Protein AF-D1NVT7-F1 (afdb_monomer)

Radius of gyration: 41.19 Å; Cα contacts (8 Å, |Δi|>4): 1219; chains: 1; bounding box: 126×126×117 Å

Nearest PDB structures (foldseek):
  6dgm-assembly2_B  TM=9.227E-01  e=2.549E-29  Streptococcus pyogenes MGAS5005
  6pd0-assembly2_B  TM=4.885E-01  e=3.657E-05  Escherichia coli K-12

Sequence (914 aa):
MADLDQTEDPKDLHEQIEQESGHAGAEAGSGQAESPQTAAPAEREAAVDKSAQQPDAQTAADTTNTANTANQEAAESAMNRGTTESALGNDAQAVKQEMSETAQANETDANSIASSSETIGTVDGETADTAQTGESGEQNNDATVQHAADEAADQPAAETGGESSAETAGETTAETGGEGALETTDEPAAVTANESAKDSAAMSAAKGATKAAHKHRGVHAPQWWVRYKQTKFYQIWDKRIKFSYGAYAVVFIVVTLVMDMFQLWGTAIGSTYDPNGPSLLHQVFKAEYIWLSSTSGWLNMIGLALIYLAVICVINRFWVATGIFGAVMTVFGIANKIKIALRNEPIIPSDLLFISGGQGGEITSFVSDDMKSLVNAAIWFVVWYVIICFALQFIDKRRAFIYCSWMHPIRNAKNICGTLGRILAAVLSVVLLVNYAWGLSDTESASYRFTSKTFGYSPKLWNALEDAQASGTVSTFLSLTKMRAMEKPDAYSEQEMNKLAATYRKQADAINEQRNTQLTDNTVIAILSESFSDPTRVPGITMSEDPIPFVRQLKNDTTSGIMLSSGYGGGTANLEYQELTGQSMAVFDPSMLAPYQQLVPKLRSIFTFNQMWNRACGSEKCSVAFHPYQKNFYMRDSNYKKFQFSYFRTQDTQPPVTHQDTLENSWVVSDEAAYRDVLDEVKSNDLNQFVQLITMQNHAPYTTQYPDDTNQFVAANTSQGLSGDEKHAIDVYTKGINYTDKATEQFLNELNTINKPITVIFYGDHLPGIYSTAQKNPANDLALHETDYFIWSNTKARETNKSMVDHPGQYSTSNYFMAQTATHLNAKVSPYLALLTELHQAIPAMVRIAPTDGKWAPGDTVTVIDKDGNLIPESQLDEHAKQLLHDYTLVQYDMTVGNRYLEGQQFLQLPDAQ

Foldseek 3Di:
DDDDDDDDDDDDDDDDDDDDDDDDDDDDDDDDDDDDDDDDDDDDDDDDDDDDDDDDDDDDDDDDDDDDDDDDDDDDDDDDDDDDDDDDDDDDPDPPPPPPPPPPPPPPDPDDDDDDDDDDDDDDDDDDDDDDDDDDDDDDDDDDDDDDDDDDDDDDDDDDDDDYDDDDDDDDDDDDDDDDDDDDDDDDDDDDDDDDDDDDDDDDDDDDDDPDDDPDPDDDDPVVVVVVCVDPCNVVLLPFDADDVVVLVVLLLVLLLLLLLLQLCLLDLPQADDLVDDAPSVSSCVPPVVVCLAQQNVLSSVLLSLQLLLLCLVVQQSLVSSLVSSLVSNVQSLVQSLCCNQAVAGDAPLVVVVVVVVPVPCSVVSQPPSSVSVVVSSVVVSVVSNVVSVVVSSRHPDVGNQDEDVVCQPVDPNNVCSNVVSVVSNVVSVVVSLLLLCVLLPCPRPNVVCSCVPRNQDAPLQGLSVRCNRNNRSSSRSVLPAFQWADPDPPFDLVVLLVLLVVLQVLLVVLVVQFDAAPQLFAEEEEAEEQFFQPCLFPQWAFQDGLQVQLVVVLVVFAWAWAFAQDFQDDSQQLVCLQFALFHPQLTDLSCSHCLRRFQSPDPAFETLQVQNCVVVVHLQFEEEEEAARCCRSDNVRRVVRNSHNDYAYCSDVVHQDFADAAAQDPGRAPLSQLVSVLVCVQVDPGRHYYYYYYPRLRDDQDPRADP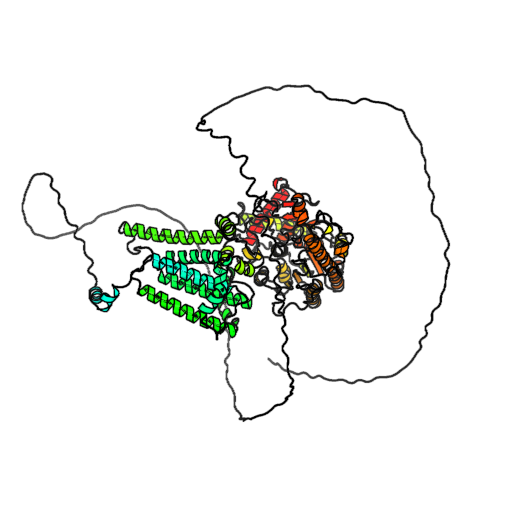VRQCRLVRTPGPDDDPVLSSSVSSSSSSNSSVSVSVVVSLVSVLVDLGKHKYKYWHNFHRNRPVVSLVDQVSQRVRRIIIIGIDIHPNLVVVQVPFDGHRHWYAHSSLSVLVNCNRSSHRDFSVSSLSVQLCQQFVHKYFYDRDPPPDDRRPAIFTADRVGDTDGPVRRDPSNVVSVVSSSSVSCLSTVNPVSPVPSSRHHTDDDD

InterPro domains:
  IPR000917 Sulfatase, N-terminal [PF00884] (523-807)
  IPR017850 Alkaline-phosphatase-like, core domain superfamily [G3DSA:3.40.720.10] (518-813)

pLDDT: mean 74.5, std 27.33, range [23.91, 98.94]

Organism: NCBI:txid561180

Secondary structure (DSSP, 8-state):
-----------------------------------------------------------------------------------------------SSSSSSSSSSSSSSSS------------------------------------------------------------------------------------------------------------PPPHHHHHHHHSHHHHHHTT-----HHHHHHHHHHHHHHHHHHHHHHH-TT----TTSS-HHHHHHHHHTTGGGSHHHHHHHHHHHHHHHHHHHHH--HHHHHHHHHHHHHHHHHHHHHHHHHHS----HHHHHHHHTTGGGGGGGG--HHHHHHHHHHHHHHHHHHHHHHHHHHH-S---SS---TTSGGGSHHHHHHHHHHHHHHHHHHHHHHHHHHHTT-TTSHHHHHHHHHH-----TT-HHHHIIIIIHHHHHHHTT-----PPPTT-SHHHHHHHHHHHHHHHHHHHTT--EEGGGSEEEEEEETT---GGGSTT--BSS-S-HHHHHHTTSSEEEEEEPS-BS--HHHHHHHHHH---TTTS-TT-S-HHHHTGGG-S----THHHHHHHTTSTTSEEEE-SS-TTGGGHHHHHHHTT-SEEE-TTSSS--S---B-TT-SSB-HHHHHHHHHHHHHH--S--EEEEE--TTPSP-SSSS-TTT-THHHHB---S--HHHHHHHHHHHHHHHHHHHHHHHHHHHHTTSSS-EEEEEEE--B-TT-TTGGGSGGGTTGGGEEEEEEEE-HHHHHH-TT----TTEEE-GGGHHHHHHHHTTEE--HHHHHHHHHHHH-SEEE----TTS-S-SS-SPEEE-TTSPEEPGGGS-HHHHHHHHHHHHHHHHHHTS--TTTTTTTTPPPPP-

Mean predicted aligned error: 17.52 Å

Solvent-accessible surface area (backbone atoms only — not comparable to full-atom values): 54954 Å² total; per-residue (Å²): 130,83,81,87,80,85,88,89,84,88,82,88,84,88,86,87,83,89,79,91,80,90,80,91,88,88,87,88,83,89,86,81,88,85,83,82,88,84,84,84,88,86,90,88,84,89,79,91,88,90,89,82,82,87,83,87,86,80,89,85,81,88,83,84,87,81,90,82,91,89,85,85,90,82,86,90,82,85,89,82,88,85,83,83,82,87,86,87,82,90,86,78,99,71,86,92,82,83,84,81,85,81,79,85,82,75,93,82,86,86,86,81,89,91,81,83,81,87,77,84,79,88,80,90,81,91,82,86,89,88,89,79,90,85,82,84,88,78,90,88,84,84,88,83,90,88,89,81,89,82,87,86,88,86,86,84,90,88,84,91,86,87,87,87,84,90,86,89,88,80,84,90,76,91,82,83,90,88,87,84,84,84,90,89,83,82,90,82,91,81,91,88,82,88,79,90,90,79,84,91,83,91,87,83,86,82,90,78,90,80,89,76,77,83,80,73,83,73,81,78,74,55,67,68,59,56,53,47,59,69,33,71,66,39,60,56,62,73,67,44,57,61,76,52,72,65,57,52,48,52,53,48,53,51,51,36,53,57,39,36,31,34,36,53,43,18,57,45,82,90,63,80,85,59,88,88,58,70,58,69,70,55,52,34,52,71,70,28,65,78,47,54,82,36,42,15,31,50,36,19,40,50,45,48,45,34,53,48,47,22,42,26,38,63,71,26,28,55,37,59,28,48,28,51,47,54,41,52,41,46,51,48,13,54,51,18,32,53,38,28,77,76,54,65,34,58,68,47,64,49,57,58,53,51,47,71,70,66,62,55,76,58,62,67,79,72,55,50,78,74,51,50,49,54,52,52,52,49,51,54,50,41,52,53,50,36,50,51,23,52,51,48,49,66,48,32,64,60,78,45,68,58,61,57,34,89,96,47,34,81,77,40,70,71,25,35,55,23,38,50,50,36,52,51,44,21,51,51,28,46,52,51,37,48,49,44,23,47,12,60,33,26,76,84,30,74,43,25,57,41,41,29,76,75,49,63,52,71,85,38,77,61,32,64,38,60,16,23,57,53,34,7,43,56,34,44,28,31,19,48,65,44,63,60,57,52,79,85,59,90,76,70,45,66,71,49,48,57,47,50,49,59,48,27,39,53,50,12,50,61,54,35,76,80,25,87,42,53,61,61,78,26,24,40,36,42,33,42,38,39,40,34,43,71,62,69,72,37,73,70,44,41,60,79,56,79,50,41,60,58,55,64,53,49,34,74,80,22,24,15,33,38,29,56,32,71,18,60,51,53,53,57,63,53,43,51,46,8,40,44,50,48,51,52,77,42,72,37,30,71,53,56,84,46,52,59,67,54,42,57,61,75,44,96,65,56,77,33,61,46,47,55,21,13,57,73,75,72,36,63,73,25,14,41,33,42,31,73,43,62,47,47,54,48,41,38,63,67,47,42,60,52,45,50,39,53,47,68,28,9,65,74,40,89,73,41,55,84,48,68,52,52,53,90,61,39,94,39,29,25,50,52,25,54,47,46,50,52,48,54,48,64,74,73,43,92,67,51,27,27,35,42,35,40,52,44,54,52,51,82,81,53,81,67,36,56,48,75,91,78,29,66,37,63,76,28,51,68,50,68,92,66,53,70,70,43,48,49,27,48,26,37,46,45,48,40,49,39,48,46,28,53,34,48,52,52,49,55,56,53,52,44,71,41,96,49,36,34,34,39,40,40,30,26,42,17,29,65,73,59,56,66,72,40,61,74,40,75,91,39,56,65,60,52,16,54,11,39,33,37,41,45,65,27,57,39,27,56,64,76,41,85,68,52,49,68,51,50,66,39,47,28,25,46,34,35,50,64,32,52,48,26,52,34,56,27,17,39,41,14,22,52,38,31,50,40,45,54,35,40,74,61,45,22,23,63,27,34,66,82,78,82,87,76,85,72,75,81,38,83,60,58,48,29,28,43,76,87,68,50,79,44,57,71,90,73,53,52,76,64,42,50,48,44,53,48,51,47,49,49,48,50,39,28,66,64,81,50,89,40,65,52,77,80,64,56,28,80,41,58,74,80,90,130

Structure (mmCIF, N/CA/C/O backbone):
data_AF-D1NVT7-F1
#
_entry.id   AF-D1NVT7-F1
#
loop_
_atom_site.group_PDB
_atom_site.id
_atom_site.type_symbol
_atom_site.label_atom_id
_atom_site.label_alt_id
_atom_site.label_comp_id
_atom_site.label_asym_id
_atom_site.label_entity_id
_atom_site.label_seq_id
_atom_site.pdbx_PDB_ins_code
_atom_site.Cartn_x
_atom_site.Cartn_y
_atom_site.Cartn_z
_atom_site.occupancy
_atom_site.B_iso_or_equiv
_atom_site.auth_seq_id
_atom_site.auth_comp_id
_atom_site.auth_asym_id
_atom_site.auth_atom_id
_atom_site.pdbx_PDB_model_num
ATOM 1 N N . MET A 1 1 ? -37.774 -33.322 -22.721 1.00 32.56 1 MET A N 1
ATOM 2 C CA . MET A 1 1 ? -38.293 -34.689 -22.959 1.00 32.56 1 MET A CA 1
ATOM 3 C C . MET A 1 1 ? -37.254 -35.422 -23.782 1.00 32.56 1 MET A C 1
ATOM 5 O O . MET A 1 1 ? -36.843 -34.800 -24.748 1.00 32.56 1 MET A O 1
ATOM 9 N N . ALA A 1 2 ? -36.889 -36.662 -23.417 1.00 31.70 2 ALA A N 1
ATOM 10 C CA . ALA A 1 2 ? -36.021 -37.580 -24.184 1.00 31.70 2 ALA A CA 1
ATOM 11 C C . ALA A 1 2 ? -34.699 -36.941 -24.690 1.00 31.70 2 ALA A C 1
ATOM 13 O O . ALA A 1 2 ? -34.695 -36.304 -25.736 1.00 31.70 2 ALA A O 1
ATOM 14 N N . ASP A 1 3 ? -33.571 -36.947 -23.974 1.00 33.84 3 ASP A N 1
ATOM 15 C CA . ASP A 1 3 ? -33.000 -37.939 -23.034 1.00 33.84 3 ASP A CA 1
ATOM 16 C C . ASP A 1 3 ? -32.495 -39.237 -23.702 1.00 33.84 3 ASP A C 1
ATOM 18 O O . ASP A 1 3 ? -33.170 -39.771 -24.583 1.00 33.84 3 ASP A O 1
ATOM 22 N N . LEU A 1 4 ? -31.350 -39.728 -23.200 1.00 32.56 4 LEU A N 1
ATOM 23 C CA . LEU A 1 4 ? -30.590 -40.947 -23.549 1.00 32.56 4 LEU A CA 1
ATOM 24 C C . LEU A 1 4 ? -29.883 -41.014 -24.931 1.00 32.56 4 LEU A C 1
ATOM 26 O O . LEU A 1 4 ? -30.385 -40.475 -25.913 1.00 32.56 4 LEU A O 1
ATOM 30 N N . ASP A 1 5 ? -28.771 -41.747 -25.124 1.00 35.72 5 ASP A N 1
ATOM 31 C CA . ASP A 1 5 ? -27.650 -42.188 -24.246 1.00 35.72 5 ASP A CA 1
ATOM 32 C C . ASP A 1 5 ? -26.546 -42.854 -25.137 1.00 35.72 5 ASP A C 1
ATOM 34 O O . ASP A 1 5 ? -26.817 -43.168 -26.296 1.00 35.72 5 ASP A O 1
ATOM 38 N N . GLN A 1 6 ? -25.363 -43.138 -24.569 1.00 30.19 6 GLN A N 1
ATOM 39 C CA . GLN A 1 6 ? -24.289 -44.065 -25.024 1.00 30.19 6 GLN A CA 1
ATOM 40 C C . GLN A 1 6 ? -23.469 -43.611 -26.255 1.00 30.19 6 GLN A C 1
ATOM 42 O O . GLN A 1 6 ? -24.015 -43.258 -27.293 1.00 30.19 6 GLN A O 1
ATOM 47 N N . THR A 1 7 ? -22.135 -43.461 -26.234 1.00 32.47 7 THR A N 1
ATOM 48 C CA . THR A 1 7 ? -20.999 -44.232 -25.661 1.00 32.47 7 THR A CA 1
ATOM 49 C C . THR A 1 7 ? -20.725 -45.578 -26.336 1.00 32.47 7 THR A C 1
ATOM 51 O O . THR A 1 7 ? -21.361 -46.564 -25.987 1.00 32.47 7 THR A O 1
ATOM 54 N N . GLU A 1 8 ? -19.692 -45.641 -27.185 1.00 30.06 8 GLU A N 1
ATOM 55 C CA . GLU A 1 8 ? -18.745 -46.770 -27.205 1.00 30.06 8 GLU A CA 1
ATOM 56 C C . GLU A 1 8 ? -17.427 -46.409 -27.931 1.00 30.06 8 GLU A C 1
ATOM 58 O O . GLU A 1 8 ? -17.413 -45.965 -29.075 1.00 30.06 8 GLU A O 1
ATOM 63 N N . ASP A 1 9 ? -16.327 -46.623 -27.214 1.00 35.06 9 ASP A N 1
ATOM 64 C CA . ASP A 1 9 ? -14.915 -46.753 -27.615 1.00 35.06 9 ASP A CA 1
ATOM 65 C C . ASP A 1 9 ? -14.485 -48.081 -26.919 1.00 35.06 9 ASP A C 1
ATOM 67 O O . ASP A 1 9 ? -15.060 -48.345 -25.850 1.00 35.06 9 ASP A O 1
ATOM 71 N N . PRO A 1 10 ? -13.548 -48.947 -27.402 1.00 50.16 10 PRO A N 1
ATOM 72 C CA . PRO A 1 10 ? -12.226 -48.513 -27.876 1.00 50.16 10 PRO A CA 1
ATOM 73 C C . PRO A 1 10 ? -11.428 -49.454 -28.836 1.00 50.16 10 PRO A C 1
ATOM 75 O O . PRO A 1 10 ? -11.903 -50.500 -29.274 1.00 50.16 10 PRO A O 1
ATOM 78 N N . LYS A 1 11 ? -10.133 -49.111 -28.995 1.00 28.89 11 LYS A N 1
ATOM 79 C CA . LYS A 1 11 ? -8.930 -49.959 -29.248 1.00 28.89 11 LYS A CA 1
ATOM 80 C C . LYS A 1 11 ? -8.427 -50.239 -30.676 1.00 28.89 11 LYS A C 1
ATOM 82 O O . LYS A 1 11 ? -8.995 -51.012 -31.436 1.00 28.89 11 LYS A O 1
ATOM 87 N N . ASP A 1 12 ? -7.218 -49.712 -30.899 1.00 35.16 12 ASP A N 1
ATOM 88 C CA . ASP A 1 12 ? -5.977 -50.402 -31.301 1.00 35.16 12 ASP A CA 1
ATOM 89 C C . ASP A 1 12 ? -5.985 -51.483 -32.397 1.00 35.16 12 ASP A C 1
ATOM 91 O O . ASP A 1 12 ? -6.464 -52.599 -32.197 1.00 35.16 12 ASP A O 1
ATOM 95 N N . LEU A 1 13 ? -5.166 -51.245 -33.433 1.00 30.06 13 LEU A N 1
ATOM 96 C CA . LEU A 1 13 ? -4.151 -52.227 -33.843 1.00 30.06 13 LEU A CA 1
ATOM 97 C C . LEU A 1 13 ? -2.933 -51.558 -34.517 1.00 30.06 13 LEU A C 1
ATOM 99 O O . LEU A 1 13 ? -3.077 -50.637 -35.318 1.00 30.06 13 LEU A O 1
ATOM 103 N N . HIS A 1 14 ? -1.729 -52.051 -34.221 1.00 33.97 14 HIS A N 1
ATOM 104 C CA . HIS A 1 14 ? -0.517 -51.837 -35.027 1.00 33.97 14 HIS A CA 1
ATOM 105 C C . HIS A 1 14 ? -0.443 -52.897 -36.140 1.00 33.97 14 HIS A C 1
ATOM 107 O O . HIS A 1 14 ? -0.766 -54.049 -35.869 1.00 33.97 14 HIS A O 1
ATOM 113 N N . GLU A 1 15 ? 0.092 -52.561 -37.323 1.00 34.91 15 GLU A N 1
ATOM 114 C CA . GLU A 1 15 ? 1.425 -53.059 -37.726 1.00 34.91 15 GLU A CA 1
ATOM 115 C C . GLU A 1 15 ? 2.002 -52.382 -38.990 1.00 34.91 15 GLU A C 1
ATOM 117 O O . GLU A 1 15 ? 1.406 -51.480 -39.575 1.00 34.91 15 GLU A O 1
ATOM 122 N N . GLN A 1 16 ? 3.245 -52.756 -39.304 1.00 31.91 16 GLN A N 1
ATOM 123 C CA . GLN A 1 16 ? 4.212 -52.097 -40.190 1.00 31.91 16 GLN A CA 1
ATOM 124 C C . GLN A 1 16 ? 4.014 -52.410 -41.686 1.00 31.91 16 GLN A C 1
ATOM 126 O O . GLN A 1 16 ? 3.332 -53.369 -42.037 1.00 31.91 16 GLN A O 1
ATOM 131 N N . ILE A 1 17 ? 4.754 -51.702 -42.554 1.00 28.92 17 ILE A N 1
ATOM 132 C CA . ILE A 1 17 ? 5.455 -52.333 -43.687 1.00 28.92 17 ILE A CA 1
ATOM 133 C C . ILE A 1 17 ? 6.766 -51.589 -44.034 1.00 28.92 17 ILE A C 1
ATOM 135 O O . ILE A 1 17 ? 6.894 -50.378 -43.877 1.00 28.92 17 ILE A O 1
ATOM 139 N N . GLU A 1 18 ? 7.715 -52.411 -44.469 1.00 32.38 18 GLU A N 1
ATOM 140 C CA . GLU A 1 18 ? 9.054 -52.255 -45.070 1.00 32.38 18 GLU A CA 1
ATOM 141 C C . GLU A 1 18 ? 9.214 -51.173 -46.180 1.00 32.38 18 GLU A C 1
ATOM 143 O O . GLU A 1 18 ? 8.216 -50.709 -46.722 1.00 32.38 18 GLU A O 1
ATOM 148 N N . GLN A 1 19 ? 10.405 -50.742 -46.651 1.00 31.95 19 GLN A N 1
ATOM 149 C CA . GLN A 1 19 ? 11.839 -51.013 -46.355 1.00 31.95 19 GLN A CA 1
ATOM 150 C C . GLN A 1 19 ? 12.738 -49.935 -47.041 1.00 31.95 19 GLN A C 1
ATOM 152 O O . GLN A 1 19 ? 12.267 -49.288 -47.967 1.00 31.95 19 GLN A O 1
ATOM 157 N N . GLU A 1 20 ? 14.024 -49.844 -46.638 1.00 33.97 20 GLU A N 1
ATOM 158 C CA . GLU A 1 20 ? 15.256 -49.505 -47.426 1.00 33.97 20 GLU A CA 1
ATOM 159 C C . GLU A 1 20 ? 15.319 -48.263 -48.370 1.00 33.97 20 GLU A C 1
ATOM 161 O O . GLU A 1 20 ? 14.357 -47.869 -49.008 1.00 33.97 20 GLU A O 1
ATOM 166 N N . SER A 1 21 ? 16.454 -47.581 -48.608 1.00 30.11 21 SER A N 1
ATOM 167 C CA . SER A 1 21 ? 17.863 -47.623 -48.134 1.00 30.11 21 SER A CA 1
ATOM 168 C C . SER A 1 21 ? 18.450 -46.187 -48.266 1.00 30.11 21 SER A C 1
ATOM 170 O O . SER A 1 21 ? 17.908 -45.383 -49.017 1.00 30.11 21 SER A O 1
ATOM 172 N N . GLY A 1 22 ? 19.423 -45.701 -47.475 1.00 29.61 22 GLY A N 1
ATOM 173 C CA . GLY A 1 22 ? 20.855 -46.071 -47.445 1.00 29.61 22 GLY A CA 1
ATOM 174 C C . GLY A 1 22 ? 21.642 -45.333 -48.554 1.00 29.61 22 GLY A C 1
ATOM 175 O O . GLY A 1 22 ? 21.192 -45.327 -49.689 1.00 29.61 22 GLY A O 1
ATOM 176 N N . HIS A 1 23 ? 22.795 -44.677 -48.364 1.00 30.89 23 HIS A N 1
ATOM 177 C CA . HIS A 1 23 ? 23.746 -44.486 -47.246 1.00 30.89 23 HIS A CA 1
ATOM 178 C C . HIS A 1 23 ? 24.320 -43.040 -47.364 1.00 30.89 23 HIS A C 1
ATOM 180 O O . HIS A 1 23 ? 24.403 -42.514 -48.468 1.00 30.89 23 HIS A O 1
ATOM 186 N N . ALA A 1 24 ? 24.554 -42.275 -46.292 1.00 30.81 24 ALA A N 1
ATOM 187 C CA . ALA A 1 24 ? 25.710 -42.313 -45.376 1.00 30.81 24 ALA A CA 1
ATOM 188 C C . ALA A 1 24 ? 27.081 -41.993 -46.027 1.00 30.81 24 ALA A C 1
ATOM 190 O O . ALA A 1 24 ? 27.516 -42.682 -46.945 1.00 30.81 24 ALA A O 1
ATOM 191 N N . GLY A 1 25 ? 27.784 -40.982 -45.495 1.00 26.59 25 GLY A N 1
ATOM 192 C CA . GLY A 1 25 ? 29.152 -40.614 -45.885 1.00 26.59 25 GLY A CA 1
ATOM 193 C C . GLY A 1 25 ? 29.572 -39.246 -45.331 1.00 26.59 25 GLY A C 1
ATOM 194 O O . GLY A 1 25 ? 28.943 -38.239 -45.642 1.00 26.59 25 GLY A O 1
ATOM 195 N N . ALA A 1 26 ? 30.627 -39.207 -44.517 1.00 31.84 26 ALA A N 1
ATOM 196 C CA . ALA A 1 26 ? 31.218 -37.987 -43.966 1.00 31.84 26 ALA A CA 1
ATOM 197 C C . ALA A 1 26 ? 32.736 -38.015 -44.168 1.00 31.84 26 ALA A C 1
ATOM 199 O O . ALA A 1 26 ? 33.317 -39.090 -44.058 1.00 31.84 26 ALA A O 1
ATOM 200 N N . GLU A 1 27 ? 33.368 -36.858 -44.392 1.00 29.22 27 GLU A N 1
ATOM 201 C CA . GLU A 1 27 ? 34.762 -36.598 -43.998 1.00 29.22 27 GLU A CA 1
ATOM 202 C C . GLU A 1 27 ? 35.118 -35.101 -44.106 1.00 29.22 27 GLU A C 1
ATOM 204 O O . GLU A 1 27 ? 34.322 -34.292 -44.587 1.00 29.22 27 GLU A O 1
ATOM 209 N N . ALA A 1 28 ? 36.291 -34.720 -43.592 1.00 31.27 28 ALA A N 1
ATOM 210 C CA . ALA A 1 28 ? 36.757 -33.334 -43.509 1.00 31.27 28 ALA A CA 1
ATOM 211 C C . ALA A 1 28 ? 37.640 -32.924 -44.707 1.00 31.27 28 ALA A C 1
ATOM 213 O O . ALA A 1 28 ? 38.299 -33.760 -45.319 1.00 31.27 28 ALA A O 1
ATOM 214 N N . GLY A 1 29 ? 37.724 -31.619 -44.998 1.00 26.84 29 GLY A N 1
ATOM 215 C CA . GLY A 1 29 ? 38.595 -31.089 -46.054 1.00 26.84 29 GLY A CA 1
ATOM 216 C C . GLY A 1 29 ? 38.909 -29.601 -45.883 1.00 26.84 29 GLY A C 1
ATOM 217 O O . GLY A 1 29 ? 38.006 -28.778 -45.769 1.00 26.84 29 GLY A O 1
ATOM 218 N N . SER A 1 30 ? 40.197 -29.258 -45.851 1.00 28.81 30 SER A N 1
ATOM 219 C CA . SER A 1 30 ? 40.703 -27.887 -45.727 1.00 28.81 30 SER A CA 1
ATOM 220 C C . SER A 1 30 ? 40.769 -27.149 -47.073 1.00 28.81 30 SER A C 1
ATOM 222 O O . SER A 1 30 ? 41.005 -27.754 -48.116 1.00 28.81 30 SER A O 1
ATOM 224 N N . GLY A 1 31 ? 40.648 -25.817 -47.043 1.00 26.80 31 GLY A N 1
ATOM 225 C CA . GLY A 1 31 ? 40.903 -24.945 -48.195 1.00 26.80 31 GLY A CA 1
ATOM 226 C C . GLY A 1 31 ? 41.189 -23.505 -47.757 1.00 26.80 31 GLY A C 1
ATOM 227 O O . GLY A 1 31 ? 40.434 -22.943 -46.969 1.00 26.80 31 GLY A O 1
ATOM 228 N N . GLN A 1 32 ? 42.293 -22.921 -48.229 1.00 28.97 32 GLN A N 1
ATOM 229 C CA . GLN A 1 32 ? 42.705 -21.541 -47.930 1.00 28.97 32 GLN A CA 1
ATOM 230 C C . GLN A 1 32 ? 42.587 -20.636 -49.163 1.00 28.97 32 GLN A C 1
ATOM 232 O O . GLN A 1 32 ? 42.802 -21.108 -50.276 1.00 28.97 32 GLN A O 1
ATOM 237 N N . ALA A 1 33 ? 42.449 -19.328 -48.901 1.00 28.78 33 ALA A N 1
ATOM 238 C CA . ALA A 1 33 ? 42.723 -18.215 -49.822 1.00 28.78 33 ALA A CA 1
ATOM 239 C C . ALA A 1 33 ? 41.742 -18.079 -51.023 1.00 28.78 33 ALA A C 1
ATOM 241 O O . ALA A 1 33 ? 41.032 -19.014 -51.368 1.00 28.78 33 ALA A O 1
ATOM 242 N N . GLU A 1 34 ? 41.577 -16.913 -51.656 1.00 29.17 34 GLU A N 1
ATOM 243 C CA . GLU A 1 34 ? 42.395 -15.689 -51.641 1.00 29.17 34 GLU A CA 1
ATOM 244 C C . GLU A 1 34 ? 41.575 -14.408 -51.390 1.00 29.17 34 GLU A C 1
ATOM 246 O O . GLU A 1 34 ? 40.404 -14.307 -51.751 1.00 29.17 34 GLU A O 1
ATOM 251 N N . SER A 1 35 ? 42.237 -13.387 -50.839 1.00 30.47 35 SER A N 1
ATOM 252 C CA . SER A 1 35 ? 41.894 -11.976 -51.060 1.00 30.47 35 SER A CA 1
ATOM 253 C C . SER A 1 35 ? 42.990 -11.342 -51.920 1.00 30.47 35 SER A C 1
ATOM 255 O O . SER A 1 35 ? 44.120 -11.841 -51.928 1.00 30.47 35 SER A O 1
ATOM 257 N N . PRO A 1 36 ? 42.696 -10.247 -52.643 1.00 45.81 36 PRO A N 1
ATOM 258 C CA . PRO A 1 36 ? 43.470 -9.036 -52.345 1.00 45.81 36 PRO A CA 1
ATOM 259 C C . PRO A 1 36 ? 42.753 -7.686 -52.592 1.00 45.81 36 PRO A C 1
ATOM 261 O O . PRO A 1 36 ? 42.173 -7.484 -53.649 1.00 45.81 36 PRO A O 1
ATOM 264 N N . GLN A 1 37 ? 43.018 -6.720 -51.689 1.00 30.77 37 GLN A N 1
ATOM 265 C CA . GLN A 1 37 ? 43.318 -5.296 -51.999 1.00 30.77 37 GLN A CA 1
ATOM 266 C C . GLN A 1 37 ? 42.172 -4.387 -52.557 1.00 30.77 37 GLN A C 1
ATOM 268 O O . GLN A 1 37 ? 41.235 -4.866 -53.177 1.00 30.77 37 GLN A O 1
ATOM 273 N N . THR A 1 38 ? 42.136 -3.050 -52.379 1.00 29.47 38 THR A N 1
ATOM 274 C CA . THR A 1 38 ? 42.938 -2.077 -51.583 1.00 29.47 38 THR A CA 1
ATOM 275 C C . THR A 1 38 ? 42.208 -0.720 -51.421 1.00 29.47 38 THR A C 1
ATOM 277 O O . THR A 1 38 ? 41.251 -0.435 -52.129 1.00 29.47 38 THR A O 1
ATOM 280 N N . ALA A 1 39 ? 42.800 0.155 -50.588 1.00 28.25 39 ALA A N 1
ATOM 281 C CA . ALA A 1 39 ? 42.852 1.626 -50.721 1.00 28.25 39 ALA A CA 1
ATOM 282 C C . ALA A 1 39 ? 41.718 2.507 -50.142 1.00 28.25 39 ALA A C 1
ATOM 284 O O . ALA A 1 39 ? 40.752 2.868 -50.805 1.00 28.25 39 ALA A O 1
ATOM 285 N N . ALA A 1 40 ? 42.008 3.038 -48.953 1.00 31.72 40 ALA A N 1
ATOM 286 C CA . ALA A 1 40 ? 41.957 4.481 -48.672 1.00 31.72 40 ALA A CA 1
ATOM 287 C C . ALA A 1 40 ? 43.425 4.991 -48.543 1.00 31.72 40 ALA A C 1
ATOM 289 O O . ALA A 1 40 ? 44.328 4.148 -48.623 1.00 31.72 40 ALA A O 1
ATOM 290 N N . PRO A 1 41 ? 43.731 6.284 -48.287 1.00 56.59 41 PRO A N 1
ATOM 291 C CA . PRO A 1 41 ? 42.884 7.485 -48.244 1.00 56.59 41 PRO A CA 1
ATOM 292 C C . PRO A 1 41 ? 43.394 8.611 -49.185 1.00 56.59 41 PRO A C 1
ATOM 294 O O . PRO A 1 41 ? 44.387 8.437 -49.890 1.00 56.59 41 PRO A O 1
ATOM 297 N N . ALA A 1 42 ? 42.769 9.796 -49.153 1.00 28.30 42 ALA A N 1
ATOM 298 C CA . ALA A 1 42 ? 43.370 11.035 -49.666 1.00 28.30 42 ALA A CA 1
ATOM 299 C C . ALA A 1 42 ? 42.824 12.288 -48.952 1.00 28.30 42 ALA A C 1
ATOM 301 O O . ALA A 1 42 ? 41.614 12.496 -48.891 1.00 28.30 42 ALA A O 1
ATOM 302 N N . GLU A 1 43 ? 43.724 13.139 -48.457 1.00 32.69 43 GLU A N 1
ATOM 303 C CA . GLU A 1 43 ? 43.428 14.500 -47.988 1.00 32.69 43 GLU A CA 1
ATOM 304 C C . GLU A 1 43 ? 43.616 15.518 -49.127 1.00 32.69 43 GLU A C 1
ATOM 306 O O . GLU A 1 43 ? 44.438 15.288 -50.018 1.00 32.69 43 GLU A O 1
ATOM 311 N N . ARG A 1 44 ? 42.909 16.659 -49.056 1.00 28.05 44 ARG A N 1
ATOM 312 C CA . ARG A 1 44 ? 43.420 18.051 -49.185 1.00 28.05 44 ARG A CA 1
ATOM 313 C C . ARG A 1 44 ? 42.242 19.042 -49.293 1.00 28.05 44 ARG A C 1
ATOM 315 O O . ARG A 1 44 ? 41.244 18.685 -49.905 1.00 28.05 44 ARG A O 1
ATOM 322 N N . GLU A 1 45 ? 42.190 20.265 -48.748 1.00 29.53 45 GLU A N 1
ATOM 323 C CA . GLU A 1 45 ? 43.135 21.268 -48.185 1.00 29.53 45 GLU A CA 1
ATOM 324 C C . GLU A 1 45 ? 43.105 22.566 -49.030 1.00 29.53 45 GLU A C 1
ATOM 326 O O . GLU A 1 45 ? 43.136 22.501 -50.256 1.00 29.53 45 GLU A O 1
ATOM 331 N N . ALA A 1 46 ? 43.141 23.722 -48.341 1.00 31.05 46 ALA A N 1
ATOM 332 C CA . ALA A 1 46 ? 43.429 25.086 -48.835 1.00 31.05 46 ALA A CA 1
ATOM 333 C C . ALA A 1 46 ? 42.373 25.831 -49.700 1.00 31.05 46 ALA A C 1
ATOM 335 O O . ALA A 1 46 ? 41.649 25.224 -50.479 1.00 31.05 46 ALA A O 1
ATOM 336 N N . ALA A 1 47 ? 42.279 27.178 -49.681 1.00 30.16 47 ALA A N 1
ATOM 337 C CA . ALA A 1 47 ? 42.721 28.235 -48.730 1.00 30.16 47 ALA A CA 1
ATOM 338 C C . ALA A 1 47 ? 42.213 29.632 -49.220 1.00 30.16 47 ALA A C 1
ATOM 340 O O . ALA A 1 47 ? 41.487 29.684 -50.208 1.00 30.16 47 ALA A O 1
ATOM 341 N N . VAL A 1 48 ? 42.717 30.736 -48.613 1.00 32.06 48 VAL A N 1
ATOM 342 C CA . VAL A 1 48 ? 42.686 32.156 -49.091 1.00 32.06 48 VAL A CA 1
ATOM 343 C C . VAL A 1 48 ? 41.324 32.856 -48.869 1.00 32.06 48 VAL A C 1
ATOM 345 O O . VAL A 1 48 ? 40.300 32.297 -49.229 1.00 32.06 48 VAL A O 1
ATOM 348 N N . ASP A 1 49 ? 41.161 34.060 -48.289 1.00 30.81 49 ASP A N 1
ATOM 349 C CA . ASP A 1 49 ? 42.001 35.146 -47.702 1.00 30.81 49 ASP A CA 1
ATOM 350 C C . ASP A 1 49 ? 41.089 35.936 -46.701 1.00 30.81 49 ASP A C 1
ATOM 352 O O . ASP A 1 49 ? 39.878 35.744 -46.766 1.00 30.81 49 ASP A O 1
ATOM 356 N N . LYS A 1 50 ? 41.435 36.878 -45.796 1.00 32.06 50 LYS A N 1
ATOM 357 C CA . LYS A 1 50 ? 42.624 37.525 -45.153 1.00 32.06 50 LYS A CA 1
ATOM 358 C C . LYS A 1 50 ? 42.040 38.218 -43.862 1.00 32.06 50 LYS A C 1
ATOM 360 O O . LYS A 1 50 ? 40.960 37.805 -43.460 1.00 32.06 50 LYS A O 1
ATOM 365 N N . SER A 1 51 ? 42.491 39.243 -43.111 1.00 29.70 51 SER A N 1
ATOM 366 C CA . SER A 1 51 ? 43.663 40.125 -42.824 1.00 29.70 51 SER A CA 1
ATOM 367 C C . SER A 1 51 ? 43.216 41.054 -41.653 1.00 29.70 51 SER A C 1
ATOM 369 O O . SER A 1 51 ? 42.031 41.369 -41.621 1.00 29.70 51 SER A O 1
ATOM 371 N N . ALA A 1 52 ? 44.005 41.649 -40.743 1.00 31.22 52 ALA A N 1
ATOM 372 C CA . ALA A 1 52 ? 45.406 41.549 -40.300 1.00 31.22 52 ALA A CA 1
ATOM 373 C C . ALA A 1 52 ? 45.595 42.421 -39.009 1.00 31.22 52 ALA A C 1
ATOM 375 O O . ALA A 1 52 ? 44.732 43.235 -38.708 1.00 31.22 52 ALA A O 1
ATOM 376 N N . GLN A 1 53 ? 46.748 42.306 -38.323 1.00 29.56 53 GLN A N 1
ATOM 377 C CA . GLN A 1 53 ? 47.336 43.256 -37.333 1.00 29.56 53 GLN A CA 1
ATOM 378 C C . GLN A 1 53 ? 46.657 43.519 -35.952 1.00 29.56 53 GLN A C 1
ATOM 380 O O . GLN A 1 53 ? 45.659 44.215 -35.834 1.00 29.56 53 GLN A O 1
ATOM 385 N N . GLN A 1 54 ? 47.324 43.008 -34.900 1.00 26.91 54 GLN A N 1
ATOM 386 C CA . GLN A 1 54 ? 47.840 43.671 -33.666 1.00 26.91 54 GLN A CA 1
ATOM 387 C C . GLN A 1 54 ? 47.554 45.175 -33.366 1.00 26.91 54 GLN A C 1
ATOM 389 O O . GLN A 1 54 ? 47.486 45.951 -34.319 1.00 26.91 54 GLN A O 1
ATOM 394 N N . PRO A 1 55 ? 47.718 45.654 -32.095 1.00 52.47 55 PRO A N 1
ATOM 395 C CA . PRO A 1 55 ? 47.716 44.947 -30.788 1.00 52.47 55 PRO A CA 1
ATOM 396 C C . PRO A 1 55 ? 47.068 45.735 -29.594 1.00 52.47 55 PRO A C 1
ATOM 398 O O . PRO A 1 55 ? 46.535 46.823 -29.761 1.00 52.47 55 PRO A O 1
ATOM 401 N N . ASP A 1 56 ? 47.231 45.182 -28.380 1.00 28.77 56 ASP A N 1
ATOM 402 C CA . ASP A 1 56 ? 47.380 45.839 -27.058 1.00 28.77 56 ASP A CA 1
ATOM 403 C C . ASP A 1 56 ? 46.233 46.604 -26.334 1.00 28.77 56 ASP A C 1
ATOM 405 O O . ASP A 1 56 ? 45.886 47.737 -26.645 1.00 28.77 56 ASP A O 1
ATOM 409 N N . ALA A 1 57 ? 45.904 46.035 -25.160 1.00 28.75 57 ALA A N 1
ATOM 410 C CA . ALA A 1 57 ? 45.795 46.693 -23.843 1.00 28.75 57 ALA A CA 1
ATOM 411 C C . ALA A 1 57 ? 44.507 47.424 -23.372 1.00 28.75 57 ALA A C 1
ATOM 413 O O . ALA A 1 57 ? 43.636 47.841 -24.121 1.00 28.75 57 ALA A O 1
ATOM 414 N N . GLN A 1 58 ? 44.498 47.591 -22.039 1.00 27.97 58 GLN A N 1
ATOM 415 C CA . GLN A 1 58 ? 43.622 48.373 -21.150 1.00 27.97 58 GLN A CA 1
ATOM 416 C C . GLN A 1 58 ? 42.231 47.826 -20.762 1.00 27.97 58 GLN A C 1
ATOM 418 O O . GLN A 1 58 ? 41.234 47.904 -21.469 1.00 27.97 58 GLN A O 1
ATOM 423 N N . THR A 1 59 ? 42.198 47.387 -19.499 1.00 31.69 59 THR A N 1
ATOM 424 C CA . THR A 1 59 ? 41.074 47.418 -18.553 1.00 31.69 59 THR A CA 1
ATOM 425 C C . THR A 1 59 ? 40.149 48.631 -18.695 1.00 31.69 59 THR A C 1
ATOM 427 O O . THR A 1 59 ? 40.628 49.765 -18.720 1.00 31.69 59 THR A O 1
ATOM 430 N N . ALA A 1 60 ? 38.838 48.400 -18.591 1.00 27.86 60 ALA A N 1
ATOM 431 C CA . ALA A 1 60 ? 37.848 49.423 -18.258 1.00 27.86 60 ALA A CA 1
ATOM 432 C C . ALA A 1 60 ? 37.267 49.152 -16.860 1.00 27.86 60 ALA A C 1
ATOM 434 O O . ALA A 1 60 ? 37.002 48.000 -16.518 1.00 27.86 60 ALA A O 1
ATOM 435 N N . ALA A 1 61 ? 37.064 50.205 -16.066 1.00 32.84 61 ALA A N 1
ATOM 436 C CA . ALA A 1 61 ? 36.455 50.121 -14.743 1.00 32.84 61 ALA A CA 1
ATOM 437 C C . ALA A 1 61 ? 35.497 51.299 -14.494 1.00 32.84 61 ALA A C 1
ATOM 439 O O . ALA A 1 61 ? 35.923 52.448 -14.545 1.00 32.84 61 ALA A O 1
ATOM 440 N N . ASP A 1 62 ? 34.253 50.949 -14.153 1.00 34.41 62 ASP A N 1
ATOM 441 C CA . ASP A 1 62 ? 33.377 51.620 -13.177 1.00 34.41 62 ASP A CA 1
ATOM 442 C C . ASP A 1 62 ? 32.840 53.063 -13.433 1.00 34.41 62 ASP A C 1
ATOM 444 O O . ASP A 1 62 ? 33.345 53.857 -14.219 1.00 34.41 62 ASP A O 1
ATOM 448 N N . THR A 1 63 ? 31.807 53.409 -12.656 1.00 30.14 63 THR A N 1
ATOM 449 C CA . THR A 1 63 ? 31.290 54.741 -12.270 1.00 30.14 63 THR A CA 1
ATOM 450 C C . THR A 1 63 ? 30.332 55.566 -13.170 1.00 30.14 63 THR A C 1
ATOM 452 O O . THR A 1 63 ? 30.698 56.560 -13.783 1.00 30.14 63 THR A O 1
ATOM 455 N N . THR A 1 64 ? 29.028 55.320 -12.948 1.00 30.56 64 THR A N 1
ATOM 456 C CA . THR A 1 64 ? 27.968 56.314 -12.583 1.00 30.56 64 THR A CA 1
ATOM 457 C C . THR A 1 64 ? 27.334 57.336 -13.566 1.00 30.56 64 THR A C 1
ATOM 459 O O . THR A 1 64 ? 28.014 58.061 -14.279 1.00 30.56 64 THR A O 1
ATOM 462 N N . ASN A 1 65 ? 26.018 57.550 -13.333 1.00 31.22 65 ASN A N 1
ATOM 463 C CA . ASN A 1 65 ? 25.205 58.780 -13.531 1.00 31.22 65 ASN A CA 1
ATOM 464 C C . ASN A 1 65 ? 24.775 59.187 -14.974 1.00 31.22 65 ASN A C 1
ATOM 466 O O . ASN A 1 65 ? 25.440 58.860 -15.944 1.00 31.22 65 ASN A O 1
ATOM 470 N N . THR A 1 66 ? 23.636 59.879 -15.206 1.00 31.09 66 THR A N 1
ATOM 471 C CA . THR A 1 66 ? 22.758 60.660 -14.284 1.00 31.09 66 THR A CA 1
ATOM 472 C C . THR A 1 66 ? 21.279 60.773 -14.746 1.00 31.09 66 THR A C 1
ATOM 474 O O . THR A 1 66 ? 21.051 60.921 -15.940 1.00 31.09 66 THR A O 1
ATOM 477 N N . ALA A 1 67 ? 20.346 60.920 -13.780 1.00 31.48 67 ALA A N 1
ATOM 478 C CA . ALA A 1 67 ? 19.103 61.748 -13.808 1.00 31.48 67 ALA A CA 1
ATOM 479 C C . ALA A 1 67 ? 17.925 61.387 -14.779 1.00 31.48 67 ALA A C 1
ATOM 481 O O . ALA A 1 67 ? 18.135 60.796 -15.826 1.00 31.48 67 ALA A O 1
ATOM 482 N N . ASN A 1 68 ? 16.642 61.729 -14.514 1.00 31.91 68 ASN A N 1
ATOM 483 C CA . ASN A 1 68 ? 16.127 62.836 -13.681 1.00 31.91 68 ASN A CA 1
ATOM 484 C C . ASN A 1 68 ? 14.670 62.678 -13.129 1.00 31.91 68 ASN A C 1
ATOM 486 O O . ASN A 1 68 ? 13.794 62.189 -13.831 1.00 31.91 68 ASN A O 1
ATOM 490 N N . THR A 1 69 ? 14.426 63.214 -11.918 1.00 29.59 69 THR A N 1
ATOM 491 C CA . THR A 1 69 ? 13.172 63.795 -11.333 1.00 29.59 69 THR A CA 1
ATOM 492 C C . THR A 1 69 ? 11.751 63.225 -11.567 1.00 29.59 69 THR A C 1
ATOM 494 O O . THR A 1 69 ? 11.205 63.368 -12.659 1.00 29.59 69 THR A O 1
ATOM 497 N N . ALA A 1 70 ? 11.050 62.926 -10.455 1.00 28.56 70 ALA A N 1
ATOM 498 C CA . ALA A 1 70 ? 9.732 63.503 -10.085 1.00 28.56 70 ALA A CA 1
ATOM 499 C C . ALA A 1 70 ? 9.491 63.417 -8.545 1.00 28.56 70 ALA A C 1
ATOM 501 O O . ALA A 1 70 ? 10.140 62.614 -7.881 1.00 28.56 70 ALA A O 1
ATOM 502 N N . ASN A 1 71 ? 8.618 64.267 -7.975 1.00 29.80 71 ASN A N 1
ATOM 503 C CA . ASN A 1 71 ? 8.521 64.599 -6.529 1.00 29.80 71 ASN A CA 1
ATOM 504 C C . ASN A 1 71 ? 7.257 64.061 -5.790 1.00 29.80 71 ASN A C 1
ATOM 506 O O . ASN A 1 71 ? 6.312 63.626 -6.438 1.00 29.80 71 ASN A O 1
ATOM 510 N N . GLN A 1 72 ? 7.223 64.295 -4.458 1.00 26.23 72 GLN A N 1
ATOM 511 C CA . GLN A 1 72 ? 6.078 64.302 -3.501 1.00 26.23 72 GLN A CA 1
ATOM 512 C C . GLN A 1 72 ? 5.672 62.933 -2.899 1.00 26.23 72 GLN A C 1
ATOM 514 O O . GLN A 1 72 ? 5.622 61.941 -3.613 1.00 26.23 72 GLN A O 1
ATOM 519 N N . GLU A 1 73 ? 5.585 62.732 -1.566 1.00 28.88 73 GLU A N 1
ATOM 520 C CA . GLU A 1 73 ? 4.858 63.418 -0.451 1.00 28.88 73 GLU A CA 1
ATOM 521 C C . GLU A 1 73 ? 3.369 63.002 -0.361 1.00 28.88 73 GLU A C 1
ATOM 523 O O . GLU A 1 73 ? 2.700 62.957 -1.386 1.00 28.88 73 GLU A O 1
ATOM 528 N N . ALA A 1 74 ? 2.752 62.731 0.805 1.00 27.83 74 ALA A N 1
ATOM 529 C CA . ALA A 1 74 ? 3.214 62.597 2.207 1.00 27.83 74 ALA A CA 1
ATOM 530 C C . ALA A 1 74 ? 2.091 61.935 3.075 1.00 27.83 74 ALA A C 1
ATOM 532 O O . ALA A 1 74 ? 1.186 61.332 2.506 1.00 27.83 74 ALA A O 1
ATOM 533 N N . ALA A 1 75 ? 2.121 62.125 4.413 1.00 26.09 75 ALA A N 1
ATOM 534 C CA . ALA A 1 75 ? 1.111 61.765 5.443 1.00 26.09 75 ALA A CA 1
ATOM 535 C C . ALA A 1 75 ? 1.072 60.264 5.868 1.00 26.09 75 ALA A C 1
ATOM 537 O O . ALA A 1 75 ? 0.942 59.390 5.024 1.00 26.09 75 ALA A O 1
ATOM 538 N N . GLU A 1 76 ? 1.362 59.860 7.122 1.00 28.94 76 GLU A N 1
ATOM 539 C CA . GLU A 1 76 ? 0.705 60.110 8.444 1.00 28.94 76 GLU A CA 1
ATOM 540 C C . GLU A 1 76 ? -0.358 59.034 8.807 1.00 28.94 76 GLU A C 1
ATOM 542 O O . GLU A 1 76 ? -1.007 58.508 7.915 1.00 28.94 76 GLU A O 1
ATOM 547 N N . SER A 1 77 ? -0.618 58.631 10.067 1.00 28.14 77 SER A N 1
ATOM 548 C CA . SER A 1 77 ? -0.037 58.951 11.394 1.00 28.14 77 SER A CA 1
ATOM 549 C C . SER A 1 77 ? -0.391 57.846 12.433 1.00 28.14 77 SER A C 1
ATOM 551 O O . SER A 1 77 ? -1.088 56.890 12.113 1.00 28.14 77 SER A O 1
ATOM 553 N N . ALA A 1 78 ? 0.013 58.063 13.694 1.00 26.52 78 ALA A N 1
ATOM 554 C CA . ALA A 1 78 ? -0.257 57.317 14.938 1.00 26.52 78 ALA A CA 1
ATOM 555 C C . ALA A 1 78 ? 0.437 55.940 15.105 1.00 26.52 78 ALA A C 1
ATOM 557 O O . ALA A 1 78 ? 0.422 55.116 14.204 1.00 26.52 78 ALA A O 1
ATOM 558 N N . MET A 1 79 ? 1.173 55.623 16.186 1.00 27.27 79 MET A N 1
ATOM 559 C CA . MET A 1 79 ? 1.061 55.877 17.648 1.00 27.27 79 MET A CA 1
ATOM 560 C C . MET A 1 79 ? 0.062 54.972 18.397 1.00 27.27 79 MET A C 1
ATOM 562 O O . MET A 1 79 ? -1.056 54.805 17.934 1.00 27.27 79 MET A O 1
ATOM 566 N N . ASN A 1 80 ? 0.329 54.475 19.620 1.00 29.42 80 ASN A N 1
ATOM 567 C CA . ASN A 1 80 ? 1.554 54.372 20.459 1.00 29.42 80 ASN A CA 1
ATOM 568 C C . ASN A 1 80 ? 1.205 53.542 21.734 1.00 29.42 80 ASN A C 1
ATOM 570 O O . ASN A 1 80 ? 0.030 53.465 22.089 1.00 29.42 80 ASN A O 1
ATOM 574 N N . ARG A 1 81 ? 2.221 53.099 22.500 1.00 30.88 81 ARG A N 1
ATOM 575 C CA . ARG A 1 81 ? 2.186 52.453 23.840 1.00 30.88 81 ARG A CA 1
ATOM 576 C C . ARG A 1 81 ? 1.736 50.984 23.811 1.00 30.88 81 ARG A C 1
ATOM 578 O O . ARG A 1 81 ? 0.850 50.632 23.050 1.00 30.88 81 ARG A O 1
ATOM 585 N N . GLY A 1 82 ? 2.268 50.083 24.640 1.00 25.88 82 GLY A N 1
ATOM 586 C CA . GLY A 1 82 ? 3.326 50.133 25.672 1.00 25.88 82 GLY A CA 1
ATOM 587 C C . GLY A 1 82 ? 3.474 48.715 26.276 1.00 25.88 82 GLY A C 1
ATOM 588 O O . GLY A 1 82 ? 2.638 47.868 25.987 1.00 25.88 82 GLY A O 1
ATOM 589 N N . THR A 1 83 ? 4.469 48.349 27.088 1.00 27.53 83 THR A N 1
ATOM 590 C CA . THR A 1 83 ? 5.372 49.126 27.964 1.00 27.53 83 THR A CA 1
ATOM 591 C C . THR A 1 83 ? 6.727 48.425 28.164 1.00 27.53 83 THR A C 1
ATOM 593 O O . THR A 1 83 ? 6.842 47.219 27.970 1.00 27.53 83 THR A O 1
ATOM 596 N N . THR A 1 84 ? 7.736 49.173 28.612 1.00 27.78 84 THR A N 1
ATOM 597 C CA . THR A 1 84 ? 9.108 48.711 28.897 1.00 27.78 84 THR A CA 1
ATOM 598 C C . THR A 1 84 ? 9.278 48.011 30.252 1.00 27.78 84 THR A C 1
ATOM 600 O O . THR A 1 84 ? 8.841 48.553 31.261 1.00 27.78 84 THR A O 1
ATOM 603 N N . GLU A 1 85 ? 9.995 46.881 30.230 1.00 30.06 85 GLU A N 1
ATOM 604 C CA . GLU A 1 85 ? 11.157 46.492 31.065 1.00 30.06 85 GLU A CA 1
ATOM 605 C C . GLU A 1 85 ? 11.231 46.693 32.601 1.00 30.06 85 GLU A C 1
ATOM 607 O O . GLU A 1 85 ? 10.637 47.576 33.211 1.00 30.06 85 GLU A O 1
ATOM 612 N N . SER A 1 86 ? 12.193 45.942 33.165 1.00 28.77 86 SER A N 1
ATOM 613 C CA . SER A 1 86 ? 12.917 46.140 34.435 1.00 28.77 86 SER A CA 1
ATOM 614 C C . SER A 1 86 ? 12.256 45.641 35.733 1.00 28.77 86 SER A C 1
ATOM 616 O O . SER A 1 86 ? 11.049 45.740 35.917 1.00 28.77 86 SER A O 1
ATOM 618 N N . ALA A 1 87 ? 13.008 45.113 36.708 1.00 27.12 87 ALA A N 1
ATOM 619 C CA . ALA A 1 87 ? 14.344 44.492 36.654 1.00 27.12 87 ALA A CA 1
ATOM 620 C C . ALA A 1 87 ? 14.621 43.713 37.954 1.00 27.12 87 ALA A C 1
ATOM 622 O O . ALA A 1 87 ? 14.148 44.102 39.018 1.00 27.12 87 ALA A O 1
ATOM 623 N N . LEU A 1 88 ? 15.471 42.687 37.869 1.00 28.70 88 LEU A N 1
ATOM 624 C CA . LEU A 1 88 ? 16.431 42.260 38.897 1.00 28.70 88 LEU A CA 1
ATOM 625 C C . LEU A 1 88 ? 17.459 41.356 38.195 1.00 28.70 88 LEU A C 1
ATOM 627 O O . LEU A 1 88 ? 17.083 40.602 37.300 1.00 28.70 88 LEU A O 1
ATOM 631 N N . GLY A 1 89 ? 18.743 41.447 38.541 1.00 26.02 89 GLY A N 1
ATOM 632 C CA . GLY A 1 89 ? 19.794 40.730 37.813 1.00 26.02 89 GLY A CA 1
ATOM 633 C C . GLY A 1 89 ? 21.093 40.566 38.597 1.00 26.02 89 GLY A C 1
ATOM 634 O O . GLY A 1 89 ? 21.202 41.053 39.717 1.00 26.02 89 GLY A O 1
ATOM 635 N N . ASN A 1 90 ? 22.059 39.919 37.939 1.00 27.91 90 ASN A N 1
ATOM 636 C CA . ASN A 1 90 ? 23.444 39.668 38.356 1.00 27.91 90 ASN A CA 1
ATOM 637 C C . ASN A 1 90 ? 23.659 38.880 39.660 1.00 27.91 90 ASN A C 1
ATOM 639 O O . ASN A 1 90 ? 23.765 39.459 40.732 1.00 27.91 90 ASN A O 1
ATOM 643 N N . ASP A 1 91 ? 23.877 37.573 39.503 1.00 28.22 91 ASP A N 1
ATOM 644 C CA . ASP A 1 91 ? 25.019 36.831 40.067 1.00 28.22 91 ASP A CA 1
ATOM 645 C C . ASP A 1 91 ? 25.125 35.479 39.319 1.00 28.22 91 ASP A C 1
ATOM 647 O O . ASP A 1 91 ? 24.103 34.924 38.923 1.00 28.22 91 ASP A O 1
ATOM 651 N N . ALA A 1 92 ? 26.292 34.890 39.034 1.00 24.94 92 ALA A N 1
ATOM 652 C CA . ALA A 1 92 ? 27.674 35.375 39.133 1.00 24.94 92 ALA A CA 1
ATOM 653 C C . ALA A 1 92 ? 28.567 34.634 38.103 1.00 24.94 92 ALA A C 1
ATOM 655 O O . ALA A 1 92 ? 28.161 33.621 37.532 1.00 24.94 92 ALA A O 1
ATOM 656 N N . GLN A 1 93 ? 29.806 35.093 37.883 1.00 26.98 93 GLN A N 1
ATOM 657 C CA . GLN A 1 93 ? 30.806 34.324 37.125 1.00 26.98 93 GLN A CA 1
ATOM 658 C C . GLN A 1 93 ? 31.377 33.180 37.982 1.00 26.98 93 GLN A C 1
ATOM 660 O O . GLN A 1 93 ? 32.252 33.407 38.814 1.00 26.98 93 GLN A O 1
ATOM 665 N N . ALA A 1 94 ? 30.922 31.948 37.749 1.00 27.77 94 ALA A N 1
ATOM 666 C CA . ALA A 1 94 ? 31.510 30.726 38.301 1.00 27.77 94 ALA A CA 1
ATOM 667 C C . ALA A 1 94 ? 31.227 29.518 37.383 1.00 27.77 94 ALA A C 1
ATOM 669 O O . ALA A 1 94 ? 30.460 29.626 36.431 1.00 27.77 94 ALA A O 1
ATOM 670 N N . VAL A 1 95 ? 31.846 28.369 37.680 1.00 31.00 95 VAL A N 1
ATOM 671 C CA . VAL A 1 95 ? 31.587 27.060 37.041 1.00 31.00 95 VAL A CA 1
ATOM 672 C C . VAL A 1 95 ? 31.766 27.044 35.510 1.00 31.00 95 VAL A C 1
ATOM 674 O O . VAL A 1 95 ? 30.861 26.729 34.742 1.00 31.00 95 VAL A O 1
ATOM 677 N N . LYS A 1 96 ? 33.002 27.291 35.054 1.00 30.52 96 LYS A N 1
ATOM 678 C CA . LYS A 1 96 ? 33.489 26.799 33.745 1.00 30.52 96 LYS A CA 1
ATOM 679 C C . LYS A 1 96 ? 34.669 25.824 33.888 1.00 30.52 96 LYS A C 1
ATOM 681 O O . LYS A 1 96 ? 35.495 25.710 32.988 1.00 30.52 96 LYS A O 1
ATOM 686 N N . GLN A 1 97 ? 34.771 25.166 35.047 1.00 30.55 97 GLN A N 1
ATOM 687 C CA . GLN A 1 97 ? 35.917 24.332 35.425 1.00 30.55 97 GLN A CA 1
ATOM 688 C C . GLN A 1 97 ? 35.544 23.220 36.432 1.00 30.55 97 GLN A C 1
ATOM 690 O O . GLN A 1 97 ? 36.293 22.960 37.361 1.00 30.55 97 GLN A O 1
ATOM 695 N N . GLU A 1 98 ? 34.382 22.572 36.274 1.00 30.27 98 GLU A N 1
ATOM 696 C CA . GLU A 1 98 ? 34.009 21.415 37.120 1.00 30.27 98 GLU A CA 1
ATOM 697 C C . GLU A 1 98 ? 33.098 20.394 36.397 1.00 30.27 98 GLU A C 1
ATOM 699 O O . GLU A 1 98 ? 32.210 19.787 36.980 1.00 30.27 98 GLU A O 1
ATOM 704 N N . MET A 1 99 ? 33.315 20.202 35.088 1.00 29.95 99 MET A N 1
ATOM 705 C CA . MET A 1 99 ? 32.684 19.134 34.285 1.00 29.95 99 MET A CA 1
ATOM 706 C C . MET A 1 99 ? 33.709 18.428 33.378 1.00 29.95 99 MET A C 1
ATOM 708 O O . MET A 1 99 ? 33.458 18.186 32.202 1.00 29.95 99 MET A O 1
ATOM 712 N N . SER A 1 100 ? 34.894 18.130 33.924 1.00 31.11 100 SER A N 1
ATOM 713 C CA . SER A 1 100 ? 35.963 17.385 33.230 1.00 31.11 100 SER A CA 1
ATOM 714 C C . SER A 1 100 ? 36.295 16.032 33.879 1.00 31.11 100 SER A C 1
ATOM 716 O O . SER A 1 100 ? 37.096 15.285 33.329 1.00 31.11 100 SER A O 1
ATOM 718 N N . GLU A 1 101 ? 35.680 15.700 35.020 1.00 30.08 101 GLU A N 1
ATOM 719 C CA . GLU A 1 101 ? 35.966 14.487 35.811 1.00 30.08 101 GLU A CA 1
ATOM 720 C C . GLU A 1 101 ? 34.718 13.596 35.984 1.00 30.08 101 GLU A C 1
ATOM 722 O O . GLU A 1 101 ? 34.545 12.888 36.970 1.00 30.08 101 GLU A O 1
ATOM 727 N N . THR A 1 102 ? 33.815 13.618 35.000 1.00 32.78 102 THR A N 1
ATOM 728 C CA . THR A 1 102 ? 32.690 12.659 34.896 1.00 32.78 102 THR A CA 1
ATOM 729 C C . THR A 1 102 ? 32.557 12.090 33.476 1.00 32.78 102 THR A C 1
ATOM 731 O O . THR A 1 102 ? 31.512 11.580 33.089 1.00 32.78 102 THR A O 1
ATOM 734 N N . ALA A 1 103 ? 33.646 12.161 32.702 1.00 30.61 103 ALA A N 1
ATOM 735 C CA . ALA A 1 103 ? 33.786 11.581 31.362 1.00 30.61 103 ALA A CA 1
ATOM 736 C C . ALA A 1 103 ? 34.804 10.418 31.311 1.00 30.61 103 ALA A C 1
ATOM 738 O O . ALA A 1 103 ? 35.096 9.906 30.241 1.00 30.61 103 ALA A O 1
ATOM 739 N N . GLN A 1 104 ? 35.337 9.982 32.461 1.00 30.47 104 GLN A N 1
ATOM 740 C CA . GLN A 1 104 ? 36.244 8.828 32.588 1.00 30.47 104 GLN A CA 1
ATOM 741 C C . GLN A 1 104 ? 35.733 7.837 33.644 1.00 30.47 104 GLN A C 1
ATOM 743 O O . GLN A 1 104 ? 36.417 7.508 34.609 1.00 30.47 104 GLN A O 1
ATOM 748 N N . ALA A 1 105 ? 34.483 7.397 33.475 1.00 29.98 105 ALA A N 1
ATOM 749 C CA . ALA A 1 105 ? 33.857 6.374 34.320 1.00 29.98 105 ALA A CA 1
ATOM 750 C C . ALA A 1 105 ? 32.824 5.490 33.585 1.00 29.98 105 ALA A C 1
ATOM 752 O O . ALA A 1 105 ? 32.149 4.704 34.237 1.00 29.98 105 ALA A O 1
ATOM 753 N N . ASN A 1 106 ? 32.679 5.627 32.257 1.00 32.22 106 ASN A N 1
ATOM 754 C CA . ASN A 1 106 ? 31.626 4.955 31.474 1.00 32.22 106 ASN A CA 1
ATOM 755 C C . ASN A 1 106 ? 32.100 4.400 30.107 1.00 32.22 106 ASN A C 1
ATOM 757 O O . ASN A 1 106 ? 31.272 3.981 29.306 1.00 32.22 106 ASN A O 1
ATOM 761 N N . GLU A 1 107 ? 33.412 4.371 29.832 1.00 32.44 107 GLU A N 1
ATOM 762 C CA . GLU A 1 107 ? 33.996 3.785 28.603 1.00 32.44 107 GLU A CA 1
ATOM 763 C C . GLU A 1 107 ? 34.512 2.340 28.797 1.00 32.44 107 GLU A C 1
ATOM 765 O O . GLU A 1 107 ? 35.416 1.890 28.101 1.00 32.44 107 GLU A O 1
ATOM 770 N N . THR A 1 108 ? 33.918 1.583 29.725 1.00 31.84 108 THR A N 1
ATOM 771 C CA . THR A 1 108 ? 34.078 0.119 29.831 1.00 31.84 108 THR A CA 1
ATOM 772 C C . THR A 1 108 ? 32.827 -0.507 30.453 1.00 31.84 108 THR A C 1
ATOM 774 O O . THR A 1 108 ? 32.836 -0.785 31.645 1.00 31.84 108 THR A O 1
ATOM 777 N N . ASP A 1 109 ? 31.753 -0.658 29.666 1.00 30.70 109 ASP A N 1
ATOM 778 C CA . ASP A 1 109 ? 30.719 -1.718 29.804 1.00 30.70 109 ASP A CA 1
ATOM 779 C C . ASP A 1 109 ? 29.651 -1.619 28.683 1.00 30.70 109 ASP A C 1
ATOM 781 O O . ASP A 1 109 ? 28.445 -1.717 28.897 1.00 30.70 109 ASP A O 1
ATOM 785 N N . ALA A 1 110 ? 30.102 -1.402 27.442 1.00 28.98 110 ALA A N 1
ATOM 786 C CA . ALA A 1 110 ? 29.238 -1.259 26.263 1.00 28.98 110 ALA A CA 1
ATOM 787 C C . ALA A 1 110 ? 29.792 -2.004 25.032 1.00 28.98 110 ALA A C 1
ATOM 789 O O . ALA A 1 110 ? 29.721 -1.503 23.913 1.00 28.98 110 ALA A O 1
ATOM 790 N N . ASN A 1 111 ? 30.399 -3.183 25.235 1.00 31.03 111 ASN A N 1
ATOM 791 C CA . ASN A 1 111 ? 30.898 -4.011 24.129 1.00 31.03 111 ASN A CA 1
ATOM 792 C C . ASN A 1 111 ? 30.899 -5.525 24.441 1.00 31.03 111 ASN A C 1
ATOM 794 O O . ASN A 1 111 ? 31.932 -6.191 24.392 1.00 31.03 111 ASN A O 1
ATOM 798 N N . SER A 1 112 ? 29.737 -6.070 24.813 1.00 26.03 112 SER A N 1
ATOM 799 C CA . SER A 1 112 ? 29.453 -7.515 24.764 1.00 26.03 112 SER A CA 1
ATOM 800 C C . SER A 1 112 ? 27.938 -7.765 24.665 1.00 26.03 112 SER A C 1
ATOM 802 O O . SER A 1 112 ? 27.158 -6.847 24.903 1.00 26.03 112 SER A O 1
ATOM 804 N N . ILE A 1 113 ? 27.542 -9.008 24.351 1.00 26.78 113 ILE A N 1
ATOM 805 C CA . ILE A 1 113 ? 26.168 -9.469 24.034 1.00 26.78 113 ILE A CA 1
ATOM 806 C C . ILE A 1 113 ? 25.760 -9.199 22.571 1.00 26.78 113 ILE A C 1
ATOM 808 O O . ILE A 1 113 ? 24.845 -8.445 22.260 1.00 26.78 113 ILE A O 1
ATOM 812 N N . ALA A 1 114 ? 26.444 -9.913 21.673 1.00 25.61 114 ALA A N 1
ATOM 813 C CA . ALA A 1 114 ? 26.018 -10.171 20.296 1.00 25.61 114 ALA A CA 1
ATOM 814 C C . ALA A 1 114 ? 26.400 -11.608 19.868 1.00 25.61 114 ALA A C 1
ATOM 816 O O . ALA A 1 114 ? 27.023 -11.817 18.831 1.00 25.61 114 ALA A O 1
ATOM 817 N N . SER A 1 115 ? 26.069 -12.607 20.697 1.00 27.23 115 SER A N 1
ATOM 818 C CA . SER A 1 115 ? 26.029 -14.028 20.309 1.00 27.23 115 SER A CA 1
ATOM 819 C C . SER A 1 115 ? 25.366 -14.890 21.391 1.00 27.23 115 SER A C 1
ATOM 821 O O . SER A 1 115 ? 25.704 -14.805 22.570 1.00 27.23 115 SER A O 1
ATOM 823 N N . SER A 1 116 ? 24.430 -15.749 20.982 1.00 25.22 116 SER A N 1
ATOM 824 C CA . SER A 1 116 ? 23.895 -16.845 21.804 1.00 25.22 116 SER A CA 1
ATOM 825 C C . SER A 1 116 ? 23.369 -17.976 20.913 1.00 25.22 116 SER A C 1
ATOM 827 O O . SER A 1 116 ? 22.189 -18.321 20.936 1.00 25.22 116 SER A O 1
ATOM 829 N N . SER A 1 117 ? 24.251 -18.534 20.082 1.00 27.34 117 SER A N 1
ATOM 830 C CA . SER A 1 117 ? 24.026 -19.831 19.443 1.00 27.34 117 SER A CA 1
ATOM 831 C C . SER A 1 117 ? 24.202 -20.938 20.488 1.00 27.34 117 SER A C 1
ATOM 833 O O . SER A 1 117 ? 25.299 -21.141 21.008 1.00 27.34 117 SER A O 1
ATOM 835 N N . GLU A 1 118 ? 23.128 -21.656 20.821 1.00 25.94 118 GLU A N 1
ATOM 836 C CA . GLU A 1 118 ? 23.189 -22.757 21.792 1.00 25.94 118 GLU A CA 1
ATOM 837 C C . GLU A 1 118 ? 23.813 -24.022 21.181 1.00 25.94 118 GLU A C 1
ATOM 839 O O . GLU A 1 118 ? 23.132 -24.949 20.743 1.00 25.94 118 GLU A O 1
ATOM 844 N N . THR A 1 119 ? 25.144 -24.081 21.181 1.00 25.83 119 THR A N 1
ATOM 845 C CA . THR A 1 119 ? 25.887 -25.315 20.901 1.00 25.83 119 THR A CA 1
ATOM 846 C C . THR A 1 119 ? 25.781 -26.260 22.101 1.00 25.83 119 THR A C 1
ATOM 848 O O . THR A 1 119 ? 26.478 -26.083 23.103 1.00 25.83 119 THR A O 1
ATOM 851 N N . ILE A 1 120 ? 24.928 -27.285 22.011 1.00 27.23 120 ILE A N 1
ATOM 852 C CA . ILE A 1 120 ? 24.814 -28.321 23.049 1.00 27.23 120 ILE A CA 1
ATOM 853 C C . ILE A 1 120 ? 26.099 -29.165 23.074 1.00 27.23 120 ILE A C 1
ATOM 855 O O . ILE A 1 120 ? 26.403 -29.892 22.130 1.00 27.23 120 ILE A O 1
ATOM 859 N N . GLY A 1 121 ? 26.856 -29.062 24.169 1.00 25.52 121 GLY A N 1
ATOM 860 C CA . GLY A 1 121 ? 28.106 -29.796 24.371 1.00 25.52 121 GLY A CA 1
ATOM 861 C C . GLY A 1 121 ? 27.892 -31.254 24.791 1.00 25.52 121 GLY A C 1
ATOM 862 O O . GLY A 1 121 ? 27.156 -31.540 25.735 1.00 25.52 121 GLY A O 1
ATOM 863 N N . THR A 1 122 ? 28.580 -32.171 24.115 1.00 25.38 122 THR A N 1
ATOM 864 C CA . THR A 1 122 ? 28.621 -33.610 24.416 1.00 25.38 122 THR A CA 1
ATOM 865 C C . THR A 1 122 ? 29.461 -33.938 25.654 1.00 25.38 122 THR A C 1
ATOM 867 O O . THR A 1 122 ? 30.504 -33.324 25.878 1.00 25.38 122 THR A O 1
ATOM 870 N N . VAL A 1 123 ? 29.070 -34.983 26.392 1.00 28.42 123 VAL A N 1
ATOM 871 C CA . VAL A 1 123 ? 29.929 -35.706 27.349 1.00 28.42 123 VAL A CA 1
ATOM 872 C C . VAL A 1 123 ? 29.688 -37.208 27.172 1.00 28.42 123 VAL A C 1
ATOM 874 O O . VAL A 1 123 ? 28.538 -37.643 27.146 1.00 28.42 123 VAL A O 1
ATOM 877 N N . ASP A 1 124 ? 30.763 -37.982 27.031 1.00 29.59 124 ASP A N 1
ATOM 878 C CA . ASP A 1 124 ? 30.724 -39.413 26.705 1.00 29.59 124 ASP A CA 1
ATOM 879 C C . ASP A 1 124 ? 30.363 -40.331 27.891 1.00 29.59 124 ASP A C 1
ATOM 881 O O . ASP A 1 124 ? 30.595 -40.005 29.057 1.00 29.59 124 ASP A O 1
ATOM 885 N N . GLY A 1 125 ? 29.846 -41.528 27.582 1.00 26.39 125 GLY A N 1
ATOM 886 C CA . GLY A 1 125 ? 29.529 -42.576 28.561 1.00 26.39 125 GLY A CA 1
ATOM 887 C C . GLY A 1 125 ? 29.062 -43.884 27.907 1.00 26.39 125 GLY A C 1
ATOM 888 O O . GLY A 1 125 ? 27.891 -44.037 27.580 1.00 26.39 125 GLY A O 1
ATOM 889 N N . GLU A 1 126 ? 29.989 -44.820 27.707 1.00 29.22 126 GLU A N 1
ATOM 890 C CA . GLU A 1 126 ? 29.812 -46.100 26.997 1.00 29.22 126 GLU A CA 1
ATOM 891 C C . GLU A 1 126 ? 28.679 -47.001 27.550 1.00 29.22 126 GLU A C 1
ATOM 893 O O . GLU A 1 126 ? 28.595 -47.213 28.760 1.00 29.22 126 GLU A O 1
ATOM 898 N N . THR A 1 127 ? 27.890 -47.666 26.685 1.00 28.06 127 THR A N 1
ATOM 899 C CA . THR A 1 127 ? 28.000 -49.130 26.403 1.00 28.06 127 THR A CA 1
ATOM 900 C C . THR A 1 127 ? 26.801 -49.757 25.647 1.00 28.06 127 THR A C 1
ATOM 902 O O . THR A 1 127 ? 25.651 -49.401 25.867 1.00 28.06 127 THR A O 1
ATOM 905 N N . ALA A 1 128 ? 27.127 -50.804 24.869 1.00 26.88 128 ALA A N 1
ATOM 906 C CA . ALA A 1 128 ? 26.345 -52.021 24.567 1.00 26.88 128 ALA A CA 1
ATOM 907 C C . ALA A 1 128 ? 25.142 -52.024 23.583 1.00 26.88 128 ALA A C 1
ATOM 909 O O . ALA A 1 128 ? 24.138 -51.336 23.733 1.00 26.88 128 ALA A O 1
ATOM 910 N N . ASP A 1 129 ? 25.251 -52.964 22.637 1.00 29.59 129 ASP A N 1
ATOM 911 C CA . ASP A 1 129 ? 24.278 -53.441 21.648 1.00 29.59 129 ASP A CA 1
ATOM 912 C C . ASP A 1 129 ? 22.872 -53.806 22.164 1.00 29.59 129 ASP A C 1
ATOM 914 O O . ASP A 1 129 ? 22.717 -54.425 23.217 1.00 29.59 129 ASP A O 1
ATOM 918 N N . THR A 1 130 ? 21.858 -53.665 21.298 1.00 28.28 130 THR A N 1
ATOM 919 C CA . THR A 1 130 ? 21.236 -54.829 20.608 1.00 28.28 130 THR A CA 1
ATOM 920 C C . THR A 1 130 ? 20.234 -54.411 19.522 1.00 28.28 130 THR A C 1
ATOM 922 O O . THR A 1 130 ? 19.720 -53.297 19.531 1.00 28.28 130 THR A O 1
ATOM 925 N N . ALA A 1 131 ? 19.969 -55.307 18.560 1.00 29.36 131 ALA A N 1
ATOM 926 C CA . ALA A 1 131 ? 19.076 -55.071 17.422 1.00 29.36 131 ALA A CA 1
ATOM 927 C C . ALA A 1 131 ? 18.080 -56.229 17.210 1.00 29.36 131 ALA A C 1
ATOM 929 O O . ALA A 1 131 ? 18.469 -57.393 17.278 1.00 29.36 131 ALA A O 1
ATOM 930 N N . GLN A 1 132 ? 16.826 -55.886 16.898 1.00 27.52 132 GLN A N 1
ATOM 931 C CA . GLN A 1 132 ? 15.749 -56.708 16.307 1.00 27.52 132 GLN A CA 1
ATOM 932 C C . GLN A 1 132 ? 14.690 -55.700 15.805 1.00 27.52 132 GLN A C 1
ATOM 934 O O . GLN A 1 132 ? 14.384 -54.765 16.539 1.00 27.52 132 GLN A O 1
ATOM 939 N N . THR A 1 133 ? 14.224 -55.631 14.551 1.00 29.78 133 THR A N 1
ATOM 940 C CA . THR A 1 133 ? 13.601 -56.617 13.634 1.00 29.78 133 THR A CA 1
ATOM 941 C C . THR A 1 133 ? 12.314 -57.265 14.162 1.00 29.78 133 THR A C 1
ATOM 943 O O . THR A 1 133 ? 12.317 -57.943 15.184 1.00 29.78 133 THR A O 1
ATOM 946 N N . GLY A 1 134 ? 11.210 -57.068 13.425 1.00 25.64 134 GLY A N 1
ATOM 947 C CA . GLY A 1 134 ? 9.883 -57.628 13.711 1.00 25.64 134 GLY A CA 1
ATOM 948 C C . GLY A 1 134 ? 8.798 -57.089 12.763 1.00 25.64 134 GLY A C 1
ATOM 949 O O . GLY A 1 134 ? 8.351 -55.959 12.925 1.00 25.64 134 GLY A O 1
ATOM 950 N N . GLU A 1 135 ? 8.396 -57.893 11.774 1.00 30.34 135 GLU A N 1
ATOM 951 C CA . GLU A 1 135 ? 7.264 -57.643 10.855 1.00 30.34 135 GLU A CA 1
ATOM 952 C C . GLU A 1 135 ? 5.970 -58.358 11.320 1.00 30.34 135 GLU A C 1
ATOM 954 O O . GLU A 1 135 ? 5.973 -59.032 12.350 1.00 30.34 135 GLU A O 1
ATOM 959 N N . SER A 1 136 ? 4.903 -58.284 10.502 1.00 26.30 136 SER A N 1
ATOM 960 C CA . SER A 1 136 ? 3.532 -58.829 10.684 1.00 26.30 136 SER A CA 1
ATOM 961 C C . SER A 1 136 ? 2.679 -58.095 11.739 1.00 26.30 136 SER A C 1
ATOM 963 O O . SER A 1 136 ? 3.211 -57.515 12.677 1.00 26.30 136 SER A O 1
ATOM 965 N N . GLY A 1 137 ? 1.349 -57.974 11.618 1.00 24.16 137 GLY A N 1
ATOM 966 C CA . GLY A 1 137 ? 0.357 -58.781 10.879 1.00 24.16 137 GLY A CA 1
ATOM 967 C C . GLY A 1 137 ? -0.427 -59.653 11.878 1.00 24.16 137 GLY A C 1
ATOM 968 O O . GLY A 1 137 ? 0.140 -60.068 12.879 1.00 24.16 137 GLY A O 1
ATOM 969 N N . GLU A 1 138 ? -1.716 -59.971 11.737 1.00 27.56 138 GLU A N 1
ATOM 970 C CA . GLU A 1 138 ? -2.743 -59.753 10.699 1.00 27.56 138 GLU A CA 1
ATOM 971 C C . GLU A 1 138 ? -4.129 -60.095 11.357 1.00 27.56 138 GLU A C 1
ATOM 973 O O . GLU A 1 138 ? -4.132 -60.550 12.501 1.00 27.56 138 GLU A O 1
ATOM 978 N N . GLN A 1 139 ? -5.273 -59.987 10.648 1.00 27.22 139 GLN A N 1
ATOM 979 C CA . GLN A 1 139 ? -6.560 -60.688 10.947 1.00 27.22 139 GLN A CA 1
ATOM 980 C C . GLN A 1 139 ? -7.392 -60.227 12.189 1.00 27.22 139 GLN A C 1
ATOM 982 O O . GLN A 1 139 ? -6.854 -59.652 13.127 1.00 27.22 139 GLN A O 1
ATOM 987 N N . ASN A 1 140 ? -8.720 -60.449 12.315 1.00 27.61 140 ASN A N 1
ATOM 988 C CA . ASN A 1 140 ? -9.810 -60.775 11.358 1.00 27.61 140 ASN A CA 1
ATOM 989 C C . ASN A 1 140 ? -11.222 -60.520 11.968 1.00 27.61 140 ASN A C 1
ATOM 991 O O . ASN A 1 140 ? -11.331 -60.290 13.174 1.00 27.61 140 ASN A O 1
ATOM 995 N N . ASN A 1 141 ? -12.263 -60.681 11.122 1.00 27.33 141 ASN A N 1
ATOM 996 C CA . ASN A 1 141 ? -13.694 -61.031 11.363 1.00 27.33 141 ASN A CA 1
ATOM 997 C C . ASN A 1 141 ? -14.687 -59.965 10.836 1.00 27.33 141 ASN A C 1
ATOM 999 O O . ASN A 1 141 ? -14.725 -58.845 11.337 1.00 27.33 141 ASN A O 1
ATOM 1003 N N . ASP A 1 142 ? -15.366 -60.207 9.705 1.00 27.28 142 ASP A N 1
ATOM 1004 C CA . ASP A 1 142 ? -16.650 -60.946 9.532 1.00 27.28 142 ASP A CA 1
ATOM 1005 C C . ASP A 1 142 ? -17.873 -60.227 10.153 1.00 27.28 142 ASP A C 1
ATOM 1007 O O . ASP A 1 142 ? -17.964 -60.073 11.366 1.00 27.28 142 ASP A O 1
ATOM 1011 N N . ALA A 1 143 ? -18.759 -59.625 9.339 1.00 27.45 143 ALA A N 1
ATOM 1012 C CA . ALA A 1 143 ? -19.948 -60.228 8.682 1.00 27.45 143 ALA A CA 1
ATOM 1013 C C . ALA A 1 143 ? -21.209 -60.218 9.597 1.00 27.45 143 ALA A C 1
ATOM 1015 O O . ALA A 1 143 ? -21.124 -60.487 10.786 1.00 27.45 143 ALA A O 1
ATOM 1016 N N . THR A 1 144 ? -22.441 -59.924 9.147 1.00 25.67 144 THR A N 1
ATOM 1017 C CA . THR A 1 144 ? -23.136 -60.564 8.010 1.00 25.67 144 THR A CA 1
ATOM 1018 C C . THR A 1 144 ? -24.324 -59.745 7.447 1.00 25.67 144 THR A C 1
ATOM 1020 O O . THR A 1 144 ? -25.131 -59.193 8.187 1.00 25.67 144 THR A O 1
ATOM 1023 N N . VAL A 1 145 ? -24.428 -59.772 6.115 1.00 27.62 145 VAL A N 1
ATOM 1024 C CA . VAL A 1 145 ? -25.533 -59.484 5.163 1.00 27.62 145 VAL A CA 1
ATOM 1025 C C . VAL A 1 145 ? -26.999 -59.675 5.632 1.00 27.62 145 VAL A C 1
ATOM 1027 O O . VAL A 1 145 ? -27.317 -60.736 6.164 1.00 27.62 145 VAL A O 1
ATOM 1030 N N . GLN A 1 146 ? -27.924 -58.775 5.219 1.00 24.36 146 GLN A N 1
ATOM 1031 C CA . GLN A 1 146 ? -29.221 -59.168 4.601 1.00 24.36 146 GLN A CA 1
ATOM 1032 C C . GLN A 1 146 ? -29.957 -58.073 3.771 1.00 24.36 146 GLN A C 1
ATOM 1034 O O . GLN A 1 146 ? -29.833 -56.881 4.028 1.00 24.36 146 GLN A O 1
ATOM 1039 N N . HIS A 1 147 ? -30.699 -58.535 2.750 1.00 29.44 147 HIS A N 1
ATOM 1040 C CA . HIS A 1 147 ? -31.555 -57.830 1.758 1.00 29.44 147 HIS A CA 1
ATOM 1041 C C . HIS A 1 147 ? -33.000 -57.585 2.284 1.00 29.44 147 HIS A C 1
ATOM 1043 O O . HIS A 1 147 ? -33.341 -58.178 3.304 1.00 29.44 147 HIS A O 1
ATOM 1049 N N . ALA A 1 148 ? -33.966 -56.903 1.631 1.00 28.42 148 ALA A N 1
ATOM 1050 C CA . ALA A 1 148 ? -34.078 -55.824 0.609 1.00 28.42 148 ALA A CA 1
ATOM 1051 C C . ALA A 1 148 ? -35.605 -55.509 0.403 1.00 28.42 148 ALA A C 1
ATOM 1053 O O . ALA A 1 148 ? -36.406 -56.052 1.164 1.00 28.42 148 ALA A O 1
ATOM 1054 N N . ALA A 1 149 ? -35.989 -54.734 -0.636 1.00 25.69 149 ALA A N 1
ATOM 1055 C CA . ALA A 1 149 ? -37.368 -54.419 -1.110 1.00 25.69 149 ALA A CA 1
ATOM 1056 C C . ALA A 1 149 ? -38.233 -53.449 -0.248 1.00 25.69 149 ALA A C 1
ATOM 1058 O O . ALA A 1 149 ? -38.129 -53.466 0.975 1.00 25.69 149 ALA A O 1
ATOM 1059 N N . ASP A 1 150 ? -39.124 -52.588 -0.787 1.00 26.70 150 ASP A N 1
ATOM 1060 C CA . ASP A 1 150 ? -39.364 -52.144 -2.187 1.00 26.70 150 ASP A CA 1
ATOM 1061 C C . ASP A 1 150 ? -40.100 -50.767 -2.275 1.00 26.70 150 ASP A C 1
ATOM 1063 O O . ASP A 1 150 ? -40.792 -50.360 -1.346 1.00 26.70 150 ASP A O 1
ATOM 1067 N N . GLU A 1 151 ? -39.920 -50.092 -3.423 1.00 28.81 151 GLU A N 1
ATOM 1068 C CA . GLU A 1 151 ? -40.775 -49.135 -4.186 1.00 28.81 151 GLU A CA 1
ATOM 1069 C C . GLU A 1 151 ? -41.656 -47.987 -3.577 1.00 28.81 151 GLU A C 1
ATOM 1071 O O . GLU A 1 151 ? -42.718 -48.206 -3.003 1.00 28.81 151 GLU A O 1
ATOM 1076 N N . ALA A 1 152 ? -41.302 -46.751 -3.997 1.00 26.34 152 ALA A N 1
ATOM 1077 C CA . ALA A 1 152 ? -42.103 -45.789 -4.812 1.00 26.34 152 ALA A CA 1
ATOM 1078 C C . ALA A 1 152 ? -43.138 -44.761 -4.240 1.00 26.34 152 ALA A C 1
ATOM 1080 O O . ALA A 1 152 ? -43.787 -44.955 -3.218 1.00 26.34 152 ALA A O 1
ATOM 1081 N N . ALA A 1 153 ? -43.317 -43.691 -5.054 1.00 25.20 153 ALA A N 1
ATOM 1082 C CA . ALA A 1 153 ? -44.291 -42.569 -5.026 1.00 25.20 153 ALA A CA 1
ATOM 1083 C C . ALA A 1 153 ? -44.115 -41.480 -3.920 1.00 25.20 153 ALA A C 1
ATOM 1085 O O . ALA A 1 153 ? -43.648 -41.774 -2.826 1.00 25.20 153 ALA A O 1
ATOM 1086 N N . ASP A 1 154 ? -44.433 -40.185 -4.122 1.00 25.14 154 ASP A N 1
ATOM 1087 C CA . ASP A 1 154 ? -45.060 -39.480 -5.269 1.00 25.14 154 ASP A CA 1
ATOM 1088 C C . ASP A 1 154 ? -44.630 -37.981 -5.373 1.00 25.14 154 ASP A C 1
ATOM 1090 O O . ASP A 1 154 ? -44.034 -37.442 -4.438 1.00 25.14 154 ASP A O 1
ATOM 1094 N N . GLN A 1 155 ? -44.982 -37.284 -6.468 1.00 30.75 155 GLN A N 1
ATOM 1095 C CA . GLN A 1 155 ? -45.007 -35.803 -6.581 1.00 30.75 155 GLN A CA 1
ATOM 1096 C C . GLN A 1 155 ? -46.456 -35.263 -6.624 1.00 30.75 155 GLN A C 1
ATOM 1098 O O . GLN A 1 155 ? -47.391 -36.006 -6.908 1.00 30.75 155 GLN A O 1
ATOM 1103 N N . PRO A 1 156 ? -46.678 -33.964 -6.333 1.00 35.22 156 PRO A N 1
ATOM 1104 C CA . PRO A 1 156 ? -46.947 -32.993 -7.417 1.00 35.22 156 PRO A CA 1
ATOM 1105 C C . PRO A 1 156 ? -46.123 -31.689 -7.253 1.00 35.22 156 PRO A C 1
ATOM 1107 O O . PRO A 1 156 ? -45.776 -31.326 -6.133 1.00 35.22 156 PRO A O 1
ATOM 1110 N N . ALA A 1 157 ? -45.665 -30.970 -8.288 1.00 26.48 157 ALA A N 1
ATOM 1111 C CA . ALA A 1 157 ? -46.259 -30.506 -9.562 1.00 26.48 157 ALA A CA 1
ATOM 1112 C C . ALA A 1 157 ? -46.964 -29.126 -9.465 1.00 26.48 157 ALA A C 1
ATOM 1114 O O . ALA A 1 157 ? -47.445 -28.731 -8.406 1.00 26.48 157 ALA A O 1
ATOM 1115 N N . ALA A 1 158 ? -46.963 -28.368 -10.568 1.00 28.77 158 ALA A N 1
ATOM 1116 C CA . ALA A 1 158 ? -47.347 -26.948 -10.652 1.00 28.77 158 ALA A CA 1
ATOM 1117 C C . ALA A 1 158 ? -48.362 -26.691 -11.784 1.00 28.77 158 ALA A C 1
ATOM 1119 O O . ALA A 1 158 ? -48.485 -27.550 -12.644 1.00 28.77 158 ALA A O 1
ATOM 1120 N N . GLU A 1 159 ? -49.014 -25.514 -11.810 1.00 29.30 159 GLU A N 1
ATOM 1121 C CA . GLU A 1 159 ? -49.573 -24.825 -13.007 1.00 29.30 159 GLU A CA 1
ATOM 1122 C C . GLU A 1 159 ? -50.091 -23.409 -12.603 1.00 29.30 159 GLU A C 1
ATOM 1124 O O . GLU A 1 159 ? -50.746 -23.266 -11.574 1.00 29.30 159 GLU A O 1
ATOM 1129 N N . THR A 1 160 ? -49.545 -22.299 -13.131 1.00 26.78 160 THR A N 1
ATOM 1130 C CA . THR A 1 160 ? -49.925 -21.489 -14.329 1.00 26.78 160 THR A CA 1
ATOM 1131 C C . THR A 1 160 ? -51.217 -20.650 -14.259 1.00 26.78 160 THR A C 1
ATOM 1133 O O . THR A 1 160 ? -52.288 -21.161 -13.954 1.00 26.78 160 THR A O 1
ATOM 1136 N N . GLY A 1 161 ? -51.126 -19.378 -14.680 1.00 24.81 161 GLY A N 1
ATOM 1137 C CA . GLY A 1 161 ? -52.248 -18.456 -14.943 1.00 24.81 161 GLY A CA 1
ATOM 1138 C C . GLY A 1 161 ? -51.780 -16.989 -14.997 1.00 24.81 161 GLY A C 1
ATOM 1139 O O . GLY A 1 161 ? -50.857 -16.635 -14.266 1.00 24.81 161 GLY A O 1
ATOM 1140 N N . GLY A 1 162 ? -52.360 -16.132 -15.851 1.00 23.91 162 GLY A N 1
ATOM 1141 C CA . GLY A 1 162 ? -51.889 -14.745 -16.043 1.00 23.91 162 GLY A CA 1
ATOM 1142 C C . GLY A 1 162 ? -52.917 -13.761 -16.632 1.00 23.91 162 GLY A C 1
ATOM 1143 O O . GLY A 1 162 ? -54.112 -14.018 -16.580 1.00 23.91 162 GLY A O 1
ATOM 1144 N N . GLU A 1 163 ? -52.399 -12.665 -17.208 1.00 28.66 163 GLU A N 1
ATOM 1145 C CA . GLU A 1 163 ? -53.068 -11.590 -17.987 1.00 28.66 163 GLU A CA 1
ATOM 1146 C C . GLU A 1 163 ? -53.786 -10.403 -17.273 1.00 28.66 163 GLU A C 1
ATOM 1148 O O . GLU A 1 163 ? -54.979 -10.413 -16.996 1.00 28.66 163 GLU A O 1
ATOM 1153 N N . SER A 1 164 ? -53.066 -9.265 -17.252 1.00 25.44 164 SER A N 1
ATOM 1154 C CA . SER A 1 164 ? -53.471 -7.960 -17.845 1.00 25.44 164 SER A CA 1
ATOM 1155 C C . SER A 1 164 ? -54.236 -6.841 -17.076 1.00 25.44 164 SER A C 1
ATOM 1157 O O . SER A 1 164 ? -55.411 -6.938 -16.746 1.00 25.44 164 SER A O 1
ATOM 1159 N N . SER A 1 165 ? -53.579 -5.663 -17.075 1.00 28.62 165 SER A N 1
ATOM 1160 C CA . SER A 1 165 ? -54.085 -4.312 -17.454 1.00 28.62 165 SER A CA 1
ATOM 1161 C C . SER A 1 165 ? -54.879 -3.385 -16.496 1.00 28.62 165 SER A C 1
ATOM 1163 O O . SER A 1 165 ? -55.909 -3.770 -15.959 1.00 28.62 165 SER A O 1
ATOM 1165 N N . ALA A 1 166 ? -54.437 -2.103 -16.474 1.00 25.80 166 ALA A N 1
ATOM 1166 C CA . ALA A 1 166 ? -55.144 -0.853 -16.079 1.00 25.80 166 ALA A CA 1
ATOM 1167 C C . ALA A 1 166 ? -55.560 -0.711 -14.577 1.00 25.80 166 ALA A C 1
ATOM 1169 O O . ALA A 1 166 ? -55.759 -1.713 -13.905 1.00 25.80 166 ALA A O 1
ATOM 1170 N N . GLU A 1 167 ? -55.717 0.455 -13.917 1.00 28.45 167 GLU A N 1
ATOM 1171 C CA . GLU A 1 167 ? -55.439 1.901 -14.156 1.00 28.45 167 GLU A CA 1
ATOM 1172 C C . GLU A 1 167 ? -55.629 2.679 -12.799 1.00 28.45 167 GLU A C 1
ATOM 1174 O O . GLU A 1 167 ? -56.129 2.068 -11.856 1.00 28.45 167 GLU A O 1
ATOM 1179 N N . THR A 1 168 ? -55.298 3.962 -12.528 1.00 27.12 168 THR A N 1
ATOM 1180 C CA . THR A 1 168 ? -54.682 5.093 -13.280 1.00 27.12 168 THR A CA 1
ATOM 1181 C C . THR A 1 168 ? -53.691 5.901 -12.368 1.00 27.12 168 THR A C 1
ATOM 1183 O O . THR A 1 168 ? -52.754 5.322 -11.828 1.00 27.12 168 THR A O 1
ATOM 1186 N N . ALA A 1 169 ? -53.865 7.228 -12.207 1.00 27.75 169 ALA A N 1
ATOM 1187 C CA . ALA A 1 169 ? -53.084 8.225 -11.443 1.00 27.75 169 ALA A CA 1
ATOM 1188 C C . ALA A 1 169 ? -53.695 8.527 -10.039 1.00 27.75 169 ALA A C 1
ATOM 1190 O O . ALA A 1 169 ? -54.799 8.067 -9.757 1.00 27.75 169 ALA A O 1
ATOM 1191 N N . GLY A 1 170 ? -53.095 9.318 -9.131 1.00 26.17 170 GLY A N 1
ATOM 1192 C CA . GLY A 1 170 ? -51.780 9.992 -9.113 1.00 26.17 170 GLY A CA 1
ATOM 1193 C C . GLY A 1 170 ? -51.686 11.111 -8.046 1.00 26.17 170 GLY A C 1
ATOM 1194 O O . GLY A 1 170 ? -52.600 11.251 -7.240 1.00 26.17 170 GLY A O 1
ATOM 1195 N N . GLU A 1 171 ? -50.595 11.895 -8.104 1.00 27.23 171 GLU A N 1
ATOM 1196 C CA . GLU A 1 171 ? -50.273 13.136 -7.340 1.00 27.23 171 GLU A CA 1
ATOM 1197 C C . GLU A 1 171 ? -50.098 12.983 -5.794 1.00 27.23 171 GLU A C 1
ATOM 1199 O O . GLU A 1 171 ? -50.788 12.196 -5.157 1.00 27.23 171 GLU A O 1
ATOM 1204 N N . THR A 1 172 ? -49.102 13.533 -5.067 1.00 26.67 172 THR A N 1
ATOM 1205 C CA . THR A 1 172 ? -48.377 14.841 -5.046 1.00 26.67 172 THR A CA 1
ATOM 1206 C C . THR A 1 172 ? -49.259 16.011 -4.552 1.00 26.67 172 THR A C 1
ATOM 1208 O O . THR A 1 172 ? -50.424 16.073 -4.908 1.00 26.67 172 THR A O 1
ATOM 1211 N N . THR A 1 173 ? -48.840 16.971 -3.707 1.00 28.22 173 THR A N 1
ATOM 1212 C CA . THR A 1 173 ? -47.531 17.317 -3.088 1.00 28.22 173 THR A CA 1
ATOM 1213 C C . THR A 1 173 ? -47.728 18.355 -1.956 1.00 28.22 173 THR A C 1
ATOM 1215 O O . THR A 1 173 ? -48.697 19.100 -2.031 1.00 28.22 173 THR A O 1
ATOM 1218 N N . ALA A 1 174 ? -46.740 18.513 -1.049 1.00 26.62 174 ALA A N 1
ATOM 1219 C CA . ALA A 1 174 ? -46.399 19.789 -0.359 1.00 26.62 174 ALA A CA 1
ATOM 1220 C C . ALA A 1 174 ? -47.505 20.428 0.558 1.00 26.62 174 ALA A C 1
ATOM 1222 O O . ALA A 1 174 ? -48.586 19.869 0.690 1.00 26.62 174 ALA A O 1
ATOM 1223 N N . GLU A 1 175 ? -47.348 21.547 1.293 1.00 28.16 175 GLU A N 1
ATOM 1224 C CA . GLU A 1 175 ? -46.183 22.189 1.947 1.00 28.16 175 GLU A CA 1
ATOM 1225 C C . GLU A 1 175 ? -46.626 23.114 3.121 1.00 28.16 175 GLU A C 1
ATOM 1227 O O . GLU A 1 175 ? -47.812 23.339 3.335 1.00 28.16 175 GLU A O 1
ATOM 1232 N N . THR A 1 176 ? -45.648 23.642 3.875 1.00 27.17 176 THR A N 1
ATOM 1233 C CA . THR A 1 176 ? -45.643 24.902 4.672 1.00 27.17 176 THR A CA 1
ATOM 1234 C C . THR A 1 176 ? -46.909 25.436 5.391 1.00 27.17 176 THR A C 1
ATOM 1236 O O . THR A 1 176 ? -47.804 25.992 4.768 1.00 27.17 176 THR A O 1
ATOM 1239 N N . GLY A 1 177 ? -46.823 25.515 6.730 1.00 26.16 177 GLY A N 1
ATOM 1240 C CA . GLY A 1 177 ? -46.716 26.793 7.479 1.00 26.16 177 GLY A CA 1
ATOM 1241 C C . GLY A 1 177 ? -47.915 27.764 7.618 1.00 26.16 177 GLY A C 1
ATOM 1242 O O . GLY A 1 177 ? -48.515 28.193 6.642 1.00 26.16 177 GLY A O 1
ATOM 1243 N N . GLY A 1 178 ? -48.163 28.240 8.851 1.00 25.69 178 GLY A N 1
ATOM 1244 C CA . GLY A 1 178 ? -49.044 29.387 9.145 1.00 25.69 178 GLY A CA 1
ATOM 1245 C C . GLY A 1 178 ? -49.245 29.652 10.651 1.00 25.69 178 GLY A C 1
ATOM 1246 O O . GLY A 1 178 ? -49.441 28.714 11.419 1.00 25.69 178 GLY A O 1
ATOM 1247 N N . GLU A 1 179 ? -49.194 30.920 11.079 1.00 30.50 179 GLU A N 1
ATOM 1248 C CA . GLU A 1 179 ? -49.414 31.381 12.471 1.00 30.50 179 GLU A CA 1
ATOM 1249 C C . GLU A 1 179 ? -50.830 31.987 12.658 1.00 30.50 179 GLU A C 1
ATOM 1251 O O . GLU A 1 179 ? -51.434 32.406 11.673 1.00 30.50 179 GLU A O 1
ATOM 1256 N N . GLY A 1 180 ? -51.366 32.111 13.892 1.00 27.31 180 GLY A N 1
ATOM 1257 C CA . GLY A 1 180 ? -52.659 32.818 14.081 1.00 27.31 180 GLY A CA 1
ATOM 1258 C C . GLY A 1 180 ? -53.369 32.813 15.455 1.00 27.31 180 GLY A C 1
ATOM 1259 O O . GLY A 1 180 ? -54.375 32.141 15.623 1.00 27.31 180 GLY A O 1
ATOM 1260 N N . ALA A 1 181 ? -52.862 33.604 16.406 1.00 29.61 181 ALA A N 1
ATOM 1261 C CA . ALA A 1 181 ? -53.564 34.448 17.407 1.00 29.61 181 ALA A CA 1
ATOM 1262 C C . ALA A 1 181 ? -55.032 34.215 17.930 1.00 29.61 181 ALA A C 1
ATOM 1264 O O . ALA A 1 181 ? -55.992 34.315 17.179 1.00 29.61 181 ALA A O 1
ATOM 1265 N N . LEU A 1 182 ? -55.141 34.213 19.281 1.00 28.64 182 LEU A N 1
ATOM 1266 C CA . LEU A 1 182 ? -56.129 34.868 20.200 1.00 28.64 182 LEU A CA 1
ATOM 1267 C C . LEU A 1 182 ? -57.644 34.480 20.323 1.00 28.64 182 LEU A C 1
ATOM 1269 O O . LEU A 1 182 ? -58.353 34.329 19.343 1.00 28.64 182 LEU A O 1
ATOM 1273 N N . GLU A 1 183 ? -58.086 34.412 21.605 1.00 30.61 183 GLU A N 1
ATOM 1274 C CA . GLU A 1 183 ? -59.297 34.965 22.310 1.00 30.61 183 GLU A CA 1
ATOM 1275 C C . GLU A 1 183 ? -60.675 35.114 21.586 1.00 30.61 183 GLU A C 1
ATOM 1277 O O . GLU A 1 183 ? -60.714 35.512 20.431 1.00 30.61 183 GLU A O 1
ATOM 1282 N N . THR A 1 184 ? -61.884 34.915 22.169 1.00 30.38 184 THR A N 1
ATOM 1283 C CA . THR A 1 184 ? -62.438 34.610 23.538 1.00 30.38 184 THR A CA 1
ATOM 1284 C C . THR A 1 184 ? -63.928 34.103 23.393 1.00 30.38 184 THR A C 1
ATOM 1286 O O . THR A 1 184 ? -64.239 33.638 22.300 1.00 30.38 184 THR A O 1
ATOM 1289 N N . THR A 1 185 ? -64.929 34.035 24.315 1.00 29.44 185 THR A N 1
ATOM 1290 C CA . THR A 1 185 ? -65.223 34.469 25.725 1.00 29.44 185 THR A CA 1
ATOM 1291 C C . THR A 1 185 ? -66.405 33.648 26.352 1.00 29.44 185 THR A C 1
ATOM 1293 O O . THR A 1 185 ? -67.053 32.884 25.648 1.00 29.44 185 THR A O 1
ATOM 1296 N N . ASP A 1 186 ? -66.692 33.857 27.654 1.00 27.80 186 ASP A N 1
ATOM 1297 C CA . ASP A 1 186 ? -67.983 33.818 28.416 1.00 27.80 186 ASP A CA 1
ATOM 1298 C C . ASP A 1 186 ? -69.023 32.651 28.375 1.00 27.80 186 ASP A C 1
ATOM 1300 O O . ASP A 1 186 ? -69.700 32.420 27.381 1.00 27.80 186 ASP A O 1
ATOM 1304 N N . GLU A 1 187 ? -69.186 31.981 29.540 1.00 25.48 187 GLU A N 1
ATOM 1305 C CA . GLU A 1 187 ? -70.343 31.956 30.503 1.00 25.48 187 GLU A CA 1
ATOM 1306 C C . GLU A 1 187 ? -71.844 32.118 30.065 1.00 25.48 187 GLU A C 1
ATOM 1308 O O . GLU A 1 187 ? -72.101 32.437 28.909 1.00 25.48 187 GLU A O 1
ATOM 1313 N N . PRO A 1 188 ? -72.887 31.953 30.950 1.00 50.62 188 PRO A N 1
ATOM 1314 C CA . PRO A 1 188 ? -72.899 31.652 32.411 1.00 50.62 188 PRO A CA 1
ATOM 1315 C C . PRO A 1 188 ? -73.920 30.596 32.965 1.00 50.62 188 PRO A C 1
ATOM 1317 O O . PRO A 1 188 ? -75.048 30.485 32.497 1.00 50.62 188 PRO A O 1
ATOM 1320 N N . ALA A 1 189 ? -73.575 30.014 34.134 1.00 33.34 189 ALA A N 1
ATOM 1321 C CA . ALA A 1 189 ? -74.441 29.773 35.327 1.00 33.34 189 ALA A CA 1
ATOM 1322 C C . ALA A 1 189 ? -75.724 28.859 35.219 1.00 33.34 189 ALA A C 1
ATOM 1324 O O . ALA A 1 189 ? -76.002 28.287 34.175 1.00 33.34 189 ALA A O 1
ATOM 1325 N N . ALA A 1 190 ? -76.523 28.570 36.275 1.00 32.75 190 ALA A N 1
ATOM 1326 C CA . ALA A 1 190 ? -76.601 29.143 37.635 1.00 32.75 190 ALA A CA 1
ATOM 1327 C C . ALA A 1 190 ? -77.292 28.258 38.721 1.00 32.75 190 ALA A C 1
ATOM 1329 O O . ALA A 1 190 ? -78.029 27.340 38.379 1.00 32.75 190 ALA A O 1
ATOM 1330 N N . VAL A 1 191 ? -77.175 28.704 39.999 1.00 32.62 191 VAL A N 1
ATOM 1331 C CA . VAL A 1 191 ? -78.169 28.593 41.121 1.00 32.62 191 VAL A CA 1
ATOM 1332 C C . VAL A 1 191 ? -78.402 27.194 41.757 1.00 32.62 191 VAL A C 1
ATOM 1334 O O . VAL A 1 191 ? -78.597 26.234 41.029 1.00 32.62 191 VAL A O 1
ATOM 1337 N N . THR A 1 192 ? -78.499 26.940 43.083 1.00 33.69 192 THR A N 1
ATOM 1338 C CA . THR A 1 192 ? -78.082 27.523 44.410 1.00 33.69 192 THR A CA 1
ATOM 1339 C C . THR A 1 192 ? -78.073 26.325 45.440 1.00 33.69 192 THR A C 1
ATOM 1341 O O . THR A 1 192 ? -78.007 25.192 44.976 1.00 33.69 192 THR A O 1
ATOM 1344 N N . ALA A 1 193 ? -78.089 26.354 46.796 1.00 30.39 193 ALA A N 1
ATOM 1345 C CA . ALA A 1 193 ? -78.231 27.378 47.852 1.00 30.39 193 ALA A CA 1
ATOM 1346 C C . ALA A 1 193 ? -77.693 26.924 49.245 1.00 30.39 193 ALA A C 1
ATOM 1348 O O . ALA A 1 193 ? -77.754 25.744 49.563 1.00 30.39 193 ALA A O 1
ATOM 1349 N N . ASN A 1 194 ? -77.238 27.903 50.046 1.00 32.81 194 ASN A N 1
ATOM 1350 C CA . ASN A 1 194 ? -77.563 28.259 51.455 1.00 32.81 194 ASN A CA 1
ATOM 1351 C C . ASN A 1 194 ? -77.654 27.201 52.608 1.00 32.81 194 ASN A C 1
ATOM 1353 O O . ASN A 1 194 ? -77.984 26.045 52.398 1.00 32.81 194 ASN A O 1
ATOM 1357 N N . GLU A 1 195 ? -77.399 27.547 53.890 1.00 31.62 195 GLU A N 1
ATOM 1358 C CA . GLU A 1 195 ? -77.276 28.888 54.513 1.00 31.62 195 GLU A CA 1
ATOM 1359 C C . GLU A 1 195 ? -76.394 28.966 55.792 1.00 31.62 195 GLU A C 1
ATOM 1361 O O . GLU A 1 195 ? -76.492 28.082 56.629 1.00 31.62 195 GLU A O 1
ATOM 1366 N N . SER A 1 196 ? -75.636 30.078 55.933 1.00 29.58 196 SER A N 1
ATOM 1367 C CA . SER A 1 196 ? -75.187 30.870 57.130 1.00 29.58 196 SER A CA 1
ATOM 1368 C C . SER A 1 196 ? -74.773 30.201 58.482 1.00 29.58 196 SER A C 1
ATOM 1370 O O . SER A 1 196 ? -75.061 29.045 58.742 1.00 29.58 196 SER A O 1
ATOM 1372 N N . ALA A 1 197 ? -74.061 30.830 59.441 1.00 30.25 197 ALA A N 1
ATOM 1373 C CA . ALA A 1 197 ? -73.654 32.228 59.733 1.00 30.25 197 ALA A CA 1
ATOM 1374 C C . ALA A 1 197 ? -72.374 32.222 60.656 1.00 30.25 197 ALA A C 1
ATOM 1376 O O . ALA A 1 197 ? -71.848 31.138 60.890 1.00 30.25 197 ALA A O 1
ATOM 1377 N N . LYS A 1 198 ? -71.787 33.283 61.263 1.00 30.42 198 LYS A N 1
ATOM 1378 C CA . LYS A 1 198 ? -71.941 34.768 61.300 1.00 30.42 198 LYS A CA 1
ATOM 1379 C C . LYS A 1 198 ? -70.651 35.422 61.903 1.00 30.42 198 LYS A C 1
ATOM 1381 O O . LYS A 1 198 ? -69.753 34.696 62.303 1.00 30.42 198 LYS A O 1
ATOM 1386 N N . ASP A 1 199 ? -70.620 36.762 62.004 1.00 28.20 199 ASP A N 1
ATOM 1387 C CA . ASP A 1 199 ? -69.917 37.657 62.977 1.00 28.20 199 ASP A CA 1
ATOM 1388 C C . ASP A 1 199 ? -68.412 37.441 63.334 1.00 28.20 199 ASP A C 1
ATOM 1390 O O . ASP A 1 199 ? -68.044 36.430 63.913 1.00 28.20 199 ASP A O 1
ATOM 1394 N N . SER A 1 200 ? -67.461 38.338 62.990 1.00 27.41 200 SER A N 1
ATOM 1395 C CA . SER A 1 200 ? -67.126 39.691 63.551 1.00 27.41 200 SER A CA 1
ATOM 1396 C C . SER A 1 200 ? -66.045 39.653 64.675 1.00 27.41 200 SER A C 1
ATOM 1398 O O . SER A 1 200 ? -66.075 38.731 65.478 1.00 27.41 200 SER A O 1
ATOM 1400 N N . ALA A 1 201 ? -65.085 40.584 64.852 1.00 28.58 201 ALA A N 1
ATOM 1401 C CA . ALA A 1 201 ? -64.589 41.713 64.040 1.00 28.58 201 ALA A CA 1
ATOM 1402 C C . ALA A 1 201 ? -63.192 42.232 64.517 1.00 28.58 201 ALA A C 1
ATOM 1404 O O . ALA A 1 201 ? -62.817 42.040 65.665 1.00 28.58 201 ALA A O 1
ATOM 1405 N N . ALA A 1 202 ? -62.504 42.971 63.629 1.00 28.36 202 ALA A N 1
ATOM 1406 C CA . ALA A 1 202 ? -61.570 44.101 63.856 1.00 28.36 202 ALA A CA 1
ATOM 1407 C C . ALA A 1 202 ? -60.238 44.004 64.675 1.00 28.36 202 ALA A C 1
ATOM 1409 O O . ALA A 1 202 ? -60.213 43.745 65.871 1.00 28.36 202 ALA A O 1
ATOM 1410 N N . MET A 1 203 ? -59.179 44.534 64.024 1.00 25.55 203 MET A N 1
ATOM 1411 C CA . MET A 1 203 ? -58.183 45.521 64.529 1.00 25.55 203 MET A CA 1
ATOM 1412 C C . MET A 1 203 ? -56.728 45.108 64.911 1.00 25.55 203 MET A C 1
ATOM 1414 O O . MET A 1 203 ? -56.477 44.391 65.866 1.00 25.55 203 MET A O 1
ATOM 1418 N N . SER A 1 204 ? -55.776 45.785 64.240 1.00 26.08 204 SER A N 1
ATOM 1419 C CA . SER A 1 204 ? -54.434 46.240 64.690 1.00 26.08 204 SER A CA 1
ATOM 1420 C C . SER A 1 204 ? -53.239 45.275 64.917 1.00 26.08 204 SER A C 1
ATOM 1422 O O . SER A 1 204 ? -53.014 44.779 66.012 1.00 26.08 204 SER A O 1
ATOM 1424 N N . ALA A 1 205 ? -52.354 45.253 63.906 1.00 29.36 205 ALA A N 1
ATOM 1425 C CA . ALA A 1 205 ? -50.898 45.517 63.988 1.00 29.36 205 ALA A CA 1
ATOM 1426 C C . ALA A 1 205 ? -49.887 44.575 64.714 1.00 29.36 205 ALA A C 1
ATOM 1428 O O . ALA A 1 205 ? -50.193 43.791 65.598 1.00 29.36 205 ALA A O 1
ATOM 1429 N N . ALA A 1 206 ? -48.611 44.779 64.331 1.00 27.25 206 ALA A N 1
ATOM 1430 C CA . ALA A 1 206 ? -47.348 44.359 64.972 1.00 27.25 206 ALA A CA 1
ATOM 1431 C C . ALA A 1 206 ? -46.858 42.883 64.873 1.00 27.25 206 ALA A C 1
ATOM 1433 O O . ALA A 1 206 ? -47.095 42.052 65.737 1.00 27.25 206 ALA A O 1
ATOM 1434 N N . LYS A 1 207 ? -46.002 42.644 63.860 1.00 29.72 207 LYS A N 1
ATOM 1435 C CA . LYS A 1 207 ? -44.749 41.837 63.874 1.00 29.72 207 LYS A CA 1
ATOM 1436 C C . LYS A 1 207 ? -44.653 40.612 64.826 1.00 29.72 207 LYS A C 1
ATOM 1438 O O . LYS A 1 207 ? -44.344 40.779 66.001 1.00 29.72 207 LYS A O 1
ATOM 1443 N N . GLY A 1 208 ? -44.651 39.382 64.283 1.00 29.66 208 GLY A N 1
ATOM 1444 C CA . GLY A 1 208 ? -44.230 38.198 65.063 1.00 29.66 208 GLY A CA 1
ATOM 1445 C C . GLY A 1 208 ? -44.276 36.828 64.362 1.00 29.66 208 GLY A C 1
ATOM 1446 O O . GLY A 1 208 ? -45.203 36.064 64.581 1.00 29.66 208 GLY A O 1
ATOM 1447 N N . ALA A 1 209 ? -43.257 36.511 63.553 1.00 36.66 209 ALA A N 1
ATOM 1448 C CA . ALA A 1 209 ? -42.836 35.172 63.088 1.00 36.66 209 ALA A CA 1
ATOM 1449 C C . ALA A 1 209 ? -43.810 33.962 63.219 1.00 36.66 209 ALA A C 1
ATOM 1451 O O . ALA A 1 209 ? -43.752 33.200 64.186 1.00 36.66 209 ALA A O 1
ATOM 1452 N N . THR A 1 210 ? -44.575 33.655 62.164 1.00 30.55 210 THR A N 1
ATOM 1453 C CA . THR A 1 210 ? -45.325 32.390 62.033 1.00 30.55 210 THR A CA 1
ATOM 1454 C C . THR A 1 210 ? -44.564 31.335 61.216 1.00 30.55 210 THR A C 1
ATOM 1456 O O . THR A 1 210 ? -44.556 31.346 59.986 1.00 30.55 210 THR A O 1
ATOM 1459 N N . LYS A 1 211 ? -43.971 30.341 61.894 1.00 40.41 211 LYS A N 1
ATOM 1460 C CA . LYS A 1 211 ? -43.525 29.085 61.254 1.00 40.41 211 LYS A CA 1
ATOM 1461 C C . LYS A 1 211 ? -44.740 28.216 60.888 1.00 40.41 211 LYS A C 1
ATOM 1463 O O . LYS A 1 211 ? -45.101 27.309 61.634 1.00 40.41 211 LYS A O 1
ATOM 1468 N N . ALA A 1 212 ? -45.364 28.473 59.741 1.00 34.59 212 ALA A N 1
ATOM 1469 C CA . ALA A 1 212 ? -46.394 27.592 59.190 1.00 34.59 212 ALA A CA 1
ATOM 1470 C C . ALA A 1 212 ? -45.749 26.354 58.534 1.00 34.59 212 ALA A C 1
ATOM 1472 O O . ALA A 1 212 ? -44.969 26.472 57.591 1.00 34.59 212 ALA A O 1
ATOM 1473 N N . ALA A 1 213 ? -46.045 25.154 59.039 1.00 37.50 213 ALA A N 1
ATOM 1474 C CA . ALA A 1 213 ? -45.439 23.921 58.538 1.00 37.50 213 ALA A CA 1
ATOM 1475 C C . ALA A 1 213 ? -46.086 23.452 57.220 1.00 37.50 213 ALA A C 1
ATOM 1477 O O . ALA A 1 213 ? -47.284 23.165 57.177 1.00 37.50 213 ALA A O 1
ATOM 1478 N N . HIS A 1 214 ? -45.290 23.288 56.156 1.00 38.03 214 HIS A N 1
ATOM 1479 C CA . HIS A 1 214 ? -45.766 22.667 54.917 1.00 38.03 214 HIS A CA 1
ATOM 1480 C C . HIS A 1 214 ? -46.114 21.188 55.142 1.00 38.03 214 HIS A C 1
ATOM 1482 O O . HIS A 1 214 ? -45.250 20.320 55.275 1.00 38.03 214 HIS A O 1
ATOM 1488 N N . LYS A 1 215 ? -47.418 20.901 55.155 1.00 41.81 215 LYS A N 1
ATOM 1489 C CA . LYS A 1 215 ? -47.997 19.567 55.340 1.00 41.81 215 LYS A CA 1
ATOM 1490 C C . LYS A 1 215 ? -47.818 18.716 54.075 1.00 41.81 215 LYS A C 1
ATOM 1492 O O . LYS A 1 215 ? -48.743 18.571 53.278 1.00 41.81 215 LYS A O 1
ATOM 1497 N N . HIS A 1 216 ? -46.619 18.165 53.871 1.00 39.28 216 HIS A N 1
ATOM 1498 C CA . HIS A 1 216 ? -46.344 17.263 52.749 1.00 39.28 216 HIS A CA 1
ATOM 1499 C C . HIS A 1 216 ? -47.337 16.088 52.723 1.00 39.28 216 HIS A C 1
ATOM 1501 O O . HIS A 1 216 ? -47.395 15.288 53.657 1.00 39.28 216 HIS A O 1
ATOM 1507 N N . ARG A 1 217 ? -48.074 15.946 51.612 1.00 41.28 217 ARG A N 1
ATOM 1508 C CA . ARG A 1 217 ? -48.813 14.718 51.279 1.00 41.28 217 ARG A CA 1
ATOM 1509 C C . ARG A 1 217 ? -47.807 13.584 51.065 1.00 41.28 217 ARG A C 1
ATOM 1511 O O . ARG A 1 217 ? -47.234 13.446 49.986 1.00 41.28 217 ARG A O 1
ATOM 1518 N N . GLY A 1 218 ? -47.569 12.793 52.107 1.00 42.00 218 GLY A N 1
ATOM 1519 C CA . GLY A 1 218 ? -46.766 11.580 52.015 1.00 42.00 218 GLY A CA 1
ATOM 1520 C C . GLY A 1 218 ? -47.478 10.537 51.158 1.00 42.00 218 GLY A C 1
ATOM 1521 O O . GLY A 1 218 ? -48.565 10.087 51.512 1.00 42.00 218 GLY A O 1
ATOM 1522 N N . VAL A 1 219 ? -46.866 10.135 50.043 1.00 49.59 219 VAL A N 1
ATOM 1523 C CA . VAL A 1 219 ? -47.329 8.970 49.278 1.00 49.59 219 VAL A CA 1
ATOM 1524 C C . VAL A 1 219 ? -47.111 7.736 50.150 1.00 49.59 219 VAL A C 1
ATOM 1526 O O . VAL A 1 219 ? -45.969 7.353 50.412 1.00 49.59 219 VAL A O 1
ATOM 1529 N N . HIS A 1 220 ? -48.197 7.129 50.632 1.00 57.81 220 HIS A N 1
ATOM 1530 C CA . HIS A 1 220 ? -48.108 5.893 51.401 1.00 57.81 220 HIS A CA 1
ATOM 1531 C C . HIS A 1 220 ? -47.490 4.794 50.532 1.00 57.81 220 HIS A C 1
ATOM 1533 O O . HIS A 1 220 ? -47.988 4.480 49.451 1.00 57.81 220 HIS A O 1
ATOM 1539 N N . ALA A 1 221 ? -46.399 4.200 51.016 1.00 67.19 221 ALA A N 1
ATOM 1540 C CA . ALA A 1 221 ? -45.807 3.036 50.376 1.00 67.19 221 ALA A CA 1
ATOM 1541 C C . ALA A 1 221 ? -46.844 1.895 50.314 1.00 67.19 221 ALA A C 1
ATOM 1543 O O . ALA A 1 221 ? -47.484 1.630 51.337 1.00 67.19 221 ALA A O 1
ATOM 1544 N N . PRO A 1 222 ? -47.002 1.196 49.172 1.00 80.06 222 PRO A N 1
ATOM 1545 C CA . PRO A 1 222 ? -47.947 0.089 49.055 1.00 80.06 222 PRO A CA 1
ATOM 1546 C C . PRO A 1 222 ? -47.754 -0.951 50.162 1.00 80.06 222 PRO A C 1
ATOM 1548 O O . PRO A 1 222 ? -46.620 -1.300 50.498 1.00 80.06 222 PRO A O 1
ATOM 1551 N N . GLN A 1 223 ? -48.849 -1.486 50.716 1.00 75.19 223 GLN A N 1
ATOM 1552 C CA . GLN A 1 223 ? -48.775 -2.410 51.858 1.00 75.19 223 GLN A CA 1
ATOM 1553 C C . GLN A 1 223 ? -47.908 -3.648 51.574 1.00 75.19 223 GLN A C 1
ATOM 1555 O O . GLN A 1 223 ? -47.225 -4.132 52.475 1.00 75.19 223 GLN A O 1
ATOM 1560 N N . TRP A 1 224 ? -47.868 -4.127 50.324 1.00 82.88 224 TRP A N 1
ATOM 1561 C CA . TRP A 1 224 ? -46.989 -5.227 49.916 1.00 82.88 224 TRP A CA 1
ATOM 1562 C C . TRP A 1 224 ? -45.498 -4.882 50.073 1.00 82.88 224 TRP A C 1
ATOM 1564 O O . TRP A 1 224 ? -44.725 -5.731 50.504 1.00 82.88 224 TRP A O 1
ATOM 1574 N N . TRP A 1 225 ? -45.092 -3.632 49.823 1.00 76.94 225 TRP A N 1
ATOM 1575 C 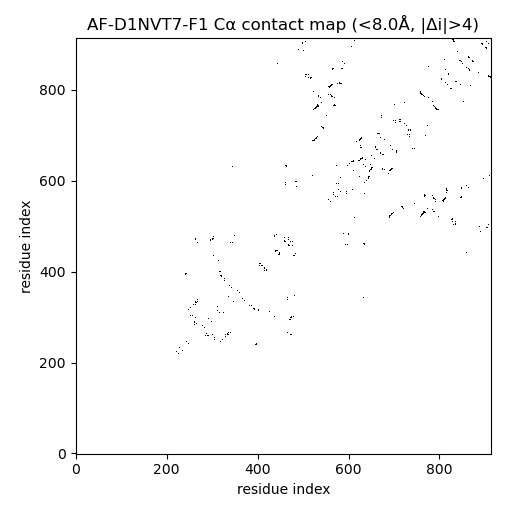CA . TRP A 1 225 ? -43.708 -3.172 49.996 1.00 76.94 225 TRP A CA 1
ATOM 1576 C C . TRP A 1 225 ? -43.342 -3.019 51.477 1.00 76.94 225 TRP A C 1
ATOM 1578 O O . TRP A 1 225 ? -42.219 -3.327 51.876 1.00 76.94 225 TRP A O 1
ATOM 1588 N N . VAL A 1 226 ? -44.301 -2.608 52.315 1.00 79.25 226 VAL A N 1
ATOM 1589 C CA . VAL A 1 226 ? -44.133 -2.573 53.779 1.00 79.25 226 VAL A CA 1
ATOM 1590 C C . VAL A 1 226 ? -43.972 -3.993 54.337 1.00 79.25 226 VAL A C 1
ATOM 1592 O O . VAL A 1 226 ? -43.015 -4.247 55.067 1.00 79.25 226 VAL A O 1
ATOM 1595 N N . ARG A 1 227 ? -44.831 -4.937 53.925 1.00 82.00 227 ARG A N 1
ATOM 1596 C CA . ARG A 1 227 ? -44.726 -6.363 54.288 1.00 82.00 227 ARG A CA 1
ATOM 1597 C C . ARG A 1 227 ? -43.423 -6.989 53.786 1.00 82.00 227 ARG A C 1
ATOM 1599 O O . ARG A 1 227 ? -42.746 -7.671 54.548 1.00 82.00 227 ARG A O 1
ATOM 1606 N N . TYR A 1 228 ? -43.014 -6.704 52.548 1.00 81.44 228 TYR A N 1
ATOM 1607 C CA . TYR A 1 228 ? -41.743 -7.179 51.994 1.00 81.44 228 TYR A CA 1
ATOM 1608 C C . TYR A 1 228 ? -40.549 -6.724 52.845 1.00 81.44 228 TYR A C 1
ATOM 1610 O O . TYR A 1 228 ? -39.714 -7.551 53.212 1.00 81.44 228 TYR A O 1
ATOM 1618 N N . LYS A 1 229 ? -40.516 -5.452 53.268 1.00 82.00 229 LYS A N 1
ATOM 1619 C CA . LYS A 1 229 ? -39.481 -4.923 54.175 1.00 82.00 229 LYS A CA 1
ATOM 1620 C C . LYS A 1 229 ? -39.444 -5.574 55.561 1.00 82.00 229 LYS A C 1
ATOM 1622 O O . LYS A 1 229 ? -38.407 -5.530 56.218 1.00 82.00 229 LYS A O 1
ATOM 1627 N N . GLN A 1 230 ? -40.548 -6.171 56.006 1.00 84.75 230 GLN A N 1
ATOM 1628 C CA . GLN A 1 230 ? -40.640 -6.892 57.279 1.00 84.75 230 GLN A CA 1
ATOM 1629 C C . GLN A 1 230 ? -40.159 -8.351 57.179 1.00 84.75 230 GLN A C 1
ATOM 1631 O O . GLN A 1 230 ? -39.954 -8.988 58.210 1.00 84.75 230 GLN A O 1
ATOM 1636 N N . THR A 1 231 ? -39.935 -8.889 55.973 1.00 88.31 231 THR A N 1
ATOM 1637 C CA . THR A 1 231 ? -39.420 -10.258 55.806 1.00 88.31 231 THR A CA 1
ATOM 1638 C C . THR A 1 231 ? -37.995 -10.402 56.353 1.00 88.31 231 THR A C 1
ATOM 1640 O O . THR A 1 231 ? -37.159 -9.509 56.190 1.00 88.31 231 THR A O 1
ATOM 1643 N N . LYS A 1 232 ? -37.674 -11.573 56.928 1.00 85.06 232 LYS A N 1
ATOM 1644 C CA . LYS A 1 232 ? -36.289 -11.931 57.301 1.00 85.06 232 LYS A CA 1
ATOM 1645 C C . LYS A 1 232 ? -35.337 -11.796 56.106 1.00 85.06 232 LYS A C 1
ATOM 1647 O O . LYS A 1 232 ? -34.228 -11.295 56.266 1.00 85.06 232 LYS A O 1
ATOM 1652 N N . PHE A 1 233 ? -35.808 -12.166 54.910 1.00 84.44 233 PHE A N 1
ATOM 1653 C CA . PHE A 1 233 ? -35.088 -11.959 53.656 1.00 84.44 233 PHE A CA 1
ATOM 1654 C C . PHE A 1 233 ? -34.710 -10.489 53.462 1.00 84.44 233 PHE A C 1
ATOM 1656 O O . PHE A 1 233 ? -33.525 -10.212 53.341 1.00 84.44 233 PHE A O 1
ATOM 1663 N N . TYR A 1 234 ? -35.649 -9.534 53.522 1.00 83.12 234 TYR A N 1
ATOM 1664 C CA . TYR A 1 234 ? -35.313 -8.115 53.345 1.00 83.12 234 TYR A CA 1
ATOM 1665 C C . TYR A 1 234 ? -34.384 -7.573 54.443 1.00 83.12 234 TYR A C 1
ATOM 1667 O O . TYR A 1 234 ? -33.478 -6.790 54.160 1.00 83.12 234 TYR A O 1
ATOM 1675 N N . GLN A 1 235 ? -34.567 -8.000 55.695 1.00 83.38 235 GLN A N 1
ATOM 1676 C CA . GLN A 1 235 ? -33.729 -7.564 56.822 1.00 83.38 235 GLN A CA 1
ATOM 1677 C C . GLN A 1 235 ? -32.268 -8.024 56.700 1.00 83.38 235 GLN A C 1
ATOM 1679 O O . GLN A 1 235 ? -31.362 -7.318 57.144 1.00 83.38 235 GLN A O 1
ATOM 1684 N N . ILE A 1 236 ? -32.028 -9.180 56.075 1.00 82.12 236 ILE A N 1
ATOM 1685 C CA . ILE A 1 236 ? -30.693 -9.625 55.649 1.00 82.12 236 ILE A CA 1
ATOM 1686 C C . ILE A 1 236 ? -30.291 -8.892 54.357 1.00 82.12 236 ILE A C 1
ATOM 1688 O O . ILE A 1 236 ? -29.159 -8.433 54.220 1.00 82.12 236 ILE A O 1
ATOM 1692 N N . TRP A 1 237 ? -31.229 -8.709 53.423 1.00 81.75 237 TRP A N 1
ATOM 1693 C CA . TRP A 1 237 ? -30.992 -8.116 52.109 1.00 81.75 237 TRP A CA 1
ATOM 1694 C C . TRP A 1 237 ? -30.540 -6.658 52.167 1.00 81.75 237 TRP A C 1
ATOM 1696 O O . TRP A 1 237 ? -29.792 -6.238 51.291 1.00 81.75 237 TRP A O 1
ATOM 1706 N N . ASP A 1 238 ? -30.943 -5.879 53.172 1.00 83.06 238 ASP A N 1
ATOM 1707 C CA . ASP A 1 238 ? -30.469 -4.501 53.338 1.00 83.06 238 ASP A CA 1
ATOM 1708 C C . ASP A 1 238 ? -29.087 -4.412 54.021 1.00 83.06 238 ASP A C 1
ATOM 1710 O O . ASP A 1 238 ? -28.420 -3.385 53.917 1.00 83.06 238 ASP A O 1
ATOM 1714 N N . LYS A 1 239 ? -28.593 -5.482 54.659 1.00 85.44 239 LYS A N 1
ATOM 1715 C CA . LYS A 1 239 ? -27.297 -5.503 55.373 1.00 85.44 239 LYS A CA 1
ATOM 1716 C C . LYS A 1 239 ? -26.073 -5.783 54.484 1.00 85.44 239 LYS A C 1
ATOM 1718 O O . LYS A 1 239 ? -24.993 -6.032 55.010 1.00 85.44 239 LYS A O 1
ATOM 1723 N N . ARG A 1 240 ? -26.216 -5.760 53.153 1.00 89.06 240 ARG A N 1
ATOM 1724 C CA . ARG A 1 240 ? -25.112 -6.081 52.226 1.00 89.06 240 ARG A CA 1
ATOM 1725 C C . ARG A 1 240 ? -23.931 -5.126 52.338 1.00 89.06 240 ARG A C 1
ATOM 1727 O O . ARG A 1 240 ? -24.089 -3.949 52.669 1.00 89.06 240 ARG A O 1
ATOM 1734 N N . ILE A 1 241 ? -22.780 -5.640 51.913 1.00 89.06 241 ILE A N 1
ATOM 1735 C CA . ILE A 1 241 ? -21.574 -4.863 51.643 1.00 89.06 241 ILE A CA 1
ATOM 1736 C C . ILE A 1 241 ? -21.911 -3.736 50.655 1.00 89.06 241 ILE A C 1
ATOM 1738 O O . ILE A 1 241 ? -22.594 -3.931 49.651 1.00 89.06 241 ILE A O 1
ATOM 1742 N N . LYS A 1 242 ? -21.418 -2.535 50.949 1.00 89.31 242 LYS A N 1
ATOM 1743 C CA . LYS A 1 242 ? -21.376 -1.407 50.018 1.00 89.31 242 LYS A CA 1
ATOM 1744 C C . LYS A 1 242 ? -19.906 -1.210 49.669 1.00 89.31 242 LYS A C 1
ATOM 1746 O O . LYS A 1 242 ? -19.175 -0.662 50.493 1.00 89.31 242 LYS A O 1
ATOM 1751 N N . PHE A 1 243 ? -19.469 -1.673 48.501 1.00 90.25 243 PHE A N 1
ATOM 1752 C CA . PHE A 1 243 ? -18.040 -1.683 48.164 1.00 90.25 243 PHE A CA 1
ATOM 1753 C C . PHE A 1 243 ? -17.437 -0.262 48.171 1.00 90.25 243 PHE A C 1
ATOM 1755 O O . PHE A 1 243 ? -18.130 0.743 47.961 1.00 90.25 243 PHE A O 1
ATOM 1762 N N . SER A 1 244 ? -16.143 -0.134 48.465 1.00 92.00 244 SER A N 1
ATOM 1763 C CA . SER A 1 244 ? -15.445 1.155 48.369 1.00 92.00 244 SER A CA 1
ATOM 1764 C C . SER A 1 244 ? -15.127 1.476 46.902 1.00 92.00 244 SER A C 1
ATOM 1766 O O . SER A 1 244 ? -15.084 0.578 46.064 1.00 92.00 244 SER A O 1
ATOM 1768 N N . TYR A 1 245 ? -14.887 2.750 46.569 1.00 91.56 245 TYR A N 1
ATOM 1769 C CA . TYR A 1 245 ? -14.365 3.071 45.231 1.00 91.56 245 TYR A CA 1
ATOM 1770 C C . TYR A 1 245 ? -12.940 2.525 45.033 1.00 91.56 245 TYR A C 1
ATOM 1772 O O . TYR A 1 245 ? -12.582 2.204 43.911 1.00 91.56 245 TYR A O 1
ATOM 1780 N N . GLY A 1 246 ? -12.168 2.328 46.111 1.00 93.00 246 GLY A N 1
ATOM 1781 C CA . GLY A 1 246 ? -10.889 1.612 46.051 1.00 93.00 246 GLY A CA 1
ATOM 1782 C C . GLY A 1 246 ? -11.049 0.142 45.649 1.00 93.00 246 GLY A C 1
ATOM 1783 O O . GLY A 1 246 ? -10.293 -0.342 44.821 1.00 93.00 246 GLY A O 1
ATOM 1784 N N . ALA A 1 247 ? -12.081 -0.553 46.143 1.00 93.06 247 ALA A N 1
ATOM 1785 C CA . ALA A 1 247 ? -12.382 -1.918 45.706 1.00 93.06 247 ALA A CA 1
ATOM 1786 C C . ALA A 1 247 ? -12.799 -1.968 44.225 1.00 93.06 247 ALA A C 1
ATOM 1788 O O . ALA A 1 247 ? -12.371 -2.863 43.506 1.00 93.06 247 ALA A O 1
ATOM 1789 N N . TYR A 1 248 ? -13.572 -0.982 43.751 1.00 95.38 248 TYR A N 1
ATOM 1790 C CA . TYR A 1 248 ? -13.845 -0.829 42.316 1.00 95.38 248 TYR A CA 1
ATOM 1791 C C . TYR A 1 248 ? -12.568 -0.548 41.510 1.00 95.38 248 TYR A C 1
ATOM 1793 O O . TYR A 1 248 ? -12.414 -1.119 40.442 1.00 95.38 248 TYR A O 1
ATOM 1801 N N . ALA A 1 249 ? -11.644 0.279 42.008 1.00 95.62 249 ALA A N 1
ATOM 1802 C CA . ALA A 1 249 ? -10.378 0.566 41.329 1.00 95.62 249 ALA A CA 1
ATOM 1803 C C . ALA A 1 249 ? -9.465 -0.672 41.244 1.00 95.62 249 ALA A C 1
ATOM 1805 O O . ALA A 1 249 ? -8.897 -0.931 40.190 1.00 95.62 249 ALA A O 1
ATOM 1806 N N . VAL A 1 250 ? -9.384 -1.482 42.306 1.00 97.38 250 VAL A N 1
ATOM 1807 C CA . VAL A 1 250 ? -8.659 -2.765 42.282 1.00 97.38 250 VAL A CA 1
ATOM 1808 C C . VAL A 1 250 ? -9.290 -3.728 41.274 1.00 97.38 250 VAL A C 1
ATOM 1810 O O . VAL A 1 250 ? -8.576 -4.288 40.453 1.00 97.38 250 VAL A O 1
ATOM 1813 N N . VAL A 1 251 ? -10.620 -3.885 41.276 1.00 96.69 251 VAL A N 1
ATOM 1814 C CA . VAL A 1 251 ? -11.315 -4.735 40.289 1.00 96.69 251 VAL A CA 1
ATOM 1815 C C . VAL A 1 251 ? -11.162 -4.193 38.867 1.00 96.69 251 VAL A C 1
ATOM 1817 O O . VAL A 1 251 ? -11.031 -4.983 37.942 1.00 96.69 251 VAL A O 1
ATOM 1820 N N . PHE A 1 252 ? -11.141 -2.871 38.682 1.00 97.56 252 PHE A N 1
ATOM 1821 C CA . PHE A 1 252 ? -10.887 -2.244 37.388 1.00 97.56 252 PHE A CA 1
ATOM 1822 C C . PHE A 1 252 ? -9.497 -2.621 36.866 1.00 97.56 252 PHE A C 1
ATOM 1824 O O . PHE A 1 252 ? -9.405 -3.230 35.808 1.00 97.56 252 PHE A O 1
ATOM 1831 N N . ILE A 1 253 ? -8.442 -2.358 37.648 1.00 96.94 253 ILE A N 1
ATOM 1832 C CA . ILE A 1 253 ? -7.050 -2.672 37.286 1.00 96.94 253 ILE A CA 1
ATOM 1833 C C . ILE A 1 253 ? -6.878 -4.170 37.013 1.00 96.94 253 ILE A C 1
ATOM 1835 O O . ILE A 1 253 ? -6.349 -4.539 35.970 1.00 96.94 253 ILE A O 1
ATOM 1839 N N . VAL A 1 254 ? -7.368 -5.037 37.908 1.00 96.56 254 VAL A N 1
ATOM 1840 C CA . VAL A 1 254 ? -7.258 -6.494 37.743 1.00 96.56 254 VAL A CA 1
ATOM 1841 C C . VAL A 1 254 ? -7.978 -6.962 36.480 1.00 96.56 254 VAL A C 1
ATOM 1843 O O . VAL A 1 254 ? -7.388 -7.700 35.704 1.00 96.56 254 VAL A O 1
ATOM 1846 N N . VAL A 1 255 ? -9.218 -6.527 36.229 1.00 97.12 255 VAL A N 1
ATOM 1847 C CA . VAL A 1 255 ? -9.961 -6.942 35.026 1.00 97.12 255 VAL A CA 1
ATOM 1848 C C . VAL A 1 255 ? -9.305 -6.414 33.749 1.00 97.12 255 VAL A C 1
ATOM 1850 O O . VAL A 1 255 ? -9.234 -7.167 32.783 1.00 97.12 255 VAL A O 1
ATOM 1853 N N . THR A 1 256 ? -8.771 -5.187 33.734 1.00 97.25 256 THR A N 1
ATOM 1854 C CA . THR A 1 256 ? -7.996 -4.683 32.588 1.00 97.25 256 THR A CA 1
ATOM 1855 C C . THR A 1 256 ? -6.761 -5.550 32.331 1.00 97.25 256 THR A C 1
ATOM 1857 O O . THR A 1 256 ? -6.574 -5.972 31.198 1.00 97.25 256 THR A O 1
ATOM 1860 N N . LEU A 1 257 ? -5.981 -5.895 33.365 1.00 95.69 257 LEU A N 1
ATOM 1861 C CA . LEU A 1 257 ? -4.806 -6.772 33.240 1.00 95.69 257 LEU A CA 1
ATOM 1862 C C . LEU A 1 257 ? -5.168 -8.177 32.730 1.00 95.69 257 LEU A C 1
ATOM 1864 O O . LEU A 1 257 ? -4.508 -8.685 31.830 1.00 95.69 257 LEU A O 1
ATOM 1868 N N . VAL A 1 258 ? -6.237 -8.799 33.248 1.00 95.25 258 VAL A N 1
ATOM 1869 C CA . VAL A 1 258 ? -6.698 -10.109 32.740 1.00 95.25 258 VAL A CA 1
ATOM 1870 C C . VAL A 1 258 ? -7.103 -10.003 31.267 1.00 95.25 258 VAL A C 1
ATOM 1872 O O . VAL A 1 258 ? -6.774 -10.890 30.485 1.00 95.25 258 VAL A O 1
ATOM 1875 N N . MET A 1 259 ? -7.809 -8.936 30.873 1.00 96.50 259 MET A N 1
ATOM 1876 C CA . MET A 1 259 ? -8.232 -8.752 29.482 1.00 96.50 259 MET A CA 1
ATOM 1877 C C . MET A 1 259 ? -7.063 -8.447 28.543 1.00 96.50 259 MET A C 1
ATOM 1879 O O . MET A 1 259 ? -7.098 -8.922 27.415 1.00 96.50 259 MET A O 1
ATOM 1883 N N . ASP A 1 260 ? -6.038 -7.726 28.999 1.00 95.94 260 ASP A N 1
ATOM 1884 C CA . ASP A 1 260 ? -4.806 -7.452 28.248 1.00 95.94 260 ASP A CA 1
ATOM 1885 C C . ASP A 1 260 ? -4.026 -8.741 27.956 1.00 95.94 260 ASP A C 1
ATOM 1887 O O . ASP A 1 260 ? -3.743 -9.047 26.799 1.00 95.94 260 ASP A O 1
ATOM 1891 N N . MET A 1 261 ? -3.834 -9.596 28.969 1.00 94.50 261 MET A N 1
ATOM 1892 C CA . MET A 1 261 ? -3.250 -10.930 28.771 1.00 94.50 261 MET A CA 1
ATOM 1893 C C . MET A 1 261 ? -4.044 -11.767 27.748 1.00 94.50 261 MET A C 1
ATOM 1895 O O . MET A 1 261 ? -3.440 -12.482 26.956 1.00 94.50 261 MET A O 1
ATOM 1899 N N . PHE A 1 262 ? -5.379 -11.649 27.690 1.00 94.62 262 PHE A N 1
ATOM 1900 C CA . PHE A 1 262 ? -6.183 -12.282 26.630 1.00 94.62 262 PHE A CA 1
ATOM 1901 C C . PHE A 1 262 ? -5.955 -11.682 25.226 1.00 94.62 262 PHE A C 1
ATOM 1903 O O . PHE A 1 262 ? -6.150 -12.401 24.247 1.00 94.62 262 PHE A O 1
ATOM 1910 N N . GLN A 1 263 ? -5.552 -10.411 25.097 1.00 94.88 263 GLN A N 1
ATOM 1911 C CA . GLN A 1 263 ? -5.246 -9.799 23.793 1.00 94.88 263 GLN A CA 1
ATOM 1912 C C . GLN A 1 263 ? -3.853 -10.194 23.299 1.00 94.88 263 GLN A C 1
ATOM 1914 O O . GLN A 1 263 ? -3.718 -10.564 22.136 1.00 94.88 263 GLN A O 1
ATOM 1919 N N . LEU A 1 264 ? -2.856 -10.163 24.192 1.00 92.88 264 LEU A N 1
ATOM 1920 C CA . LEU A 1 264 ? -1.476 -10.590 23.926 1.00 92.88 264 LEU A CA 1
ATOM 1921 C C . LEU A 1 264 ? -1.433 -12.082 23.564 1.00 92.88 264 LEU A C 1
ATOM 1923 O O . LEU A 1 264 ? -0.926 -12.460 22.509 1.00 92.88 264 LEU A O 1
ATOM 1927 N N . TRP A 1 265 ? -2.110 -12.927 24.352 1.00 92.62 265 TRP A N 1
ATOM 1928 C CA . TRP A 1 265 ? -2.270 -14.345 24.020 1.00 92.62 265 TRP A CA 1
ATOM 1929 C C . TRP A 1 265 ? -3.022 -14.525 22.704 1.00 92.62 265 TRP A C 1
ATOM 1931 O O . TRP A 1 265 ? -2.748 -15.458 21.953 1.00 92.62 265 TRP A O 1
ATOM 1941 N N . GLY A 1 266 ? -3.951 -13.615 22.406 1.00 89.62 266 GLY A N 1
ATOM 1942 C CA . GLY A 1 266 ? -4.682 -13.558 21.151 1.00 89.62 266 GLY A CA 1
ATOM 1943 C C . GLY A 1 266 ? -3.806 -13.324 19.917 1.00 89.62 266 GLY A C 1
ATOM 1944 O O . GLY A 1 266 ? -4.228 -13.748 18.847 1.00 89.62 266 GLY A O 1
ATOM 1945 N N . THR A 1 267 ? -2.630 -12.688 20.025 1.00 88.31 267 THR A N 1
ATOM 1946 C CA . THR A 1 267 ? -1.721 -12.398 18.890 1.00 88.31 267 THR A CA 1
ATOM 1947 C C . THR A 1 267 ? -0.439 -13.229 18.860 1.00 88.31 267 THR A C 1
ATOM 1949 O O . THR A 1 267 ? 0.199 -13.318 17.809 1.00 88.31 267 THR A O 1
ATOM 1952 N N . ALA A 1 268 ? -0.066 -13.876 19.964 1.00 86.12 268 ALA A N 1
ATOM 1953 C CA . ALA A 1 268 ? 1.093 -14.761 20.030 1.00 86.12 268 ALA A CA 1
ATOM 1954 C C . ALA A 1 268 ? 0.901 -16.024 19.158 1.00 86.12 268 ALA A C 1
ATOM 1956 O O . ALA A 1 268 ? 0.128 -16.919 19.503 1.00 86.12 268 ALA A O 1
ATOM 1957 N N . ILE A 1 269 ? 1.616 -16.128 18.032 1.00 75.62 269 ILE A N 1
ATOM 1958 C CA . ILE A 1 269 ? 1.477 -17.254 17.081 1.00 75.62 269 ILE A CA 1
ATOM 1959 C C . ILE A 1 269 ? 1.892 -18.589 17.731 1.00 75.62 269 ILE A C 1
ATOM 1961 O O . ILE A 1 269 ? 1.209 -19.597 17.575 1.00 75.62 269 ILE A O 1
ATOM 1965 N N . GLY A 1 270 ? 2.975 -18.592 18.516 1.00 70.81 270 GLY A N 1
ATOM 1966 C CA . GLY A 1 270 ? 3.566 -19.806 19.098 1.00 70.81 270 GLY A CA 1
ATOM 1967 C C . GLY A 1 270 ? 2.848 -20.418 20.312 1.00 70.81 270 GLY A C 1
ATOM 1968 O O . GLY A 1 270 ? 3.346 -21.399 20.856 1.00 70.81 270 GLY A O 1
ATOM 1969 N N . SER A 1 271 ? 1.721 -19.865 20.780 1.00 75.56 271 SER A N 1
ATOM 1970 C CA . SER A 1 271 ? 1.025 -20.338 21.992 1.00 75.56 271 SER A CA 1
ATOM 1971 C C . SER A 1 271 ? -0.326 -21.000 21.684 1.00 75.56 271 SER A C 1
ATOM 1973 O O . SER A 1 271 ? -1.383 -20.373 21.765 1.00 75.56 271 SER A O 1
ATOM 1975 N N . THR A 1 272 ? -0.321 -22.287 21.336 1.00 79.25 272 THR A N 1
ATOM 1976 C CA . THR A 1 272 ? -1.555 -23.076 21.163 1.00 79.25 272 THR A CA 1
ATOM 1977 C C . THR A 1 272 ? -2.264 -23.342 22.500 1.00 79.25 272 THR A C 1
ATOM 1979 O O . THR A 1 272 ? -1.662 -23.267 23.572 1.00 79.25 272 THR A O 1
ATOM 1982 N N . TYR A 1 273 ? -3.571 -23.623 22.448 1.00 86.81 273 TYR A N 1
ATOM 1983 C CA . TYR A 1 273 ? -4.348 -24.049 23.617 1.00 86.81 273 TYR A CA 1
ATOM 1984 C C . TYR A 1 273 ? -4.284 -25.571 23.774 1.00 86.81 273 TYR A C 1
ATOM 1986 O O . TYR A 1 273 ? -4.635 -26.295 22.845 1.00 86.81 273 TYR A O 1
ATOM 1994 N N . ASP A 1 274 ? -3.886 -26.050 24.953 1.00 87.62 274 ASP A N 1
ATOM 1995 C CA . ASP A 1 274 ? -3.904 -27.475 25.299 1.00 87.62 274 ASP A CA 1
ATOM 1996 C C . ASP A 1 274 ? -5.205 -27.830 26.050 1.00 87.62 274 ASP A C 1
ATOM 1998 O O . ASP A 1 274 ? -5.383 -27.392 27.193 1.00 87.62 274 ASP A O 1
ATOM 2002 N N . PRO A 1 275 ? -6.118 -28.638 25.478 1.00 86.62 275 PRO A N 1
ATOM 2003 C CA . PRO A 1 275 ? -7.351 -29.036 26.157 1.00 86.62 275 PRO A CA 1
ATOM 2004 C C . PRO A 1 275 ? -7.139 -30.012 27.325 1.00 86.62 275 PRO A C 1
ATOM 2006 O O . PRO A 1 275 ? -8.036 -30.155 28.156 1.00 86.62 275 PRO A O 1
ATOM 2009 N N . ASN A 1 276 ? -5.978 -30.671 27.414 1.00 88.94 276 ASN A N 1
ATOM 2010 C CA . ASN A 1 276 ? -5.618 -31.586 28.505 1.00 88.94 276 ASN A CA 1
ATOM 2011 C C . ASN A 1 276 ? -4.832 -30.884 29.629 1.00 88.94 276 ASN A C 1
ATOM 2013 O O . ASN A 1 276 ? -4.608 -31.466 30.693 1.00 88.94 276 ASN A O 1
ATOM 2017 N N . GLY A 1 277 ? -4.404 -29.646 29.383 1.00 85.31 277 GLY A N 1
ATOM 2018 C CA . GLY A 1 277 ? -3.577 -28.849 30.276 1.00 85.31 277 GLY A CA 1
ATOM 2019 C C . GLY A 1 277 ? -4.351 -28.170 31.416 1.00 85.31 277 GLY A C 1
ATOM 2020 O O . GLY A 1 277 ? -5.517 -28.469 31.689 1.00 85.31 277 GLY A O 1
ATOM 2021 N N . PRO A 1 278 ? -3.719 -27.210 32.119 1.00 88.44 278 PRO A N 1
ATOM 2022 C CA . PRO A 1 278 ? -4.400 -26.392 33.120 1.00 88.44 278 PRO A CA 1
ATOM 2023 C C . PRO A 1 278 ? -5.456 -25.481 32.466 1.00 88.44 278 PRO A C 1
ATOM 2025 O O . PRO A 1 278 ? -5.492 -25.319 31.250 1.00 88.44 278 PRO A O 1
ATOM 2028 N N . SER A 1 279 ? -6.322 -24.850 33.264 1.00 90.56 279 SER A N 1
ATOM 2029 C CA . SER A 1 279 ? -7.422 -24.025 32.736 1.00 90.56 279 SER A CA 1
ATOM 2030 C C . SER A 1 279 ? -6.953 -22.901 31.796 1.00 90.56 279 SER A C 1
ATOM 2032 O O . SER A 1 279 ? -5.861 -22.360 31.958 1.00 90.56 279 SER A O 1
ATOM 2034 N N . LEU A 1 280 ? -7.813 -22.501 30.847 1.00 90.81 280 LEU A N 1
ATOM 2035 C CA . LEU A 1 280 ? -7.542 -21.459 29.840 1.00 90.81 280 LEU A CA 1
ATOM 2036 C C . LEU A 1 280 ? -6.860 -20.207 30.424 1.00 90.81 280 LEU A C 1
ATOM 2038 O O . LEU A 1 280 ? -5.820 -19.785 29.933 1.00 90.81 280 LEU A O 1
ATOM 2042 N N . LEU A 1 281 ? -7.391 -19.664 31.526 1.00 90.94 281 LEU A N 1
ATOM 2043 C CA . LEU A 1 281 ? -6.817 -18.493 32.199 1.00 90.94 281 LEU A CA 1
ATOM 2044 C C . LEU A 1 281 ? -5.392 -18.741 32.730 1.00 90.94 281 LEU A C 1
ATOM 2046 O O . LEU A 1 281 ? -4.573 -17.830 32.711 1.00 90.94 281 LEU A O 1
ATOM 2050 N N . HIS A 1 282 ? -5.062 -19.959 33.170 1.00 90.06 282 HIS A N 1
ATOM 2051 C CA . HIS A 1 282 ? -3.697 -20.300 33.575 1.00 90.06 282 HIS A CA 1
ATOM 2052 C C . HIS A 1 282 ? -2.749 -20.390 32.370 1.00 90.06 282 HIS A C 1
ATOM 2054 O O . HIS A 1 282 ? -1.608 -19.954 32.480 1.00 90.06 282 HIS A O 1
ATOM 2060 N N . GLN A 1 283 ? -3.201 -20.918 31.227 1.00 91.06 283 GLN A N 1
ATOM 2061 C CA . GLN A 1 283 ? -2.382 -20.975 30.007 1.00 91.06 283 GLN A CA 1
ATOM 2062 C C . GLN A 1 283 ? -2.074 -19.563 29.486 1.00 91.06 283 GLN A C 1
ATOM 2064 O O . GLN A 1 283 ? -0.906 -19.230 29.291 1.00 91.06 283 GLN A O 1
ATOM 2069 N N . VAL A 1 284 ? -3.103 -18.713 29.390 1.00 90.06 284 VAL A N 1
ATOM 2070 C CA . VAL A 1 284 ? -2.989 -17.283 29.056 1.00 90.06 284 VAL A CA 1
ATOM 2071 C C . VAL A 1 284 ? -2.022 -16.571 30.013 1.00 90.06 284 VAL A C 1
ATOM 2073 O O . VAL A 1 284 ? -1.091 -15.903 29.577 1.00 90.06 284 VAL A O 1
ATOM 2076 N N . PHE A 1 285 ? -2.166 -16.755 31.330 1.00 89.50 285 PHE A N 1
ATOM 2077 C CA . PHE A 1 285 ? -1.289 -16.089 32.304 1.00 89.50 285 PHE A CA 1
ATOM 2078 C C . PHE A 1 285 ? 0.159 -16.594 32.258 1.00 89.50 285 PHE A C 1
ATOM 2080 O O . PHE A 1 285 ? 1.080 -15.803 32.451 1.00 89.50 285 PHE A O 1
ATOM 2087 N N . LYS A 1 286 ? 0.372 -17.896 32.023 1.00 84.88 286 LYS A N 1
ATOM 2088 C CA . LYS A 1 286 ? 1.711 -18.497 31.946 1.00 84.88 286 LYS A CA 1
ATOM 2089 C C . LYS A 1 286 ? 2.487 -17.988 30.730 1.00 84.88 286 LYS A C 1
ATOM 2091 O O . LYS A 1 286 ? 3.690 -17.784 30.848 1.00 84.88 286 LYS A O 1
ATOM 2096 N N . ALA A 1 287 ? 1.815 -17.809 29.594 1.00 78.25 287 ALA A N 1
ATOM 2097 C CA . ALA A 1 287 ? 2.440 -17.308 28.377 1.00 78.25 287 ALA A CA 1
ATOM 2098 C C . ALA A 1 287 ? 2.729 -15.797 28.455 1.00 78.25 287 ALA A C 1
ATOM 2100 O O . ALA A 1 287 ? 3.842 -15.372 28.156 1.00 78.25 287 ALA A O 1
ATOM 2101 N N . GLU A 1 288 ? 1.766 -14.989 28.918 1.00 82.06 288 GLU A N 1
ATOM 2102 C CA . GLU A 1 288 ? 1.790 -13.550 28.615 1.00 82.06 288 GLU A CA 1
ATOM 2103 C C . GLU A 1 288 ? 2.291 -12.611 29.721 1.00 82.06 288 GLU A C 1
ATOM 2105 O O . GLU A 1 288 ? 2.441 -11.415 29.475 1.00 82.06 288 GLU A O 1
ATOM 2110 N N . TYR A 1 289 ? 2.570 -13.086 30.945 1.00 76.38 289 TYR A N 1
ATOM 2111 C CA . TYR A 1 289 ? 2.882 -12.160 32.052 1.00 76.38 289 TYR A CA 1
ATOM 2112 C C . TYR A 1 289 ? 4.139 -11.300 31.815 1.00 76.38 289 TYR A C 1
ATOM 2114 O O . TYR A 1 289 ? 4.210 -10.179 32.318 1.00 76.38 289 TYR A O 1
ATOM 2122 N N . ILE A 1 290 ? 5.108 -11.813 31.049 1.00 76.38 290 ILE A N 1
ATOM 2123 C CA . ILE A 1 290 ? 6.365 -11.124 30.712 1.00 76.38 290 ILE A CA 1
ATOM 2124 C C . ILE A 1 290 ? 6.103 -9.960 29.737 1.00 76.38 290 ILE A C 1
ATOM 2126 O O . ILE A 1 290 ? 6.756 -8.920 29.812 1.00 76.38 290 ILE A O 1
ATOM 2130 N N . TRP A 1 291 ? 5.104 -10.097 28.862 1.00 82.19 291 TRP A N 1
ATOM 2131 C CA . TRP A 1 291 ? 4.780 -9.114 27.827 1.00 82.19 291 TRP A CA 1
ATOM 2132 C C . TRP A 1 291 ? 3.954 -7.925 28.341 1.00 82.19 291 TRP A C 1
ATOM 2134 O O . TRP A 1 291 ? 3.883 -6.907 27.657 1.00 82.19 291 TRP A O 1
ATOM 2144 N N . LEU A 1 292 ? 3.417 -7.970 29.568 1.00 87.00 292 LEU A N 1
ATOM 2145 C CA . LEU A 1 292 ? 2.686 -6.843 30.179 1.00 87.00 292 LEU A CA 1
ATOM 2146 C C . LEU A 1 292 ? 3.522 -5.557 30.325 1.00 87.00 292 LEU A C 1
ATOM 2148 O O . LEU A 1 292 ? 2.962 -4.467 30.383 1.00 87.00 292 LEU A O 1
ATOM 2152 N N . SER A 1 293 ? 4.852 -5.665 30.392 1.00 88.50 293 SER A N 1
ATOM 2153 C CA . SER A 1 293 ? 5.762 -4.509 30.432 1.00 88.50 293 SER A CA 1
ATOM 2154 C C . SER A 1 293 ? 6.235 -4.025 29.054 1.00 88.50 293 SER A C 1
ATOM 2156 O O . SER A 1 293 ? 6.976 -3.045 28.990 1.00 88.50 293 SER A O 1
ATOM 2158 N N . SER A 1 294 ? 5.837 -4.696 27.968 1.00 91.31 294 SER A N 1
ATOM 2159 C CA . SER A 1 294 ? 6.183 -4.317 26.591 1.00 91.31 294 SER A CA 1
ATOM 2160 C C . SER A 1 294 ? 5.347 -3.139 26.074 1.00 91.31 294 SER A C 1
ATOM 2162 O O . SER A 1 294 ? 4.336 -2.762 26.673 1.00 91.31 294 SER A O 1
ATOM 2164 N N . THR A 1 295 ? 5.743 -2.579 24.928 1.00 90.75 295 THR A N 1
ATOM 2165 C CA . THR A 1 295 ? 4.984 -1.550 24.201 1.00 90.75 295 THR A CA 1
ATOM 2166 C C . THR A 1 295 ? 3.540 -1.981 23.930 1.00 90.75 295 THR A C 1
ATOM 2168 O O . THR A 1 295 ? 2.619 -1.241 24.279 1.00 90.75 295 THR A O 1
ATOM 2171 N N . SER A 1 296 ? 3.320 -3.187 23.398 1.00 92.50 296 SER A N 1
ATOM 2172 C CA . SER A 1 296 ? 1.979 -3.695 23.092 1.00 92.50 296 SER A CA 1
ATOM 2173 C C . SER A 1 296 ? 1.128 -3.924 24.338 1.00 92.50 296 SER A C 1
ATOM 2175 O O . SER A 1 296 ? -0.050 -3.569 24.319 1.00 92.50 296 SER A O 1
ATOM 2177 N N . GLY A 1 297 ? 1.715 -4.415 25.435 1.00 93.75 297 GLY A N 1
ATOM 2178 C CA . GLY A 1 297 ? 1.037 -4.525 26.733 1.00 93.75 297 GLY A CA 1
ATOM 2179 C C . GLY A 1 297 ? 0.578 -3.162 27.263 1.00 93.75 297 GLY A C 1
ATOM 2180 O O . GLY A 1 297 ? -0.612 -2.935 27.476 1.00 93.75 297 GLY A O 1
ATOM 2181 N N . TRP A 1 298 ? 1.489 -2.189 27.387 1.00 94.38 298 TRP A N 1
ATOM 2182 C CA . TRP A 1 298 ? 1.132 -0.846 27.867 1.00 94.38 298 TRP A CA 1
ATOM 2183 C C . TRP A 1 298 ? 0.053 -0.167 27.016 1.00 94.38 298 TRP A C 1
ATOM 2185 O O . TRP A 1 298 ? -0.869 0.445 27.563 1.00 94.38 298 TRP A O 1
ATOM 2195 N N . LEU A 1 299 ? 0.146 -0.274 25.690 1.00 94.88 299 LEU A N 1
ATOM 2196 C CA . LEU A 1 299 ? -0.808 0.340 24.769 1.00 94.88 299 LEU A CA 1
ATOM 2197 C C . LEU A 1 299 ? -2.172 -0.364 24.804 1.00 94.88 299 LEU A C 1
ATOM 2199 O O . LEU A 1 299 ? -3.184 0.326 24.953 1.00 94.88 299 LEU A O 1
ATOM 2203 N N . ASN A 1 300 ? -2.218 -1.702 24.771 1.00 94.50 300 ASN A N 1
ATOM 2204 C CA . ASN A 1 300 ? -3.450 -2.464 25.003 1.00 94.50 300 ASN A CA 1
ATOM 2205 C C . ASN A 1 300 ? -4.094 -2.066 26.332 1.00 94.50 300 ASN A C 1
ATOM 2207 O O . ASN A 1 300 ? -5.285 -1.758 26.365 1.00 94.50 300 ASN A O 1
ATOM 2211 N N . MET A 1 301 ? -3.326 -2.039 27.426 1.00 94.88 301 MET A N 1
ATOM 2212 C CA . MET A 1 301 ? -3.847 -1.737 28.757 1.00 94.88 301 MET A CA 1
ATOM 2213 C C . MET A 1 301 ? -4.442 -0.319 28.834 1.00 94.88 301 MET A C 1
ATOM 2215 O O . MET A 1 301 ? -5.466 -0.126 29.496 1.00 94.88 301 MET A O 1
ATOM 2219 N N . ILE A 1 302 ? -3.872 0.663 28.121 1.00 95.88 302 ILE A N 1
ATOM 2220 C CA . ILE A 1 302 ? -4.452 2.011 27.973 1.00 95.88 302 ILE A CA 1
ATOM 2221 C C . ILE A 1 302 ? -5.771 1.953 27.189 1.00 95.88 302 ILE A C 1
ATOM 2223 O O . ILE A 1 302 ? -6.793 2.427 27.694 1.00 95.88 302 ILE A O 1
ATOM 2227 N N . GLY A 1 303 ? -5.787 1.350 25.995 1.00 95.81 303 GLY A N 1
ATOM 2228 C CA . GLY A 1 303 ? -6.994 1.235 25.167 1.00 95.81 303 GLY A CA 1
ATOM 2229 C C . GLY A 1 303 ? -8.137 0.515 25.893 1.00 95.81 303 GLY A C 1
ATOM 2230 O O . GLY A 1 303 ? -9.252 1.033 25.991 1.00 95.81 303 GLY A O 1
ATOM 2231 N N . LEU A 1 304 ? -7.838 -0.631 26.506 1.00 97.44 304 LEU A N 1
ATOM 2232 C CA . LEU A 1 304 ? -8.751 -1.420 27.335 1.00 97.44 304 LEU A CA 1
ATOM 2233 C C . LEU A 1 304 ? -9.286 -0.621 28.530 1.00 97.44 304 LEU A C 1
ATOM 2235 O O . LEU A 1 304 ? -10.493 -0.640 28.778 1.00 97.44 304 LEU A O 1
ATOM 2239 N N . ALA A 1 305 ? -8.434 0.119 29.248 1.00 97.75 305 ALA A N 1
ATOM 2240 C CA . ALA A 1 305 ? -8.868 0.964 30.359 1.00 97.75 305 ALA A CA 1
ATOM 2241 C C . ALA A 1 305 ? -9.825 2.079 29.901 1.00 97.75 305 ALA A C 1
ATOM 2243 O O . ALA A 1 305 ? -10.822 2.345 30.577 1.00 97.75 305 ALA A O 1
ATOM 2244 N N . LEU A 1 306 ? -9.571 2.708 28.749 1.00 97.62 306 LEU A N 1
ATOM 2245 C CA . LEU A 1 306 ? -10.448 3.741 28.189 1.00 97.62 306 LEU A CA 1
ATOM 2246 C C . LEU A 1 306 ? -11.804 3.171 27.749 1.00 97.62 306 LEU A C 1
ATOM 2248 O O . LEU A 1 306 ? -12.843 3.746 28.089 1.00 97.62 306 LEU A O 1
ATOM 2252 N N . ILE A 1 307 ? -11.818 2.010 27.084 1.00 97.62 307 ILE A N 1
ATOM 2253 C CA . ILE A 1 307 ? -13.056 1.301 26.722 1.00 97.62 307 ILE A CA 1
ATOM 2254 C C . ILE A 1 307 ? -13.848 0.941 27.985 1.00 97.62 307 ILE A C 1
ATOM 2256 O O . ILE A 1 307 ? -15.035 1.257 28.094 1.00 97.62 307 ILE A O 1
ATOM 2260 N N . TYR A 1 308 ? -13.202 0.333 28.980 1.00 97.75 308 TYR A N 1
ATOM 2261 C CA . TYR A 1 308 ? -13.853 -0.090 30.219 1.00 97.75 308 TYR A CA 1
ATOM 2262 C C . TYR A 1 308 ? -14.413 1.101 31.014 1.00 97.75 308 TYR A C 1
ATOM 2264 O O . TYR A 1 308 ? -15.542 1.042 31.512 1.00 97.75 308 TYR A O 1
ATOM 2272 N N . LEU A 1 309 ? -13.678 2.217 31.080 1.00 97.06 309 LEU A N 1
ATOM 2273 C CA . LEU A 1 309 ? -14.140 3.460 31.700 1.00 97.06 309 LEU A CA 1
ATOM 2274 C C . LEU A 1 309 ? -15.394 4.007 31.000 1.00 97.06 309 LEU A C 1
ATOM 2276 O O . LEU A 1 309 ? -16.359 4.367 31.681 1.00 97.06 309 LEU A O 1
ATOM 2280 N N . ALA A 1 310 ? -15.419 4.014 29.663 1.00 96.94 310 ALA A N 1
ATOM 2281 C CA . ALA A 1 310 ? -16.590 4.421 28.890 1.00 96.94 310 ALA A CA 1
ATOM 2282 C C . ALA A 1 310 ? -17.805 3.519 29.170 1.00 96.94 310 ALA A C 1
ATOM 2284 O O . ALA A 1 310 ? -18.886 4.018 29.499 1.00 96.94 310 ALA A O 1
ATOM 2285 N N . VAL A 1 311 ? -17.626 2.193 29.154 1.00 96.69 311 VAL A N 1
ATOM 2286 C CA . VAL A 1 311 ? -18.691 1.220 29.463 1.00 96.69 311 VAL A CA 1
ATOM 2287 C C . VAL A 1 311 ? -19.219 1.405 30.898 1.00 96.69 311 VAL A C 1
ATOM 2289 O O . VAL A 1 311 ? -20.437 1.421 31.108 1.00 96.69 311 VAL A O 1
ATOM 2292 N N . ILE A 1 312 ? -18.348 1.634 31.892 1.00 95.81 312 ILE A N 1
ATOM 2293 C CA . ILE A 1 312 ? -18.752 1.930 33.281 1.00 95.81 312 ILE A CA 1
ATOM 2294 C C . ILE A 1 312 ? -19.578 3.218 33.365 1.00 95.81 312 ILE A C 1
ATOM 2296 O O . ILE A 1 312 ? -20.633 3.218 34.008 1.00 95.81 312 ILE A O 1
ATOM 2300 N N . CYS A 1 313 ? -19.132 4.310 32.743 1.00 94.81 313 CYS A N 1
ATOM 2301 C CA . CYS A 1 313 ? -19.788 5.615 32.844 1.00 94.81 313 CYS A CA 1
ATOM 2302 C C . CYS A 1 313 ? -21.130 5.667 32.095 1.00 94.81 313 CYS A C 1
ATOM 2304 O O . CYS A 1 313 ? -22.117 6.184 32.634 1.00 94.81 313 CYS A O 1
ATOM 2306 N N . VAL A 1 314 ? -21.203 5.072 30.898 1.00 93.94 314 VAL A N 1
ATOM 2307 C CA . VAL A 1 314 ? -22.431 4.982 30.093 1.00 93.94 314 VAL A CA 1
ATOM 2308 C C . VAL A 1 314 ? -23.475 4.116 30.799 1.00 93.94 314 VAL A C 1
ATOM 2310 O O . VAL A 1 314 ? -24.567 4.604 31.107 1.00 93.94 314 VAL A O 1
ATOM 2313 N N . ILE A 1 315 ? -23.150 2.863 31.142 1.00 94.06 315 ILE A N 1
ATOM 2314 C CA . ILE A 1 315 ? -24.100 1.933 31.782 1.00 94.06 315 ILE A CA 1
ATOM 2315 C C . ILE A 1 315 ? -24.411 2.370 33.226 1.00 94.06 315 ILE A C 1
ATOM 2317 O O . ILE A 1 315 ? -25.528 2.189 33.719 1.00 94.06 315 ILE A O 1
ATOM 2321 N N . ASN A 1 316 ? -23.450 3.002 33.907 1.00 92.44 316 ASN A N 1
ATOM 2322 C CA . ASN A 1 316 ? -23.535 3.480 35.291 1.00 92.44 316 ASN A CA 1
ATOM 2323 C C . ASN A 1 316 ? -23.815 2.368 36.331 1.00 92.44 316 ASN A C 1
ATOM 2325 O O . ASN A 1 316 ? -24.334 2.617 37.425 1.00 92.44 316 ASN A O 1
ATOM 2329 N N . ARG A 1 317 ? -23.466 1.120 36.000 1.00 93.25 317 ARG A N 1
ATOM 2330 C CA . ARG A 1 317 ? -23.607 -0.079 36.841 1.00 93.25 317 ARG A CA 1
ATOM 2331 C C . ARG A 1 317 ? -22.282 -0.836 36.826 1.00 93.25 317 ARG A C 1
ATOM 2333 O O . ARG A 1 317 ? -22.039 -1.582 35.887 1.00 93.25 317 ARG A O 1
ATOM 2340 N N . PHE A 1 318 ? -21.437 -0.630 37.838 1.00 95.12 318 PHE A N 1
ATOM 2341 C CA . PHE A 1 318 ? -20.048 -1.115 37.832 1.00 95.12 318 PHE A CA 1
ATOM 2342 C C . PHE A 1 318 ? -19.934 -2.603 37.462 1.00 95.12 318 PHE A C 1
ATOM 2344 O O . PHE A 1 318 ? -19.324 -2.933 36.453 1.00 95.12 318 PHE A O 1
ATOM 2351 N N . TRP A 1 319 ? -20.611 -3.488 38.196 1.00 96.19 319 TRP A N 1
ATOM 2352 C CA . TRP A 1 319 ? -20.541 -4.937 37.976 1.00 96.19 319 TRP A CA 1
ATOM 2353 C C . TRP A 1 319 ? -21.180 -5.413 36.659 1.00 96.19 319 TRP A C 1
ATOM 2355 O O . TRP A 1 319 ? -20.720 -6.390 36.080 1.00 96.19 319 TRP A O 1
ATOM 2365 N N . VAL A 1 320 ? -22.200 -4.717 36.141 1.00 95.75 320 VAL A N 1
ATOM 2366 C CA . VAL A 1 320 ? -22.776 -5.038 34.817 1.00 95.75 320 VAL A CA 1
ATOM 2367 C C . VAL A 1 320 ? -21.829 -4.602 33.699 1.00 95.75 320 VAL A C 1
ATOM 2369 O O . VAL A 1 320 ? -21.614 -5.355 32.756 1.00 95.75 320 VAL A O 1
ATOM 2372 N N . ALA A 1 321 ? -21.209 -3.427 33.835 1.00 96.38 321 ALA A N 1
ATOM 2373 C CA . ALA A 1 321 ? -20.158 -2.962 32.936 1.00 96.38 321 ALA A CA 1
ATOM 2374 C C . ALA A 1 321 ? -18.925 -3.880 32.974 1.00 96.38 321 ALA A C 1
ATOM 2376 O O . ALA A 1 321 ? -18.396 -4.206 31.921 1.00 96.38 321 ALA A O 1
ATOM 2377 N N . THR A 1 322 ? -18.531 -4.359 34.161 1.00 97.69 322 THR A N 1
ATOM 2378 C CA . THR A 1 322 ? -17.470 -5.368 34.360 1.00 97.69 322 THR A CA 1
ATOM 2379 C C . THR A 1 322 ? -17.783 -6.650 33.587 1.00 97.69 322 THR A C 1
ATOM 2381 O O . THR A 1 322 ? -16.952 -7.125 32.814 1.00 97.69 322 THR A O 1
ATOM 2384 N N . GLY A 1 323 ? -19.001 -7.181 33.762 1.00 97.38 323 GLY A N 1
ATOM 2385 C CA . GLY A 1 323 ? -19.469 -8.395 33.092 1.00 97.38 323 GLY A CA 1
ATOM 2386 C C . GLY A 1 323 ? -19.483 -8.267 31.569 1.00 97.38 323 GLY A C 1
ATOM 2387 O O . GLY A 1 323 ? -18.976 -9.148 30.887 1.00 97.38 323 GLY A O 1
ATOM 2388 N N . ILE A 1 324 ? -20.005 -7.154 31.042 1.00 97.00 324 ILE A N 1
ATOM 2389 C CA . ILE A 1 324 ? -20.062 -6.889 29.596 1.00 97.00 324 ILE A CA 1
ATOM 2390 C C . ILE A 1 324 ? -18.659 -6.679 29.016 1.00 97.00 324 ILE A C 1
ATOM 2392 O O . ILE A 1 324 ? -18.318 -7.328 28.034 1.00 97.00 324 ILE A O 1
ATOM 2396 N N . PHE A 1 325 ? -17.836 -5.823 29.630 1.00 97.69 325 PHE A N 1
ATOM 2397 C CA . PHE A 1 325 ? -16.478 -5.540 29.159 1.00 97.69 325 PHE A CA 1
ATOM 2398 C C . PHE A 1 325 ? -15.624 -6.811 29.104 1.00 97.69 325 PHE A C 1
ATOM 2400 O O . PHE A 1 325 ? -15.073 -7.128 28.054 1.00 97.69 325 PHE A O 1
ATOM 2407 N N . GLY A 1 326 ? -15.573 -7.577 30.200 1.00 97.19 326 GLY A N 1
ATOM 2408 C CA . GLY A 1 326 ? -14.766 -8.797 30.244 1.00 97.19 326 GLY A CA 1
ATOM 2409 C C . GLY A 1 326 ? -15.282 -9.900 29.317 1.00 97.19 326 GLY A C 1
ATOM 2410 O O . GLY A 1 326 ? -14.483 -10.589 28.691 1.00 97.19 326 GLY A O 1
ATOM 2411 N N . ALA A 1 327 ? -16.603 -10.037 29.150 1.00 96.44 327 ALA A N 1
ATOM 2412 C CA . ALA A 1 327 ? -17.167 -10.975 28.180 1.00 96.44 327 ALA A CA 1
ATOM 2413 C C . ALA A 1 327 ? -16.783 -10.602 26.738 1.00 96.44 327 ALA A C 1
ATOM 2415 O O . ALA A 1 327 ? -16.285 -11.453 26.006 1.00 96.44 327 ALA A O 1
ATOM 2416 N N . VAL A 1 328 ? -16.956 -9.333 26.347 1.00 95.44 328 VAL A N 1
ATOM 2417 C CA . VAL A 1 328 ? -16.627 -8.853 24.994 1.00 95.44 328 VAL A CA 1
ATOM 2418 C C . VAL A 1 328 ? -15.129 -8.964 24.711 1.00 95.44 328 VAL A C 1
ATOM 2420 O O . VAL A 1 328 ? -14.765 -9.478 23.661 1.00 95.44 328 VAL A O 1
ATOM 2423 N N . MET A 1 329 ? -14.259 -8.556 25.639 1.00 96.00 329 MET A N 1
ATOM 2424 C CA . MET A 1 329 ? -12.804 -8.599 25.425 1.00 96.00 329 MET A CA 1
ATOM 2425 C C . MET A 1 329 ? -12.225 -10.019 25.467 1.00 96.00 329 MET A C 1
ATOM 2427 O O . MET A 1 329 ? -11.256 -10.295 24.761 1.00 96.00 329 MET A O 1
ATOM 2431 N N . THR A 1 330 ? -12.849 -10.947 26.205 1.00 95.19 330 THR A N 1
ATOM 2432 C CA . THR A 1 330 ? -12.513 -12.378 26.089 1.00 95.19 330 THR A CA 1
ATOM 2433 C C . THR A 1 330 ? -12.918 -12.912 24.717 1.00 95.19 330 THR A C 1
ATOM 2435 O O . THR A 1 330 ? -12.108 -13.541 24.046 1.00 95.19 330 THR A O 1
ATOM 2438 N N . VAL A 1 331 ? -14.153 -12.649 24.268 1.00 92.81 331 VAL A N 1
ATOM 2439 C CA . VAL A 1 331 ? -14.625 -13.092 22.943 1.00 92.81 331 VAL A CA 1
ATOM 2440 C C . VAL A 1 331 ? -13.759 -12.502 21.829 1.00 92.81 331 VAL A C 1
ATOM 2442 O O . VAL A 1 331 ? -13.395 -13.236 20.917 1.00 92.81 331 VAL A O 1
ATOM 2445 N N . PHE A 1 332 ? -13.364 -11.229 21.931 1.00 92.69 332 PHE A N 1
ATOM 2446 C CA . PHE A 1 332 ? -12.450 -10.583 20.989 1.00 92.69 332 PHE A CA 1
ATOM 2447 C C . PHE A 1 332 ? -11.082 -11.279 20.966 1.00 92.69 332 PHE A C 1
ATOM 2449 O O . PHE A 1 332 ? -10.671 -11.725 19.904 1.00 92.69 332 PHE A O 1
ATOM 2456 N N . GLY A 1 333 ? -10.415 -11.467 22.112 1.00 93.06 333 GLY A N 1
ATOM 2457 C CA . GLY A 1 333 ? -9.097 -12.121 22.167 1.00 93.06 333 GLY A CA 1
ATOM 2458 C C . GLY A 1 333 ? -9.101 -13.567 21.645 1.00 93.06 333 GLY A C 1
ATOM 2459 O O . GLY A 1 333 ? -8.194 -13.975 20.921 1.00 93.06 333 GLY A O 1
ATOM 2460 N N . ILE A 1 334 ? -10.160 -14.331 21.934 1.00 91.38 334 ILE A N 1
ATOM 2461 C CA . ILE A 1 334 ? -10.328 -15.715 21.456 1.00 91.38 334 ILE A CA 1
ATOM 2462 C C . ILE A 1 334 ? -10.646 -15.761 19.954 1.00 91.38 334 ILE A C 1
ATOM 2464 O O . ILE A 1 334 ? -10.060 -16.561 19.227 1.00 91.38 334 ILE A O 1
ATOM 2468 N N . ALA A 1 335 ? -11.532 -14.892 19.463 1.00 87.69 335 ALA A N 1
ATOM 2469 C CA . ALA A 1 335 ? -11.821 -14.789 18.034 1.00 87.69 335 ALA A CA 1
ATOM 2470 C C . ALA A 1 335 ? -10.601 -14.279 17.245 1.00 87.69 335 ALA A C 1
ATOM 2472 O O . ALA A 1 335 ? -10.354 -14.750 16.140 1.00 87.69 335 ALA A O 1
ATOM 2473 N N . ASN A 1 336 ? -9.797 -13.390 17.835 1.00 88.06 336 ASN A N 1
ATOM 2474 C CA . ASN A 1 336 ? -8.536 -12.905 17.281 1.00 88.06 336 ASN A CA 1
ATOM 2475 C C . ASN A 1 336 ? -7.509 -14.037 17.155 1.00 88.06 336 ASN A C 1
ATOM 2477 O O . ASN A 1 336 ? -6.921 -14.196 16.090 1.00 88.06 336 ASN A O 1
ATOM 2481 N N . LYS A 1 337 ? -7.374 -14.888 18.185 1.00 87.88 337 LYS A N 1
ATOM 2482 C CA . LYS A 1 337 ? -6.535 -16.097 18.134 1.00 87.88 337 LYS A CA 1
ATOM 2483 C C . LYS A 1 337 ? -6.919 -17.013 16.973 1.00 87.88 337 LYS A C 1
ATOM 2485 O O . LYS A 1 337 ? -6.056 -17.456 16.222 1.00 87.88 337 LYS A O 1
ATOM 2490 N N . ILE A 1 338 ? -8.219 -17.274 16.820 1.00 82.81 338 ILE A N 1
ATOM 2491 C CA . ILE A 1 338 ? -8.760 -18.134 15.760 1.00 82.81 338 ILE A CA 1
ATOM 2492 C C . ILE A 1 338 ? -8.564 -17.484 14.381 1.00 82.81 338 ILE A C 1
ATOM 2494 O O . ILE A 1 338 ? -8.128 -18.160 13.454 1.00 82.81 338 ILE A O 1
ATOM 2498 N N . LYS A 1 339 ? -8.809 -16.173 14.236 1.00 79.50 339 LYS A N 1
ATOM 2499 C CA . LYS A 1 339 ? -8.586 -15.455 12.972 1.00 79.50 339 LYS A CA 1
ATOM 2500 C C . LYS A 1 339 ? -7.110 -15.484 12.561 1.00 79.50 339 LYS A C 1
ATOM 2502 O O . LYS A 1 339 ? -6.820 -15.800 11.411 1.00 79.50 339 LYS A O 1
ATOM 2507 N N . ILE A 1 340 ? -6.184 -15.258 13.493 1.00 79.12 340 ILE A N 1
ATOM 2508 C CA . ILE A 1 340 ? -4.739 -15.319 13.225 1.00 79.12 340 ILE A CA 1
ATOM 2509 C C . ILE A 1 340 ? -4.305 -16.743 12.870 1.00 79.12 340 ILE A C 1
ATOM 2511 O O . ILE A 1 340 ? -3.606 -16.918 11.879 1.00 79.12 340 ILE A O 1
ATOM 2515 N N . ALA A 1 341 ? -4.782 -17.769 13.578 1.00 76.25 341 ALA A N 1
ATOM 2516 C CA . ALA A 1 341 ? -4.472 -19.161 13.240 1.00 76.25 341 ALA A CA 1
ATOM 2517 C C . ALA A 1 341 ? -4.987 -19.590 11.847 1.00 76.25 341 ALA A C 1
ATOM 2519 O O . ALA A 1 341 ? -4.398 -20.468 11.226 1.00 76.25 341 ALA A O 1
ATOM 2520 N N . LEU A 1 342 ? -6.071 -18.978 11.350 1.00 66.06 342 LEU A N 1
ATOM 2521 C CA . LEU A 1 342 ? -6.682 -19.301 10.051 1.00 66.06 342 LEU A CA 1
ATOM 2522 C C . LEU A 1 342 ? -6.247 -18.382 8.894 1.00 66.06 342 LEU A C 1
ATOM 2524 O O . LEU A 1 342 ? -6.439 -18.736 7.730 1.00 66.06 342 LEU A O 1
ATOM 2528 N N . ARG A 1 343 ? -5.757 -17.169 9.185 1.00 62.47 343 ARG A N 1
ATOM 2529 C CA . ARG A 1 343 ? -5.515 -16.110 8.183 1.00 62.47 343 ARG A CA 1
ATOM 2530 C C . ARG A 1 343 ? -4.244 -15.283 8.404 1.00 62.47 343 ARG A C 1
ATOM 2532 O O . ARG A 1 343 ? -3.955 -14.433 7.574 1.00 62.47 343 ARG A O 1
ATOM 2539 N N . ASN A 1 344 ? -3.495 -15.493 9.482 1.00 67.38 344 ASN A N 1
ATOM 2540 C CA . ASN A 1 344 ? -2.349 -14.660 9.870 1.00 67.38 344 ASN A CA 1
ATOM 2541 C C . ASN A 1 344 ? -2.682 -13.149 9.978 1.00 67.38 344 ASN A C 1
ATOM 2543 O O . ASN A 1 344 ? -1.846 -12.294 9.705 1.00 67.38 344 ASN A O 1
ATOM 2547 N N . GLU A 1 345 ? -3.920 -12.811 10.366 1.00 71.62 345 GLU A N 1
ATOM 2548 C CA . GLU A 1 345 ? -4.428 -11.433 10.455 1.00 71.62 345 GLU A CA 1
ATOM 2549 C C . GLU A 1 345 ? -5.279 -11.246 11.733 1.00 71.62 345 GLU A C 1
ATOM 2551 O O . GLU A 1 345 ? -6.135 -12.094 12.010 1.00 71.62 345 GLU A O 1
ATOM 2556 N N . PRO A 1 346 ? -5.085 -10.166 12.520 1.00 84.38 346 PRO A N 1
ATOM 2557 C CA . PRO A 1 346 ? -5.895 -9.862 13.703 1.00 84.38 346 PRO A CA 1
ATOM 2558 C C . PRO A 1 346 ? -7.303 -9.371 13.339 1.00 84.38 346 PRO A C 1
ATOM 2560 O O . PRO A 1 346 ? -7.629 -9.125 12.175 1.00 84.38 346 PRO A O 1
ATOM 2563 N N . ILE A 1 347 ? -8.154 -9.189 14.349 1.00 84.44 347 ILE A N 1
ATOM 2564 C CA . ILE A 1 347 ? -9.450 -8.529 14.170 1.00 84.44 347 ILE A CA 1
ATOM 2565 C C . ILE A 1 347 ? -9.243 -7.034 13.904 1.00 84.44 347 ILE A C 1
ATOM 2567 O O . ILE A 1 347 ? -8.523 -6.343 14.624 1.00 84.44 347 ILE A O 1
ATOM 2571 N N . ILE A 1 348 ? -9.929 -6.544 12.877 1.00 78.94 348 ILE A N 1
ATOM 2572 C CA . ILE A 1 348 ? -9.822 -5.202 12.293 1.00 78.94 348 ILE A CA 1
ATOM 2573 C C . ILE A 1 348 ? -11.219 -4.566 12.163 1.00 78.94 348 ILE A C 1
ATOM 2575 O O . ILE A 1 348 ? -12.224 -5.283 12.127 1.00 78.94 348 ILE A O 1
ATOM 2579 N N . PRO A 1 349 ? -11.347 -3.227 12.064 1.00 78.62 349 PRO A N 1
ATOM 2580 C CA . PRO A 1 349 ? -12.659 -2.569 12.018 1.00 78.62 349 PRO A CA 1
ATOM 2581 C C . PRO A 1 349 ? -13.591 -3.023 10.878 1.00 78.62 349 PRO A C 1
ATOM 2583 O O . PRO A 1 349 ? -14.811 -2.967 11.036 1.00 78.62 349 PRO A O 1
ATOM 2586 N N . SER A 1 350 ? -13.050 -3.502 9.754 1.00 62.66 350 SER A N 1
ATOM 2587 C CA . SER A 1 350 ? -13.823 -4.030 8.620 1.00 62.66 350 SER A CA 1
ATOM 2588 C C . SER A 1 350 ? -14.464 -5.401 8.877 1.00 62.66 350 SER A C 1
ATOM 2590 O O . SER A 1 350 ? -15.511 -5.676 8.289 1.00 62.66 350 SER A O 1
ATOM 2592 N N . ASP A 1 351 ? -13.945 -6.228 9.795 1.00 70.44 351 ASP A N 1
ATOM 2593 C CA . ASP A 1 351 ? -14.582 -7.510 10.157 1.00 70.44 351 ASP A CA 1
ATOM 2594 C C . ASP A 1 351 ? -15.994 -7.292 10.728 1.00 70.44 351 ASP A C 1
ATOM 2596 O O . ASP A 1 351 ? -16.917 -8.076 10.494 1.00 70.44 351 ASP A O 1
ATOM 2600 N N . LEU A 1 352 ? -16.191 -6.183 11.452 1.00 69.25 352 LEU A N 1
ATOM 2601 C CA . LEU A 1 352 ? -17.490 -5.822 12.022 1.00 69.25 352 LEU A CA 1
ATOM 2602 C C . LEU A 1 352 ? -18.522 -5.479 10.940 1.00 69.25 352 LEU A C 1
ATOM 2604 O O . LEU A 1 352 ? -19.709 -5.757 11.123 1.00 69.25 352 LEU A O 1
ATOM 2608 N N . LEU A 1 353 ? -18.081 -4.926 9.803 1.00 57.38 353 LEU A N 1
ATOM 2609 C CA . LEU A 1 353 ? -18.948 -4.676 8.650 1.00 57.38 353 LEU A CA 1
ATOM 2610 C C . LEU A 1 353 ? -19.428 -6.004 8.049 1.00 57.38 353 LEU A C 1
ATOM 2612 O O . LEU A 1 353 ? -20.627 -6.167 7.827 1.00 57.38 353 LEU A O 1
ATOM 2616 N N . PHE A 1 354 ? -18.524 -6.977 7.888 1.00 51.19 354 PHE A N 1
ATOM 2617 C CA . PHE A 1 354 ? -18.840 -8.317 7.377 1.00 51.19 354 PHE A CA 1
ATOM 2618 C C . PHE A 1 354 ? -19.880 -9.041 8.252 1.00 51.19 354 PHE A C 1
ATOM 2620 O O . PHE A 1 354 ? -20.883 -9.550 7.750 1.00 51.19 354 PHE A O 1
ATOM 2627 N N . ILE A 1 355 ? -19.708 -8.999 9.579 1.00 51.88 355 ILE A N 1
ATOM 2628 C CA . ILE A 1 355 ? -20.675 -9.560 10.540 1.00 51.88 355 ILE A CA 1
ATOM 2629 C C . ILE A 1 355 ? -22.032 -8.839 10.446 1.00 51.88 355 ILE A C 1
ATOM 2631 O O . ILE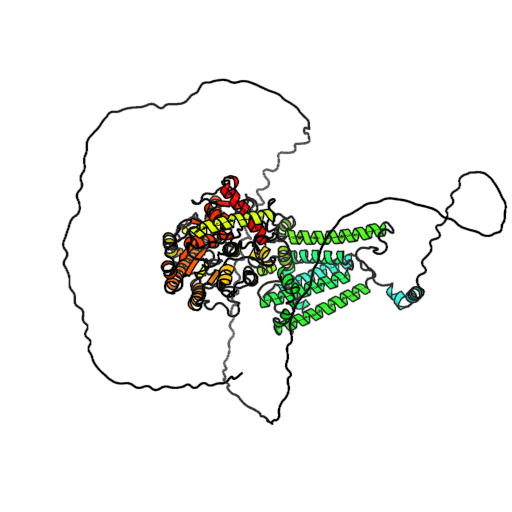 A 1 355 ? -23.077 -9.491 10.474 1.00 51.88 355 ILE A O 1
ATOM 2635 N N . SER A 1 356 ? -22.038 -7.508 10.291 1.00 48.91 356 SER A N 1
ATOM 2636 C CA . SER A 1 356 ? -23.277 -6.724 10.151 1.00 48.91 356 SER A CA 1
ATOM 2637 C C . SER A 1 356 ? -24.040 -6.985 8.842 1.00 48.91 356 SER A C 1
ATOM 2639 O O . SER A 1 356 ? -25.253 -6.793 8.802 1.00 48.91 356 SER A O 1
ATOM 2641 N N . GLY A 1 357 ? -23.355 -7.473 7.800 1.00 40.41 357 GLY A N 1
ATOM 2642 C CA . GLY A 1 357 ? -23.927 -7.816 6.493 1.00 40.41 357 GLY A CA 1
ATOM 2643 C C . GLY A 1 357 ? -24.695 -9.144 6.441 1.00 40.41 357 GLY A C 1
ATOM 2644 O O . GLY A 1 357 ? -25.195 -9.513 5.384 1.00 40.41 357 GLY A O 1
ATOM 2645 N N . GLY A 1 358 ? -24.798 -9.875 7.557 1.00 35.69 358 GLY A N 1
ATOM 2646 C CA . GLY A 1 358 ? -25.596 -11.105 7.666 1.00 35.69 358 GLY A CA 1
ATOM 2647 C C . GLY A 1 358 ? -24.856 -12.412 7.350 1.00 35.69 358 GLY A C 1
ATOM 2648 O O . GLY A 1 358 ? -25.383 -13.480 7.647 1.00 35.69 358 GLY A O 1
ATOM 2649 N N . GLN A 1 359 ? -23.616 -12.359 6.851 1.00 38.69 359 GLN A N 1
ATOM 2650 C CA . GLN A 1 359 ? -22.795 -13.547 6.545 1.00 38.69 359 GLN A CA 1
ATOM 2651 C C . GLN A 1 359 ? -22.136 -14.199 7.781 1.00 38.69 359 GLN A C 1
ATOM 2653 O O . GLN A 1 359 ? -21.425 -15.194 7.667 1.00 38.69 359 GLN A O 1
ATOM 2658 N N . GLY A 1 360 ? -22.410 -13.702 8.995 1.00 39.03 360 GLY A N 1
ATOM 2659 C CA . GLY A 1 360 ? -21.834 -14.224 10.244 1.00 39.03 360 GLY A CA 1
ATOM 2660 C C . GLY A 1 360 ? -22.165 -15.689 10.581 1.00 39.03 360 GLY A C 1
ATOM 2661 O O . GLY A 1 360 ? -21.573 -16.238 11.508 1.00 39.03 360 GLY A O 1
ATOM 2662 N N . GLY A 1 361 ? -23.081 -16.333 9.847 1.00 39.56 361 GLY A N 1
ATOM 2663 C CA . GLY A 1 361 ? -23.427 -17.748 10.022 1.00 39.56 361 GLY A CA 1
ATOM 2664 C C . GLY A 1 361 ? -22.328 -18.733 9.602 1.00 39.56 361 GLY A C 1
ATOM 2665 O O . GLY A 1 361 ? -22.256 -19.819 10.168 1.00 39.56 361 GLY A O 1
ATOM 2666 N N . GLU A 1 362 ? -21.446 -18.358 8.670 1.00 46.66 362 GLU A N 1
ATOM 2667 C CA . GLU A 1 362 ? -20.402 -19.255 8.137 1.00 46.66 362 GLU A CA 1
ATOM 2668 C C . GLU A 1 362 ? -19.144 -19.329 9.021 1.00 46.66 362 GLU A C 1
ATOM 2670 O O . GLU A 1 362 ? -18.295 -20.201 8.835 1.00 46.66 362 GLU A O 1
ATOM 2675 N N . ILE A 1 363 ? -19.016 -18.445 10.016 1.00 44.72 363 ILE A N 1
ATOM 2676 C CA . ILE A 1 363 ? -17.816 -18.336 10.863 1.00 44.72 363 ILE A CA 1
ATOM 2677 C C . ILE A 1 363 ? -17.563 -19.633 11.657 1.00 44.72 363 ILE A C 1
ATOM 2679 O O . ILE A 1 363 ? -16.414 -19.993 11.905 1.00 44.72 363 ILE A O 1
ATOM 2683 N N . THR A 1 364 ? -18.613 -20.377 12.017 1.00 45.38 364 THR A N 1
ATOM 2684 C CA . THR A 1 364 ? -18.500 -21.643 12.763 1.00 45.38 364 THR A CA 1
ATOM 2685 C C . THR A 1 364 ? -17.978 -22.810 11.923 1.00 45.38 364 THR A C 1
ATOM 2687 O O . THR A 1 364 ? -17.363 -23.713 12.487 1.00 45.38 364 THR A O 1
ATOM 2690 N N . SER A 1 365 ? -18.157 -22.791 10.597 1.00 47.56 365 SER A N 1
ATOM 2691 C CA . SER A 1 365 ? -17.635 -23.822 9.681 1.00 47.56 365 SER A CA 1
ATOM 2692 C C . SER A 1 365 ? -16.115 -23.771 9.498 1.00 47.56 365 SER A C 1
ATOM 2694 O O . SER A 1 365 ? -15.521 -24.778 9.127 1.00 47.56 365 SER A O 1
ATOM 2696 N N . PHE A 1 366 ? -15.473 -22.636 9.795 1.00 47.50 366 PHE A N 1
ATOM 2697 C CA . PHE A 1 366 ? -14.014 -22.480 9.707 1.00 47.50 366 PHE A CA 1
ATOM 2698 C C . PHE A 1 366 ? -13.270 -22.846 11.006 1.00 47.50 366 PHE A C 1
ATOM 2700 O O . PHE A 1 366 ? -12.043 -22.800 11.046 1.00 47.50 366 PHE A O 1
ATOM 2707 N N . VAL A 1 367 ? -13.981 -23.214 12.078 1.00 59.22 367 VAL A N 1
ATOM 2708 C CA . VAL A 1 367 ? -13.368 -23.616 13.355 1.00 59.22 367 VAL A CA 1
ATOM 2709 C C . VAL A 1 367 ? -12.992 -25.102 13.295 1.00 59.22 367 VAL A C 1
ATOM 2711 O O . VAL A 1 367 ? -13.870 -25.964 13.398 1.00 59.22 367 VAL A O 1
ATOM 2714 N N . SER A 1 368 ? -11.692 -25.403 13.160 1.00 59.78 368 SER A N 1
ATOM 2715 C CA . SER A 1 368 ? -11.174 -26.782 13.217 1.00 59.78 368 SER A CA 1
ATOM 2716 C C . SER A 1 368 ? -11.537 -27.469 14.538 1.00 59.78 368 SER A C 1
ATOM 2718 O O . SER A 1 368 ? -11.786 -26.805 15.550 1.00 59.78 368 SER A O 1
ATOM 2720 N N . ASP A 1 369 ? -11.579 -28.804 14.553 1.00 65.31 369 ASP A N 1
ATOM 2721 C CA . ASP A 1 369 ? -11.968 -29.566 15.747 1.00 65.31 369 ASP A CA 1
ATOM 2722 C C . ASP A 1 369 ? -11.098 -29.260 16.977 1.00 65.31 369 ASP A C 1
ATOM 2724 O O . ASP A 1 369 ? -11.626 -29.142 18.085 1.00 65.31 369 ASP A O 1
ATOM 2728 N N . ASP A 1 370 ? -9.807 -28.988 16.781 1.00 65.12 370 ASP A N 1
ATOM 2729 C CA . ASP A 1 370 ? -8.882 -28.565 17.841 1.00 65.12 370 ASP A CA 1
ATOM 2730 C C . ASP A 1 370 ? -9.344 -27.249 18.487 1.00 65.12 370 ASP A C 1
ATOM 2732 O O . ASP A 1 370 ? -9.428 -27.125 19.713 1.00 65.12 370 ASP A O 1
ATOM 2736 N N . MET A 1 371 ? -9.736 -26.275 17.659 1.00 76.81 371 MET A N 1
ATOM 2737 C CA . MET A 1 371 ? -10.189 -24.951 18.094 1.00 76.81 371 MET A CA 1
ATOM 2738 C C . MET A 1 371 ? -11.570 -24.987 18.765 1.00 76.81 371 MET A C 1
ATOM 2740 O O . MET A 1 371 ? -11.872 -24.120 19.590 1.00 76.81 371 MET A O 1
ATOM 2744 N N . LYS A 1 372 ? -12.401 -26.012 18.515 1.00 81.88 372 LYS A N 1
ATOM 2745 C CA . LYS A 1 372 ? -13.676 -26.202 19.241 1.00 81.88 372 LYS A CA 1
ATOM 2746 C C . LYS A 1 372 ? -13.441 -26.409 20.742 1.00 81.88 372 LYS A C 1
ATOM 2748 O O . LYS A 1 372 ? -14.275 -25.999 21.552 1.00 81.88 372 LYS A O 1
ATOM 2753 N N . SER A 1 373 ? -12.301 -26.981 21.138 1.00 86.25 373 SER A N 1
ATOM 2754 C CA . SER A 1 373 ? -11.931 -27.123 22.552 1.00 86.25 373 SER A CA 1
ATOM 2755 C C . SER A 1 373 ? -11.682 -25.763 23.228 1.00 86.25 373 SER A C 1
ATOM 2757 O O . SER A 1 373 ? -12.253 -25.488 24.287 1.00 86.25 373 SER A O 1
ATOM 2759 N N . LEU A 1 374 ? -10.940 -24.871 22.560 1.00 87.88 374 LEU A N 1
ATOM 2760 C CA . LEU A 1 374 ? -10.682 -23.493 22.986 1.00 87.88 374 LEU A CA 1
ATOM 2761 C C . LEU A 1 374 ? -11.979 -22.682 23.091 1.00 87.88 374 LEU A C 1
ATOM 2763 O O . LEU A 1 374 ? -12.216 -22.019 24.103 1.00 87.88 374 LEU A O 1
ATOM 2767 N N . VAL A 1 375 ? -12.850 -22.770 22.080 1.00 88.94 375 VAL A N 1
ATOM 2768 C CA . VAL A 1 375 ? -14.158 -22.093 22.075 1.00 88.94 375 VAL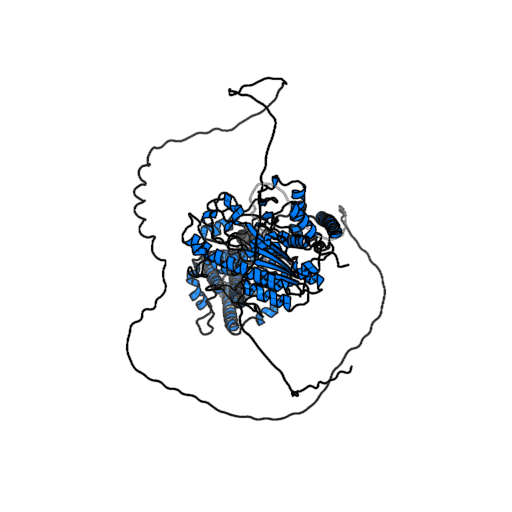 A CA 1
ATOM 2769 C C . VAL A 1 375 ? -15.016 -22.553 23.258 1.00 88.94 375 VAL A C 1
ATOM 2771 O O . VAL A 1 375 ? -15.568 -21.718 23.974 1.00 88.94 375 VAL A O 1
ATOM 2774 N N . ASN A 1 376 ? -15.078 -23.859 23.536 1.00 89.88 376 ASN A N 1
ATOM 2775 C CA . ASN A 1 376 ? -15.807 -24.386 24.693 1.00 89.88 376 ASN A CA 1
ATOM 2776 C C . ASN A 1 376 ? -15.220 -23.900 26.031 1.00 89.88 376 ASN A C 1
ATOM 2778 O O . ASN A 1 376 ? -15.973 -23.496 26.922 1.00 89.88 376 ASN A O 1
ATOM 2782 N N . ALA A 1 377 ? -13.892 -23.884 26.179 1.00 91.50 377 ALA A N 1
ATOM 2783 C CA . ALA A 1 377 ? -13.229 -23.366 27.377 1.00 91.50 377 ALA A CA 1
ATOM 2784 C C . ALA A 1 377 ? -13.505 -21.863 27.591 1.00 91.50 377 ALA A C 1
ATOM 2786 O O . ALA A 1 377 ? -13.785 -21.435 28.716 1.00 91.50 377 ALA A O 1
ATOM 2787 N N . ALA A 1 378 ? -13.498 -21.074 26.513 1.00 92.75 378 ALA A N 1
ATOM 2788 C CA . ALA A 1 378 ? -13.834 -19.654 26.531 1.00 92.75 378 ALA A CA 1
ATOM 2789 C C . ALA A 1 378 ? -15.306 -19.405 26.901 1.00 92.75 378 ALA A C 1
ATOM 2791 O O . ALA A 1 378 ? -15.584 -18.552 27.746 1.00 92.75 378 ALA A O 1
ATOM 2792 N N . ILE A 1 379 ? -16.247 -20.179 26.345 1.00 92.88 379 ILE A N 1
ATOM 2793 C CA . ILE A 1 379 ? -17.676 -20.109 26.696 1.00 92.88 379 ILE A CA 1
ATOM 2794 C C . ILE A 1 379 ? -17.869 -20.362 28.195 1.00 92.88 379 ILE A C 1
ATOM 2796 O O . ILE A 1 379 ? -18.513 -19.557 28.870 1.00 92.88 379 ILE A O 1
ATOM 2800 N N . TRP A 1 380 ? -17.276 -21.425 28.749 1.00 93.88 380 TRP A N 1
ATOM 2801 C CA . TRP A 1 380 ? -17.383 -21.712 30.183 1.00 93.88 380 TRP A CA 1
ATOM 2802 C C . TRP A 1 380 ? -16.761 -20.618 31.054 1.00 93.88 380 TRP A C 1
ATOM 2804 O O . TRP A 1 380 ? -17.362 -20.238 32.062 1.00 93.88 380 TRP A O 1
ATOM 2814 N N . PHE A 1 381 ? -15.608 -20.068 30.663 1.00 94.69 381 PHE A N 1
ATOM 2815 C CA . PHE A 1 381 ? -15.004 -18.932 31.360 1.00 94.69 381 PHE A CA 1
ATOM 2816 C C . PHE A 1 381 ? -15.931 -17.706 31.364 1.00 94.69 381 PHE A C 1
ATOM 2818 O O . PHE A 1 381 ? -16.207 -17.159 32.432 1.00 94.69 381 PHE A O 1
ATOM 2825 N N . VAL A 1 382 ? -16.473 -17.311 30.206 1.00 95.69 382 VAL A N 1
ATOM 2826 C CA . VAL A 1 382 ? -17.385 -16.161 30.082 1.00 95.69 382 VAL A CA 1
ATOM 2827 C C . VAL A 1 382 ? -18.675 -16.384 30.877 1.00 95.69 382 VAL A C 1
ATOM 2829 O O . VAL A 1 382 ? -19.111 -15.480 31.590 1.00 95.69 382 VAL A O 1
ATOM 2832 N N . VAL A 1 383 ? -19.259 -17.587 30.839 1.00 96.00 383 VAL A N 1
ATOM 2833 C CA . VAL A 1 383 ? -20.450 -17.942 31.631 1.00 96.00 383 VAL A CA 1
ATOM 2834 C C . VAL A 1 383 ? -20.181 -17.780 33.129 1.00 96.00 383 VAL A C 1
ATOM 2836 O O . VAL A 1 383 ? -20.935 -17.080 33.811 1.00 96.00 383 VAL A O 1
ATOM 2839 N N . TRP A 1 384 ? -19.092 -18.348 33.656 1.00 95.56 384 TRP A N 1
ATOM 2840 C CA . TRP A 1 384 ? -18.748 -18.206 35.075 1.00 95.56 384 TRP A CA 1
ATOM 2841 C C . TRP A 1 384 ? -18.396 -16.763 35.458 1.00 95.56 384 TRP A C 1
ATOM 2843 O O . TRP A 1 384 ? -18.851 -16.282 36.497 1.00 95.56 384 TRP A O 1
ATOM 2853 N N . TYR A 1 385 ? -17.665 -16.040 34.609 1.00 95.62 385 TYR A N 1
ATOM 2854 C CA . TYR A 1 385 ? -17.331 -14.628 34.805 1.00 95.62 385 TYR A CA 1
ATOM 2855 C C . TYR A 1 385 ? -18.587 -13.742 34.889 1.00 95.62 385 TYR A C 1
ATOM 2857 O O . TYR A 1 385 ? -18.724 -12.931 35.811 1.00 95.62 385 TYR A O 1
ATOM 2865 N N . VAL A 1 386 ? -19.554 -13.939 33.986 1.00 95.81 386 VAL A N 1
ATOM 2866 C CA . VAL A 1 386 ? -20.834 -13.216 33.990 1.00 95.81 386 VAL A CA 1
ATOM 2867 C C . VAL A 1 386 ? -21.690 -13.604 35.200 1.00 95.81 386 VAL A C 1
ATOM 2869 O O . VAL A 1 386 ? -22.263 -12.713 35.829 1.00 95.81 386 VAL A O 1
ATOM 2872 N N . ILE A 1 387 ? -21.726 -14.881 35.603 1.00 96.56 387 ILE A N 1
ATOM 2873 C CA . ILE A 1 387 ? -22.405 -15.331 36.835 1.00 96.56 387 ILE A CA 1
ATOM 2874 C C . ILE A 1 387 ? -21.807 -14.650 38.077 1.00 96.56 387 ILE A C 1
ATOM 2876 O O . ILE A 1 387 ? -22.556 -14.162 38.928 1.00 96.56 387 ILE A O 1
ATOM 2880 N N . ILE A 1 388 ? -20.477 -14.553 38.172 1.00 96.12 388 ILE A N 1
ATOM 2881 C CA . ILE A 1 388 ? -19.779 -13.863 39.268 1.00 96.12 388 ILE A CA 1
ATOM 2882 C C . ILE A 1 388 ? -20.123 -12.367 39.268 1.00 96.12 388 ILE A C 1
ATOM 2884 O O . ILE A 1 388 ? -20.521 -11.829 40.304 1.00 96.12 388 ILE A O 1
ATOM 2888 N N . CYS A 1 389 ? -20.060 -11.697 38.115 1.00 96.06 389 CYS A N 1
ATOM 2889 C CA . CYS A 1 389 ? -20.424 -10.282 37.984 1.00 96.06 389 CYS A CA 1
ATOM 2890 C C . CYS A 1 389 ? -21.899 -10.019 38.341 1.00 96.06 389 CYS A C 1
ATOM 2892 O O . CYS A 1 389 ? -22.213 -9.050 39.036 1.00 96.06 389 CYS A O 1
ATOM 2894 N N . PHE A 1 390 ? -22.811 -10.903 37.933 1.00 93.81 390 PHE A N 1
ATOM 2895 C CA . PHE A 1 390 ? -24.234 -10.853 38.272 1.00 93.81 390 PHE A CA 1
ATOM 2896 C C . PHE A 1 390 ? -24.451 -11.026 39.783 1.00 93.81 390 PHE A C 1
ATOM 2898 O O . PHE A 1 390 ? -25.115 -10.198 40.411 1.00 93.81 390 PHE A O 1
ATOM 2905 N N . ALA A 1 391 ? -23.824 -12.033 40.402 1.00 93.81 391 ALA A N 1
ATOM 2906 C CA . ALA A 1 391 ? -23.874 -12.251 41.846 1.00 93.81 391 ALA A CA 1
ATOM 2907 C C . ALA A 1 391 ? -23.336 -11.040 42.630 1.00 93.81 391 ALA A C 1
ATOM 2909 O O . ALA A 1 391 ? -23.988 -10.574 43.569 1.00 93.81 391 ALA A O 1
ATOM 2910 N N . LEU A 1 392 ? -22.205 -10.466 42.207 1.00 93.75 392 LEU A N 1
ATOM 2911 C CA . LEU A 1 392 ? -21.624 -9.262 42.808 1.00 93.75 392 LEU A CA 1
ATOM 2912 C C . LEU A 1 392 ? -22.516 -8.025 42.613 1.00 93.75 392 LEU A C 1
ATOM 2914 O O . LEU A 1 392 ? -22.680 -7.249 43.556 1.00 93.75 392 LEU A O 1
ATOM 2918 N N . GLN A 1 393 ? -23.206 -7.886 41.473 1.00 92.38 393 GLN A N 1
ATOM 2919 C CA . GLN A 1 393 ? -24.207 -6.831 41.273 1.00 92.38 393 GLN A CA 1
ATOM 2920 C C . GLN A 1 393 ? -25.405 -6.960 42.228 1.00 92.38 393 GLN A C 1
ATOM 2922 O O . GLN A 1 393 ? -25.997 -5.940 42.596 1.00 92.38 393 GLN A O 1
ATOM 2927 N N . PHE A 1 394 ? -25.770 -8.167 42.669 1.00 89.06 394 PHE A N 1
ATOM 2928 C CA . PHE A 1 394 ? -26.743 -8.312 43.751 1.00 89.06 394 PHE A CA 1
ATOM 2929 C C . PHE A 1 394 ? -26.124 -8.043 45.121 1.00 89.06 394 PHE A C 1
ATOM 2931 O O . PHE A 1 394 ? -26.763 -7.362 45.925 1.00 89.06 394 PHE A O 1
ATOM 2938 N N . ILE A 1 395 ? -24.929 -8.563 45.414 1.00 90.38 395 ILE A N 1
ATOM 2939 C CA . ILE A 1 395 ? -24.260 -8.405 46.717 1.00 90.38 395 ILE A CA 1
ATOM 2940 C C . ILE A 1 395 ? -23.948 -6.932 47.015 1.00 90.38 395 ILE A C 1
ATOM 2942 O O . ILE A 1 395 ? -24.062 -6.520 48.166 1.00 90.38 395 ILE A O 1
ATOM 2946 N N . ASP A 1 396 ? -23.611 -6.114 46.022 1.00 90.44 396 ASP A N 1
ATOM 2947 C CA . ASP A 1 396 ? -23.291 -4.707 46.244 1.00 90.44 396 ASP A CA 1
ATOM 2948 C C . ASP A 1 396 ? -24.535 -3.842 46.510 1.00 90.44 396 ASP A C 1
ATOM 2950 O O . ASP A 1 396 ? -25.438 -3.694 45.682 1.00 90.44 396 ASP A O 1
ATOM 2954 N N . LYS A 1 397 ? -24.564 -3.175 47.669 1.00 86.94 397 LYS A N 1
ATOM 2955 C CA . LYS A 1 397 ? -25.607 -2.195 48.007 1.00 86.94 397 LYS A CA 1
ATOM 2956 C C . LYS A 1 397 ? -25.550 -0.933 47.121 1.00 86.94 397 LYS A C 1
ATOM 2958 O O . LYS A 1 397 ? -26.520 -0.166 47.090 1.00 86.94 397 LYS A O 1
ATOM 2963 N N . ARG A 1 398 ? -24.461 -0.685 46.379 1.00 85.12 398 ARG A N 1
ATOM 2964 C CA . ARG A 1 398 ? -24.390 0.374 45.356 1.00 85.12 398 ARG A CA 1
ATOM 2965 C C . ARG A 1 398 ? -25.186 -0.011 44.113 1.00 85.12 398 ARG A C 1
ATOM 2967 O O . ARG A 1 398 ? -24.759 -0.800 43.279 1.00 85.12 398 ARG A O 1
ATOM 2974 N N . ARG A 1 399 ? -26.340 0.636 43.944 1.00 77.25 399 ARG A N 1
ATOM 2975 C CA . ARG A 1 399 ? -27.150 0.475 42.728 1.00 77.25 399 ARG A CA 1
ATOM 2976 C C . ARG A 1 399 ? -26.549 1.157 41.502 1.00 77.25 399 ARG A C 1
ATOM 2978 O O . ARG A 1 399 ? -26.745 0.637 40.416 1.00 77.25 399 ARG A O 1
ATOM 2985 N N . ALA A 1 400 ? -25.875 2.293 41.662 1.00 83.38 400 ALA A N 1
ATOM 2986 C CA . ALA A 1 400 ? -25.280 3.059 40.568 1.00 83.38 400 ALA A CA 1
ATOM 2987 C C . ALA A 1 400 ? -23.848 3.471 40.929 1.00 83.38 400 ALA A C 1
ATOM 2989 O O . ALA A 1 400 ? -23.557 3.677 42.112 1.00 83.38 400 ALA A O 1
ATOM 2990 N N . PHE A 1 401 ? -22.982 3.586 39.920 1.00 85.25 401 PHE A N 1
ATOM 2991 C CA . PHE A 1 401 ? -21.588 4.010 40.074 1.00 85.25 401 PHE A CA 1
ATOM 2992 C C . PHE A 1 401 ? -21.524 5.505 40.436 1.00 85.25 401 PHE A C 1
ATOM 2994 O O . PHE A 1 401 ? -21.067 5.858 41.522 1.00 85.25 401 PHE A O 1
ATOM 3001 N N . ILE A 1 402 ? -22.127 6.357 39.604 1.00 83.62 402 ILE A N 1
ATOM 3002 C CA . ILE A 1 402 ? -22.448 7.765 39.863 1.00 83.62 402 ILE A CA 1
ATOM 3003 C C . ILE A 1 402 ? -23.929 7.877 40.258 1.00 83.62 402 ILE A C 1
ATOM 3005 O O . ILE A 1 402 ? -24.823 7.318 39.618 1.00 83.62 402 ILE A O 1
ATOM 3009 N N . TYR A 1 403 ? -24.214 8.621 41.328 1.00 80.06 403 TYR A N 1
ATOM 3010 C CA . TYR A 1 403 ? -25.581 8.838 41.807 1.00 80.06 403 TYR A CA 1
ATOM 3011 C C . TYR A 1 403 ? -26.370 9.759 40.863 1.00 80.06 403 TYR A C 1
ATOM 3013 O O . TYR A 1 403 ? -26.061 10.938 40.771 1.00 80.06 403 TYR A O 1
ATOM 3021 N N . CYS A 1 404 ? -27.442 9.259 40.244 1.00 76.25 404 CYS A N 1
ATOM 3022 C CA . CYS A 1 404 ? -28.396 10.056 39.460 1.00 76.25 404 CYS A CA 1
ATOM 3023 C C . CYS A 1 404 ? -29.849 9.663 39.784 1.00 76.25 404 CYS A C 1
ATOM 3025 O O . CYS A 1 404 ? -30.101 8.555 40.265 1.00 76.25 404 CYS A O 1
ATOM 3027 N N . SER A 1 405 ? -30.825 10.527 39.478 1.00 74.38 405 SER A N 1
ATOM 3028 C CA . SER A 1 405 ? -32.254 10.253 39.720 1.00 74.38 405 SER A CA 1
ATOM 3029 C C . SER A 1 405 ? -33.097 10.517 38.471 1.00 74.38 405 SER A C 1
ATOM 3031 O O . SER A 1 405 ? -33.723 11.562 38.337 1.00 74.38 405 SER A O 1
ATOM 3033 N N . TRP A 1 406 ? -33.116 9.547 37.553 1.00 62.31 406 TRP A N 1
ATOM 3034 C CA . TRP A 1 406 ? -33.694 9.694 36.207 1.00 62.31 406 TRP A CA 1
ATOM 3035 C C . TRP A 1 406 ? -35.190 10.060 36.172 1.00 62.31 406 TRP A C 1
ATOM 3037 O O . TRP A 1 406 ? -35.602 10.820 35.308 1.00 62.31 406 TRP A O 1
ATOM 3047 N N . MET A 1 407 ? -35.999 9.599 37.134 1.00 69.00 407 MET A N 1
ATOM 3048 C CA . MET A 1 407 ? -37.421 9.988 37.222 1.00 69.00 407 MET A CA 1
ATOM 3049 C C . MET A 1 407 ? -37.643 11.411 37.761 1.00 69.00 407 MET A C 1
ATOM 3051 O O . MET A 1 407 ? -38.727 11.970 37.608 1.00 69.00 407 MET A O 1
ATOM 3055 N N . HIS A 1 408 ? -36.660 11.982 38.462 1.00 71.94 408 HIS A N 1
ATOM 3056 C CA . HIS A 1 408 ? -36.782 13.245 39.193 1.00 71.94 408 HIS A CA 1
ATOM 3057 C C . HIS A 1 408 ? -35.472 14.069 39.148 1.00 71.94 408 HIS A C 1
ATOM 3059 O O . HIS A 1 408 ? -34.964 14.454 40.211 1.00 71.94 408 HIS A O 1
ATOM 3065 N N . PRO A 1 409 ? -34.896 14.351 37.962 1.00 65.56 409 PRO A N 1
ATOM 3066 C CA . PRO A 1 409 ? -33.559 14.939 37.856 1.00 65.56 409 PRO A CA 1
ATOM 3067 C C . PRO A 1 409 ? -33.497 16.354 38.446 1.00 65.56 409 PRO A C 1
ATOM 3069 O O . PRO A 1 409 ? -32.576 16.662 39.192 1.00 65.56 409 PRO A O 1
ATOM 3072 N N . ILE A 1 410 ? -34.527 17.175 38.214 1.00 75.75 410 ILE A N 1
ATOM 3073 C CA . ILE A 1 410 ? -34.582 18.592 38.627 1.00 75.75 410 ILE A CA 1
ATOM 3074 C C . ILE A 1 410 ? -35.056 18.763 40.094 1.00 75.75 410 ILE A C 1
ATOM 3076 O O . ILE A 1 410 ? -34.988 19.843 40.670 1.00 75.75 410 ILE A O 1
ATOM 3080 N N . ARG A 1 411 ? -35.501 17.688 40.765 1.00 75.38 411 ARG A N 1
ATOM 3081 C CA . ARG A 1 411 ? -36.236 17.763 42.050 1.00 75.38 411 ARG A CA 1
ATOM 3082 C C . ARG A 1 411 ? -35.434 18.314 43.243 1.00 75.38 411 ARG A C 1
ATOM 3084 O O . ARG A 1 411 ? -36.039 18.691 44.244 1.00 75.38 411 ARG A O 1
ATOM 3091 N N . ASN A 1 412 ? -34.103 18.315 43.186 1.00 79.88 412 ASN A N 1
ATOM 3092 C CA . ASN A 1 412 ? -33.225 19.027 44.124 1.00 79.88 412 ASN A CA 1
ATOM 3093 C C . ASN A 1 412 ? -31.800 19.129 43.545 1.00 79.88 412 ASN A C 1
ATOM 3095 O O . ASN A 1 412 ? -31.430 18.344 42.672 1.00 79.88 412 ASN A O 1
ATOM 3099 N N . ALA A 1 413 ? -30.974 20.031 44.085 1.00 77.62 413 ALA A N 1
ATOM 3100 C CA . ALA A 1 413 ? -29.597 20.246 43.622 1.00 77.62 413 ALA A CA 1
ATOM 3101 C C . ALA A 1 413 ? -28.730 18.968 43.611 1.00 77.62 413 ALA A C 1
ATOM 3103 O O . ALA A 1 413 ? -27.926 18.778 42.705 1.00 77.62 413 ALA A O 1
ATOM 3104 N N . LYS A 1 414 ? -28.923 18.039 44.559 1.00 79.81 414 LYS A N 1
ATOM 3105 C CA . LYS A 1 414 ? -28.177 16.768 44.602 1.00 79.81 414 LYS A CA 1
ATOM 3106 C C . LYS A 1 414 ? -28.554 15.826 43.450 1.00 79.81 414 LYS A C 1
ATOM 3108 O O . LYS A 1 414 ? -27.685 15.131 42.927 1.00 79.81 414 LYS A O 1
ATOM 3113 N N . ASN A 1 415 ? -29.822 15.811 43.040 1.00 82.06 415 ASN A N 1
ATOM 3114 C CA . ASN A 1 415 ? -30.278 15.081 41.857 1.00 82.06 415 ASN A CA 1
ATOM 3115 C C . ASN A 1 415 ? -29.771 15.741 40.566 1.00 82.06 415 ASN A C 1
ATOM 3117 O O . ASN A 1 415 ? -29.356 15.017 39.661 1.00 82.06 415 ASN A O 1
ATOM 3121 N N . ILE A 1 416 ? -29.755 17.079 40.509 1.00 80.62 416 ILE A N 1
ATOM 3122 C CA . ILE A 1 416 ? -29.251 17.855 39.367 1.00 80.62 416 ILE A CA 1
ATOM 3123 C C . ILE A 1 416 ? -27.758 17.577 39.177 1.00 80.62 416 ILE A C 1
ATOM 3125 O O . ILE A 1 416 ? -27.379 16.977 38.175 1.00 80.62 416 ILE A O 1
ATOM 3129 N N . CYS A 1 417 ? -26.919 17.897 40.169 1.00 83.50 417 CYS A N 1
ATOM 3130 C CA . CYS A 1 417 ? -25.469 17.708 40.085 1.00 83.50 417 CYS A CA 1
ATOM 3131 C C . CYS A 1 417 ? -25.076 16.237 39.882 1.00 83.50 417 CYS A C 1
ATOM 3133 O O . CYS A 1 417 ? -24.124 15.952 39.166 1.00 83.50 417 CYS A O 1
ATOM 3135 N N . GLY A 1 418 ? -25.823 15.289 40.459 1.00 84.44 418 GLY A N 1
ATOM 3136 C CA . GLY A 1 418 ? -25.593 13.860 40.236 1.00 84.44 418 GLY A CA 1
ATOM 3137 C C . GLY A 1 418 ? -25.950 13.381 38.821 1.00 84.44 418 GLY A C 1
ATOM 3138 O O . GLY A 1 418 ? -25.262 12.538 38.247 1.00 84.44 418 GLY A O 1
ATOM 3139 N N . THR A 1 419 ? -27.004 13.940 38.220 1.00 85.12 419 THR A N 1
ATOM 3140 C CA . THR A 1 419 ? -27.414 13.593 36.849 1.00 85.12 419 THR A CA 1
ATOM 3141 C C . THR A 1 419 ? -26.514 14.273 35.816 1.00 85.12 419 THR A C 1
ATOM 3143 O O . THR A 1 419 ? -26.042 13.594 34.908 1.00 85.12 419 THR A O 1
ATOM 3146 N N . LEU A 1 420 ? -26.183 15.556 36.008 1.00 86.88 420 LEU A N 1
ATOM 3147 C CA . LEU A 1 420 ? -25.173 16.267 35.215 1.00 86.88 420 LEU A CA 1
ATOM 3148 C C . LEU A 1 420 ? -23.803 15.587 35.322 1.00 86.88 420 LEU A C 1
ATOM 3150 O O . LEU A 1 420 ? -23.181 15.330 34.301 1.00 86.88 420 LEU A O 1
ATOM 3154 N N . GLY A 1 421 ? -23.372 15.206 36.528 1.00 88.56 421 GLY A N 1
ATOM 3155 C CA . GLY A 1 421 ? -22.115 14.489 36.747 1.00 88.56 421 GLY A CA 1
ATOM 3156 C C . GLY A 1 421 ? -22.054 13.130 36.045 1.00 88.56 421 GLY A C 1
ATOM 3157 O O . GLY A 1 421 ? -20.997 12.763 35.543 1.00 88.56 421 GLY A O 1
ATOM 3158 N N . ARG A 1 422 ? -23.177 12.400 35.933 1.00 89.06 422 ARG A N 1
ATOM 3159 C CA . ARG A 1 422 ? -23.239 11.175 35.112 1.00 89.06 422 ARG A CA 1
ATOM 3160 C C . ARG A 1 422 ? -23.101 11.493 33.623 1.00 89.06 422 ARG A C 1
ATOM 3162 O O . ARG A 1 422 ? -22.334 10.817 32.950 1.00 89.06 422 ARG A O 1
ATOM 3169 N N . ILE A 1 423 ? -23.851 12.474 33.115 1.00 89.62 423 ILE A N 1
ATOM 3170 C CA . ILE A 1 423 ? -23.816 12.852 31.692 1.00 89.62 423 ILE A CA 1
ATOM 3171 C C . ILE A 1 423 ? -22.404 13.310 31.318 1.00 89.62 423 ILE A C 1
ATOM 3173 O O . ILE A 1 423 ? -21.833 12.792 30.366 1.00 89.62 423 ILE A O 1
ATOM 3177 N N . LEU A 1 424 ? -21.810 14.194 32.122 1.00 93.25 424 LEU A N 1
ATOM 3178 C CA . LEU A 1 424 ? -20.448 14.682 31.943 1.00 93.25 424 LEU A CA 1
ATOM 3179 C C . LEU A 1 424 ? -19.421 13.544 31.996 1.00 93.25 424 LEU A C 1
ATOM 3181 O O . LEU A 1 424 ? -18.568 13.479 31.125 1.00 93.25 424 LEU A O 1
ATOM 3185 N N . ALA A 1 425 ? -19.515 12.618 32.956 1.00 93.00 425 ALA A N 1
ATOM 3186 C CA . ALA A 1 425 ? -18.599 11.478 33.023 1.00 93.00 425 ALA A CA 1
ATOM 3187 C C . ALA A 1 425 ? -18.734 10.540 31.812 1.00 93.00 425 ALA A C 1
ATOM 3189 O O . ALA A 1 425 ? -17.721 10.104 31.276 1.00 93.00 425 ALA A O 1
ATOM 3190 N N . ALA A 1 426 ? -19.960 10.257 31.354 1.00 93.56 426 ALA A N 1
ATOM 3191 C CA . ALA A 1 426 ? -20.197 9.459 30.153 1.00 93.56 426 ALA A CA 1
ATOM 3192 C C . ALA A 1 426 ? -19.611 10.145 28.908 1.00 93.56 426 ALA A C 1
ATOM 3194 O O . ALA A 1 426 ? -18.791 9.538 28.223 1.00 93.56 426 ALA A O 1
ATOM 3195 N N . VAL A 1 427 ? -19.941 11.421 28.679 1.00 95.44 427 VAL A N 1
ATOM 3196 C CA . VAL A 1 427 ? -19.406 12.215 27.562 1.00 95.44 427 VAL A CA 1
ATOM 3197 C C . VAL A 1 427 ? -17.881 12.285 27.620 1.00 95.44 427 VAL A C 1
ATOM 3199 O O . VAL A 1 427 ? -17.243 11.913 26.647 1.00 95.44 427 VAL A O 1
ATOM 3202 N N . LEU A 1 428 ? -17.277 12.670 28.750 1.00 96.31 428 LEU A N 1
ATOM 3203 C CA . LEU A 1 428 ? -15.817 12.767 28.875 1.00 96.31 428 LEU A CA 1
ATOM 3204 C C . LEU A 1 428 ? -15.115 11.419 28.673 1.00 96.31 428 LEU A C 1
ATOM 3206 O O . LEU A 1 428 ? -14.072 11.387 28.036 1.00 96.31 428 LEU A O 1
ATOM 3210 N N . SER A 1 429 ? -15.673 10.308 29.168 1.00 96.25 429 SER A N 1
ATOM 3211 C CA . SER A 1 429 ? -15.072 8.980 28.964 1.00 96.25 429 SER A CA 1
ATOM 3212 C C . SER A 1 429 ? -15.117 8.518 27.502 1.00 96.25 429 SER A C 1
ATOM 3214 O O . SER A 1 429 ? -14.128 7.985 27.007 1.00 96.25 429 SER A O 1
ATOM 3216 N N . VAL A 1 430 ? -16.218 8.784 26.789 1.00 95.81 430 VAL A N 1
ATOM 3217 C CA . VAL A 1 430 ? -16.331 8.499 25.350 1.00 95.81 430 VAL A CA 1
ATOM 3218 C C . VAL A 1 430 ? -15.434 9.440 24.546 1.00 95.81 430 VAL A C 1
ATOM 3220 O O . VAL A 1 430 ? -14.703 8.976 23.683 1.00 95.81 430 VAL A O 1
ATOM 3223 N N . VAL A 1 431 ? -15.418 10.738 24.860 1.00 95.50 431 VAL A N 1
ATOM 3224 C CA . VAL A 1 431 ? -14.541 11.728 24.212 1.00 95.50 431 VAL A CA 1
ATOM 3225 C C . VAL A 1 431 ? -13.065 11.380 24.421 1.00 95.50 431 VAL A C 1
ATOM 3227 O O . VAL A 1 431 ? -12.294 11.496 23.476 1.00 95.50 431 VAL A O 1
ATOM 3230 N N . LEU A 1 432 ? -12.660 10.909 25.603 1.00 95.44 432 LEU A N 1
ATOM 3231 C CA . LEU A 1 432 ? -11.278 10.497 25.871 1.00 95.44 432 LEU A CA 1
ATOM 3232 C C . LEU A 1 432 ? -10.884 9.239 25.079 1.00 95.44 432 LEU A C 1
ATOM 3234 O O . LEU A 1 432 ? -9.814 9.219 24.479 1.00 95.44 432 LEU A O 1
ATOM 3238 N N . LEU A 1 433 ? -11.762 8.230 25.020 1.00 95.38 433 LEU A N 1
ATOM 3239 C CA . LEU A 1 433 ? -11.569 7.042 24.178 1.00 95.38 433 LEU A CA 1
ATOM 3240 C C . LEU A 1 433 ? -11.476 7.408 22.687 1.00 95.38 433 LEU A C 1
ATOM 3242 O O . LEU A 1 433 ? -10.597 6.915 21.989 1.00 95.38 433 LEU A O 1
ATOM 3246 N N . VAL A 1 434 ? -12.357 8.291 22.213 1.00 92.94 434 VAL A N 1
ATOM 3247 C CA . VAL A 1 434 ? -12.394 8.754 20.820 1.00 92.94 434 VAL A CA 1
ATOM 3248 C C . VAL A 1 434 ? -11.141 9.557 20.466 1.00 92.94 434 VAL A C 1
ATOM 3250 O O . VAL A 1 434 ? -10.548 9.294 19.428 1.00 92.94 434 VAL A O 1
ATOM 3253 N N . ASN A 1 435 ? -10.683 10.472 21.329 1.00 92.56 435 ASN A N 1
ATOM 3254 C CA . ASN A 1 435 ? -9.430 11.206 21.105 1.00 92.56 435 ASN A CA 1
ATOM 3255 C C . ASN A 1 435 ? -8.209 10.278 21.103 1.00 92.56 435 ASN A C 1
ATOM 3257 O O . ASN A 1 435 ? -7.316 10.474 20.290 1.00 92.56 435 ASN A O 1
ATOM 3261 N N . TYR A 1 436 ? -8.177 9.253 21.962 1.00 93.56 436 TYR A N 1
ATOM 3262 C CA . TYR A 1 436 ? -7.108 8.253 21.932 1.00 93.56 436 TYR A CA 1
ATOM 3263 C C . TYR A 1 436 ? -7.115 7.470 20.613 1.00 93.56 436 TYR A C 1
ATOM 3265 O O . TYR A 1 436 ? -6.118 7.474 19.900 1.00 93.56 436 TYR A O 1
ATOM 3273 N N . ALA A 1 437 ? -8.251 6.869 20.249 1.00 90.88 437 ALA A N 1
ATOM 3274 C CA . ALA A 1 437 ? -8.384 6.054 19.042 1.00 90.88 437 ALA A CA 1
ATOM 3275 C C . ALA A 1 437 ? -8.070 6.838 17.758 1.00 90.88 437 ALA A C 1
ATOM 3277 O O . ALA A 1 437 ? -7.282 6.390 16.934 1.00 90.88 437 ALA A O 1
ATOM 3278 N N . TRP A 1 438 ? -8.647 8.034 17.618 1.00 86.81 438 TRP A N 1
ATOM 3279 C CA . TRP A 1 438 ? -8.447 8.908 16.459 1.00 86.81 438 TRP A CA 1
ATOM 3280 C C . TRP A 1 438 ? -7.094 9.621 16.459 1.00 86.81 438 TRP A C 1
ATOM 3282 O O . TRP A 1 438 ? -6.664 10.105 15.418 1.00 86.81 438 TRP A O 1
ATOM 3292 N N . GLY A 1 439 ? -6.439 9.713 17.616 1.00 85.75 439 GLY A N 1
ATOM 3293 C CA . GLY A 1 439 ? -5.087 10.235 17.727 1.00 85.75 439 GLY A CA 1
ATOM 3294 C C . GLY A 1 439 ? -4.025 9.192 17.379 1.00 85.75 439 GLY A C 1
ATOM 3295 O O . GLY A 1 439 ? -3.011 9.539 16.797 1.00 85.75 439 GLY A O 1
ATOM 3296 N N . LEU A 1 440 ? -4.249 7.897 17.638 1.00 84.75 440 LEU A N 1
ATOM 3297 C CA . LEU A 1 440 ? -3.307 6.843 17.222 1.00 84.75 440 LEU A CA 1
ATOM 3298 C C . LEU A 1 440 ? -3.108 6.758 15.692 1.00 84.75 440 LEU A C 1
ATOM 3300 O O . LEU A 1 440 ? -2.095 6.212 15.256 1.00 84.75 440 LEU A O 1
ATOM 3304 N N . SER A 1 441 ? -4.048 7.291 14.904 1.00 72.75 441 SER A N 1
ATOM 3305 C CA . SER A 1 441 ? -3.992 7.426 13.437 1.00 72.75 441 SER A CA 1
ATOM 3306 C C . SER A 1 441 ? -3.425 8.757 12.924 1.00 72.75 441 SER A C 1
ATOM 3308 O O . SER A 1 441 ? -3.333 8.943 11.717 1.00 72.75 441 SER A O 1
ATOM 3310 N N . ASP A 1 442 ? -3.120 9.702 13.812 1.00 72.56 442 ASP A N 1
ATOM 3311 C CA . ASP A 1 442 ? -2.798 11.097 13.495 1.00 72.56 442 ASP A CA 1
ATOM 3312 C C . ASP A 1 442 ? -1.462 11.454 14.163 1.00 72.56 442 ASP A C 1
ATOM 3314 O O . ASP A 1 442 ? -1.377 11.580 15.389 1.00 72.56 442 ASP A O 1
ATOM 3318 N N . THR A 1 443 ? -0.415 11.585 13.347 1.00 68.62 443 THR A N 1
ATOM 3319 C CA . THR A 1 443 ? 0.979 11.797 13.770 1.00 68.62 443 THR A CA 1
ATOM 3320 C C . THR A 1 443 ? 1.210 13.141 14.464 1.00 68.62 443 THR A C 1
ATOM 3322 O O . THR A 1 443 ? 2.099 13.248 15.317 1.00 68.62 443 THR A O 1
ATOM 3325 N N . GLU A 1 444 ? 0.390 14.151 14.167 1.00 71.69 444 GLU A N 1
ATOM 3326 C CA . GLU A 1 444 ? 0.430 15.462 14.818 1.00 71.69 444 GLU A CA 1
ATOM 3327 C C . GLU A 1 444 ? -0.229 15.437 16.203 1.00 71.69 444 GLU A C 1
ATOM 3329 O O . GLU A 1 444 ? 0.128 16.220 17.096 1.00 71.69 444 GLU A O 1
ATOM 3334 N N . SER A 1 445 ? -1.180 14.522 16.406 1.00 80.62 445 SER A N 1
ATOM 3335 C CA . SER A 1 445 ? -2.013 14.482 17.602 1.00 80.62 445 SER A CA 1
ATOM 3336 C C . SER A 1 445 ? -1.220 14.387 18.910 1.00 80.62 445 SER A C 1
ATOM 3338 O O . SER A 1 445 ? -0.166 13.752 19.043 1.00 80.62 445 SER A O 1
ATOM 3340 N N . ALA A 1 446 ? -1.797 14.970 19.963 1.00 87.25 446 ALA A N 1
ATOM 3341 C CA . ALA A 1 446 ? -1.259 14.850 21.314 1.00 87.25 446 ALA A CA 1
ATOM 3342 C C . ALA A 1 446 ? -1.203 13.390 21.807 1.00 87.25 446 ALA A C 1
ATOM 3344 O O . ALA A 1 446 ? -0.347 13.068 22.630 1.00 87.25 446 ALA A O 1
ATOM 3345 N N . SER A 1 447 ? -2.079 12.509 21.307 1.00 89.50 447 SER A N 1
ATOM 3346 C CA . SER A 1 447 ? -2.095 11.090 21.673 1.00 89.50 447 SER A CA 1
ATOM 3347 C C . SER A 1 447 ? -0.972 10.309 20.995 1.00 89.50 447 SER A C 1
ATOM 3349 O O . SER A 1 447 ? -0.243 9.628 21.711 1.00 89.50 447 SER A O 1
ATOM 3351 N N . TYR A 1 448 ? -0.752 10.467 19.684 1.00 85.50 448 TYR A N 1
ATOM 3352 C CA . TYR A 1 448 ? 0.380 9.847 18.983 1.00 85.50 448 TYR A CA 1
ATOM 3353 C C . TYR A 1 448 ? 1.716 10.302 19.566 1.00 85.50 448 TYR A C 1
ATOM 3355 O O . TYR A 1 448 ? 2.581 9.491 19.896 1.00 85.50 448 TYR A O 1
ATOM 3363 N N . ARG A 1 449 ? 1.877 11.614 19.776 1.00 86.56 449 ARG A N 1
ATOM 3364 C CA . ARG A 1 449 ? 3.100 12.206 20.345 1.00 86.56 449 ARG A CA 1
ATOM 3365 C C . ARG A 1 449 ? 3.346 11.808 21.806 1.00 86.56 449 ARG A C 1
ATOM 3367 O O . ARG A 1 449 ? 4.476 11.929 22.273 1.00 86.56 449 ARG A O 1
ATOM 3374 N N . PHE A 1 450 ? 2.320 11.334 22.516 1.00 91.00 450 PHE A N 1
ATOM 3375 C CA . PHE A 1 450 ? 2.440 10.727 23.842 1.00 91.00 450 PHE A CA 1
ATOM 3376 C C . PHE A 1 450 ? 2.804 9.239 23.746 1.00 91.00 450 PHE A C 1
ATOM 3378 O O . PHE A 1 450 ? 3.781 8.814 24.360 1.00 91.00 450 PHE A O 1
ATOM 3385 N N . THR A 1 451 ? 2.079 8.442 22.955 1.00 91.44 451 THR A N 1
ATOM 3386 C CA . THR A 1 451 ? 2.315 6.991 22.872 1.00 91.44 451 THR A CA 1
ATOM 3387 C C . THR A 1 451 ? 3.660 6.644 22.242 1.00 91.44 451 THR A C 1
ATOM 3389 O O . THR A 1 451 ? 4.361 5.775 22.762 1.00 91.44 451 THR A O 1
ATOM 3392 N N . SER A 1 452 ? 4.072 7.361 21.194 1.00 86.12 452 SER A N 1
ATOM 3393 C CA . SER A 1 452 ? 5.398 7.205 20.577 1.00 86.12 452 SER A CA 1
ATOM 3394 C C . SER A 1 452 ? 6.520 7.519 21.572 1.00 86.12 452 SER A C 1
ATOM 3396 O O . SER A 1 452 ? 7.379 6.679 21.823 1.00 86.12 452 SER A O 1
ATOM 3398 N N . LYS A 1 453 ? 6.482 8.691 22.219 1.00 88.06 453 LYS A N 1
ATOM 3399 C CA . LYS A 1 453 ? 7.564 9.158 23.105 1.00 88.06 453 LYS A CA 1
ATOM 3400 C C . LYS A 1 453 ? 7.617 8.494 24.480 1.00 88.06 453 LYS A C 1
ATOM 3402 O O . LYS A 1 453 ? 8.676 8.512 25.098 1.00 88.06 453 LYS A O 1
ATOM 3407 N N . THR A 1 454 ? 6.504 7.971 24.995 1.00 91.44 454 THR A N 1
ATOM 3408 C CA . THR A 1 454 ? 6.452 7.351 26.333 1.00 91.44 454 THR A CA 1
ATOM 3409 C C . THR A 1 454 ? 6.484 5.822 26.291 1.00 91.44 454 THR A C 1
ATOM 3411 O O . THR A 1 454 ? 7.001 5.225 27.229 1.00 91.44 454 THR A O 1
ATOM 3414 N N . PHE A 1 455 ? 5.986 5.187 25.222 1.00 90.44 455 PHE A N 1
ATOM 3415 C CA . PHE A 1 455 ? 5.896 3.721 25.129 1.00 90.44 455 PHE A CA 1
ATOM 3416 C C . PHE A 1 455 ? 6.552 3.119 23.877 1.00 90.44 455 PHE A C 1
ATOM 3418 O O . PHE A 1 455 ? 6.623 1.898 23.779 1.00 90.44 455 PHE A O 1
ATOM 3425 N N . GLY A 1 456 ? 7.039 3.929 22.931 1.00 85.62 456 GLY A N 1
ATOM 3426 C CA . GLY A 1 456 ? 7.650 3.436 21.692 1.00 85.62 456 GLY A CA 1
ATOM 3427 C C . GLY A 1 456 ? 6.650 3.027 20.605 1.00 85.62 456 GLY A C 1
ATOM 3428 O O . GLY A 1 456 ? 7.013 2.256 19.724 1.00 85.62 456 GLY A O 1
ATOM 3429 N N . TYR A 1 457 ? 5.401 3.517 20.650 1.00 86.31 457 TYR A N 1
ATOM 3430 C CA . TYR A 1 457 ? 4.415 3.271 19.584 1.00 86.31 457 TYR A CA 1
ATOM 3431 C C . TYR A 1 457 ? 4.960 3.705 18.215 1.00 86.31 457 TYR A C 1
ATOM 3433 O O . TYR A 1 457 ? 5.312 4.873 18.030 1.00 86.31 457 TYR A O 1
ATOM 3441 N N . SER A 1 458 ? 5.011 2.756 17.280 1.00 81.69 458 SER A N 1
ATOM 3442 C CA . SER A 1 458 ? 5.492 2.931 15.910 1.00 81.69 458 SER A CA 1
ATOM 3443 C C . SER A 1 458 ? 4.715 1.960 15.007 1.00 81.69 458 SER A C 1
ATOM 3445 O O . SER A 1 458 ? 4.993 0.758 15.051 1.00 81.69 458 SER A O 1
ATOM 3447 N N . PRO A 1 459 ? 3.683 2.429 14.277 1.00 78.38 459 PRO A N 1
ATOM 3448 C CA . PRO A 1 459 ? 2.692 1.545 13.668 1.00 78.38 459 PRO A CA 1
ATOM 3449 C C . PRO A 1 459 ? 3.238 0.746 12.475 1.00 78.38 459 PRO A C 1
ATOM 3451 O O . PRO A 1 459 ? 3.808 1.314 11.543 1.00 78.38 459 PRO A O 1
ATOM 3454 N N . LYS A 1 460 ? 3.014 -0.574 12.456 1.00 74.50 460 LYS A N 1
ATOM 3455 C CA . LYS A 1 460 ? 3.485 -1.474 11.379 1.00 74.50 460 LYS A CA 1
ATOM 3456 C C . LYS A 1 460 ? 2.476 -1.564 10.235 1.00 74.50 460 LYS A C 1
ATOM 3458 O O . LYS A 1 460 ? 1.791 -2.564 10.045 1.00 74.50 460 LYS A O 1
ATOM 3463 N N . LEU A 1 461 ? 2.370 -0.480 9.471 1.00 66.88 461 LEU A N 1
ATOM 3464 C CA . LEU A 1 461 ? 1.337 -0.281 8.446 1.00 66.88 461 LEU A CA 1
ATOM 3465 C C . LEU A 1 461 ? 1.253 -1.422 7.417 1.00 66.88 461 LEU A C 1
ATOM 3467 O O . LEU A 1 461 ? 0.158 -1.823 7.041 1.00 66.88 461 LEU A O 1
ATOM 3471 N N . TRP A 1 462 ? 2.385 -1.982 6.989 1.00 60.88 462 TRP A N 1
ATOM 3472 C CA . TRP A 1 462 ? 2.442 -3.073 6.006 1.00 60.88 462 TRP A CA 1
ATOM 3473 C C . TRP A 1 462 ? 1.823 -4.392 6.500 1.00 60.88 462 TRP A C 1
ATOM 3475 O O . TRP A 1 462 ? 1.319 -5.179 5.695 1.00 60.88 462 TRP A O 1
ATOM 3485 N N . ASN A 1 463 ? 1.814 -4.634 7.815 1.00 72.00 463 ASN A N 1
ATOM 3486 C CA . ASN A 1 463 ? 1.371 -5.890 8.411 1.00 72.00 463 ASN A CA 1
ATOM 3487 C C . ASN A 1 463 ? 0.609 -5.648 9.725 1.00 72.00 463 ASN A C 1
ATOM 3489 O O . ASN A 1 463 ? 1.198 -5.466 10.791 1.00 72.00 463 ASN A O 1
ATOM 3493 N N . ALA A 1 464 ? -0.722 -5.733 9.657 1.00 76.88 464 ALA A N 1
ATOM 3494 C CA . ALA A 1 464 ? -1.595 -5.538 10.812 1.00 76.88 464 ALA A CA 1
ATOM 3495 C C . ALA A 1 464 ? -1.335 -6.537 11.958 1.00 76.88 464 ALA A C 1
ATOM 3497 O O . ALA A 1 464 ? -1.578 -6.194 13.113 1.00 76.88 464 ALA A O 1
ATOM 3498 N N . LEU A 1 465 ? -0.831 -7.749 11.681 1.00 81.44 465 LEU A N 1
ATOM 3499 C CA . LEU A 1 465 ? -0.451 -8.701 12.729 1.00 81.44 465 LEU A CA 1
ATOM 3500 C C . LEU A 1 465 ? 0.838 -8.280 13.439 1.00 81.44 465 LEU A C 1
ATOM 3502 O O . LEU A 1 465 ? 0.895 -8.332 14.666 1.00 81.44 465 LEU A O 1
ATOM 3506 N N . GLU A 1 466 ? 1.837 -7.819 12.689 1.00 81.56 466 GLU A N 1
ATOM 3507 C CA . GLU A 1 466 ? 3.064 -7.261 13.264 1.00 81.56 466 GLU A CA 1
ATOM 3508 C C . GLU A 1 466 ? 2.741 -6.030 14.127 1.00 81.56 466 GLU A C 1
ATOM 3510 O O . GLU A 1 466 ? 3.263 -5.896 15.234 1.00 81.56 466 GLU A O 1
ATOM 3515 N N . ASP A 1 467 ? 1.802 -5.180 13.691 1.00 83.12 467 ASP A N 1
ATOM 3516 C CA . ASP A 1 467 ? 1.329 -4.056 14.505 1.00 83.12 467 ASP A CA 1
ATOM 3517 C C . ASP A 1 467 ? 0.582 -4.535 15.756 1.00 83.12 467 ASP A C 1
ATOM 3519 O O . ASP A 1 467 ? 0.867 -4.080 16.859 1.00 83.12 467 ASP A O 1
ATOM 3523 N N . ALA A 1 468 ? -0.308 -5.520 15.638 1.00 88.81 468 ALA A N 1
ATOM 3524 C CA . ALA A 1 468 ? -1.024 -6.067 16.789 1.00 88.81 468 ALA A CA 1
ATOM 3525 C C . ALA A 1 468 ? -0.099 -6.777 17.805 1.00 88.81 468 ALA A C 1
ATOM 3527 O O . ALA A 1 468 ? -0.463 -6.911 18.977 1.00 88.81 468 ALA A O 1
ATOM 3528 N N . GLN A 1 469 ? 1.098 -7.200 17.385 1.00 89.06 469 GLN A N 1
ATOM 3529 C CA . GLN A 1 469 ? 2.150 -7.753 18.245 1.00 89.06 469 GLN A CA 1
ATOM 3530 C C . GLN A 1 469 ? 3.057 -6.664 18.854 1.00 89.06 469 GLN A C 1
ATOM 3532 O O . GLN A 1 469 ? 3.390 -6.751 20.037 1.00 89.06 469 GLN A O 1
ATOM 3537 N N . ALA A 1 470 ? 3.419 -5.622 18.095 1.00 87.69 470 ALA A N 1
ATOM 3538 C CA . ALA A 1 470 ? 4.312 -4.540 18.535 1.00 87.69 470 ALA A CA 1
ATOM 3539 C C . ALA A 1 470 ? 3.587 -3.394 19.274 1.00 87.69 470 ALA A C 1
ATOM 3541 O O . ALA A 1 470 ? 4.031 -2.950 20.333 1.00 87.69 470 ALA A O 1
ATOM 3542 N N . SER A 1 471 ? 2.452 -2.948 18.735 1.00 89.38 471 SER A N 1
ATOM 3543 C CA . SER A 1 471 ? 1.597 -1.852 19.219 1.00 89.38 471 SER A CA 1
ATOM 3544 C C . SER A 1 471 ? 0.402 -2.326 20.056 1.00 89.38 471 SER A C 1
ATOM 3546 O O . SER A 1 471 ? -0.167 -1.536 20.808 1.00 89.38 471 SER A O 1
ATOM 3548 N N . GLY A 1 472 ? 0.038 -3.608 19.963 1.00 92.25 472 GLY A N 1
ATOM 3549 C CA . GLY A 1 472 ? -1.036 -4.232 20.740 1.00 92.25 472 GLY A CA 1
ATOM 3550 C C . GLY A 1 472 ? -2.394 -4.190 20.037 1.00 92.25 472 GLY A C 1
ATOM 3551 O O . GLY A 1 472 ? -2.884 -3.129 19.654 1.00 92.25 472 GLY A O 1
ATOM 3552 N N . THR A 1 473 ? -3.029 -5.359 19.919 1.00 91.94 473 THR A N 1
ATOM 3553 C CA . THR A 1 473 ? -4.281 -5.637 19.189 1.00 91.94 473 THR A CA 1
ATOM 3554 C C . THR A 1 473 ? -5.380 -4.586 19.339 1.00 91.94 473 THR A C 1
ATOM 3556 O O . THR A 1 473 ? -6.026 -4.224 18.359 1.00 91.94 473 THR A O 1
ATOM 3559 N N . VAL A 1 474 ? -5.621 -4.086 20.555 1.00 94.19 474 VAL A N 1
ATOM 3560 C CA . VAL A 1 474 ? -6.685 -3.103 20.816 1.00 94.19 474 VAL A CA 1
ATOM 3561 C C . VAL A 1 474 ? -6.286 -1.725 20.303 1.00 94.19 474 VAL A C 1
ATOM 3563 O O . VAL A 1 474 ? -7.131 -1.011 19.773 1.00 94.19 474 VAL A O 1
ATOM 3566 N N . SER A 1 475 ? -5.012 -1.355 20.402 1.00 91.69 475 SER A N 1
ATOM 3567 C CA . SER A 1 475 ? -4.509 -0.084 19.881 1.00 91.69 475 SER A CA 1
ATOM 3568 C C . SER A 1 475 ? -4.395 -0.093 18.358 1.00 91.69 475 SER A C 1
ATOM 3570 O O . SER A 1 475 ? -4.806 0.884 17.740 1.00 91.69 475 SER A O 1
ATOM 3572 N N . THR A 1 476 ? -3.986 -1.211 17.750 1.00 88.12 476 THR A N 1
ATOM 3573 C CA . THR A 1 476 ? -4.071 -1.459 16.298 1.00 88.12 476 THR A CA 1
ATOM 3574 C C . THR A 1 476 ? -5.515 -1.382 15.795 1.00 88.12 476 THR A C 1
ATOM 3576 O O . THR A 1 476 ? -5.814 -0.679 14.833 1.00 88.12 476 THR A O 1
ATOM 3579 N N . PHE A 1 477 ? -6.460 -2.040 16.475 1.00 89.31 477 PHE A N 1
ATOM 3580 C CA . PHE A 1 477 ? -7.875 -1.945 16.112 1.00 89.31 477 PHE A CA 1
ATOM 3581 C C . PHE A 1 477 ? -8.385 -0.498 16.212 1.00 89.31 477 PHE A C 1
ATOM 3583 O O . PHE A 1 477 ? -9.095 -0.031 15.321 1.00 89.31 477 PHE A O 1
ATOM 3590 N N . LEU A 1 478 ? -8.032 0.219 17.287 1.00 90.12 478 LEU A N 1
ATOM 3591 C CA . LEU A 1 478 ? -8.476 1.594 17.527 1.00 90.12 478 LEU A CA 1
ATOM 3592 C C . LEU A 1 478 ? -7.854 2.598 16.544 1.00 90.12 478 LEU A C 1
ATOM 3594 O O . LEU A 1 478 ? -8.595 3.449 16.048 1.00 90.12 478 LEU A O 1
ATOM 3598 N N . SER A 1 479 ? -6.562 2.485 16.215 1.00 82.94 479 SER A N 1
ATOM 3599 C CA . SER A 1 479 ? -5.890 3.336 15.220 1.00 82.94 479 SER A CA 1
ATOM 3600 C C . SER A 1 479 ? -6.499 3.160 13.828 1.00 82.94 479 SER A C 1
ATOM 3602 O O . SER A 1 479 ? -6.687 4.128 13.100 1.00 82.94 479 SER A O 1
ATOM 3604 N N . LEU A 1 480 ? -6.944 1.952 13.478 1.00 79.12 480 LEU A N 1
ATOM 3605 C CA . LEU A 1 480 ? -7.638 1.710 12.216 1.00 79.12 480 LEU A CA 1
ATOM 3606 C C . LEU A 1 480 ? -9.071 2.286 12.171 1.00 79.12 480 LEU A C 1
ATOM 3608 O O . LEU A 1 480 ? -9.652 2.330 11.086 1.00 79.12 480 LEU A O 1
ATOM 3612 N N . THR A 1 481 ? -9.675 2.756 13.276 1.00 79.88 481 THR A N 1
ATOM 3613 C CA . THR A 1 481 ? -11.097 3.186 13.277 1.00 79.88 481 THR A CA 1
ATOM 3614 C C . THR A 1 481 ? -11.370 4.446 12.455 1.00 79.88 481 THR A C 1
ATOM 3616 O O . THR A 1 481 ? -12.240 4.428 11.582 1.00 79.88 481 THR A O 1
ATOM 3619 N N . LYS A 1 482 ? -10.628 5.533 12.688 1.00 73.31 482 LYS A N 1
ATOM 3620 C CA . LYS A 1 482 ? -10.688 6.768 11.893 1.00 73.31 482 LYS A CA 1
ATOM 3621 C C . LYS A 1 482 ? -9.388 6.923 11.120 1.00 73.31 482 LYS A C 1
ATOM 3623 O O . LYS A 1 482 ? -8.332 6.516 11.567 1.00 73.31 482 LYS A O 1
ATOM 3628 N N . MET A 1 483 ? -9.490 7.527 9.951 1.00 66.00 483 MET A N 1
ATOM 3629 C CA . MET A 1 483 ? -8.381 8.189 9.278 1.00 66.00 483 MET A CA 1
ATOM 3630 C C . MET A 1 483 ? -9.000 9.366 8.507 1.00 66.00 483 MET A C 1
ATOM 3632 O O . MET A 1 483 ? -10.176 9.303 8.127 1.00 66.00 483 MET A O 1
ATOM 3636 N N . ARG A 1 484 ? -8.274 10.479 8.384 1.00 71.25 484 ARG A N 1
ATOM 3637 C CA . ARG A 1 484 ? -8.701 11.662 7.631 1.00 71.25 484 ARG A CA 1
ATOM 363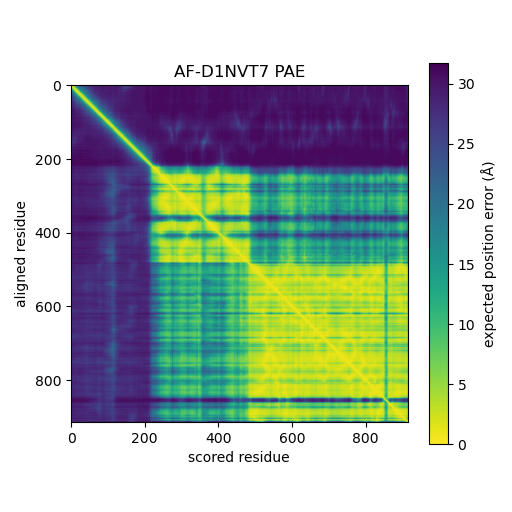8 C C . ARG A 1 484 ? -8.127 11.499 6.230 1.00 71.25 484 ARG A C 1
ATOM 3640 O O . ARG A 1 484 ? -6.966 11.783 6.036 1.00 71.25 484 ARG A O 1
ATOM 3647 N N . ALA A 1 485 ? -8.902 10.963 5.287 1.00 78.56 485 ALA A N 1
ATOM 3648 C CA . ALA A 1 485 ? -8.346 10.614 3.971 1.00 78.56 485 ALA A CA 1
ATOM 3649 C C . ALA A 1 485 ? -7.948 11.848 3.172 1.00 78.56 485 ALA A C 1
ATOM 3651 O O . ALA A 1 485 ? -6.948 11.860 2.464 1.00 78.56 485 ALA A O 1
ATOM 3652 N N . MET A 1 486 ? -8.795 12.864 3.270 1.00 85.62 486 MET A N 1
ATOM 3653 C CA . MET A 1 486 ? -8.742 14.062 2.467 1.00 85.62 486 MET A CA 1
ATOM 3654 C C . MET A 1 486 ? -9.629 15.110 3.141 1.00 85.62 486 MET A C 1
ATOM 3656 O O . MET A 1 486 ? -10.685 14.776 3.694 1.00 85.62 486 MET A O 1
ATOM 3660 N N . GLU A 1 487 ? -9.216 16.371 3.101 1.00 83.50 487 GLU A N 1
ATOM 3661 C CA . GLU A 1 487 ? -10.100 17.503 3.395 1.00 83.50 487 GLU A CA 1
ATOM 3662 C C . GLU A 1 487 ? -11.229 17.543 2.352 1.00 83.50 487 GLU A C 1
ATOM 3664 O O . GLU A 1 487 ? -11.030 17.112 1.218 1.00 83.50 487 GLU A O 1
ATOM 3669 N N . LYS A 1 488 ? -12.411 18.077 2.690 1.00 90.69 488 LYS A N 1
ATOM 3670 C CA . LYS A 1 488 ? -13.405 18.388 1.650 1.00 90.69 488 LYS A CA 1
ATOM 3671 C C . LYS A 1 488 ? -12.920 19.633 0.886 1.00 90.69 488 LYS A C 1
ATOM 3673 O O . LYS A 1 488 ? -12.836 20.681 1.523 1.00 90.69 488 LYS A O 1
ATOM 3678 N N . PRO A 1 489 ? -12.713 19.591 -0.444 1.00 92.12 489 PRO A N 1
ATOM 3679 C CA . PRO A 1 489 ? -12.434 20.800 -1.216 1.00 92.12 489 PRO A CA 1
A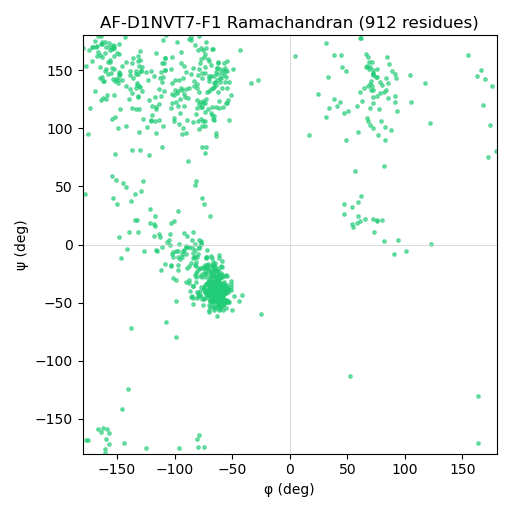TOM 3680 C C . PRO A 1 489 ? -13.653 21.735 -1.226 1.00 92.12 489 PRO A C 1
ATOM 3682 O O . PRO A 1 489 ? -14.785 21.274 -1.404 1.00 92.12 489 PRO A O 1
ATOM 3685 N N . ASP A 1 490 ? -13.447 23.047 -1.094 1.00 89.38 490 ASP A N 1
ATOM 3686 C CA . ASP A 1 490 ? -14.546 24.028 -1.004 1.00 89.38 490 ASP A CA 1
ATOM 3687 C C . ASP A 1 490 ? -15.499 23.989 -2.213 1.00 89.38 490 ASP A C 1
ATOM 3689 O O . ASP A 1 490 ? -16.716 24.107 -2.057 1.00 89.38 490 ASP A O 1
ATOM 3693 N N . ALA A 1 491 ? -14.964 23.748 -3.416 1.00 92.25 491 ALA A N 1
ATOM 3694 C CA . ALA A 1 491 ? -15.739 23.636 -4.654 1.00 92.25 491 ALA A CA 1
ATOM 3695 C C . ALA A 1 491 ? -16.563 22.332 -4.772 1.00 92.25 491 ALA A C 1
ATOM 3697 O O . ALA A 1 491 ? -17.423 22.220 -5.651 1.00 92.25 491 ALA A O 1
ATOM 3698 N N . TYR A 1 492 ? -16.335 21.336 -3.903 1.00 97.31 492 TYR A N 1
ATOM 3699 C CA . TYR A 1 492 ? -16.933 20.010 -4.055 1.00 97.31 492 TYR A CA 1
ATOM 3700 C C . TYR A 1 492 ? -18.461 20.024 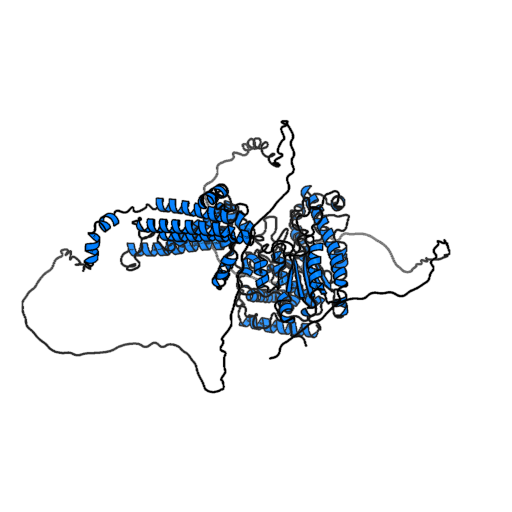-3.861 1.00 97.31 492 TYR A C 1
ATOM 3702 O O . TYR A 1 492 ? -18.992 20.223 -2.755 1.00 97.31 492 TYR A O 1
ATOM 3710 N N . SER A 1 493 ? -19.158 19.780 -4.973 1.00 97.00 493 SER A N 1
ATOM 3711 C CA . SER A 1 493 ? -20.612 19.766 -5.116 1.00 97.00 493 SER A CA 1
ATOM 3712 C C . SER A 1 493 ? -21.039 18.904 -6.311 1.00 97.00 493 SER A C 1
ATOM 3714 O O . SER A 1 493 ? -20.271 18.710 -7.252 1.00 97.00 493 SER A O 1
ATOM 3716 N N . GLU A 1 494 ? -22.290 18.441 -6.309 1.00 96.88 494 GLU A N 1
ATOM 3717 C CA . GLU A 1 494 ? -22.889 17.686 -7.422 1.00 96.88 494 GLU A CA 1
ATOM 3718 C C . GLU A 1 494 ? -22.843 18.454 -8.751 1.00 96.88 494 GLU A C 1
ATOM 3720 O O . GLU A 1 494 ? -22.509 17.896 -9.794 1.00 96.88 494 GLU A O 1
ATOM 3725 N N . GLN A 1 495 ? -23.139 19.758 -8.710 1.00 97.19 495 GLN A N 1
ATOM 3726 C CA . GLN A 1 495 ? -23.104 20.627 -9.885 1.00 97.19 495 GLN A CA 1
ATOM 3727 C C . GLN A 1 495 ? -21.703 20.683 -10.503 1.00 97.19 495 GLN A C 1
ATOM 3729 O O . GLN A 1 495 ? -21.578 20.632 -11.727 1.00 97.19 495 GLN A O 1
ATOM 3734 N N . GLU A 1 496 ? -20.662 20.765 -9.673 1.00 97.62 496 GLU A N 1
ATOM 3735 C CA . GLU A 1 496 ? -19.286 20.788 -10.159 1.00 97.62 496 GLU A CA 1
ATOM 3736 C C . GLU A 1 496 ? -18.861 19.409 -10.688 1.00 97.62 496 GLU A C 1
ATOM 3738 O O . GLU A 1 496 ? -18.300 19.336 -11.774 1.00 97.62 496 GLU A O 1
ATOM 3743 N N . MET A 1 497 ? -19.235 18.297 -10.042 1.00 97.94 497 MET A N 1
ATOM 3744 C CA . MET A 1 497 ? -18.883 16.958 -10.552 1.00 97.94 497 MET A CA 1
ATOM 3745 C C . MET A 1 497 ? -19.569 16.661 -11.892 1.00 97.94 497 MET A C 1
ATOM 3747 O O . MET A 1 497 ? -18.952 16.112 -12.804 1.00 97.94 497 MET A O 1
ATOM 3751 N N . ASN A 1 498 ? -20.817 17.104 -12.061 1.00 96.88 498 ASN A N 1
ATOM 3752 C CA . ASN A 1 498 ? -21.532 17.031 -13.335 1.00 96.88 498 ASN A CA 1
ATOM 3753 C C . ASN A 1 498 ? -20.883 17.915 -14.423 1.00 96.88 498 ASN A C 1
ATOM 3755 O O . ASN A 1 498 ? -20.889 17.542 -15.599 1.00 96.88 498 ASN A O 1
ATOM 3759 N N . LYS A 1 499 ? -20.292 19.060 -14.048 1.00 96.88 499 LYS A N 1
ATOM 3760 C CA . LYS A 1 499 ? -19.504 19.926 -14.943 1.00 96.88 499 LYS A CA 1
ATOM 3761 C C . LYS A 1 499 ? -18.181 19.265 -15.341 1.00 96.88 499 LYS A C 1
ATOM 3763 O O . LYS A 1 499 ? -17.920 19.177 -16.539 1.00 96.88 499 LYS A O 1
ATOM 3768 N N . LEU A 1 500 ? -17.405 18.731 -14.393 1.00 97.00 500 LEU A N 1
ATOM 3769 C CA . LEU A 1 500 ? -16.173 17.987 -14.683 1.00 97.00 500 LEU A CA 1
ATOM 3770 C C . LEU A 1 500 ? -16.453 16.790 -15.602 1.00 97.00 500 LEU A C 1
ATOM 3772 O O . LEU A 1 500 ? -15.813 16.657 -16.643 1.00 97.00 500 LEU A O 1
ATOM 3776 N N . ALA A 1 501 ? -17.469 15.976 -15.300 1.00 97.44 501 ALA A N 1
ATOM 3777 C CA . ALA A 1 501 ? -17.849 14.843 -16.143 1.00 97.44 501 ALA A CA 1
ATOM 3778 C C . ALA A 1 501 ? -18.184 15.258 -17.590 1.00 97.44 501 ALA A C 1
ATOM 3780 O O . ALA A 1 501 ? -17.835 14.546 -18.530 1.00 97.44 501 ALA A O 1
ATOM 3781 N N . ALA A 1 502 ? -18.816 16.419 -17.792 1.00 97.25 502 ALA A N 1
ATOM 3782 C CA . ALA A 1 502 ? -19.114 16.954 -19.121 1.00 97.25 502 ALA A CA 1
ATOM 3783 C C . ALA A 1 502 ? -17.892 17.570 -19.836 1.00 97.25 502 ALA A C 1
ATOM 3785 O O . ALA A 1 502 ? -17.860 17.574 -21.068 1.00 97.25 502 ALA A O 1
ATOM 3786 N N . THR A 1 503 ? -16.901 18.081 -19.097 1.00 97.62 503 THR A N 1
ATOM 3787 C CA . THR A 1 503 ? -15.611 18.547 -19.638 1.00 97.62 503 THR A CA 1
ATOM 3788 C C . THR A 1 503 ? -14.771 17.364 -20.109 1.00 97.62 503 THR A C 1
ATOM 3790 O O . THR A 1 503 ? -14.473 17.257 -21.299 1.00 97.62 503 THR A O 1
ATOM 3793 N N . TYR A 1 504 ? -14.477 16.424 -19.209 1.00 98.00 504 TYR A N 1
ATOM 3794 C CA . TYR A 1 504 ? -13.591 15.296 -19.496 1.00 98.00 504 TYR A CA 1
ATOM 3795 C C . TYR A 1 504 ? -14.195 14.285 -20.475 1.00 98.00 504 TYR A C 1
ATOM 3797 O O . TYR A 1 504 ? -13.448 13.616 -21.183 1.00 98.00 504 TYR A O 1
ATOM 3805 N N . ARG A 1 505 ? -15.530 14.221 -20.615 1.00 97.38 505 ARG A N 1
ATOM 3806 C CA . ARG A 1 505 ? -16.163 13.475 -21.717 1.00 97.38 505 ARG A CA 1
ATOM 3807 C C . ARG A 1 505 ? -15.782 14.054 -23.081 1.00 97.38 505 ARG A C 1
ATOM 3809 O O . ARG A 1 505 ? -15.349 13.295 -23.930 1.00 97.38 505 ARG A O 1
ATOM 3816 N N . LYS A 1 506 ? -15.811 15.381 -23.260 1.00 97.38 506 LYS A N 1
ATOM 3817 C CA . LYS A 1 506 ? -15.402 16.026 -24.525 1.00 97.38 506 LYS A CA 1
ATOM 3818 C C . LYS A 1 506 ? -13.910 15.874 -24.824 1.00 97.38 506 LYS A C 1
ATOM 3820 O O . LYS A 1 506 ? -13.544 15.763 -25.989 1.00 97.38 506 LYS A O 1
ATOM 3825 N N . GLN A 1 507 ? -13.053 15.889 -23.800 1.00 97.44 507 GLN A N 1
ATOM 3826 C CA . GLN A 1 507 ? -11.623 15.604 -23.977 1.00 97.44 507 GLN A CA 1
ATOM 3827 C C . GLN A 1 507 ? -11.397 14.137 -24.353 1.00 97.44 507 GLN A C 1
ATOM 3829 O O . GLN A 1 507 ? -10.661 13.871 -25.297 1.00 97.44 507 GLN A O 1
ATOM 3834 N N . ALA A 1 508 ? -12.083 13.194 -23.696 1.00 97.88 508 ALA A N 1
ATOM 3835 C CA . ALA A 1 508 ? -12.063 11.792 -24.102 1.00 97.88 508 ALA A CA 1
ATOM 3836 C C . ALA A 1 508 ? -12.557 11.618 -25.544 1.00 97.88 508 ALA A C 1
ATOM 3838 O O . ALA A 1 508 ? -11.867 10.974 -26.322 1.00 97.88 508 ALA A O 1
ATOM 3839 N N . ASP A 1 509 ? -13.675 12.238 -25.933 1.00 96.81 509 ASP A N 1
ATOM 3840 C CA . ASP A 1 509 ? -14.188 12.214 -27.309 1.00 96.81 509 ASP A CA 1
ATOM 3841 C C . ASP A 1 509 ? -13.121 12.707 -28.311 1.00 96.81 509 ASP A C 1
ATOM 3843 O O . ASP A 1 509 ? -12.811 12.002 -29.268 1.00 96.81 509 ASP A O 1
ATOM 3847 N N . ALA A 1 510 ? -12.482 13.856 -28.050 1.00 97.50 510 ALA A N 1
ATOM 3848 C CA . ALA A 1 510 ? -11.444 14.429 -28.915 1.00 97.50 510 ALA A CA 1
ATOM 3849 C C . ALA A 1 510 ? -10.159 13.577 -29.001 1.00 97.50 510 ALA A C 1
ATOM 3851 O O . ALA A 1 510 ? -9.560 13.466 -30.071 1.00 97.50 510 ALA A O 1
ATOM 3852 N N . ILE A 1 511 ? -9.744 12.935 -27.902 1.00 96.62 511 ILE A N 1
ATOM 3853 C CA . ILE A 1 511 ? -8.652 11.946 -27.906 1.00 96.62 511 ILE A CA 1
ATOM 3854 C C . ILE A 1 511 ? -9.076 10.708 -28.718 1.00 96.62 511 ILE A C 1
ATOM 3856 O O . ILE A 1 511 ? -8.307 10.189 -29.528 1.00 96.62 511 ILE A O 1
ATOM 3860 N N . ASN A 1 512 ? -10.319 10.258 -28.545 1.00 96.81 512 ASN A N 1
ATOM 3861 C CA . ASN A 1 512 ? -10.876 9.056 -29.163 1.00 96.81 512 ASN A CA 1
ATOM 3862 C C . ASN A 1 512 ? -11.170 9.213 -30.666 1.00 96.81 512 ASN A C 1
ATOM 3864 O O . ASN A 1 512 ? -11.266 8.201 -31.356 1.00 96.81 512 ASN A O 1
ATOM 3868 N N . GLU A 1 513 ? -11.245 10.437 -31.200 1.00 95.75 513 GLU A N 1
ATOM 3869 C CA . GLU A 1 513 ? -11.254 10.693 -32.651 1.00 95.75 513 GLU A CA 1
ATOM 3870 C C . GLU A 1 513 ? -9.940 10.273 -33.338 1.00 95.75 513 GLU A C 1
ATOM 3872 O O . GLU A 1 513 ? -9.951 9.935 -34.520 1.00 95.75 513 GLU A O 1
ATOM 3877 N N . GLN A 1 514 ? -8.814 10.271 -32.611 1.00 93.12 514 GLN A N 1
ATOM 3878 C CA . GLN A 1 514 ? -7.487 9.905 -33.137 1.00 93.12 514 GLN A CA 1
ATOM 3879 C C . GLN A 1 514 ? -7.049 8.479 -32.743 1.00 93.12 514 GLN A C 1
ATOM 3881 O O . GLN A 1 514 ? -6.033 7.977 -33.230 1.00 93.12 514 GLN A O 1
ATOM 3886 N N . ARG A 1 515 ? -7.810 7.811 -31.864 1.00 93.00 515 ARG A N 1
ATOM 3887 C CA . ARG A 1 515 ? -7.480 6.500 -31.284 1.00 93.00 515 ARG A CA 1
ATOM 3888 C C . ARG A 1 515 ? -8.431 5.413 -31.775 1.00 93.00 515 ARG A C 1
ATOM 3890 O O . ARG A 1 515 ? -9.649 5.557 -31.726 1.00 93.00 515 ARG A O 1
ATOM 3897 N N . ASN A 1 516 ? -7.868 4.319 -32.280 1.00 86.00 516 ASN A N 1
ATOM 3898 C CA . ASN A 1 516 ? -8.570 3.316 -33.090 1.00 86.00 516 ASN A CA 1
ATOM 3899 C C . ASN A 1 516 ? -8.674 1.922 -32.447 1.00 86.00 516 ASN A C 1
ATOM 3901 O O . ASN A 1 516 ? -9.366 1.071 -32.999 1.00 86.00 516 ASN A O 1
ATOM 3905 N N . THR A 1 517 ? -8.039 1.696 -31.297 1.00 92.19 517 THR A N 1
ATOM 3906 C CA . THR A 1 517 ? -8.078 0.438 -30.526 1.00 92.19 517 THR A CA 1
ATOM 3907 C C . THR A 1 517 ? -8.722 0.649 -29.153 1.00 92.19 517 THR A C 1
ATOM 3909 O O . THR A 1 517 ? -8.854 1.785 -28.691 1.00 92.19 517 THR A O 1
ATOM 3912 N N . GLN A 1 518 ? -9.110 -0.427 -28.468 1.00 93.75 518 GLN A N 1
ATOM 3913 C CA . GLN A 1 518 ? -9.515 -0.402 -27.059 1.00 93.75 518 GLN A CA 1
ATOM 3914 C C . GLN A 1 518 ? -8.381 -0.941 -26.176 1.00 93.75 518 GLN A C 1
ATOM 3916 O O . GLN A 1 518 ? -7.631 -1.827 -26.583 1.00 93.75 518 GLN A O 1
ATOM 3921 N N . LEU A 1 519 ? -8.296 -0.478 -24.923 1.00 94.81 519 LEU A N 1
ATOM 3922 C CA . LEU A 1 519 ? -7.384 -1.058 -23.921 1.00 94.81 519 LEU A CA 1
ATOM 3923 C C . LEU A 1 519 ? -7.615 -2.569 -23.743 1.00 94.81 519 LEU A C 1
ATOM 3925 O O . LEU A 1 519 ? -6.673 -3.345 -23.623 1.00 94.81 519 LEU A O 1
ATOM 3929 N N . THR A 1 520 ? -8.883 -2.979 -23.769 1.00 95.75 520 THR A N 1
ATOM 3930 C CA . THR A 1 520 ? -9.338 -4.353 -23.524 1.00 95.75 520 THR A CA 1
ATOM 3931 C C . THR A 1 520 ? -9.232 -5.279 -24.741 1.00 95.75 520 THR A C 1
ATOM 3933 O O . THR A 1 520 ? -9.548 -6.463 -24.635 1.00 95.75 520 THR A O 1
ATOM 3936 N N . ASP A 1 521 ? -8.747 -4.779 -25.884 1.00 93.69 521 ASP A N 1
ATOM 3937 C CA . ASP A 1 521 ? -8.399 -5.603 -27.056 1.00 93.69 521 ASP A CA 1
ATOM 3938 C C . ASP A 1 521 ? -7.046 -6.329 -26.871 1.00 93.69 521 ASP A C 1
ATOM 3940 O O . ASP A 1 521 ? -6.578 -7.034 -27.767 1.00 93.69 521 ASP A O 1
ATOM 3944 N N . ASN A 1 522 ? -6.423 -6.173 -25.699 1.00 94.62 522 ASN A N 1
ATOM 3945 C CA . ASN A 1 522 ? -5.093 -6.653 -25.343 1.00 94.62 522 ASN A CA 1
ATOM 3946 C C . ASN A 1 522 ? -5.096 -7.226 -23.906 1.00 94.62 522 ASN A C 1
ATOM 3948 O O . ASN A 1 522 ? -5.868 -6.765 -23.056 1.00 94.62 522 ASN A O 1
ATOM 3952 N N . THR A 1 523 ? -4.251 -8.222 -23.618 1.00 97.94 523 THR A N 1
ATOM 3953 C CA . THR A 1 523 ? -3.952 -8.635 -22.236 1.00 97.94 523 THR A CA 1
ATOM 3954 C C . THR A 1 523 ? -2.899 -7.706 -21.636 1.00 97.94 523 THR A C 1
ATOM 3956 O O . THR A 1 523 ? -1.733 -7.744 -22.028 1.00 97.94 523 THR A O 1
ATOM 3959 N N . VAL A 1 524 ? -3.293 -6.909 -20.643 1.00 98.69 524 VAL A N 1
ATOM 3960 C CA . VAL A 1 524 ? -2.362 -6.070 -19.879 1.00 98.69 524 VAL A CA 1
ATOM 3961 C C . VAL A 1 524 ? -1.865 -6.836 -18.657 1.00 98.69 524 VAL A C 1
ATOM 3963 O O . VAL A 1 524 ? -2.663 -7.346 -17.872 1.00 98.69 524 VAL A O 1
ATOM 3966 N N . ILE A 1 525 ? -0.545 -6.905 -18.498 1.00 98.88 525 ILE A N 1
ATOM 3967 C CA . ILE A 1 525 ? 0.141 -7.517 -17.358 1.00 98.88 525 ILE A CA 1
ATOM 3968 C C . ILE A 1 525 ? 0.852 -6.403 -16.585 1.00 98.88 525 ILE A C 1
ATOM 3970 O O . ILE A 1 525 ? 1.857 -5.876 -17.055 1.00 98.88 525 ILE A O 1
ATOM 3974 N N . ALA A 1 526 ? 0.340 -6.032 -15.417 1.00 98.88 526 ALA A N 1
ATOM 3975 C CA . ALA A 1 526 ? 0.977 -5.080 -14.518 1.00 98.88 526 ALA A CA 1
ATOM 3976 C C . ALA A 1 526 ? 1.868 -5.825 -13.514 1.00 98.88 526 ALA A C 1
ATOM 3978 O O . ALA A 1 526 ? 1.401 -6.671 -12.752 1.00 98.88 526 ALA A O 1
ATOM 3979 N N . ILE A 1 527 ? 3.165 -5.524 -13.543 1.00 98.94 527 ILE A N 1
ATOM 3980 C CA . ILE A 1 527 ? 4.210 -6.136 -12.726 1.00 98.94 527 ILE A CA 1
ATOM 3981 C C . ILE A 1 527 ? 4.814 -5.059 -11.832 1.00 98.94 527 ILE A C 1
ATOM 3983 O O . ILE A 1 527 ? 5.609 -4.230 -12.281 1.00 98.94 527 ILE A O 1
ATOM 3987 N N . LEU A 1 528 ? 4.467 -5.130 -10.551 1.00 98.81 528 LEU A N 1
ATOM 3988 C CA . LEU A 1 528 ? 5.231 -4.506 -9.486 1.00 98.81 528 LEU A CA 1
ATOM 3989 C C . LEU A 1 528 ? 6.421 -5.426 -9.187 1.00 98.81 528 LEU A C 1
ATOM 3991 O O . LEU A 1 528 ? 6.263 -6.505 -8.605 1.00 98.81 528 LEU A O 1
ATOM 3995 N N . SER A 1 529 ? 7.607 -4.998 -9.609 1.00 98.75 529 SER A N 1
ATOM 3996 C CA . SER A 1 529 ? 8.874 -5.662 -9.321 1.00 98.75 529 SER A CA 1
ATOM 3997 C C . SER A 1 529 ? 9.440 -5.115 -8.012 1.00 98.75 529 SER A C 1
ATOM 3999 O O . SER A 1 529 ? 9.906 -3.978 -7.963 1.00 98.75 529 SER A O 1
ATOM 4001 N N . GLU A 1 530 ? 9.389 -5.916 -6.950 1.00 98.00 530 GLU A N 1
ATOM 4002 C CA . GLU A 1 530 ? 9.774 -5.504 -5.592 1.00 98.00 530 GLU A CA 1
ATOM 4003 C C . GLU A 1 530 ? 11.168 -4.849 -5.556 1.00 98.00 530 GLU A C 1
ATOM 4005 O O . GLU A 1 530 ? 12.141 -5.404 -6.075 1.00 98.00 530 GLU A O 1
ATOM 4010 N N . SER A 1 531 ? 11.242 -3.663 -4.942 1.00 95.75 531 SER A N 1
ATOM 4011 C CA . SER A 1 531 ? 12.445 -2.850 -4.731 1.00 95.75 531 SER A CA 1
ATOM 4012 C C . SER A 1 531 ? 13.268 -2.526 -5.999 1.00 95.75 531 SER A C 1
ATOM 4014 O O . SER A 1 531 ? 14.440 -2.170 -5.884 1.00 95.75 531 SER A O 1
ATOM 4016 N N . PHE A 1 532 ? 12.723 -2.657 -7.221 1.00 98.62 532 PHE A N 1
ATOM 4017 C CA . PHE A 1 532 ? 13.533 -2.579 -8.449 1.00 98.62 532 PHE A CA 1
ATOM 4018 C C . PHE A 1 532 ? 13.964 -1.148 -8.829 1.00 98.62 532 PHE A C 1
ATOM 4020 O O . PHE A 1 532 ? 13.201 -0.348 -9.374 1.00 98.62 532 PHE A O 1
ATOM 4027 N N . SER A 1 533 ? 15.243 -0.836 -8.629 1.00 97.94 533 SER A N 1
ATOM 4028 C CA . SER A 1 533 ? 15.869 0.375 -9.170 1.00 97.94 533 SER A CA 1
ATOM 4029 C C . SER A 1 533 ? 17.352 0.174 -9.472 1.00 97.94 533 SER A C 1
ATOM 4031 O O . SER A 1 533 ? 18.072 -0.470 -8.706 1.00 97.94 533 SER A O 1
ATOM 4033 N N . ASP A 1 534 ? 17.818 0.758 -10.574 1.00 97.75 534 ASP A N 1
ATOM 4034 C CA . ASP A 1 534 ? 19.224 0.812 -10.977 1.00 97.75 534 ASP A CA 1
ATOM 4035 C C . ASP A 1 534 ? 20.140 1.368 -9.858 1.00 97.75 534 ASP A C 1
ATOM 4037 O O . ASP A 1 534 ? 20.165 2.585 -9.625 1.00 97.75 534 ASP A O 1
ATOM 4041 N N . PRO A 1 535 ? 20.963 0.531 -9.190 1.00 96.62 535 PRO A N 1
ATOM 4042 C CA . PRO A 1 535 ? 21.820 0.998 -8.102 1.00 96.62 535 PRO A CA 1
ATOM 4043 C C . PRO A 1 535 ? 22.905 1.968 -8.587 1.00 96.62 535 PRO A C 1
ATOM 4045 O O . PRO A 1 535 ? 23.460 2.708 -7.780 1.00 96.62 535 PRO A O 1
ATOM 4048 N N . THR A 1 536 ? 23.207 2.012 -9.890 1.00 96.94 536 THR A N 1
ATOM 4049 C CA . THR A 1 536 ? 24.247 2.896 -10.443 1.00 96.94 536 THR A CA 1
ATOM 4050 C C . THR A 1 536 ? 23.785 4.345 -10.629 1.00 96.94 536 THR A C 1
ATOM 4052 O O . THR A 1 536 ? 24.620 5.213 -10.882 1.00 96.94 536 THR A O 1
ATOM 4055 N N . ARG A 1 537 ? 22.486 4.640 -10.447 1.00 96.62 537 ARG A N 1
ATOM 4056 C CA . ARG A 1 537 ? 21.987 6.022 -10.314 1.00 96.62 537 ARG A CA 1
ATOM 4057 C C . ARG A 1 537 ? 22.148 6.595 -8.905 1.00 96.62 537 ARG A C 1
ATOM 4059 O O . ARG A 1 537 ? 22.093 7.812 -8.742 1.00 96.62 537 ARG A O 1
ATOM 4066 N N . VAL A 1 538 ? 22.335 5.757 -7.883 1.00 97.38 538 VAL A N 1
ATOM 4067 C CA . VAL A 1 538 ? 22.326 6.212 -6.485 1.00 97.38 538 VAL A CA 1
ATOM 4068 C C . VAL A 1 538 ? 23.603 7.010 -6.164 1.00 97.38 538 VAL A C 1
ATOM 4070 O O . VAL A 1 538 ? 24.709 6.492 -6.343 1.00 97.38 538 VAL A O 1
ATOM 4073 N N . PRO A 1 539 ? 23.503 8.256 -5.654 1.00 97.19 539 PRO A N 1
ATOM 4074 C CA . PRO A 1 539 ? 24.674 9.098 -5.418 1.00 97.19 539 PRO A CA 1
ATOM 4075 C C . PRO A 1 539 ? 25.702 8.471 -4.464 1.00 97.19 539 PRO A C 1
ATOM 4077 O O . PRO A 1 539 ? 25.432 8.247 -3.284 1.00 97.19 539 PRO A O 1
ATOM 4080 N N . GLY A 1 540 ? 26.914 8.243 -4.979 1.00 96.44 540 GLY A N 1
ATOM 4081 C CA . GLY A 1 540 ? 28.029 7.618 -4.256 1.00 96.44 540 GLY A CA 1
ATOM 4082 C C . GLY A 1 540 ? 28.254 6.135 -4.575 1.00 96.44 540 GLY A C 1
ATOM 4083 O O . GLY A 1 540 ? 29.254 5.579 -4.119 1.00 96.44 540 GLY A O 1
ATOM 4084 N N . ILE A 1 541 ? 27.376 5.512 -5.370 1.00 97.88 541 ILE A N 1
ATOM 4085 C CA . ILE A 1 541 ? 27.513 4.123 -5.816 1.00 97.88 541 ILE A CA 1
ATOM 4086 C C . ILE A 1 541 ? 28.209 4.061 -7.182 1.00 97.88 541 ILE A C 1
ATOM 4088 O O . ILE A 1 541 ? 27.846 4.780 -8.110 1.00 97.88 541 ILE A O 1
ATOM 4092 N N . THR A 1 542 ? 29.200 3.176 -7.313 1.00 97.31 542 THR A N 1
ATOM 4093 C CA . THR A 1 542 ? 29.964 2.962 -8.551 1.00 97.31 542 THR A CA 1
ATOM 4094 C C . THR A 1 542 ? 30.160 1.469 -8.806 1.00 97.31 542 THR A C 1
ATOM 4096 O O . THR A 1 542 ? 30.848 0.790 -8.043 1.00 97.31 542 THR A O 1
ATOM 4099 N N . MET A 1 543 ? 29.619 0.961 -9.914 1.00 97.06 543 MET A N 1
ATOM 4100 C CA . MET A 1 543 ? 29.800 -0.426 -10.366 1.00 97.06 543 MET A CA 1
ATOM 4101 C C . MET A 1 543 ? 30.679 -0.476 -11.623 1.00 97.06 543 MET A C 1
ATOM 4103 O O . MET A 1 543 ? 30.587 0.406 -12.476 1.00 97.06 543 MET A O 1
ATOM 4107 N N . SER A 1 544 ? 31.518 -1.507 -11.758 1.00 97.69 544 SER A N 1
ATOM 4108 C CA . SER A 1 544 ? 32.279 -1.796 -12.987 1.00 97.69 544 SER A CA 1
ATOM 4109 C C . SER A 1 544 ? 31.585 -2.790 -13.928 1.00 97.69 544 SER A C 1
ATOM 4111 O O . SER A 1 544 ? 32.067 -3.013 -15.035 1.00 97.69 544 SER A O 1
ATOM 4113 N N . GLU A 1 545 ? 30.487 -3.400 -13.482 1.00 97.25 545 GLU A N 1
ATOM 4114 C CA . GLU A 1 545 ? 29.601 -4.276 -14.254 1.00 97.25 545 GLU A CA 1
ATOM 4115 C C . GLU A 1 545 ? 28.205 -3.640 -14.298 1.00 97.25 545 GLU A C 1
ATOM 4117 O O . GLU A 1 545 ? 27.793 -2.986 -13.339 1.00 97.25 545 GLU A O 1
ATOM 4122 N N . ASP A 1 546 ? 27.488 -3.807 -15.410 1.00 98.12 546 ASP A N 1
ATOM 4123 C CA . ASP A 1 546 ? 26.101 -3.357 -15.532 1.00 98.12 546 ASP A CA 1
ATOM 4124 C C . ASP A 1 546 ? 25.168 -4.359 -14.828 1.00 98.12 546 ASP A C 1
ATOM 4126 O O . ASP A 1 546 ? 25.168 -5.535 -15.202 1.00 98.12 546 ASP A O 1
ATOM 4130 N N . PRO A 1 547 ? 24.383 -3.948 -13.815 1.00 98.00 547 PRO A N 1
ATOM 4131 C CA . PRO A 1 547 ? 23.477 -4.857 -13.130 1.00 98.00 547 PRO A CA 1
ATOM 4132 C C . PRO A 1 547 ? 22.166 -5.099 -13.886 1.00 98.00 547 PRO A C 1
ATOM 4134 O O . PRO A 1 547 ? 21.553 -6.140 -13.655 1.00 98.00 547 PRO A O 1
ATOM 4137 N N . ILE A 1 548 ? 21.747 -4.188 -14.774 1.00 98.44 548 ILE A N 1
ATOM 4138 C CA . ILE A 1 548 ? 20.456 -4.244 -15.487 1.00 98.44 548 ILE A CA 1
ATOM 4139 C C . ILE A 1 548 ? 20.592 -4.082 -17.017 1.00 98.44 548 ILE A C 1
ATOM 4141 O O . ILE A 1 548 ? 19.870 -3.275 -17.611 1.00 98.44 548 ILE A O 1
ATOM 4145 N N . PRO A 1 549 ? 21.531 -4.777 -17.690 1.00 98.50 549 PRO A N 1
ATOM 4146 C CA . PRO A 1 549 ? 21.833 -4.530 -19.097 1.00 98.50 549 PRO A CA 1
ATOM 4147 C C . PRO A 1 549 ? 20.627 -4.736 -20.025 1.00 98.50 549 PRO A C 1
ATOM 4149 O O . PRO A 1 549 ? 20.465 -3.952 -20.964 1.00 98.50 549 PRO A O 1
ATOM 4152 N N . PHE A 1 550 ? 19.762 -5.730 -19.772 1.00 98.81 550 PHE A N 1
ATOM 4153 C CA . PHE A 1 550 ? 18.588 -5.962 -20.615 1.00 98.81 550 PHE A CA 1
ATOM 4154 C C . PHE A 1 550 ? 17.551 -4.848 -20.451 1.00 98.81 550 PHE A C 1
ATOM 4156 O O . PHE A 1 550 ? 17.173 -4.215 -21.439 1.00 98.81 550 PHE A O 1
ATOM 4163 N N . VAL A 1 551 ? 17.121 -4.547 -19.221 1.00 98.62 551 VAL A N 1
ATOM 4164 C CA . VAL A 1 551 ? 16.124 -3.498 -18.956 1.00 98.62 551 VAL A CA 1
ATOM 4165 C C . VAL A 1 551 ? 16.661 -2.131 -19.387 1.00 98.62 551 VAL A C 1
ATOM 4167 O O . VAL A 1 551 ? 15.948 -1.364 -20.035 1.00 98.62 551 VAL A O 1
ATOM 4170 N N . ARG A 1 552 ? 17.938 -1.830 -19.124 1.00 97.75 552 ARG A N 1
ATOM 4171 C CA . ARG A 1 552 ? 18.588 -0.585 -19.559 1.00 97.75 552 ARG A CA 1
ATOM 4172 C C . ARG A 1 552 ? 18.619 -0.437 -21.080 1.00 97.75 552 ARG A C 1
ATOM 4174 O O . ARG A 1 552 ? 18.425 0.679 -21.562 1.00 97.75 552 ARG A O 1
ATOM 4181 N N . GLN A 1 553 ? 18.824 -1.520 -21.834 1.00 98.25 553 GLN A N 1
ATOM 4182 C CA . GLN A 1 553 ? 18.697 -1.489 -23.292 1.00 98.25 553 GLN A CA 1
ATOM 4183 C C . GLN A 1 553 ? 17.228 -1.316 -23.712 1.00 98.25 553 GLN A C 1
ATOM 4185 O O . GLN A 1 553 ? 16.922 -0.378 -24.448 1.00 98.25 553 GLN A O 1
ATOM 4190 N N . LEU A 1 554 ? 16.325 -2.159 -23.202 1.00 98.38 554 LEU A N 1
ATOM 4191 C CA . LEU A 1 554 ? 14.899 -2.197 -23.547 1.00 98.38 554 LEU A CA 1
ATOM 4192 C C . LEU A 1 554 ? 14.215 -0.831 -23.413 1.00 98.38 554 LEU A C 1
ATOM 4194 O O . LEU A 1 554 ? 13.393 -0.465 -24.252 1.00 98.38 554 LEU A O 1
ATOM 4198 N N . LYS A 1 555 ? 14.580 -0.047 -22.391 1.00 97.88 555 LYS A N 1
ATOM 4199 C CA . LYS A 1 555 ? 14.035 1.299 -22.154 1.00 97.88 555 LYS A CA 1
ATOM 4200 C C . LYS A 1 555 ? 14.265 2.287 -23.309 1.00 97.88 555 LYS A C 1
ATOM 4202 O O . LYS A 1 555 ? 13.559 3.289 -23.356 1.00 97.88 555 LYS A O 1
ATOM 4207 N N . ASN A 1 556 ? 15.195 2.038 -24.232 1.00 97.25 556 ASN A N 1
ATOM 4208 C CA . ASN A 1 556 ? 15.390 2.884 -25.420 1.00 97.25 556 ASN A CA 1
ATOM 4209 C C . ASN A 1 556 ? 14.400 2.550 -26.551 1.00 97.25 556 ASN A C 1
ATOM 4211 O O . ASN A 1 556 ? 14.078 3.422 -27.355 1.00 97.25 556 ASN A O 1
ATOM 4215 N N . ASP A 1 557 ? 13.907 1.308 -26.587 1.00 95.69 557 ASP A N 1
ATOM 4216 C CA . ASP A 1 557 ? 13.135 0.725 -27.693 1.00 95.69 557 ASP A CA 1
ATOM 4217 C C . ASP A 1 557 ? 11.623 0.611 -27.385 1.00 95.69 557 ASP A C 1
ATOM 4219 O O . ASP A 1 557 ? 10.860 0.048 -28.173 1.00 95.69 557 ASP A O 1
ATOM 4223 N N . THR A 1 558 ? 11.169 1.115 -26.231 1.00 98.12 558 THR A N 1
ATOM 4224 C CA . THR A 1 558 ? 9.762 1.065 -25.796 1.00 98.12 558 THR A CA 1
ATOM 4225 C C . THR A 1 558 ? 9.395 2.258 -24.901 1.00 98.12 558 THR A C 1
ATOM 4227 O O . THR A 1 558 ? 10.280 2.949 -24.393 1.00 98.12 558 THR A O 1
ATOM 4230 N N . THR A 1 559 ? 8.100 2.516 -24.675 1.00 98.62 559 THR A N 1
ATOM 4231 C CA . THR A 1 559 ? 7.644 3.527 -23.694 1.00 98.62 559 THR A CA 1
ATOM 4232 C C . THR A 1 559 ? 8.262 3.273 -22.318 1.00 98.62 559 THR A C 1
ATOM 4234 O O . THR A 1 559 ? 8.139 2.174 -21.785 1.00 98.62 559 THR A O 1
ATOM 4237 N N . SER A 1 560 ? 8.946 4.254 -21.727 1.00 98.56 560 SER A N 1
ATOM 4238 C CA . SER A 1 560 ? 9.767 4.012 -20.534 1.00 98.56 560 SER A CA 1
ATOM 4239 C C . SER A 1 560 ? 10.151 5.281 -19.783 1.00 98.56 560 SER A C 1
ATOM 4241 O O . SER A 1 560 ? 10.002 6.387 -20.299 1.00 98.56 560 SER A O 1
ATOM 4243 N N . GLY A 1 561 ? 10.764 5.114 -18.609 1.00 97.50 561 GLY A N 1
ATOM 4244 C CA . GLY A 1 561 ? 11.589 6.159 -18.013 1.00 97.50 561 GLY A CA 1
ATOM 4245 C C . GLY A 1 561 ? 11.860 5.938 -16.533 1.00 97.50 561 GLY A C 1
ATOM 4246 O O . GLY A 1 561 ? 12.326 4.866 -16.141 1.00 97.50 561 GLY A O 1
ATOM 4247 N N . ILE A 1 562 ? 11.625 6.971 -15.729 1.00 97.75 562 ILE A N 1
ATOM 4248 C CA . ILE A 1 562 ? 11.848 6.971 -14.279 1.00 97.75 562 ILE A CA 1
ATOM 4249 C C . ILE A 1 562 ? 10.508 7.175 -13.572 1.00 97.75 562 ILE A C 1
ATOM 4251 O O . ILE A 1 562 ? 9.793 8.130 -13.881 1.00 97.75 562 ILE A O 1
ATOM 4255 N N . MET A 1 563 ? 10.161 6.290 -12.637 1.00 97.12 563 MET A N 1
ATOM 4256 C CA . MET A 1 563 ? 9.014 6.496 -11.756 1.00 97.12 563 MET A CA 1
ATOM 4257 C C . MET A 1 563 ? 9.498 7.113 -10.444 1.00 97.12 563 MET A C 1
ATOM 4259 O O . MET A 1 563 ? 10.365 6.558 -9.764 1.00 97.12 563 MET A O 1
ATOM 4263 N N . LEU A 1 564 ? 8.912 8.249 -10.077 1.00 94.50 564 LEU A N 1
ATOM 4264 C CA . LEU A 1 564 ? 9.122 8.871 -8.778 1.00 94.50 564 LEU A CA 1
ATOM 4265 C C . LEU A 1 564 ? 8.248 8.164 -7.729 1.00 94.50 564 LEU A C 1
ATOM 4267 O O . LEU A 1 564 ? 7.022 8.152 -7.831 1.00 94.50 564 LEU A O 1
ATOM 4271 N N . SER A 1 565 ? 8.874 7.544 -6.733 1.00 90.31 565 SER A N 1
ATOM 4272 C CA . SER A 1 565 ? 8.186 6.772 -5.697 1.00 90.31 565 SER A CA 1
ATOM 4273 C C . SER A 1 565 ? 7.794 7.614 -4.480 1.00 90.31 565 SER A C 1
ATOM 4275 O O . SER A 1 565 ? 8.499 8.538 -4.086 1.00 90.31 565 SER A O 1
ATOM 4277 N N . SER A 1 566 ? 6.685 7.247 -3.830 1.00 78.12 566 SER A N 1
ATOM 4278 C CA . SER A 1 566 ? 6.323 7.718 -2.484 1.00 78.12 566 SER A CA 1
ATOM 4279 C C . SER A 1 566 ? 6.964 6.896 -1.357 1.00 78.12 566 SER A C 1
ATOM 4281 O O . SER A 1 566 ? 6.597 7.070 -0.197 1.00 78.12 566 SER A O 1
ATOM 4283 N N . GLY A 1 567 ? 7.819 5.927 -1.690 1.00 71.12 567 GLY A N 1
ATOM 4284 C CA . GLY A 1 567 ? 8.423 4.984 -0.756 1.00 71.12 567 GLY A CA 1
ATOM 4285 C C . GLY A 1 567 ? 9.941 4.908 -0.886 1.00 71.12 567 GLY A C 1
ATOM 4286 O O . GLY A 1 567 ? 10.505 5.115 -1.959 1.00 71.12 567 GLY A O 1
ATOM 4287 N N . TYR A 1 568 ? 10.582 4.554 0.224 1.00 76.31 568 TYR A N 1
ATOM 4288 C CA . TYR A 1 568 ? 12.004 4.241 0.324 1.00 76.31 568 TYR A CA 1
ATOM 4289 C C . TYR A 1 568 ? 12.177 3.171 1.407 1.00 76.31 568 TYR A C 1
ATOM 4291 O O . TYR A 1 568 ? 11.836 3.395 2.571 1.00 76.31 568 TYR A O 1
ATOM 4299 N N . GLY A 1 569 ? 12.651 1.985 1.023 1.00 62.78 569 GLY A N 1
ATOM 4300 C CA . GLY A 1 569 ? 12.728 0.807 1.890 1.00 62.78 569 GLY A CA 1
ATOM 4301 C C . GLY A 1 569 ? 11.370 0.252 2.331 1.00 62.78 569 GLY A C 1
ATOM 4302 O O . GLY A 1 569 ? 11.293 -0.416 3.361 1.00 62.78 569 GLY A O 1
ATOM 4303 N N . GLY A 1 570 ? 10.304 0.554 1.590 1.00 67.00 570 GLY A N 1
ATOM 4304 C CA . GLY A 1 570 ? 8.934 0.153 1.892 1.00 67.00 570 GLY A CA 1
ATOM 4305 C C . GLY A 1 570 ? 7.899 1.097 1.279 1.00 67.00 570 GLY A C 1
ATOM 4306 O O . GLY A 1 570 ? 8.202 2.233 0.911 1.00 67.00 570 GLY A O 1
ATOM 4307 N N . GLY A 1 571 ? 6.649 0.630 1.201 1.00 72.31 571 GLY A N 1
ATOM 4308 C CA . GLY A 1 571 ? 5.522 1.403 0.663 1.00 72.31 571 GLY A CA 1
ATOM 4309 C C . GLY A 1 571 ? 4.783 0.748 -0.505 1.00 72.31 571 GLY A C 1
ATOM 4310 O O . GLY A 1 571 ? 3.807 1.325 -0.969 1.00 72.31 571 GLY A O 1
ATOM 4311 N N . THR A 1 572 ? 5.189 -0.446 -0.942 1.00 81.81 572 THR A N 1
ATOM 4312 C CA . THR A 1 572 ? 4.618 -1.289 -2.016 1.00 81.81 572 THR A CA 1
ATOM 4313 C C . THR A 1 572 ? 3.133 -1.062 -2.317 1.00 81.81 572 THR A C 1
ATOM 4315 O O . THR A 1 572 ? 2.777 -0.638 -3.417 1.00 81.81 572 THR A O 1
ATOM 4318 N N . ALA A 1 573 ? 2.252 -1.266 -1.331 1.00 85.94 573 ALA A N 1
ATOM 4319 C CA . ALA A 1 573 ? 0.804 -1.158 -1.524 1.00 85.94 573 ALA A CA 1
ATOM 4320 C C . ALA A 1 573 ? 0.298 0.262 -1.841 1.00 85.94 573 ALA A C 1
ATOM 4322 O O . ALA A 1 573 ? -0.809 0.417 -2.348 1.00 85.94 573 ALA A O 1
ATOM 4323 N N . ASN A 1 574 ? 1.086 1.303 -1.569 1.00 87.38 574 ASN A N 1
ATOM 4324 C CA . ASN A 1 574 ? 0.768 2.677 -1.953 1.00 87.38 574 ASN A CA 1
ATOM 4325 C C . ASN A 1 574 ? 1.035 2.900 -3.447 1.00 87.38 574 ASN A C 1
ATOM 4327 O O . ASN A 1 574 ? 0.274 3.610 -4.101 1.00 87.38 574 ASN A O 1
ATOM 4331 N N . LEU A 1 575 ? 2.080 2.284 -4.009 1.00 94.12 575 LEU A N 1
ATOM 4332 C CA . LEU A 1 575 ? 2.358 2.323 -5.447 1.00 94.12 575 LEU A CA 1
ATOM 4333 C C . LEU A 1 575 ? 1.373 1.429 -6.215 1.00 94.12 575 LEU A C 1
ATOM 4335 O O . LEU A 1 575 ? 0.850 1.837 -7.244 1.00 94.12 575 LEU A O 1
ATOM 4339 N N . GLU A 1 576 ? 1.063 0.251 -5.672 1.00 97.62 576 GLU A N 1
ATOM 4340 C CA . GLU A 1 576 ? 0.029 -0.678 -6.155 1.00 97.62 576 GLU A CA 1
ATOM 4341 C C . GLU A 1 576 ? -1.380 -0.054 -6.126 1.00 97.62 576 GLU A C 1
ATOM 4343 O O . GLU A 1 576 ? -2.140 -0.174 -7.082 1.00 97.62 576 GLU A O 1
ATOM 4348 N N . TYR A 1 577 ? -1.740 0.665 -5.053 1.00 97.00 577 TYR A N 1
ATOM 4349 C CA . TYR A 1 577 ? -2.990 1.430 -4.985 1.00 97.00 577 TYR A CA 1
ATOM 4350 C C . TYR A 1 577 ? -3.046 2.509 -6.069 1.00 97.00 577 TYR A C 1
ATOM 4352 O O . TYR A 1 577 ? -4.076 2.661 -6.726 1.00 97.00 577 TYR A O 1
ATOM 4360 N N . GLN A 1 578 ? -1.948 3.245 -6.257 1.00 97.81 578 GLN A N 1
ATOM 4361 C CA . GLN A 1 578 ? -1.841 4.297 -7.265 1.00 97.81 578 GLN A CA 1
ATOM 4362 C C . GLN A 1 578 ? -2.003 3.736 -8.680 1.00 97.81 578 GLN A C 1
ATOM 4364 O O . GLN A 1 578 ? -2.854 4.236 -9.410 1.00 97.81 578 GLN A O 1
ATOM 4369 N N . GLU A 1 579 ? -1.276 2.673 -9.033 1.00 98.44 579 GLU A N 1
ATOM 4370 C CA . GLU A 1 579 ? -1.390 1.988 -10.328 1.00 98.44 579 GLU A CA 1
ATOM 4371 C C . GLU A 1 579 ? -2.816 1.479 -10.579 1.00 98.44 579 GLU A C 1
ATOM 4373 O O . GLU A 1 579 ? -3.461 1.926 -11.527 1.00 98.44 579 GLU A O 1
ATOM 4378 N N . LEU A 1 580 ? -3.361 0.652 -9.679 1.00 98.50 580 LEU A N 1
ATOM 4379 C CA . LEU A 1 580 ? -4.670 0.021 -9.875 1.00 98.50 580 LEU A CA 1
ATOM 4380 C C . LEU A 1 580 ? -5.845 1.005 -9.930 1.00 98.50 580 LEU A C 1
ATOM 4382 O O . LEU A 1 580 ? -6.866 0.679 -10.538 1.00 98.50 580 LEU A O 1
ATOM 4386 N N . THR A 1 581 ? -5.763 2.165 -9.268 1.00 98.12 581 THR A N 1
ATOM 4387 C CA . THR A 1 581 ? -6.902 3.098 -9.122 1.00 98.12 581 THR A CA 1
ATOM 4388 C C . THR A 1 581 ? -6.754 4.418 -9.875 1.00 98.12 581 THR A C 1
ATOM 4390 O O . THR A 1 581 ? -7.766 5.083 -10.098 1.00 98.12 581 THR A O 1
ATOM 4393 N N . GLY A 1 582 ? -5.526 4.828 -10.207 1.00 97.88 582 GLY A N 1
ATOM 4394 C CA . GLY A 1 582 ? -5.194 6.166 -10.703 1.00 97.88 582 GLY A CA 1
ATOM 4395 C C . GLY A 1 582 ? -5.227 7.278 -9.639 1.00 97.88 582 GLY A C 1
ATOM 4396 O O . GLY A 1 582 ? -5.187 8.456 -10.000 1.00 97.88 582 GLY A O 1
ATOM 4397 N N . GLN A 1 583 ? -5.331 6.952 -8.344 1.00 96.38 583 GLN A N 1
ATOM 4398 C CA . GLN A 1 583 ? -5.509 7.905 -7.232 1.00 96.38 583 GLN A CA 1
ATOM 4399 C C . GLN A 1 583 ? -4.195 8.122 -6.464 1.00 96.38 583 GLN A C 1
ATOM 4401 O O . GLN A 1 583 ? -3.665 7.180 -5.876 1.00 96.38 583 GLN A O 1
ATOM 4406 N N . SER A 1 584 ? -3.667 9.348 -6.450 1.00 93.94 584 SER A N 1
ATOM 4407 C CA . SER A 1 584 ? -2.304 9.660 -5.999 1.00 93.94 584 SER A CA 1
ATOM 4408 C C . SER A 1 584 ? -2.182 9.825 -4.484 1.00 93.94 584 SER A C 1
ATOM 4410 O O . SER A 1 584 ? -3.002 10.487 -3.842 1.00 93.94 584 SER A O 1
ATOM 4412 N N . MET A 1 585 ? -1.084 9.327 -3.911 1.00 87.81 585 MET A N 1
ATOM 4413 C CA . MET A 1 585 ? -0.709 9.610 -2.520 1.00 87.81 585 MET A CA 1
ATOM 4414 C C . MET A 1 585 ? -0.396 11.094 -2.283 1.00 87.81 585 MET A C 1
ATOM 4416 O O . MET A 1 585 ? -0.523 11.569 -1.157 1.00 87.81 585 MET A O 1
ATOM 4420 N N . ALA A 1 586 ? -0.044 11.849 -3.330 1.00 88.12 586 ALA A N 1
ATOM 4421 C CA . ALA A 1 586 ? 0.187 13.288 -3.234 1.00 88.12 586 ALA A CA 1
ATOM 4422 C C . ALA A 1 586 ? -1.074 14.072 -2.826 1.00 88.12 586 ALA A C 1
ATOM 4424 O O . ALA A 1 586 ? -0.986 15.089 -2.143 1.00 88.12 586 ALA A O 1
ATOM 4425 N N . VAL A 1 587 ? -2.256 13.596 -3.217 1.00 88.69 587 VAL A N 1
ATOM 4426 C CA . VAL A 1 587 ? -3.523 14.336 -3.092 1.00 88.69 587 VAL A CA 1
ATOM 4427 C C . VAL A 1 587 ? -4.303 13.983 -1.816 1.00 88.69 587 VAL A C 1
ATOM 4429 O O . VAL A 1 587 ? -5.212 14.713 -1.420 1.00 88.69 587 VAL A O 1
ATOM 4432 N N . PHE A 1 588 ? -3.915 12.916 -1.113 1.00 86.31 588 PHE A N 1
ATOM 4433 C CA . PHE A 1 588 ? -4.434 12.637 0.225 1.00 86.31 588 PHE A CA 1
ATOM 4434 C C . PHE A 1 588 ? -3.841 13.565 1.299 1.00 86.31 588 PHE A C 1
ATOM 4436 O O . PHE A 1 588 ? -2.793 14.191 1.129 1.00 86.31 588 PHE A O 1
ATOM 4443 N N . ASP A 1 589 ? -4.545 13.630 2.428 1.00 79.62 589 ASP A N 1
ATOM 4444 C CA . ASP A 1 589 ? -4.096 14.254 3.675 1.00 79.62 589 ASP A CA 1
ATOM 4445 C C . ASP A 1 589 ? -2.811 13.568 4.203 1.00 79.62 589 ASP A C 1
ATOM 4447 O O . ASP A 1 589 ? -2.721 12.340 4.114 1.00 79.62 589 ASP A O 1
ATOM 4451 N N . PRO A 1 590 ? -1.839 14.293 4.797 1.00 67.06 590 PRO A N 1
ATOM 4452 C CA . PRO A 1 590 ? -0.588 13.701 5.294 1.00 67.06 590 PRO A CA 1
ATOM 4453 C C . PRO A 1 590 ? -0.730 12.588 6.354 1.00 67.06 590 PRO A C 1
ATOM 4455 O O . PRO A 1 590 ? 0.232 11.864 6.607 1.00 67.06 590 PRO A O 1
ATOM 4458 N N . SER A 1 591 ? -1.907 12.407 6.972 1.00 64.19 591 SER A N 1
ATOM 4459 C CA . SER A 1 591 ? -2.209 11.267 7.860 1.00 64.19 591 SER A CA 1
ATOM 4460 C C . SER A 1 591 ? -2.633 9.977 7.127 1.00 64.19 591 SER A C 1
ATOM 4462 O O . SER A 1 591 ? -2.791 8.921 7.757 1.00 64.19 591 SER A O 1
ATOM 4464 N N . MET A 1 592 ? -2.788 10.020 5.798 1.00 74.75 592 MET A N 1
ATOM 4465 C CA . MET A 1 592 ? -2.903 8.837 4.944 1.00 74.75 592 MET A CA 1
ATOM 4466 C C . MET A 1 592 ? -1.514 8.239 4.700 1.00 74.75 592 MET A C 1
ATOM 4468 O O . MET A 1 592 ? -0.769 8.671 3.825 1.00 74.75 592 MET A O 1
ATOM 4472 N N . LEU A 1 593 ? -1.189 7.193 5.451 1.00 69.62 593 LEU A N 1
ATOM 4473 C CA . LEU A 1 593 ? 0.088 6.490 5.363 1.00 69.62 593 LEU A CA 1
ATOM 4474 C C . LEU A 1 593 ? -0.016 5.209 4.515 1.00 69.62 593 LEU A C 1
ATOM 4476 O O . LEU A 1 593 ? 0.959 4.825 3.873 1.00 69.62 593 LEU A O 1
ATOM 4480 N N . ALA A 1 594 ? -1.186 4.554 4.494 1.00 77.12 594 ALA A N 1
ATOM 4481 C CA . ALA A 1 594 ? -1.448 3.374 3.668 1.00 77.12 594 ALA A CA 1
ATOM 4482 C C . ALA A 1 594 ? -2.952 3.194 3.324 1.00 77.12 594 ALA A C 1
ATOM 4484 O O . ALA A 1 594 ? -3.747 2.802 4.194 1.00 77.12 594 ALA A O 1
ATOM 4485 N N . PRO A 1 595 ? -3.387 3.428 2.064 1.00 86.12 595 PRO A N 1
ATOM 4486 C CA . PRO A 1 595 ? -4.797 3.330 1.671 1.00 86.12 595 PRO A CA 1
ATOM 4487 C C . PRO A 1 595 ? -5.399 1.930 1.836 1.00 86.12 595 PRO A C 1
ATOM 4489 O O . PRO A 1 595 ? -6.569 1.814 2.206 1.00 86.12 595 PRO A O 1
ATOM 4492 N N . TYR A 1 596 ? -4.619 0.869 1.610 1.00 85.19 596 TYR A N 1
ATOM 4493 C CA . TYR A 1 596 ? -5.064 -0.528 1.737 1.00 85.19 596 TYR A CA 1
ATOM 4494 C C . TYR A 1 596 ? -5.515 -0.893 3.163 1.00 85.19 596 TYR A C 1
ATOM 4496 O O . TYR A 1 596 ? -6.370 -1.758 3.334 1.00 85.19 596 TYR A O 1
ATOM 4504 N N . GLN A 1 597 ? -4.993 -0.202 4.175 1.00 74.88 597 GLN A N 1
ATOM 4505 C CA . GLN A 1 597 ? -5.287 -0.403 5.590 1.00 74.88 597 GLN A CA 1
ATOM 4506 C C . GLN A 1 597 ? -6.323 0.607 6.072 1.00 74.88 597 GLN A C 1
ATOM 4508 O O . GLN A 1 597 ? -7.302 0.273 6.742 1.00 74.88 597 GLN A O 1
ATOM 4513 N N . GLN A 1 598 ? -6.093 1.880 5.751 1.00 73.81 598 GLN A N 1
ATOM 4514 C CA . GLN A 1 598 ? -6.827 2.974 6.365 1.00 73.81 598 GLN A CA 1
ATOM 4515 C C . GLN A 1 598 ? -8.097 3.348 5.589 1.00 73.81 598 GLN A C 1
ATOM 4517 O O . GLN A 1 598 ? -9.067 3.763 6.231 1.00 73.81 598 GLN A O 1
ATOM 4522 N N . LEU A 1 599 ? -8.107 3.212 4.253 1.00 84.50 599 LEU A N 1
ATOM 4523 C CA . LEU A 1 599 ? -9.166 3.685 3.347 1.00 84.50 599 LEU A CA 1
ATOM 4524 C C . LEU A 1 599 ? -10.008 2.536 2.774 1.00 84.50 599 LEU A C 1
ATOM 4526 O O . LEU A 1 599 ? -11.194 2.429 3.093 1.00 84.50 599 LEU A O 1
ATOM 4530 N N . VAL A 1 600 ? -9.410 1.679 1.939 1.00 89.62 600 VAL A N 1
ATOM 4531 C CA . VAL A 1 600 ? -10.111 0.663 1.129 1.00 89.62 600 VAL A CA 1
ATOM 4532 C C . VAL A 1 600 ? -11.025 -0.243 1.969 1.00 89.62 600 VAL A C 1
ATOM 4534 O O . VAL A 1 600 ? -12.171 -0.448 1.551 1.00 89.62 600 VAL A O 1
ATOM 4537 N N . PRO A 1 601 ? -10.657 -0.705 3.184 1.00 82.50 601 PRO A N 1
ATOM 4538 C CA . PRO A 1 601 ? -11.533 -1.550 3.997 1.00 82.50 601 PRO A CA 1
ATOM 4539 C C . PRO A 1 601 ? -12.852 -0.873 4.402 1.00 82.50 601 PRO A C 1
ATOM 4541 O O . PRO A 1 601 ? -13.855 -1.567 4.570 1.00 82.50 601 PRO A O 1
ATOM 4544 N N . LYS A 1 602 ? -12.887 0.467 4.483 1.00 78.94 602 LYS A N 1
ATOM 4545 C CA . LYS A 1 602 ? -14.055 1.276 4.887 1.00 78.94 602 LYS A CA 1
ATOM 4546 C C . LYS A 1 602 ? -14.962 1.678 3.721 1.00 78.94 602 LYS A C 1
ATOM 4548 O O . LYS A 1 602 ? -16.124 2.006 3.949 1.00 78.94 602 LYS A O 1
ATOM 4553 N N . LEU A 1 603 ? -14.458 1.653 2.486 1.00 83.31 603 LEU A N 1
ATOM 4554 C CA . LEU A 1 603 ? -15.255 1.963 1.297 1.00 83.31 603 LEU A CA 1
ATOM 4555 C C . LEU A 1 603 ? -16.283 0.856 1.017 1.00 83.31 603 LEU A C 1
ATOM 4557 O O . LEU A 1 603 ? -15.995 -0.325 1.217 1.00 83.31 603 LEU A O 1
ATOM 4561 N N . ARG A 1 604 ? -17.472 1.215 0.515 1.00 80.75 604 ARG A N 1
ATOM 4562 C CA . ARG A 1 604 ? -18.488 0.233 0.078 1.00 80.75 604 ARG A CA 1
ATOM 4563 C C . ARG A 1 604 ? -18.051 -0.506 -1.192 1.00 80.75 604 ARG A C 1
ATOM 4565 O O . ARG A 1 604 ? -18.226 -1.714 -1.293 1.00 80.75 604 ARG A O 1
ATOM 4572 N N . SER A 1 605 ? -17.482 0.246 -2.122 1.00 84.44 605 SER A N 1
ATOM 4573 C CA . SER A 1 605 ? -16.956 -0.155 -3.427 1.00 84.44 605 SER A CA 1
ATOM 4574 C C . SER A 1 605 ? -15.778 0.765 -3.759 1.00 84.44 605 SER A C 1
ATOM 4576 O O . SER A 1 605 ? -15.624 1.833 -3.156 1.00 84.44 605 SER A O 1
ATOM 4578 N N . ILE A 1 606 ? -14.949 0.398 -4.726 1.00 92.06 606 ILE A N 1
ATOM 4579 C CA . ILE A 1 606 ? -13.920 1.277 -5.288 1.00 92.06 606 ILE A CA 1
ATOM 4580 C C . ILE A 1 606 ? -13.739 0.914 -6.761 1.00 92.06 606 ILE A C 1
ATOM 4582 O O . ILE A 1 606 ? -13.932 -0.242 -7.130 1.00 92.06 606 ILE A O 1
ATOM 4586 N N . PHE A 1 607 ? -13.400 1.894 -7.591 1.00 94.88 607 PHE A N 1
ATOM 4587 C CA . PHE A 1 607 ? -12.998 1.645 -8.968 1.00 94.88 607 PHE A CA 1
ATOM 4588 C C . PHE A 1 607 ? -11.514 1.274 -9.041 1.00 94.88 607 PHE A C 1
ATOM 4590 O O . PHE A 1 607 ? -10.679 1.939 -8.427 1.00 94.88 607 PHE A O 1
ATOM 4597 N N . THR A 1 608 ? -11.208 0.254 -9.834 1.00 97.19 608 THR A N 1
ATOM 4598 C CA . THR A 1 608 ? -9.855 -0.152 -10.226 1.00 97.19 608 THR A CA 1
ATOM 4599 C C . THR A 1 608 ? -9.847 -0.531 -11.709 1.00 97.19 608 THR A C 1
ATOM 4601 O O . THR A 1 608 ? -10.837 -1.060 -12.218 1.00 97.19 608 THR A O 1
ATOM 4604 N N . PHE A 1 609 ? -8.757 -0.261 -12.435 1.00 97.81 609 PHE A N 1
ATOM 4605 C CA . PHE A 1 609 ? -8.720 -0.385 -13.901 1.00 97.81 609 PHE A CA 1
ATOM 4606 C C . PHE A 1 609 ? -8.981 -1.808 -14.412 1.00 97.81 609 PHE A C 1
ATOM 4608 O O . PHE A 1 609 ? -9.581 -1.972 -15.474 1.00 97.81 609 PHE A O 1
ATOM 4615 N N . ASN A 1 610 ? -8.651 -2.839 -13.629 1.00 97.31 610 ASN A N 1
ATOM 4616 C CA . ASN A 1 610 ? -8.969 -4.240 -13.924 1.00 97.31 610 ASN A CA 1
ATOM 4617 C C . ASN A 1 610 ? -10.476 -4.486 -14.188 1.00 97.31 610 ASN A C 1
ATOM 4619 O O . ASN A 1 610 ? -10.845 -5.377 -14.957 1.00 97.31 610 ASN A O 1
ATOM 4623 N N . GLN A 1 611 ? -11.358 -3.652 -13.621 1.00 95.75 611 GLN A N 1
ATOM 4624 C CA . GLN A 1 611 ? -12.808 -3.710 -13.835 1.00 95.75 611 GLN A CA 1
ATOM 4625 C C . GLN A 1 611 ? -13.206 -3.389 -15.289 1.00 95.75 611 GLN A C 1
ATOM 4627 O O . GLN A 1 611 ? -14.275 -3.809 -15.735 1.00 95.75 611 GLN A O 1
ATOM 4632 N N . MET A 1 612 ? -12.347 -2.708 -16.062 1.00 95.38 612 MET A N 1
ATOM 4633 C CA . MET A 1 612 ? -12.551 -2.488 -17.499 1.00 95.38 612 MET A CA 1
ATOM 4634 C C . MET A 1 612 ? -12.511 -3.811 -18.280 1.00 95.38 612 MET A C 1
ATOM 4636 O O . MET A 1 612 ? -13.400 -4.049 -19.098 1.00 95.38 612 MET A O 1
ATOM 4640 N N . TRP A 1 613 ? -11.565 -4.707 -17.975 1.00 95.94 613 TRP A N 1
ATOM 4641 C CA . TRP A 1 613 ? -11.491 -6.046 -18.579 1.00 95.94 613 TRP A CA 1
ATOM 4642 C C . TRP A 1 613 ? -12.657 -6.935 -18.143 1.00 95.94 613 TRP A C 1
ATOM 4644 O O . TRP A 1 613 ? -13.282 -7.573 -18.990 1.00 95.94 613 TRP A O 1
ATOM 4654 N N . ASN A 1 614 ? -13.029 -6.900 -16.857 1.00 94.44 614 ASN A N 1
ATOM 4655 C CA . ASN A 1 614 ? -14.223 -7.599 -16.367 1.00 94.44 614 ASN A CA 1
ATOM 4656 C C . ASN A 1 614 ? -15.498 -7.162 -17.120 1.00 94.44 614 ASN A C 1
ATOM 4658 O O . ASN A 1 614 ? -16.327 -7.992 -17.495 1.00 94.44 614 ASN A O 1
ATOM 4662 N N . ARG A 1 615 ? -15.659 -5.855 -17.383 1.00 92.50 615 ARG A N 1
ATOM 4663 C CA . ARG A 1 615 ? -16.771 -5.336 -18.197 1.00 92.50 615 ARG A CA 1
ATOM 4664 C C . ARG A 1 615 ? -16.679 -5.814 -19.646 1.00 92.50 615 ARG A C 1
ATOM 4666 O O . ARG A 1 615 ? -17.688 -6.266 -20.178 1.00 92.50 615 ARG A O 1
ATOM 4673 N N . ALA A 1 616 ? -15.509 -5.712 -20.276 1.00 92.50 616 ALA A N 1
ATOM 4674 C CA . ALA A 1 616 ? -15.330 -6.029 -21.693 1.00 92.50 616 ALA A CA 1
ATOM 4675 C C . ALA A 1 616 ? -15.596 -7.508 -22.019 1.00 92.50 616 ALA A C 1
ATOM 4677 O O . ALA A 1 616 ? -16.219 -7.800 -23.036 1.00 92.50 616 ALA A O 1
ATOM 4678 N N . CYS A 1 617 ? -15.203 -8.435 -21.141 1.00 90.19 617 CYS A N 1
ATOM 4679 C CA . CYS A 1 617 ? -15.513 -9.858 -21.306 1.00 90.19 617 CYS A CA 1
ATOM 4680 C C . CYS A 1 617 ? -16.904 -10.265 -20.768 1.00 90.19 617 CYS A C 1
ATOM 4682 O O . CYS A 1 617 ? -17.290 -11.429 -20.872 1.00 90.19 617 CYS A O 1
ATOM 4684 N N . GLY A 1 618 ? -17.653 -9.338 -20.157 1.00 88.25 618 GLY A N 1
ATOM 4685 C CA . GLY A 1 618 ? -18.976 -9.595 -19.579 1.00 88.25 618 GLY A CA 1
ATOM 4686 C C . GLY A 1 618 ? -18.978 -10.423 -18.285 1.00 88.25 618 GLY A C 1
ATOM 4687 O O . GLY A 1 618 ? -19.995 -11.039 -17.962 1.00 88.25 618 GLY A O 1
ATOM 4688 N N . SER A 1 619 ? -17.868 -10.481 -17.540 1.00 84.19 619 SER A N 1
ATOM 4689 C CA . SER A 1 619 ? -17.755 -11.286 -16.318 1.00 84.19 619 SER A CA 1
ATOM 4690 C C . SER A 1 619 ? -16.685 -10.760 -15.360 1.00 84.19 619 SER A C 1
ATOM 4692 O O . SER A 1 619 ? -15.614 -10.349 -15.784 1.00 84.19 619 SER A O 1
ATOM 4694 N N . GLU A 1 620 ? -16.886 -10.905 -14.048 1.00 76.94 620 GLU A N 1
ATOM 4695 C CA . GLU A 1 620 ? -15.856 -10.659 -13.014 1.00 76.94 620 GLU A CA 1
ATOM 4696 C C . GLU A 1 620 ? -14.718 -11.715 -13.031 1.00 76.94 620 GLU A C 1
ATOM 4698 O O . GLU A 1 620 ? -14.073 -11.976 -12.017 1.00 76.94 620 GLU A O 1
ATOM 4703 N N . LYS A 1 621 ? -14.489 -12.374 -14.177 1.00 78.62 621 LYS A N 1
ATOM 4704 C CA . LYS A 1 621 ? -13.604 -13.535 -14.380 1.00 78.62 621 LYS A CA 1
ATOM 4705 C C . LYS A 1 621 ? -12.377 -13.256 -15.263 1.00 78.62 621 LYS A C 1
ATOM 4707 O O . LYS A 1 621 ? -11.673 -14.194 -15.622 1.00 78.62 621 LYS A O 1
ATOM 4712 N N . CYS A 1 622 ? -12.127 -11.992 -15.607 1.00 89.19 622 CYS A N 1
ATOM 4713 C CA . CYS A 1 622 ? -11.097 -11.586 -16.572 1.00 89.19 622 CYS A CA 1
ATOM 4714 C C . CYS A 1 622 ? -10.050 -10.637 -15.971 1.00 89.19 622 CYS A C 1
ATOM 4716 O O . CYS A 1 622 ? -9.327 -9.959 -16.703 1.00 89.19 622 CYS A O 1
ATOM 4718 N N . SER A 1 623 ? -9.954 -10.592 -14.640 1.00 95.75 623 SER A N 1
ATOM 4719 C CA . SER A 1 623 ? -8.868 -9.912 -13.941 1.00 95.75 623 SER A CA 1
ATOM 4720 C C . SER A 1 623 ? -8.295 -10.777 -12.827 1.00 95.75 623 SER A C 1
ATOM 4722 O O . SER A 1 623 ? -8.975 -11.134 -11.870 1.00 95.75 623 SER A O 1
ATOM 4724 N N . VAL A 1 624 ? -7.027 -11.136 -12.950 1.00 96.69 624 VAL A N 1
ATOM 4725 C CA . VAL A 1 624 ? -6.377 -12.172 -12.138 1.00 96.69 624 VAL A CA 1
ATOM 4726 C C . VAL A 1 624 ? -5.137 -11.599 -11.468 1.00 96.69 624 VAL A C 1
ATOM 4728 O O . VAL A 1 624 ? -4.516 -10.683 -12.001 1.00 96.69 624 VAL A O 1
ATOM 4731 N N . ALA A 1 625 ? -4.799 -12.088 -10.279 1.00 98.06 625 ALA A N 1
ATOM 4732 C CA . ALA A 1 625 ? -3.705 -11.533 -9.493 1.00 98.06 625 ALA A CA 1
ATOM 4733 C C . ALA A 1 625 ? -2.817 -12.611 -8.876 1.00 98.06 625 ALA A C 1
ATOM 4735 O O . ALA A 1 625 ? -3.310 -13.636 -8.402 1.00 98.06 625 ALA A O 1
ATOM 4736 N N . PHE A 1 626 ? -1.519 -12.329 -8.818 1.00 98.56 626 PHE A N 1
ATOM 4737 C CA . PHE A 1 626 ? -0.477 -13.209 -8.307 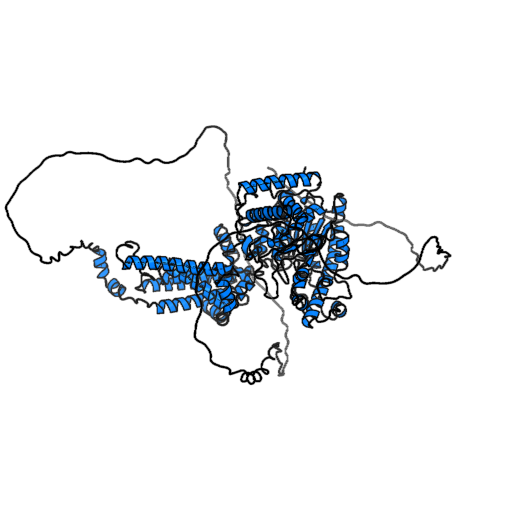1.00 98.56 626 PHE A CA 1
ATOM 4738 C C . PHE A 1 626 ? 0.449 -12.435 -7.358 1.00 98.56 626 PHE A C 1
ATOM 4740 O O . PHE A 1 626 ? 0.880 -11.320 -7.649 1.00 98.56 626 PHE A O 1
ATOM 4747 N N . HIS A 1 627 ? 0.764 -13.027 -6.210 1.00 98.00 627 HIS A N 1
ATOM 4748 C CA . HIS A 1 627 ? 1.786 -12.530 -5.290 1.00 98.00 627 HIS A CA 1
ATOM 4749 C C . HIS A 1 627 ? 2.363 -13.728 -4.531 1.00 98.00 627 HIS A C 1
ATOM 4751 O O . HIS A 1 627 ? 1.641 -14.308 -3.715 1.00 98.00 627 HIS A O 1
ATOM 4757 N N . PRO A 1 628 ? 3.621 -14.143 -4.769 1.00 96.06 628 PRO A N 1
ATOM 4758 C CA . PRO A 1 628 ? 4.160 -15.404 -4.263 1.00 96.06 628 PRO A CA 1
ATOM 4759 C C . PRO A 1 628 ? 4.621 -15.276 -2.799 1.00 96.06 628 PRO A C 1
ATOM 4761 O O . PRO A 1 628 ? 5.759 -15.570 -2.448 1.00 96.06 628 PRO A O 1
ATOM 4764 N N . TYR A 1 629 ? 3.708 -14.817 -1.940 1.00 93.06 629 TYR A N 1
ATOM 4765 C CA . TYR A 1 629 ? 3.887 -14.648 -0.501 1.00 93.06 629 TYR A CA 1
ATOM 4766 C C . TYR A 1 629 ? 2.574 -14.928 0.253 1.00 93.06 629 TYR A C 1
ATOM 4768 O O . TYR A 1 629 ? 1.837 -15.840 -0.118 1.00 93.06 629 TYR A O 1
ATOM 4776 N N . GLN A 1 630 ? 2.259 -14.171 1.309 1.00 85.25 630 GLN A N 1
ATOM 4777 C CA . GLN A 1 630 ? 1.042 -14.322 2.113 1.00 85.25 630 GLN A CA 1
ATOM 4778 C C . GLN A 1 630 ? -0.061 -13.346 1.683 1.00 85.25 630 GLN A C 1
ATOM 4780 O O . GLN A 1 630 ? 0.157 -12.135 1.613 1.00 85.25 630 GLN A O 1
ATOM 4785 N N . LYS A 1 631 ? -1.290 -13.838 1.494 1.00 84.31 631 LYS A N 1
ATOM 4786 C CA . LYS A 1 631 ? -2.434 -13.047 0.996 1.00 84.31 631 LYS A CA 1
ATOM 4787 C C . LYS A 1 631 ? -2.870 -11.890 1.890 1.00 84.31 631 LYS A C 1
ATOM 4789 O O . LYS A 1 631 ? -3.497 -10.956 1.403 1.00 84.31 631 LYS A O 1
ATOM 4794 N N . ASN A 1 632 ? -2.555 -11.936 3.182 1.00 78.19 632 ASN A N 1
ATOM 4795 C CA . ASN A 1 632 ? -2.908 -10.874 4.129 1.00 78.19 632 ASN A CA 1
ATOM 4796 C C . ASN A 1 632 ? -1.781 -9.856 4.361 1.00 78.19 632 ASN A C 1
ATOM 4798 O O . ASN A 1 632 ? -1.988 -8.876 5.078 1.00 78.19 632 ASN A O 1
ATOM 4802 N N . PHE A 1 633 ? -0.628 -10.011 3.699 1.00 76.88 633 PHE A N 1
ATOM 4803 C CA . PHE A 1 633 ? 0.357 -8.935 3.607 1.00 76.88 633 PHE A CA 1
ATOM 4804 C C . PHE A 1 633 ? -0.271 -7.745 2.862 1.00 76.88 633 PHE A C 1
ATOM 4806 O O . PHE A 1 633 ? -0.973 -7.930 1.865 1.00 76.88 633 PHE A O 1
ATOM 4813 N N . TYR A 1 634 ? -0.136 -6.540 3.421 1.00 76.88 634 TYR A N 1
ATOM 4814 C CA . TYR A 1 634 ? -0.916 -5.352 3.049 1.00 76.88 634 TYR A CA 1
ATOM 4815 C C . TYR A 1 634 ? -2.451 -5.566 2.919 1.00 76.88 634 TYR A C 1
ATOM 4817 O O . TYR A 1 634 ? -3.129 -4.836 2.200 1.00 76.88 634 TYR A O 1
ATOM 4825 N N . MET A 1 635 ? -3.038 -6.548 3.619 1.00 82.62 635 MET A N 1
ATOM 4826 C CA . MET A 1 635 ? -4.488 -6.844 3.620 1.00 82.62 635 MET A CA 1
ATOM 4827 C C . MET A 1 635 ? -5.080 -7.226 2.243 1.00 82.62 635 MET A C 1
ATOM 4829 O O . MET A 1 635 ? -6.300 -7.129 2.038 1.00 82.62 635 MET A O 1
ATOM 4833 N N . ARG A 1 636 ? -4.234 -7.660 1.291 1.00 88.12 636 ARG A N 1
ATOM 4834 C CA . ARG A 1 636 ? -4.597 -7.871 -0.124 1.00 88.12 636 ARG A CA 1
ATOM 4835 C C . ARG A 1 636 ? -5.795 -8.815 -0.316 1.00 88.12 636 ARG A C 1
ATOM 4837 O O . ARG A 1 636 ? -6.691 -8.468 -1.075 1.00 88.12 636 ARG A O 1
ATOM 4844 N N . ASP A 1 637 ? -5.917 -9.912 0.435 1.00 86.06 637 ASP A N 1
ATOM 4845 C CA . ASP A 1 637 ? -7.076 -10.832 0.403 1.00 86.06 637 ASP A CA 1
ATOM 4846 C C . ASP A 1 637 ? -8.436 -10.129 0.560 1.00 86.06 637 ASP A C 1
ATOM 4848 O O . ASP A 1 637 ? -9.419 -10.536 -0.063 1.00 86.06 637 ASP A O 1
ATOM 4852 N N . SER A 1 638 ? -8.505 -9.077 1.380 1.00 85.62 638 SER A N 1
ATOM 4853 C CA . SER A 1 638 ? -9.733 -8.306 1.601 1.00 85.62 638 SER A CA 1
ATOM 4854 C C . SER A 1 638 ? -9.954 -7.234 0.528 1.00 85.62 638 SER A C 1
ATOM 4856 O O . SER A 1 638 ? -11.088 -7.000 0.100 1.00 85.62 638 SER A O 1
ATOM 4858 N N . ASN A 1 639 ? -8.868 -6.621 0.051 1.00 91.56 639 ASN A N 1
ATOM 4859 C CA . ASN A 1 639 ? -8.903 -5.516 -0.901 1.00 91.56 639 ASN A CA 1
ATOM 4860 C C . ASN A 1 639 ? -9.120 -6.001 -2.342 1.00 91.56 639 ASN A C 1
ATOM 4862 O O . ASN A 1 639 ? -9.980 -5.461 -3.031 1.00 91.56 639 ASN A O 1
ATOM 4866 N N . TYR A 1 640 ? -8.474 -7.090 -2.768 1.00 94.25 640 TYR A N 1
ATOM 4867 C CA . TYR A 1 640 ? -8.605 -7.659 -4.118 1.00 94.25 640 TYR A CA 1
ATOM 4868 C C . TYR A 1 640 ? -10.029 -8.133 -4.431 1.00 94.25 640 TYR A C 1
ATOM 4870 O O . TYR A 1 640 ? -10.508 -7.972 -5.552 1.00 94.25 640 TYR A O 1
ATOM 4878 N N . LYS A 1 641 ? -10.759 -8.612 -3.417 1.00 91.44 641 LYS A N 1
ATOM 4879 C CA . LYS A 1 641 ? -12.193 -8.935 -3.527 1.00 91.44 641 LYS A CA 1
ATOM 4880 C C . LYS A 1 641 ? -13.052 -7.684 -3.732 1.00 91.44 641 LYS A C 1
ATOM 4882 O O . LYS A 1 641 ? -14.060 -7.743 -4.425 1.00 91.44 641 LYS A O 1
ATOM 4887 N N . LYS A 1 642 ? -12.645 -6.538 -3.172 1.00 92.06 642 LYS A N 1
ATOM 4888 C CA . LYS A 1 642 ? -13.309 -5.235 -3.360 1.00 92.06 642 LYS A CA 1
ATOM 4889 C C . LYS A 1 642 ? -12.912 -4.544 -4.673 1.00 92.06 642 LYS A C 1
ATOM 4891 O O . LYS A 1 642 ? -13.703 -3.772 -5.200 1.00 92.06 642 LYS A O 1
ATOM 4896 N N . PHE A 1 643 ? -11.734 -4.864 -5.208 1.00 95.12 643 PHE A N 1
ATOM 4897 C CA . PHE A 1 643 ? -11.271 -4.518 -6.559 1.00 95.12 643 PHE A CA 1
ATOM 4898 C C . PHE A 1 643 ? -11.867 -5.433 -7.655 1.00 95.12 643 PHE A C 1
ATOM 4900 O O . PHE A 1 643 ? -11.598 -5.230 -8.836 1.00 95.12 643 PHE A O 1
ATOM 4907 N N . GLN A 1 644 ? -12.673 -6.437 -7.281 1.00 94.88 644 GLN A N 1
ATOM 4908 C CA . GLN A 1 644 ? -13.292 -7.421 -8.184 1.00 94.88 644 GLN A CA 1
ATOM 4909 C C . GLN A 1 644 ? -12.283 -8.247 -9.010 1.00 94.88 644 GLN A C 1
ATOM 4911 O O . GLN A 1 644 ? -12.553 -8.583 -10.163 1.00 94.88 644 GLN A O 1
ATOM 4916 N N . PHE A 1 645 ? -11.131 -8.606 -8.431 1.00 96.00 645 PHE A N 1
ATOM 4917 C CA . PHE A 1 645 ? -10.281 -9.644 -9.023 1.00 96.00 645 PHE A CA 1
ATOM 4918 C C . PHE A 1 645 ? -10.956 -11.016 -8.919 1.00 96.00 645 PHE A C 1
ATOM 4920 O O . PHE A 1 645 ? -11.440 -11.422 -7.860 1.00 96.00 645 PHE A O 1
ATOM 4927 N N . SER A 1 646 ? -10.930 -11.744 -10.029 1.00 91.56 646 SER A N 1
ATOM 4928 C CA . SER A 1 646 ? -11.495 -13.077 -10.243 1.00 91.56 646 SER A CA 1
ATOM 4929 C C . SER A 1 646 ? -10.911 -14.124 -9.298 1.00 91.56 646 SER A C 1
ATOM 4931 O O . SER A 1 646 ? -11.615 -15.012 -8.817 1.00 91.56 646 SER A O 1
ATOM 4933 N N . TYR A 1 647 ? -9.615 -13.997 -9.024 1.00 91.12 647 TYR A N 1
ATOM 4934 C CA . TYR A 1 647 ? -8.921 -14.603 -7.899 1.00 91.12 647 TYR A CA 1
ATOM 4935 C C . TYR A 1 647 ? -7.604 -13.869 -7.648 1.00 91.12 647 TYR A C 1
ATOM 4937 O O . TYR A 1 647 ? -7.081 -13.151 -8.500 1.00 91.12 647 TYR A O 1
ATOM 4945 N N . PHE A 1 648 ? -7.055 -14.128 -6.470 1.00 95.88 648 PHE A N 1
ATOM 4946 C CA . PHE A 1 648 ? -5.713 -13.758 -6.056 1.00 95.88 648 PHE A CA 1
ATOM 4947 C C . PHE A 1 648 ? -5.000 -15.063 -5.675 1.00 95.88 648 PHE A C 1
ATOM 4949 O O . PHE A 1 648 ? -5.554 -15.835 -4.889 1.00 95.88 648 PHE A O 1
ATOM 4956 N N . ARG A 1 649 ? -3.843 -15.359 -6.281 1.00 96.56 649 ARG A N 1
ATOM 4957 C CA . ARG A 1 649 ? -2.999 -16.527 -5.982 1.00 96.56 649 ARG A CA 1
ATOM 4958 C C . ARG A 1 649 ? -1.809 -16.109 -5.142 1.00 96.56 649 ARG A C 1
ATOM 4960 O O . ARG A 1 649 ? -1.084 -15.184 -5.503 1.00 96.56 649 ARG A O 1
ATOM 4967 N N . THR A 1 650 ? -1.602 -16.833 -4.051 1.00 96.19 650 THR A N 1
ATOM 4968 C CA . THR A 1 650 ? -0.485 -16.656 -3.122 1.00 96.19 650 THR A CA 1
ATOM 4969 C C . THR A 1 650 ? -0.010 -18.014 -2.611 1.00 96.19 650 THR A C 1
ATOM 4971 O O . THR A 1 650 ? -0.589 -19.043 -2.958 1.00 96.19 650 THR A O 1
ATOM 4974 N N . GLN A 1 651 ? 1.027 -18.068 -1.773 1.00 91.75 651 GLN A N 1
ATOM 4975 C CA . GLN A 1 651 ? 1.486 -19.338 -1.189 1.00 91.75 651 GLN A CA 1
ATOM 4976 C C . GLN A 1 651 ? 0.439 -19.968 -0.251 1.00 91.75 651 GLN A C 1
ATOM 4978 O O . GLN A 1 651 ? 0.461 -21.173 -0.013 1.00 91.75 651 GLN A O 1
ATOM 4983 N N . ASP A 1 652 ? -0.493 -19.162 0.269 1.00 86.75 652 ASP A N 1
ATOM 4984 C CA . ASP A 1 652 ? -1.499 -19.548 1.261 1.00 86.75 652 ASP A CA 1
ATOM 4985 C C . ASP A 1 652 ? -2.962 -19.416 0.769 1.00 86.75 652 ASP A C 1
ATOM 4987 O O . ASP A 1 652 ? -3.899 -19.400 1.579 1.00 86.75 652 ASP A O 1
ATOM 4991 N N . THR A 1 653 ? -3.191 -19.328 -0.548 1.00 89.25 653 THR A N 1
ATOM 4992 C CA . THR A 1 653 ? -4.525 -19.475 -1.171 1.00 89.25 653 THR A CA 1
ATOM 4993 C C . THR A 1 653 ? -4.846 -20.937 -1.496 1.00 89.25 653 THR A C 1
ATOM 4995 O O . THR A 1 653 ? -4.035 -21.834 -1.282 1.00 89.25 653 THR A O 1
ATOM 4998 N N . GLN A 1 654 ? -6.058 -21.202 -1.998 1.00 87.94 654 GLN A N 1
ATOM 4999 C CA . GLN A 1 654 ? -6.481 -22.533 -2.444 1.00 87.94 654 GLN A CA 1
ATOM 5000 C C . GLN A 1 654 ? -7.125 -22.470 -3.848 1.00 87.94 654 GLN A C 1
ATOM 5002 O O . GLN A 1 654 ? -8.162 -21.821 -4.013 1.00 87.94 654 GLN A O 1
ATOM 5007 N N . PRO A 1 655 ? -6.527 -23.111 -4.874 1.00 92.56 655 PRO A N 1
ATOM 5008 C CA . PRO A 1 655 ? -5.112 -23.504 -4.923 1.00 92.56 655 PRO A CA 1
ATOM 5009 C C . PRO A 1 655 ? -4.146 -22.316 -4.675 1.00 92.56 655 PRO A C 1
ATOM 5011 O O . PRO A 1 655 ? -4.552 -21.150 -4.836 1.00 92.56 655 PRO A O 1
ATOM 5014 N N . PRO A 1 656 ? -2.900 -22.598 -4.251 1.00 94.56 656 PRO A N 1
ATOM 5015 C CA . PRO A 1 656 ? -1.824 -21.612 -4.126 1.00 94.56 656 PRO A CA 1
ATOM 5016 C C . PRO A 1 656 ? -1.255 -21.205 -5.502 1.00 94.56 656 PRO A C 1
ATOM 5018 O O . PRO A 1 656 ? -1.787 -21.614 -6.534 1.00 94.56 656 PRO A O 1
ATOM 5021 N N . VAL A 1 657 ? -0.183 -20.405 -5.515 1.00 96.50 657 VAL A N 1
ATOM 5022 C CA . VAL A 1 657 ? 0.731 -20.283 -6.672 1.00 96.50 657 VAL A CA 1
ATOM 5023 C C . VAL A 1 657 ? 1.437 -21.614 -6.958 1.00 96.50 657 VAL A C 1
ATOM 5025 O O . VAL A 1 657 ? 1.717 -22.391 -6.036 1.00 96.50 657 VAL A O 1
ATOM 5028 N N . THR A 1 658 ? 1.708 -21.874 -8.234 1.00 97.44 658 THR A N 1
ATOM 5029 C CA . THR A 1 658 ? 2.206 -23.156 -8.751 1.00 97.44 658 THR A CA 1
ATOM 5030 C C . THR A 1 658 ? 3.722 -23.256 -8.643 1.00 97.44 658 THR A C 1
ATOM 5032 O O . THR A 1 658 ? 4.245 -24.278 -8.199 1.00 97.44 658 THR A O 1
ATOM 5035 N N . HIS A 1 659 ? 4.428 -22.188 -9.014 1.00 97.94 659 HIS A N 1
ATOM 5036 C CA . HIS A 1 659 ? 5.884 -22.124 -9.066 1.00 97.94 659 HIS A CA 1
ATOM 5037 C C . HIS A 1 659 ? 6.390 -21.368 -7.836 1.00 97.94 659 HIS A C 1
ATOM 5039 O O . HIS A 1 659 ? 6.001 -20.232 -7.574 1.00 97.94 659 HIS A O 1
ATOM 5045 N N . GLN A 1 660 ? 7.239 -22.017 -7.037 1.00 96.75 660 GLN A N 1
ATOM 5046 C CA . GLN A 1 660 ? 7.725 -21.473 -5.757 1.00 96.75 660 GLN A CA 1
ATOM 5047 C C . GLN A 1 660 ? 9.243 -21.645 -5.575 1.00 96.75 660 GLN A C 1
ATOM 5049 O O . GLN A 1 660 ? 9.746 -21.609 -4.452 1.00 96.75 660 GLN A O 1
ATOM 5054 N N . ASP A 1 661 ? 9.974 -21.831 -6.677 1.00 97.88 661 ASP A N 1
ATOM 5055 C CA . ASP A 1 661 ? 11.430 -21.974 -6.671 1.00 97.88 661 ASP A CA 1
ATOM 5056 C C . ASP A 1 661 ? 12.112 -20.685 -6.179 1.00 97.88 661 ASP A C 1
ATOM 5058 O O . ASP A 1 661 ? 11.743 -19.573 -6.575 1.00 97.88 661 ASP A O 1
ATOM 5062 N N . THR A 1 662 ? 13.126 -20.833 -5.326 1.00 97.00 662 THR A N 1
ATOM 5063 C CA . THR A 1 662 ? 13.932 -19.734 -4.764 1.00 97.00 662 THR A CA 1
ATOM 5064 C C . THR A 1 662 ? 15.341 -19.739 -5.371 1.00 97.00 662 THR A C 1
ATOM 5066 O O . THR A 1 662 ? 15.785 -20.750 -5.919 1.00 97.00 662 THR A O 1
ATOM 5069 N N . LEU A 1 663 ? 16.055 -18.610 -5.294 1.00 95.50 663 LEU A N 1
ATOM 5070 C CA . LEU A 1 663 ? 17.437 -18.501 -5.776 1.00 95.50 663 LEU A CA 1
ATOM 5071 C C . LEU A 1 663 ? 18.446 -18.653 -4.633 1.00 95.50 663 LEU A C 1
ATOM 5073 O O . LEU A 1 663 ? 18.357 -17.942 -3.636 1.00 95.50 663 LEU A O 1
ATOM 5077 N N . GLU A 1 664 ? 19.450 -19.510 -4.824 1.00 94.12 664 GLU A N 1
ATOM 5078 C CA . GLU A 1 664 ? 20.588 -19.703 -3.909 1.00 94.12 664 GLU A CA 1
ATOM 5079 C C . GLU A 1 664 ? 20.147 -19.965 -2.450 1.00 94.12 664 GLU A C 1
ATOM 5081 O O . GLU A 1 664 ? 19.557 -21.010 -2.183 1.00 94.12 664 GLU A O 1
ATOM 5086 N N . ASN A 1 665 ? 20.413 -19.052 -1.507 1.00 92.50 665 ASN A N 1
ATOM 5087 C CA . ASN A 1 665 ? 19.965 -19.146 -0.108 1.00 92.50 665 ASN A CA 1
ATOM 5088 C C . ASN A 1 665 ? 18.763 -18.225 0.195 1.00 92.50 665 ASN A C 1
ATOM 5090 O O . ASN A 1 665 ? 18.536 -17.858 1.352 1.00 92.50 665 ASN A O 1
ATOM 5094 N N . SER A 1 666 ? 18.032 -17.770 -0.824 1.00 91.31 666 SER A N 1
ATOM 5095 C CA . SER A 1 666 ? 16.895 -16.870 -0.641 1.00 91.31 666 SER A CA 1
ATOM 5096 C C . SER A 1 666 ? 15.702 -17.568 0.014 1.00 91.31 666 SER A C 1
ATOM 5098 O O . SER A 1 666 ? 15.378 -18.716 -0.273 1.00 91.31 666 SER A O 1
ATOM 5100 N N . TRP A 1 667 ? 15.028 -16.845 0.908 1.00 86.19 667 TRP A N 1
ATOM 5101 C CA . TRP A 1 667 ? 13.835 -17.306 1.627 1.00 86.19 667 TRP A CA 1
ATOM 5102 C C . TRP A 1 667 ? 12.522 -16.915 0.924 1.00 86.19 667 TRP A C 1
ATOM 5104 O O . TRP A 1 667 ? 11.447 -17.326 1.361 1.00 86.19 667 TRP A O 1
ATOM 5114 N N . VAL A 1 668 ? 12.611 -16.127 -0.153 1.00 90.12 668 VAL A N 1
ATOM 5115 C CA . VAL A 1 668 ? 11.495 -15.682 -1.000 1.00 90.12 668 VAL A CA 1
ATOM 5116 C C . VAL A 1 668 ? 11.523 -16.381 -2.356 1.00 90.12 668 VAL A C 1
ATOM 5118 O O . VAL A 1 668 ? 12.587 -16.716 -2.881 1.00 90.12 668 VAL A O 1
ATOM 5121 N N . VAL A 1 669 ? 10.335 -16.569 -2.933 1.00 97.44 669 VAL A N 1
ATOM 5122 C CA . VAL A 1 669 ? 10.154 -17.077 -4.299 1.00 97.44 669 VAL A CA 1
ATOM 5123 C C . VAL A 1 669 ? 10.820 -16.136 -5.308 1.00 97.44 669 VAL A C 1
ATOM 5125 O O . VAL A 1 669 ? 10.758 -14.913 -5.167 1.00 97.44 669 VAL A O 1
ATOM 5128 N N . SER A 1 670 ? 11.460 -16.724 -6.316 1.00 98.62 670 SER A N 1
ATOM 5129 C CA . SER A 1 670 ? 12.134 -16.014 -7.403 1.00 98.62 670 SER A CA 1
ATOM 5130 C C . SER A 1 670 ? 11.162 -15.292 -8.340 1.00 98.62 670 SER A C 1
ATOM 5132 O O . SER A 1 670 ? 10.010 -15.699 -8.512 1.00 98.62 670 SER A O 1
ATOM 5134 N N . ASP A 1 671 ? 11.647 -14.241 -9.002 1.00 98.81 671 ASP A N 1
ATOM 5135 C CA . ASP A 1 671 ? 10.879 -13.538 -10.030 1.00 98.81 671 ASP A CA 1
ATOM 5136 C C . ASP A 1 671 ? 10.638 -14.453 -11.243 1.00 98.81 671 ASP A C 1
ATOM 5138 O O . ASP A 1 671 ? 9.555 -14.421 -11.816 1.00 98.81 671 ASP A O 1
ATOM 5142 N N . GLU A 1 672 ? 11.582 -15.346 -11.581 1.00 98.75 672 GLU A N 1
ATOM 5143 C CA . GLU A 1 672 ? 11.402 -16.347 -12.646 1.00 98.75 672 GLU A CA 1
ATOM 5144 C C . GLU A 1 672 ? 10.215 -17.282 -12.352 1.00 98.75 672 GLU A C 1
ATOM 5146 O O . GLU A 1 672 ? 9.348 -17.472 -13.206 1.00 98.75 672 GLU A O 1
ATOM 5151 N N . ALA A 1 673 ? 10.120 -17.823 -11.132 1.00 98.69 673 ALA A N 1
ATOM 5152 C CA . ALA A 1 673 ? 8.972 -18.629 -10.718 1.00 98.69 673 ALA A CA 1
ATOM 5153 C C . ALA A 1 673 ? 7.667 -17.812 -10.753 1.00 98.69 673 ALA A C 1
ATOM 5155 O O . ALA A 1 673 ? 6.667 -18.263 -11.312 1.00 98.69 673 ALA A O 1
ATOM 5156 N N . ALA A 1 674 ? 7.687 -16.577 -10.245 1.00 98.75 674 ALA A N 1
ATOM 5157 C CA . ALA A 1 674 ? 6.530 -15.682 -10.266 1.00 98.75 674 ALA A CA 1
ATOM 5158 C C . ALA A 1 674 ? 6.046 -15.360 -11.699 1.00 98.75 674 ALA A C 1
ATOM 5160 O O . ALA A 1 674 ? 4.841 -15.284 -11.952 1.00 98.75 674 ALA A O 1
ATOM 5161 N N . TYR A 1 675 ? 6.973 -15.222 -12.651 1.00 98.88 675 TYR A N 1
ATOM 5162 C CA . TYR A 1 675 ? 6.684 -15.038 -14.073 1.00 98.88 675 TYR A CA 1
ATOM 5163 C C . TYR A 1 675 ? 6.109 -16.299 -14.731 1.00 98.88 675 TYR A C 1
ATOM 5165 O O . TYR A 1 675 ? 5.273 -16.173 -15.627 1.00 98.88 675 TYR A O 1
ATOM 5173 N N . ARG A 1 676 ? 6.473 -17.508 -14.280 1.00 98.75 676 ARG A N 1
ATOM 5174 C CA . ARG A 1 676 ? 5.897 -18.763 -14.800 1.00 98.75 676 ARG A CA 1
ATOM 5175 C C . ARG A 1 676 ? 4.412 -18.927 -14.465 1.00 98.75 676 ARG A C 1
ATOM 5177 O O . ARG A 1 676 ? 3.657 -19.294 -15.357 1.00 98.75 676 ARG A O 1
ATOM 5184 N N . ASP A 1 677 ? 3.960 -18.579 -13.255 1.00 98.44 677 ASP A N 1
ATOM 5185 C CA . ASP A 1 677 ? 2.517 -18.583 -12.926 1.00 98.44 677 ASP A CA 1
ATOM 5186 C C . ASP A 1 677 ? 1.717 -17.608 -13.822 1.00 98.44 677 ASP A C 1
ATOM 5188 O O . ASP A 1 677 ? 0.607 -17.923 -14.255 1.00 98.44 677 ASP A O 1
ATOM 5192 N N . VAL A 1 678 ? 2.297 -16.451 -14.172 1.00 98.56 678 VAL A N 1
ATOM 5193 C CA . VAL A 1 678 ? 1.698 -15.503 -15.132 1.00 98.56 678 VAL A CA 1
ATOM 5194 C C . VAL A 1 678 ? 1.708 -16.055 -16.561 1.00 98.56 678 VAL A C 1
ATOM 5196 O O . VAL A 1 678 ? 0.717 -15.914 -17.281 1.00 98.56 678 VAL A O 1
ATOM 5199 N N . LEU A 1 679 ? 2.800 -16.694 -16.987 1.00 98.69 679 LEU A N 1
ATOM 5200 C CA . LEU A 1 679 ? 2.900 -17.327 -18.302 1.00 98.69 679 LEU A CA 1
ATOM 5201 C C . LEU A 1 679 ? 1.873 -18.450 -18.465 1.00 98.69 679 LEU A C 1
ATOM 5203 O O . LEU A 1 679 ? 1.208 -18.499 -19.496 1.00 98.69 679 LEU A O 1
ATOM 5207 N N . ASP A 1 680 ? 1.721 -19.326 -17.473 1.00 98.06 680 ASP A N 1
ATOM 5208 C CA . ASP A 1 680 ? 0.783 -20.451 -17.526 1.00 98.06 680 ASP A CA 1
ATOM 5209 C C . ASP A 1 680 ? -0.674 -19.974 -17.605 1.00 98.06 680 ASP A C 1
ATOM 5211 O O . ASP A 1 680 ? -1.458 -20.516 -18.387 1.00 98.06 680 ASP A O 1
ATOM 5215 N N . GLU A 1 681 ? -1.036 -18.903 -16.894 1.00 96.19 681 GLU A N 1
ATOM 5216 C CA . GLU A 1 681 ? -2.354 -18.270 -17.021 1.00 96.19 681 GLU A CA 1
ATOM 5217 C C . GLU A 1 681 ? -2.574 -17.669 -18.418 1.00 96.19 681 GLU A C 1
ATOM 5219 O O . GLU A 1 681 ? -3.562 -17.972 -19.087 1.00 96.19 681 GLU A O 1
ATOM 5224 N N . VAL A 1 682 ? -1.634 -16.858 -18.912 1.00 96.38 682 VAL A N 1
ATOM 5225 C CA . VAL A 1 682 ? -1.779 -16.175 -20.211 1.00 96.38 682 VAL A CA 1
ATOM 5226 C C . VAL A 1 682 ? -1.728 -17.156 -21.394 1.00 96.38 682 VAL A C 1
ATOM 5228 O O . VAL A 1 682 ? -2.305 -16.864 -22.444 1.00 96.38 682 VAL A O 1
ATOM 5231 N N . LYS A 1 683 ? -1.096 -18.328 -21.226 1.00 96.50 683 LYS A N 1
ATOM 5232 C CA . LYS A 1 683 ? -1.086 -19.446 -22.190 1.00 96.50 683 LYS A CA 1
ATOM 5233 C C . LYS A 1 683 ? -2.336 -20.333 -22.123 1.00 96.50 683 LYS A C 1
ATOM 5235 O O . LYS A 1 683 ? -2.660 -20.956 -23.130 1.00 96.50 683 LYS A O 1
ATOM 5240 N N . SER A 1 684 ? -3.005 -20.437 -20.971 1.00 94.25 684 SER A N 1
ATOM 5241 C CA . SER A 1 684 ? -4.172 -21.321 -20.779 1.00 94.25 684 SER A CA 1
ATOM 5242 C C . SER A 1 684 ? -5.527 -20.621 -20.932 1.00 94.25 684 SER A C 1
ATOM 5244 O O . SER A 1 684 ? -6.554 -21.295 -21.027 1.00 94.25 684 SER A O 1
ATOM 5246 N N . ASN A 1 685 ? -5.541 -19.288 -20.998 1.00 89.69 685 ASN A N 1
ATOM 5247 C CA . ASN A 1 685 ? -6.749 -18.477 -21.090 1.00 89.69 685 ASN A CA 1
ATOM 5248 C C . ASN A 1 685 ? -6.811 -17.708 -22.422 1.00 89.69 685 ASN A C 1
ATOM 5250 O O . ASN A 1 685 ? -5.983 -16.835 -22.681 1.00 89.69 685 ASN A O 1
ATOM 5254 N N . ASP A 1 686 ? -7.808 -17.988 -23.266 1.00 88.88 686 ASP A N 1
ATOM 5255 C CA . ASP A 1 686 ? -7.979 -17.317 -24.568 1.00 88.88 686 ASP A CA 1
ATOM 5256 C C . ASP A 1 686 ? -8.468 -15.857 -24.455 1.00 88.88 686 ASP A C 1
ATOM 5258 O O . ASP A 1 686 ? -8.321 -15.076 -25.397 1.00 88.88 686 ASP A O 1
ATOM 5262 N N . LEU A 1 687 ? -9.063 -15.459 -23.323 1.00 91.00 687 LEU A N 1
ATOM 5263 C CA . LEU A 1 687 ? -9.658 -14.128 -23.152 1.00 91.00 687 LEU A CA 1
ATOM 5264 C C . LEU A 1 687 ? -8.591 -13.050 -22.927 1.00 91.00 687 LEU A C 1
ATOM 5266 O O . LEU A 1 687 ? -7.584 -13.291 -22.264 1.00 91.00 687 LEU A O 1
ATOM 5270 N N . ASN A 1 688 ? -8.839 -11.826 -23.396 1.00 94.06 688 ASN A N 1
ATOM 5271 C CA . ASN A 1 688 ? -8.041 -10.670 -22.982 1.00 94.06 688 ASN A CA 1
ATOM 5272 C C . ASN A 1 688 ? -8.273 -10.377 -21.493 1.00 94.06 688 ASN A C 1
ATOM 5274 O O . ASN A 1 688 ? -9.413 -10.353 -21.023 1.00 94.06 688 ASN A O 1
ATOM 5278 N N . GLN A 1 689 ? -7.190 -10.140 -20.758 1.00 95.69 689 GLN A N 1
ATOM 5279 C CA . GLN A 1 689 ? -7.183 -10.079 -19.295 1.00 95.69 689 GLN A CA 1
ATOM 5280 C C . GLN A 1 689 ? -6.449 -8.852 -18.770 1.00 95.69 689 GLN A C 1
ATOM 5282 O O . GLN A 1 689 ? -5.535 -8.339 -19.413 1.00 95.69 689 GLN A O 1
ATOM 5287 N N . PHE A 1 690 ? -6.779 -8.473 -17.540 1.00 98.31 690 PHE A N 1
ATOM 5288 C CA . PHE A 1 690 ? -5.862 -7.727 -16.689 1.00 98.31 690 PHE A CA 1
ATOM 5289 C C . PHE A 1 690 ? -5.171 -8.697 -15.719 1.00 98.31 690 PHE A C 1
ATOM 5291 O O . PHE A 1 690 ? -5.849 -9.400 -14.967 1.00 98.31 690 PHE A O 1
ATOM 5298 N N . VAL A 1 691 ? -3.843 -8.757 -15.727 1.00 98.56 691 VAL A N 1
ATOM 5299 C CA . VAL A 1 691 ? -3.047 -9.626 -14.849 1.00 98.56 691 VAL A CA 1
ATOM 5300 C C . VAL A 1 691 ? -2.204 -8.758 -13.922 1.00 98.56 691 VAL A C 1
ATOM 5302 O O . VAL A 1 691 ? -1.348 -8.026 -14.402 1.00 98.56 691 VAL A O 1
ATOM 5305 N N . GLN A 1 692 ? -2.409 -8.862 -12.609 1.00 98.75 692 GLN A N 1
ATOM 5306 C CA . GLN A 1 692 ? -1.530 -8.241 -11.616 1.00 98.75 692 GLN A CA 1
ATOM 5307 C C . GLN A 1 692 ? -0.478 -9.243 -11.135 1.00 98.75 692 GLN A C 1
ATOM 5309 O O . GLN A 1 692 ? -0.820 -10.364 -10.750 1.00 98.75 692 GLN A O 1
ATOM 5314 N N . LEU A 1 693 ? 0.776 -8.813 -11.055 1.00 98.81 693 LEU A N 1
ATOM 5315 C CA . LEU A 1 693 ? 1.844 -9.500 -10.342 1.00 98.81 693 LEU A CA 1
ATOM 5316 C C . LEU A 1 693 ? 2.540 -8.533 -9.382 1.00 98.81 693 LEU A C 1
ATOM 5318 O O . LEU A 1 693 ? 2.926 -7.432 -9.765 1.00 98.81 693 LEU A O 1
ATOM 5322 N N . ILE A 1 694 ? 2.730 -8.970 -8.138 1.00 98.62 694 ILE A N 1
ATOM 5323 C CA . ILE A 1 694 ? 3.598 -8.314 -7.155 1.00 98.62 694 ILE A CA 1
ATOM 5324 C C . ILE A 1 694 ? 4.666 -9.327 -6.770 1.00 98.62 694 ILE A C 1
ATOM 5326 O O . ILE A 1 694 ? 4.335 -10.338 -6.142 1.00 98.62 694 ILE A O 1
ATOM 5330 N N . THR A 1 695 ? 5.921 -9.096 -7.152 1.00 98.62 695 THR A N 1
ATOM 5331 C CA . THR A 1 695 ? 7.006 -10.045 -6.858 1.00 98.62 695 THR A CA 1
ATOM 5332 C C . THR A 1 695 ? 7.512 -9.925 -5.411 1.00 98.62 695 THR A C 1
ATOM 5334 O O . THR A 1 695 ? 6.887 -9.260 -4.583 1.00 98.62 695 THR A O 1
ATOM 5337 N N . MET A 1 696 ? 8.583 -10.651 -5.069 1.00 96.12 696 MET A N 1
ATOM 5338 C CA . MET A 1 696 ? 9.196 -10.648 -3.729 1.00 96.12 696 MET A CA 1
ATOM 5339 C C . MET A 1 696 ? 10.719 -10.838 -3.726 1.00 96.12 696 MET A C 1
ATOM 5341 O O . MET A 1 696 ? 11.322 -10.665 -2.669 1.00 96.12 696 MET A O 1
ATOM 5345 N N . GLN A 1 697 ? 11.351 -11.223 -4.844 1.00 97.62 697 GLN A N 1
ATOM 5346 C CA . GLN A 1 697 ? 12.729 -11.744 -4.860 1.00 97.62 697 GLN A CA 1
ATOM 5347 C C . GLN A 1 697 ? 13.754 -10.806 -4.213 1.00 97.62 697 GLN A C 1
ATOM 5349 O O . GLN A 1 697 ? 14.683 -11.264 -3.546 1.00 97.62 697 GLN A O 1
ATOM 5354 N N . ASN A 1 698 ? 13.569 -9.500 -4.404 1.00 95.75 698 ASN A N 1
ATOM 5355 C CA . ASN A 1 698 ? 14.461 -8.463 -3.900 1.00 95.75 698 ASN A CA 1
ATOM 5356 C C . ASN A 1 698 ? 13.923 -7.790 -2.627 1.00 95.75 698 ASN A C 1
ATOM 5358 O O . ASN A 1 698 ? 14.349 -6.687 -2.323 1.00 95.75 698 ASN A O 1
ATOM 5362 N N . HIS A 1 699 ? 12.999 -8.403 -1.878 1.00 90.31 699 HIS A N 1
ATOM 5363 C CA . HIS A 1 699 ? 12.542 -7.850 -0.599 1.00 90.31 699 HIS A CA 1
ATOM 5364 C C . HIS A 1 699 ? 13.647 -7.944 0.471 1.00 90.31 699 HIS A C 1
ATOM 5366 O O . HIS A 1 699 ? 14.358 -8.946 0.577 1.00 90.31 699 HIS A O 1
ATOM 5372 N N . ALA A 1 700 ? 13.748 -6.929 1.334 1.00 75.06 700 ALA A N 1
ATOM 5373 C CA . ALA A 1 700 ? 14.705 -6.903 2.445 1.00 75.06 700 ALA A CA 1
ATOM 5374 C C . ALA A 1 700 ? 14.461 -8.049 3.467 1.00 75.06 700 ALA A C 1
ATOM 5376 O O . ALA A 1 700 ? 13.323 -8.512 3.604 1.00 75.06 700 ALA A O 1
ATOM 5377 N N . PRO A 1 701 ? 15.464 -8.485 4.261 1.00 82.44 701 PRO A N 1
ATOM 5378 C CA . PRO A 1 701 ? 16.819 -7.937 4.404 1.00 82.44 701 PRO A CA 1
ATOM 5379 C C . PRO A 1 701 ? 17.768 -8.365 3.276 1.00 82.44 701 PRO A C 1
ATOM 5381 O O . PRO A 1 701 ? 17.481 -9.315 2.564 1.00 82.44 701 PRO A O 1
ATOM 5384 N N . TYR A 1 702 ? 18.932 -7.723 3.167 1.00 84.75 702 TYR A N 1
ATOM 5385 C CA . TYR A 1 702 ? 19.980 -8.075 2.199 1.00 84.75 702 TYR A CA 1
ATOM 5386 C C . TYR A 1 702 ? 21.222 -8.529 2.968 1.00 84.75 702 TYR A C 1
ATOM 5388 O O . TYR A 1 702 ? 21.967 -7.697 3.484 1.00 84.75 702 TYR A O 1
ATOM 5396 N N . THR A 1 703 ? 21.393 -9.843 3.144 1.00 81.38 703 THR A N 1
ATOM 5397 C CA . THR A 1 703 ? 22.419 -10.399 4.045 1.00 81.38 703 THR A CA 1
ATOM 5398 C C . THR A 1 703 ? 23.155 -11.597 3.456 1.00 81.38 703 THR A C 1
ATOM 5400 O O . THR A 1 703 ? 24.328 -11.477 3.130 1.00 81.38 703 THR A O 1
ATOM 5403 N N . THR A 1 704 ? 22.514 -12.761 3.341 1.00 84.12 704 THR A N 1
ATOM 5404 C CA . THR A 1 704 ? 23.196 -14.033 3.014 1.00 84.12 704 THR A CA 1
ATOM 5405 C C . THR A 1 704 ? 22.522 -14.826 1.895 1.00 84.12 704 THR A C 1
ATOM 5407 O O . THR A 1 704 ? 22.865 -15.988 1.684 1.00 84.12 704 THR A O 1
ATOM 5410 N N . GLN A 1 705 ? 21.562 -14.224 1.184 1.00 87.00 705 GLN A N 1
ATOM 5411 C CA . GLN A 1 705 ? 20.839 -14.865 0.080 1.00 87.00 705 GLN A CA 1
ATOM 5412 C C . GLN A 1 705 ? 21.766 -15.286 -1.065 1.00 87.00 705 GLN A C 1
ATOM 5414 O O . GLN A 1 705 ? 21.618 -16.387 -1.587 1.00 87.00 705 GLN A O 1
ATOM 5419 N N . TYR A 1 706 ? 22.734 -14.431 -1.407 1.00 94.50 706 TYR A N 1
ATOM 5420 C CA . TYR A 1 706 ? 23.685 -14.638 -2.499 1.00 94.50 706 TYR A CA 1
ATOM 5421 C C . TYR A 1 706 ? 25.120 -14.547 -1.945 1.00 94.50 706 TYR A C 1
ATOM 5423 O O . TYR A 1 706 ? 25.572 -13.434 -1.660 1.00 94.50 706 TYR A O 1
ATOM 5431 N N . PRO A 1 707 ? 25.807 -15.682 -1.712 1.00 92.56 707 PRO A N 1
ATOM 5432 C CA . PRO A 1 707 ? 27.160 -15.722 -1.153 1.00 92.56 707 PRO A CA 1
ATOM 5433 C C . PRO A 1 707 ? 28.222 -14.948 -1.946 1.00 92.56 707 PRO A C 1
ATOM 5435 O O . PRO A 1 707 ? 28.174 -14.843 -3.169 1.00 92.56 707 PRO A O 1
ATOM 5438 N N . ASP A 1 708 ? 29.238 -14.448 -1.245 1.00 92.06 708 ASP A N 1
ATOM 5439 C CA . ASP A 1 708 ? 30.314 -13.623 -1.807 1.00 92.06 708 ASP A CA 1
ATOM 5440 C C . ASP A 1 708 ? 31.116 -14.312 -2.928 1.00 92.06 708 ASP A C 1
ATOM 5442 O O . ASP A 1 708 ? 31.692 -13.638 -3.780 1.00 92.06 708 ASP A O 1
ATOM 5446 N N . ASP A 1 709 ? 31.173 -15.648 -2.938 1.00 91.94 709 ASP A N 1
ATOM 5447 C CA . ASP A 1 709 ? 31.874 -16.446 -3.948 1.00 91.94 709 ASP A CA 1
ATOM 5448 C C . ASP A 1 709 ? 31.033 -16.735 -5.207 1.00 91.94 709 ASP A C 1
ATOM 5450 O O . ASP A 1 709 ? 31.597 -17.060 -6.255 1.00 91.94 709 ASP A O 1
ATOM 5454 N N . THR A 1 710 ? 29.709 -16.550 -5.145 1.00 91.50 710 THR A N 1
ATOM 5455 C CA . THR A 1 710 ? 28.787 -16.605 -6.298 1.00 91.50 710 THR A CA 1
ATOM 5456 C C . THR A 1 710 ? 28.345 -15.215 -6.773 1.00 91.50 710 THR A C 1
ATOM 5458 O O . THR A 1 710 ? 27.873 -15.065 -7.908 1.00 91.50 710 THR A O 1
ATOM 5461 N N . ASN A 1 711 ? 28.498 -14.183 -5.937 1.00 97.12 711 ASN A N 1
ATOM 5462 C CA . ASN A 1 711 ? 28.084 -12.810 -6.198 1.00 97.12 711 ASN A CA 1
ATOM 5463 C C . ASN A 1 711 ? 29.203 -11.958 -6.824 1.00 97.12 711 ASN A C 1
ATOM 5465 O O . ASN A 1 711 ? 30.053 -11.393 -6.134 1.00 97.12 711 ASN A O 1
ATOM 5469 N N . GLN A 1 712 ? 29.148 -11.766 -8.145 1.00 97.31 712 GLN A N 1
ATOM 5470 C CA . GLN A 1 712 ? 30.158 -10.989 -8.863 1.00 97.31 712 GLN A CA 1
ATOM 5471 C C . GLN A 1 712 ? 30.183 -9.490 -8.491 1.00 97.31 712 GLN A C 1
ATOM 5473 O O . GLN A 1 712 ? 31.217 -8.834 -8.645 1.00 97.31 712 GLN A O 1
ATOM 5478 N N . PHE A 1 713 ? 29.098 -8.945 -7.923 1.00 98.06 713 PHE A N 1
ATOM 5479 C CA . PHE A 1 713 ? 29.036 -7.536 -7.524 1.00 98.06 713 PHE A CA 1
ATOM 5480 C C . PHE A 1 713 ? 29.876 -7.213 -6.287 1.00 98.06 713 PHE A C 1
ATOM 5482 O O . PHE A 1 713 ? 30.310 -6.072 -6.155 1.00 98.06 713 PHE A O 1
ATOM 5489 N N . VAL A 1 714 ? 30.248 -8.204 -5.466 1.00 97.38 714 VAL A N 1
ATOM 5490 C CA . VAL A 1 714 ? 31.237 -8.009 -4.388 1.00 97.38 714 VAL A CA 1
ATOM 5491 C C . VAL A 1 714 ? 32.554 -7.456 -4.946 1.00 97.38 714 VAL A C 1
ATOM 5493 O O . VAL A 1 714 ? 33.137 -6.543 -4.354 1.00 97.38 714 VAL A O 1
ATOM 5496 N N . ALA A 1 715 ? 32.975 -7.944 -6.120 1.00 96.75 715 ALA A N 1
ATOM 5497 C CA . ALA A 1 715 ? 34.161 -7.477 -6.836 1.00 96.75 715 ALA A CA 1
ATOM 5498 C C . ALA A 1 715 ? 33.888 -6.288 -7.779 1.00 96.75 715 ALA A C 1
ATOM 5500 O O . ALA A 1 715 ? 34.767 -5.441 -7.943 1.00 96.75 715 ALA A O 1
ATOM 5501 N N . ALA A 1 716 ? 32.701 -6.207 -8.395 1.00 97.44 716 ALA A N 1
ATOM 5502 C CA . ALA A 1 716 ? 32.365 -5.123 -9.325 1.00 97.44 716 ALA A CA 1
ATOM 5503 C C . ALA A 1 716 ? 31.985 -3.797 -8.635 1.00 97.44 716 ALA A C 1
ATOM 5505 O O . ALA A 1 716 ? 32.060 -2.734 -9.256 1.00 97.44 716 ALA A O 1
ATOM 5506 N N . ASN A 1 717 ? 31.589 -3.822 -7.361 1.00 97.50 717 ASN A N 1
ATOM 5507 C CA . ASN A 1 717 ? 31.272 -2.623 -6.594 1.00 97.50 717 ASN A CA 1
ATOM 5508 C C . ASN A 1 717 ? 32.554 -1.908 -6.140 1.00 97.50 717 ASN A C 1
ATOM 5510 O O . ASN A 1 717 ? 33.263 -2.339 -5.228 1.00 97.50 717 ASN A O 1
ATOM 5514 N N . THR A 1 718 ? 32.816 -0.771 -6.780 1.00 97.06 718 THR A N 1
ATOM 5515 C CA . THR A 1 718 ? 33.993 0.091 -6.585 1.00 97.06 718 THR A CA 1
ATOM 5516 C C . THR A 1 718 ? 33.682 1.359 -5.779 1.00 97.06 718 THR A C 1
ATOM 5518 O O . THR A 1 718 ? 34.533 2.247 -5.668 1.00 97.06 718 THR A O 1
ATOM 5521 N N . SER A 1 719 ? 32.481 1.447 -5.196 1.00 97.00 719 SER A N 1
ATOM 5522 C CA . SER A 1 719 ? 32.011 2.571 -4.373 1.00 97.00 719 SER A CA 1
ATOM 5523 C C . SER A 1 719 ? 32.963 2.893 -3.217 1.00 97.00 719 SER A C 1
ATOM 5525 O O . SER A 1 719 ? 33.631 2.014 -2.673 1.00 97.00 719 SER A O 1
ATOM 5527 N N . GLN A 1 720 ? 33.024 4.166 -2.818 1.00 95.44 720 GLN A N 1
ATOM 5528 C CA . GLN A 1 720 ? 33.979 4.665 -1.823 1.00 95.44 720 GLN A CA 1
ATOM 5529 C C . GLN A 1 720 ? 33.257 5.336 -0.649 1.00 95.44 720 GLN A C 1
ATOM 5531 O O . GLN A 1 720 ? 32.288 6.062 -0.843 1.00 95.44 720 GLN A O 1
ATOM 5536 N N . GLY A 1 721 ? 33.758 5.132 0.574 1.00 93.75 721 GLY A N 1
ATOM 5537 C CA . GLY A 1 721 ? 33.224 5.773 1.786 1.00 93.75 721 GLY A CA 1
ATOM 5538 C C . GLY A 1 721 ? 31.989 5.110 2.413 1.00 93.75 721 GLY A C 1
ATOM 5539 O O . GLY A 1 721 ? 31.489 5.624 3.412 1.00 93.75 721 GLY A O 1
ATOM 5540 N N . LEU A 1 722 ? 31.526 3.982 1.866 1.00 95.19 722 LEU A N 1
ATOM 5541 C CA . LEU A 1 722 ? 30.479 3.143 2.463 1.00 95.19 722 LEU A CA 1
ATOM 5542 C C . LEU A 1 722 ? 30.995 2.398 3.710 1.00 95.19 722 LEU A C 1
ATOM 5544 O O . LEU A 1 722 ? 32.204 2.195 3.862 1.00 95.19 722 LEU A O 1
ATOM 5548 N N . SER A 1 723 ? 30.090 1.942 4.583 1.00 91.25 723 SER A N 1
ATOM 5549 C CA . SER A 1 723 ? 30.447 0.940 5.604 1.00 91.25 723 SER A CA 1
ATOM 5550 C C . SER A 1 723 ? 30.586 -0.465 4.992 1.00 91.25 723 SER A C 1
ATOM 5552 O O . SER A 1 723 ? 30.175 -0.698 3.855 1.00 91.25 723 SER A O 1
ATOM 5554 N N . GLY A 1 724 ? 31.161 -1.413 5.744 1.00 90.50 724 GLY A N 1
ATOM 5555 C CA . GLY A 1 724 ? 31.239 -2.817 5.316 1.00 90.50 724 GLY A CA 1
ATOM 5556 C C . GLY A 1 724 ? 29.850 -3.417 5.092 1.00 90.50 724 GLY A C 1
ATOM 5557 O O . GLY A 1 724 ? 29.553 -3.873 3.993 1.00 90.50 724 GLY A O 1
ATOM 5558 N N . ASP A 1 725 ? 28.984 -3.318 6.103 1.00 83.38 725 ASP A N 1
ATOM 5559 C CA . ASP A 1 725 ? 27.606 -3.828 6.068 1.00 83.38 725 ASP A CA 1
ATOM 5560 C C . ASP A 1 725 ? 26.764 -3.163 4.963 1.00 83.38 725 ASP A C 1
ATOM 5562 O O . ASP A 1 725 ? 25.946 -3.813 4.319 1.00 83.38 725 ASP A O 1
ATOM 5566 N N . GLU A 1 726 ? 26.987 -1.868 4.711 1.00 88.00 726 GLU A N 1
ATOM 5567 C CA . GLU A 1 726 ? 26.323 -1.107 3.649 1.00 88.00 726 GLU A CA 1
ATOM 5568 C C . GLU A 1 726 ? 26.772 -1.557 2.258 1.00 88.00 726 GLU A C 1
ATOM 5570 O O . GLU A 1 726 ? 25.923 -1.841 1.413 1.00 88.00 726 GLU A O 1
ATOM 5575 N N . LYS A 1 727 ? 28.088 -1.672 2.014 1.00 96.75 727 LYS A N 1
ATOM 5576 C CA . LYS A 1 727 ? 28.593 -2.205 0.741 1.00 96.75 727 LYS A CA 1
ATOM 5577 C C . LYS A 1 727 ? 28.057 -3.620 0.519 1.00 96.75 727 LYS A C 1
ATOM 5579 O O . LYS A 1 727 ? 27.550 -3.896 -0.560 1.00 96.75 727 LYS A O 1
ATOM 5584 N N . HIS A 1 728 ? 28.102 -4.468 1.546 1.00 93.88 728 HIS A N 1
ATOM 5585 C CA . HIS A 1 728 ? 27.622 -5.849 1.495 1.00 93.88 728 HIS A CA 1
ATOM 5586 C C . HIS A 1 728 ? 26.134 -5.944 1.136 1.00 93.88 728 HIS A C 1
ATOM 5588 O O . HIS A 1 728 ? 25.762 -6.657 0.207 1.00 93.88 728 HIS A O 1
ATOM 5594 N N . ALA A 1 729 ? 25.277 -5.172 1.811 1.00 89.06 729 ALA A N 1
ATOM 5595 C CA . ALA A 1 729 ? 23.848 -5.118 1.504 1.00 89.06 729 ALA A CA 1
ATOM 5596 C C . ALA A 1 729 ? 23.584 -4.661 0.057 1.00 89.06 729 ALA A C 1
ATOM 5598 O O . ALA A 1 729 ? 22.699 -5.199 -0.608 1.00 89.06 729 ALA A O 1
ATOM 5599 N N . ILE A 1 730 ? 24.378 -3.711 -0.449 1.00 97.81 730 ILE A N 1
ATOM 5600 C CA . ILE A 1 730 ? 24.303 -3.223 -1.833 1.00 97.81 730 ILE A CA 1
ATOM 5601 C C . ILE A 1 730 ? 24.804 -4.281 -2.824 1.00 97.81 730 ILE A C 1
ATOM 5603 O O . ILE A 1 730 ? 24.170 -4.470 -3.861 1.00 97.81 730 ILE A O 1
ATOM 5607 N N . ASP A 1 731 ? 25.876 -5.014 -2.516 1.00 98.31 731 ASP A N 1
ATOM 5608 C CA . ASP A 1 731 ? 26.377 -6.119 -3.343 1.00 98.31 731 ASP A CA 1
ATOM 5609 C C . ASP A 1 731 ? 25.313 -7.227 -3.477 1.00 98.31 731 ASP A C 1
ATOM 5611 O O . ASP A 1 731 ? 25.054 -7.719 -4.577 1.00 98.31 731 ASP A O 1
ATOM 5615 N N . VAL A 1 732 ? 24.657 -7.600 -2.370 1.00 96.31 732 VAL A N 1
ATOM 5616 C CA . VAL A 1 732 ? 23.579 -8.609 -2.330 1.00 96.31 732 VAL A CA 1
ATOM 5617 C C . VAL A 1 732 ? 22.323 -8.121 -3.064 1.00 96.31 732 VAL A C 1
ATOM 5619 O O . VAL A 1 732 ? 21.768 -8.861 -3.873 1.00 96.31 732 VAL A O 1
ATOM 5622 N N . TYR A 1 733 ? 21.894 -6.873 -2.856 1.00 97.31 733 TYR A N 1
ATOM 5623 C CA . TYR A 1 733 ? 20.778 -6.277 -3.603 1.00 97.31 733 TYR A CA 1
ATOM 5624 C C . TYR A 1 733 ? 21.046 -6.260 -5.119 1.00 97.31 733 TYR A C 1
ATOM 5626 O O . TYR A 1 733 ? 20.218 -6.715 -5.908 1.00 97.31 733 TYR A O 1
ATOM 5634 N N . THR A 1 734 ? 22.236 -5.812 -5.530 1.00 98.56 734 THR A N 1
ATOM 5635 C CA . THR A 1 734 ? 22.625 -5.690 -6.947 1.00 98.56 734 THR A CA 1
ATOM 5636 C C . THR A 1 734 ? 22.610 -7.048 -7.661 1.00 98.56 734 THR A C 1
ATOM 5638 O O . THR A 1 734 ? 22.201 -7.140 -8.819 1.00 98.56 734 THR A O 1
ATOM 5641 N N . LYS A 1 735 ? 22.971 -8.125 -6.954 1.00 98.38 735 LYS A N 1
ATOM 5642 C CA . LYS A 1 735 ? 22.878 -9.511 -7.436 1.00 98.38 735 LYS A CA 1
ATOM 5643 C C . LYS A 1 735 ? 21.438 -9.974 -7.664 1.00 98.38 735 LYS A C 1
ATOM 5645 O O . LYS A 1 735 ? 21.177 -10.589 -8.695 1.00 98.38 735 LYS A O 1
ATOM 5650 N N . GLY A 1 736 ? 20.516 -9.647 -6.756 1.00 98.06 736 GLY A N 1
ATOM 5651 C CA . GLY A 1 736 ? 19.084 -9.933 -6.916 1.00 98.06 736 GLY A CA 1
ATOM 5652 C C . GLY A 1 736 ? 18.484 -9.219 -8.130 1.00 98.06 736 GLY A C 1
ATOM 5653 O O . GLY A 1 736 ? 17.900 -9.859 -9.002 1.00 98.06 736 GLY A O 1
ATOM 5654 N N . ILE A 1 737 ? 18.756 -7.919 -8.260 1.00 98.31 737 ILE A N 1
ATOM 5655 C CA . ILE A 1 737 ? 18.363 -7.100 -9.417 1.00 98.31 737 ILE A CA 1
ATOM 5656 C C . ILE A 1 737 ? 18.894 -7.679 -10.740 1.00 98.31 737 ILE A C 1
ATOM 5658 O O . ILE A 1 737 ? 18.166 -7.738 -11.729 1.00 98.31 737 ILE A O 1
ATOM 5662 N N . ASN A 1 738 ? 20.130 -8.182 -10.752 1.00 98.69 738 ASN A N 1
ATOM 5663 C CA . ASN A 1 738 ? 20.730 -8.825 -11.922 1.00 98.69 738 ASN A CA 1
ATOM 5664 C C . ASN A 1 738 ? 20.145 -10.214 -12.251 1.00 98.69 738 ASN A C 1
ATOM 5666 O O . ASN A 1 738 ? 20.316 -10.697 -13.373 1.00 98.69 738 ASN A O 1
ATOM 5670 N N . TYR A 1 739 ? 19.454 -10.862 -11.309 1.00 98.69 739 TYR A N 1
ATOM 5671 C CA . TYR A 1 739 ? 18.601 -12.014 -11.603 1.00 98.69 739 TYR A CA 1
ATOM 5672 C C . TYR A 1 739 ? 17.234 -11.578 -12.147 1.00 98.69 739 TYR A C 1
ATOM 5674 O O . TYR A 1 739 ? 16.778 -12.159 -13.129 1.00 98.69 739 TYR A O 1
ATOM 5682 N N . THR A 1 740 ? 16.621 -10.523 -11.598 1.00 98.81 740 THR A N 1
ATOM 5683 C CA . THR A 1 740 ? 15.370 -9.941 -12.124 1.00 98.81 740 THR A CA 1
ATOM 5684 C C . THR A 1 740 ? 15.514 -9.475 -13.577 1.00 98.81 740 THR A C 1
ATOM 5686 O O . THR A 1 740 ? 14.640 -9.766 -14.389 1.00 98.81 740 THR A O 1
ATOM 5689 N N . ASP A 1 741 ? 16.625 -8.826 -13.946 1.00 98.88 741 ASP A N 1
ATOM 5690 C CA . ASP A 1 741 ? 16.918 -8.388 -15.325 1.00 98.88 741 ASP A CA 1
ATOM 5691 C C . ASP A 1 741 ? 16.860 -9.559 -16.329 1.00 98.88 741 ASP A C 1
ATOM 5693 O O . ASP A 1 741 ? 16.154 -9.501 -17.338 1.00 98.88 741 ASP A O 1
ATOM 5697 N N . LYS A 1 742 ? 17.513 -10.677 -15.987 1.00 98.81 742 LYS A N 1
ATOM 5698 C CA . LYS A 1 742 ? 17.563 -11.907 -16.801 1.00 98.81 742 LYS A CA 1
ATOM 5699 C C . LYS A 1 742 ? 16.230 -12.653 -16.829 1.00 98.81 742 LYS A C 1
ATOM 5701 O O . LYS A 1 742 ? 15.827 -13.143 -17.882 1.00 98.81 742 LYS A O 1
ATOM 5706 N N . ALA A 1 743 ? 15.534 -12.730 -15.695 1.00 98.88 743 ALA A N 1
ATOM 5707 C CA . ALA A 1 743 ? 14.192 -13.304 -15.628 1.00 98.88 743 ALA A CA 1
ATOM 5708 C C . ALA A 1 743 ? 13.202 -12.487 -16.480 1.00 98.88 743 ALA A C 1
ATOM 5710 O O . ALA A 1 743 ? 12.358 -13.061 -17.165 1.00 98.88 743 ALA A O 1
ATOM 5711 N N . THR A 1 744 ? 13.353 -11.158 -16.504 1.00 98.94 744 THR A N 1
ATOM 5712 C CA . THR A 1 744 ? 12.545 -10.251 -17.332 1.00 98.94 744 THR A CA 1
ATOM 5713 C C . THR A 1 744 ? 12.840 -10.453 -18.819 1.00 98.94 744 THR A C 1
ATOM 5715 O O . THR A 1 744 ? 11.900 -10.571 -19.604 1.00 98.94 744 THR A O 1
ATOM 5718 N N . GLU A 1 745 ? 14.112 -10.579 -19.221 1.00 98.88 745 GLU A N 1
ATOM 5719 C CA . GLU A 1 745 ? 14.482 -10.936 -20.602 1.00 98.88 745 GLU A CA 1
ATOM 5720 C C . GLU A 1 745 ? 13.800 -12.237 -21.050 1.00 98.88 745 GLU A C 1
ATOM 5722 O O . GLU A 1 745 ? 13.179 -12.288 -22.114 1.00 98.88 745 GLU A O 1
ATOM 5727 N N . GLN A 1 746 ? 13.884 -13.290 -20.235 1.00 98.81 746 GLN A N 1
ATOM 5728 C CA . GLN A 1 746 ? 13.289 -14.591 -20.544 1.00 98.81 746 GLN A CA 1
ATOM 5729 C C . GLN A 1 746 ? 11.759 -14.512 -20.621 1.00 98.81 746 GLN A C 1
ATOM 5731 O O . GLN A 1 746 ? 11.171 -14.989 -21.592 1.00 98.81 746 GLN A O 1
ATOM 5736 N N . PHE A 1 747 ? 11.119 -13.835 -19.666 1.00 98.94 747 PHE A N 1
ATOM 5737 C CA . PHE A 1 747 ? 9.671 -13.636 -19.633 1.00 98.94 747 PHE A CA 1
ATOM 5738 C C . PHE A 1 747 ? 9.150 -12.886 -20.867 1.00 98.94 747 PHE A C 1
ATOM 5740 O O . PHE A 1 747 ? 8.233 -13.371 -21.531 1.00 98.94 747 PHE A O 1
ATOM 5747 N N . LEU A 1 748 ? 9.752 -11.750 -21.245 1.00 98.88 748 LEU A N 1
ATOM 5748 C CA . LEU A 1 748 ? 9.326 -11.005 -22.439 1.00 98.88 748 LEU A CA 1
ATOM 5749 C C . LEU A 1 748 ? 9.591 -11.793 -23.736 1.00 98.88 748 LEU A C 1
ATOM 5751 O O . LEU A 1 748 ? 8.790 -11.733 -24.675 1.00 98.88 748 LEU A O 1
ATOM 5755 N N . ASN A 1 749 ? 10.668 -12.585 -23.786 1.00 98.75 749 ASN A N 1
ATOM 5756 C CA . ASN A 1 749 ? 10.929 -13.500 -24.897 1.00 98.75 749 ASN A CA 1
ATOM 5757 C C . ASN A 1 749 ? 9.893 -14.635 -24.984 1.00 98.75 749 ASN A C 1
ATOM 5759 O O . ASN A 1 749 ? 9.461 -14.963 -26.089 1.00 98.75 749 ASN A O 1
ATOM 5763 N N . GLU A 1 750 ? 9.414 -15.182 -23.865 1.00 98.69 750 GLU A N 1
ATOM 5764 C CA . GLU A 1 750 ? 8.300 -16.137 -23.875 1.00 98.69 750 GLU A CA 1
ATOM 5765 C C . GLU A 1 750 ? 6.975 -15.484 -24.293 1.00 98.69 750 GLU A C 1
ATOM 5767 O O . GLU A 1 750 ? 6.286 -16.028 -25.160 1.00 98.69 750 GLU A O 1
ATOM 5772 N N . LEU A 1 751 ? 6.636 -14.292 -23.783 1.00 98.69 751 LEU A N 1
ATOM 5773 C CA . LEU A 1 751 ? 5.435 -13.548 -24.201 1.00 98.69 751 LEU A CA 1
ATOM 5774 C C . LEU A 1 751 ? 5.431 -13.210 -25.703 1.00 98.69 751 LEU A C 1
ATOM 5776 O O . LEU A 1 751 ? 4.363 -13.104 -26.309 1.00 98.69 751 LEU A O 1
ATOM 5780 N N . ASN A 1 752 ? 6.605 -13.069 -26.327 1.00 98.38 752 ASN A N 1
ATOM 5781 C CA . ASN A 1 752 ? 6.748 -12.916 -27.778 1.00 98.38 752 ASN A CA 1
ATOM 5782 C C . ASN A 1 752 ? 6.339 -14.167 -28.577 1.00 98.38 752 ASN A C 1
ATOM 5784 O O . ASN A 1 752 ? 5.989 -14.034 -29.749 1.00 98.38 752 ASN A O 1
ATOM 5788 N N . THR A 1 753 ? 6.358 -15.362 -27.976 1.00 97.69 753 THR A N 1
ATOM 5789 C CA . THR A 1 753 ? 5.931 -16.610 -28.641 1.00 97.69 753 THR A CA 1
ATOM 5790 C C . THR A 1 753 ? 4.414 -16.816 -28.629 1.00 97.69 753 THR A C 1
ATOM 5792 O O . THR A 1 753 ? 3.889 -17.598 -29.424 1.00 97.69 753 THR A O 1
ATOM 5795 N N . ILE A 1 754 ? 3.690 -16.110 -27.754 1.00 97.38 754 ILE A N 1
ATOM 5796 C CA . ILE A 1 754 ? 2.244 -16.265 -27.585 1.00 97.38 754 ILE A CA 1
ATOM 5797 C C . ILE A 1 754 ? 1.510 -15.486 -28.687 1.00 97.38 754 ILE A C 1
ATOM 5799 O O . ILE A 1 754 ? 1.655 -14.272 -28.825 1.00 97.38 754 ILE A O 1
ATOM 5803 N N . ASN A 1 755 ? 0.651 -16.169 -29.451 1.00 95.62 755 ASN A N 1
ATOM 5804 C CA . ASN A 1 755 ? -0.158 -15.592 -30.539 1.00 95.62 755 ASN A CA 1
ATOM 5805 C C . ASN A 1 755 ? -1.369 -14.767 -30.029 1.00 95.62 755 ASN A C 1
ATOM 5807 O O . ASN A 1 755 ? -2.456 -14.812 -30.605 1.00 95.62 755 ASN A O 1
ATOM 5811 N N . LYS A 1 756 ? -1.176 -13.997 -28.954 1.00 95.81 756 LYS A N 1
ATOM 5812 C CA . LYS A 1 756 ? -2.166 -13.151 -28.272 1.00 95.81 756 LYS A CA 1
ATOM 5813 C C . LYS A 1 756 ? -1.577 -11.740 -28.092 1.00 95.81 756 LYS A C 1
ATOM 5815 O O . LYS A 1 756 ? -0.400 -11.651 -27.733 1.00 95.81 756 LYS A O 1
ATOM 5820 N N . PRO A 1 757 ? -2.316 -10.645 -28.358 1.00 97.56 757 PRO A N 1
ATOM 5821 C CA . PRO A 1 757 ? -1.845 -9.296 -28.049 1.00 97.56 757 PRO A CA 1
ATOM 5822 C C . PRO A 1 757 ? -1.626 -9.155 -26.540 1.00 97.56 757 PRO A C 1
ATOM 5824 O O . PRO A 1 757 ? -2.569 -9.333 -25.768 1.00 97.56 757 PRO A O 1
ATOM 5827 N N . ILE A 1 758 ? -0.383 -8.893 -26.132 1.00 98.69 758 ILE A N 1
ATOM 5828 C CA . ILE A 1 758 ? 0.013 -8.762 -24.725 1.00 98.69 758 ILE A CA 1
ATOM 5829 C C . ILE A 1 758 ? 0.860 -7.499 -24.548 1.00 98.69 758 ILE A C 1
ATOM 5831 O O . ILE A 1 758 ? 1.775 -7.241 -25.339 1.00 98.69 758 ILE A O 1
ATOM 5835 N N . THR A 1 759 ? 0.591 -6.756 -23.477 1.00 98.81 759 THR A N 1
ATOM 5836 C CA . THR A 1 759 ? 1.335 -5.561 -23.072 1.00 98.81 759 THR A CA 1
ATOM 5837 C C . THR A 1 759 ? 1.687 -5.632 -21.590 1.00 98.81 759 THR A C 1
ATOM 5839 O O . THR A 1 759 ? 0.821 -5.830 -20.745 1.00 98.81 759 THR A O 1
ATOM 5842 N N . VAL A 1 760 ? 2.964 -5.462 -21.267 1.00 98.94 760 VAL A N 1
ATOM 5843 C CA . VAL A 1 760 ? 3.499 -5.471 -19.903 1.00 98.94 760 VAL A CA 1
ATOM 5844 C C . VAL A 1 760 ? 3.712 -4.036 -19.433 1.00 98.94 760 VAL A C 1
ATOM 5846 O O . VAL A 1 760 ? 4.373 -3.259 -20.120 1.00 98.94 760 VAL A O 1
ATOM 5849 N N . ILE A 1 761 ? 3.187 -3.703 -18.256 1.00 98.94 761 ILE A N 1
ATOM 5850 C CA . ILE A 1 761 ? 3.558 -2.531 -17.460 1.00 98.94 761 ILE A CA 1
ATOM 5851 C C . ILE A 1 761 ? 4.503 -3.053 -16.378 1.00 98.94 761 ILE A C 1
ATOM 5853 O O . ILE A 1 761 ? 4.060 -3.755 -15.477 1.00 98.94 761 ILE A O 1
ATOM 5857 N N . PHE A 1 762 ? 5.792 -2.748 -16.457 1.00 98.94 762 PHE A N 1
ATOM 5858 C CA . PHE A 1 762 ? 6.777 -3.128 -15.443 1.00 98.94 762 PHE A CA 1
ATOM 5859 C C . PHE A 1 762 ? 7.228 -1.882 -14.692 1.00 98.94 762 PHE A C 1
ATOM 5861 O O . PHE A 1 762 ? 7.602 -0.894 -15.326 1.00 98.94 762 PHE A O 1
ATOM 5868 N N . TYR A 1 763 ? 7.244 -1.933 -13.362 1.00 98.81 763 TYR A N 1
ATOM 5869 C CA . TYR A 1 763 ? 7.794 -0.867 -12.529 1.00 98.81 763 TYR A CA 1
ATOM 5870 C C . TYR A 1 763 ? 8.402 -1.405 -11.233 1.00 98.81 763 TYR A C 1
ATOM 5872 O O . TYR A 1 763 ? 7.883 -2.349 -10.637 1.00 98.81 763 TYR A O 1
ATOM 5880 N N . GLY A 1 764 ? 9.479 -0.769 -10.773 1.00 98.56 764 GLY A N 1
ATOM 5881 C CA . GLY A 1 764 ? 9.901 -0.865 -9.378 1.00 98.56 764 GLY A CA 1
ATOM 5882 C C . GLY A 1 764 ? 9.014 -0.018 -8.474 1.00 98.56 764 GLY A C 1
ATOM 5883 O O . GLY A 1 764 ? 8.592 1.064 -8.872 1.00 98.56 764 GLY A O 1
ATOM 5884 N N . ASP A 1 765 ? 8.713 -0.480 -7.261 1.00 95.19 765 ASP A N 1
ATOM 5885 C CA . ASP A 1 765 ? 7.883 0.277 -6.320 1.00 95.19 765 ASP A CA 1
ATOM 5886 C C . ASP A 1 765 ? 8.675 1.303 -5.504 1.00 95.19 765 ASP A C 1
ATOM 5888 O O . ASP A 1 765 ? 8.243 2.448 -5.396 1.00 95.19 765 ASP A O 1
ATOM 5892 N N . HIS A 1 766 ? 9.828 0.950 -4.942 1.00 93.25 766 HIS A N 1
ATOM 5893 C CA . HIS A 1 766 ? 10.726 1.878 -4.236 1.00 93.25 766 HIS A CA 1
ATOM 5894 C C . HIS A 1 766 ? 12.193 1.456 -4.380 1.00 93.25 766 HIS A C 1
ATOM 5896 O O . HIS A 1 766 ? 12.499 0.404 -4.932 1.00 93.25 766 HIS A O 1
ATOM 5902 N N . LEU A 1 767 ? 13.121 2.297 -3.917 1.00 93.00 767 LEU A N 1
ATOM 5903 C CA . LEU A 1 767 ? 14.499 1.857 -3.689 1.00 93.00 767 LEU A CA 1
ATOM 5904 C C . LEU A 1 767 ? 14.591 1.072 -2.371 1.00 93.00 767 LEU A C 1
ATOM 5906 O O . LEU A 1 767 ? 13.892 1.412 -1.412 1.00 93.00 767 LEU A O 1
ATOM 5910 N N . PRO A 1 768 ? 15.533 0.120 -2.249 1.00 84.81 768 PRO A N 1
ATOM 5911 C CA . PRO A 1 768 ? 15.827 -0.535 -0.981 1.00 84.81 768 PRO A CA 1
ATOM 5912 C C . PRO A 1 768 ? 16.358 0.461 0.064 1.00 84.81 768 PRO A C 1
ATOM 5914 O O . PRO A 1 768 ? 17.187 1.324 -0.230 1.00 84.81 768 PRO A O 1
ATOM 5917 N N . GLY A 1 769 ? 15.953 0.286 1.325 1.00 78.12 769 GLY A N 1
ATOM 5918 C CA . GLY A 1 769 ? 16.321 1.158 2.454 1.00 78.12 769 GLY A CA 1
ATOM 5919 C C . GLY A 1 769 ? 17.762 1.005 2.968 1.00 78.12 769 GLY A C 1
ATOM 5920 O O . GLY A 1 769 ? 17.984 1.071 4.175 1.00 78.12 769 GLY A O 1
ATOM 5921 N N . ILE A 1 770 ? 18.725 0.733 2.083 1.00 81.50 770 ILE A N 1
ATOM 5922 C CA . ILE A 1 770 ? 20.108 0.339 2.416 1.00 81.50 770 ILE A CA 1
ATOM 5923 C C . ILE A 1 770 ? 21.141 1.459 2.253 1.00 81.50 770 ILE A C 1
ATOM 5925 O O . ILE A 1 770 ? 22.226 1.370 2.822 1.00 81.50 770 ILE A O 1
ATOM 5929 N N . TYR A 1 771 ? 20.823 2.524 1.512 1.00 87.19 771 TYR A N 1
ATOM 5930 C CA . TYR A 1 771 ? 21.783 3.554 1.094 1.00 87.19 771 TYR A CA 1
ATOM 5931 C C . TYR A 1 771 ? 22.047 4.616 2.177 1.00 87.19 771 TYR A C 1
ATOM 5933 O O . TYR A 1 771 ? 21.975 5.823 1.929 1.00 87.19 771 TYR A O 1
ATOM 5941 N N . SER A 1 772 ? 22.375 4.172 3.393 1.00 80.88 772 SER A N 1
ATOM 5942 C CA . SER A 1 772 ? 22.570 5.009 4.586 1.00 80.88 772 SER A CA 1
ATOM 5943 C C . SER A 1 772 ? 23.526 6.193 4.374 1.00 80.88 772 SER A C 1
ATOM 5945 O O . SER A 1 772 ? 23.381 7.232 5.011 1.00 80.88 772 SER A O 1
ATOM 5947 N N . THR A 1 773 ? 24.520 6.054 3.496 1.00 88.56 773 THR A N 1
ATOM 5948 C CA . THR A 1 773 ? 25.541 7.056 3.191 1.00 88.56 773 THR A CA 1
ATOM 5949 C C . THR A 1 773 ? 25.074 8.068 2.158 1.00 88.56 773 THR A C 1
ATOM 5951 O O . THR A 1 773 ? 25.351 9.254 2.335 1.00 88.56 773 THR A O 1
ATOM 5954 N N . ALA A 1 774 ? 24.280 7.658 1.167 1.00 89.69 774 ALA A N 1
ATOM 5955 C CA . ALA A 1 774 ? 23.582 8.602 0.299 1.00 89.69 774 ALA A CA 1
ATOM 5956 C C . ALA A 1 774 ? 22.543 9.405 1.104 1.00 89.69 774 ALA A C 1
ATOM 5958 O O . ALA A 1 774 ? 22.471 10.626 0.982 1.00 89.69 774 ALA A O 1
ATOM 5959 N N . GLN A 1 775 ? 21.816 8.742 2.005 1.00 81.69 775 GLN A N 1
ATOM 5960 C CA . GLN A 1 775 ? 20.749 9.325 2.824 1.00 81.69 775 GLN A CA 1
ATOM 5961 C C . GLN A 1 775 ? 21.235 10.342 3.885 1.00 81.69 775 GLN A C 1
ATOM 5963 O O . GLN A 1 775 ? 20.436 11.075 4.461 1.00 81.69 775 GLN A O 1
ATOM 5968 N N . LYS A 1 776 ? 22.553 10.454 4.121 1.00 83.00 776 LYS A N 1
ATOM 5969 C CA . LYS A 1 776 ? 23.163 11.516 4.956 1.00 83.00 776 LYS A CA 1
ATOM 5970 C C . LYS A 1 776 ? 23.158 12.897 4.281 1.00 83.00 776 LYS A C 1
ATOM 5972 O O . LYS A 1 776 ? 23.474 13.884 4.943 1.00 83.00 776 LYS A O 1
ATOM 5977 N N . ASN A 1 777 ? 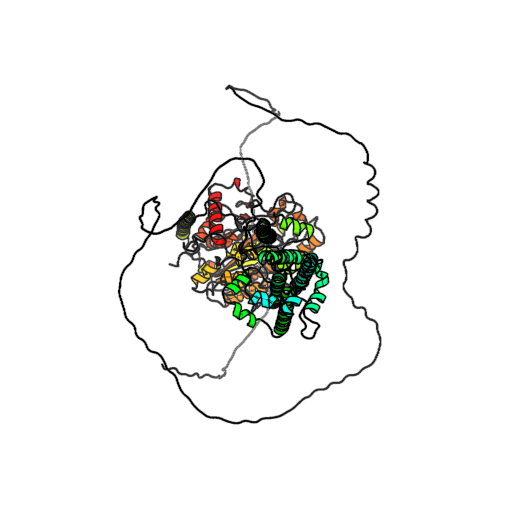22.842 12.981 2.987 1.00 84.94 777 ASN A N 1
ATOM 5978 C CA . ASN A 1 777 ? 22.798 14.223 2.217 1.00 84.94 777 ASN A CA 1
ATOM 5979 C C . ASN A 1 777 ? 21.384 14.452 1.643 1.00 84.94 777 ASN A C 1
ATOM 5981 O O . ASN A 1 777 ? 21.052 13.809 0.650 1.00 84.94 777 ASN A O 1
ATOM 5985 N N . PRO A 1 778 ? 20.589 15.404 2.172 1.00 78.25 778 PRO A N 1
ATOM 5986 C CA . PRO A 1 778 ? 19.224 15.666 1.693 1.00 78.25 778 PRO A CA 1
ATOM 5987 C C . PRO A 1 778 ? 19.114 16.059 0.213 1.00 78.25 778 PRO A C 1
ATOM 5989 O O . PRO A 1 778 ? 18.056 15.917 -0.388 1.00 78.25 778 PRO A O 1
ATOM 5992 N N . ALA A 1 779 ? 20.200 16.518 -0.423 1.00 84.75 779 ALA A N 1
ATOM 5993 C CA . ALA A 1 779 ? 20.203 16.753 -1.871 1.00 84.75 779 ALA A CA 1
ATOM 5994 C C . ALA A 1 779 ? 20.084 15.454 -2.702 1.00 84.75 779 ALA A C 1
ATOM 5996 O O . ALA A 1 779 ? 19.840 15.526 -3.903 1.00 84.75 779 ALA A O 1
ATOM 5997 N N . ASN A 1 780 ? 20.231 14.284 -2.071 1.00 88.81 780 ASN A N 1
ATOM 5998 C CA . ASN A 1 780 ? 20.011 12.977 -2.684 1.00 88.81 780 ASN A CA 1
ATOM 5999 C C . ASN A 1 780 ? 18.557 12.485 -2.537 1.00 88.81 780 ASN A C 1
ATOM 6001 O O . ASN A 1 780 ? 18.224 11.476 -3.153 1.00 88.81 780 ASN A O 1
ATOM 6005 N N . ASP A 1 781 ? 17.695 13.155 -1.755 1.00 80.81 781 ASP A N 1
ATOM 6006 C CA . ASP A 1 781 ? 16.350 12.655 -1.416 1.00 80.81 781 ASP A CA 1
ATOM 6007 C C . ASP A 1 781 ? 15.493 12.372 -2.666 1.00 80.81 781 ASP A C 1
ATOM 6009 O O . ASP A 1 781 ? 14.756 11.391 -2.674 1.00 80.81 781 ASP A O 1
ATOM 6013 N N . LEU A 1 782 ? 15.625 13.161 -3.744 1.00 86.19 782 LEU A N 1
ATOM 6014 C CA . LEU A 1 782 ? 14.938 12.901 -5.019 1.00 86.19 782 LEU A CA 1
ATOM 6015 C C . LEU A 1 782 ? 15.434 11.602 -5.677 1.00 86.19 782 LEU A C 1
ATOM 6017 O O . LEU A 1 782 ? 14.638 10.700 -5.915 1.00 86.19 782 LEU A O 1
ATOM 6021 N N . ALA A 1 783 ? 16.748 11.475 -5.894 1.00 91.19 783 ALA A N 1
ATOM 6022 C CA . ALA A 1 783 ? 17.364 10.294 -6.507 1.00 91.19 783 ALA A CA 1
ATOM 6023 C C . ALA A 1 783 ? 17.131 9.008 -5.689 1.00 91.19 783 ALA A C 1
ATOM 6025 O O . ALA A 1 783 ? 17.058 7.915 -6.248 1.00 91.19 783 ALA A O 1
ATOM 6026 N N . LEU A 1 784 ? 16.955 9.128 -4.367 1.00 88.94 784 LEU A N 1
ATOM 6027 C CA . LEU A 1 784 ? 16.589 8.007 -3.498 1.00 88.94 784 LEU A CA 1
ATOM 6028 C C . LEU A 1 784 ? 15.132 7.528 -3.668 1.00 88.94 784 LEU A C 1
ATOM 6030 O O . LEU A 1 784 ? 14.768 6.510 -3.089 1.00 88.94 784 LEU A O 1
ATOM 6034 N N . HIS A 1 785 ? 14.323 8.205 -4.486 1.00 91.06 785 HIS A N 1
ATOM 6035 C CA . HIS A 1 785 ? 12.964 7.802 -4.856 1.00 91.06 785 HIS A CA 1
ATOM 6036 C C . HIS A 1 785 ? 12.808 7.540 -6.374 1.00 91.06 785 HIS A C 1
ATOM 6038 O O . HIS A 1 785 ? 11.693 7.312 -6.841 1.00 91.06 785 HIS A O 1
ATOM 6044 N N . GLU A 1 786 ? 13.893 7.541 -7.159 1.00 95.12 786 GLU A N 1
ATOM 6045 C CA . GLU A 1 786 ? 13.867 7.341 -8.619 1.00 95.12 786 GLU A CA 1
ATOM 6046 C C . GLU A 1 786 ? 14.007 5.862 -9.016 1.00 95.12 786 GLU A C 1
ATOM 6048 O O . GLU A 1 786 ? 15.108 5.319 -9.139 1.00 95.12 786 GLU A O 1
ATOM 6053 N N . THR A 1 787 ? 12.872 5.209 -9.257 1.00 97.69 787 THR A N 1
ATOM 6054 C CA . THR A 1 787 ? 12.758 3.804 -9.705 1.00 97.69 787 THR A CA 1
ATOM 6055 C C . THR A 1 787 ? 12.649 3.680 -11.229 1.00 97.69 787 THR A C 1
ATOM 6057 O O . THR A 1 787 ? 12.399 4.659 -11.933 1.00 97.69 787 THR A O 1
ATOM 6060 N N . ASP A 1 788 ? 12.835 2.475 -11.767 1.00 98.50 788 ASP A N 1
ATOM 6061 C CA . ASP A 1 788 ? 12.708 2.199 -13.203 1.00 98.50 788 ASP A CA 1
ATOM 6062 C C . ASP A 1 788 ? 11.297 1.730 -13.583 1.00 98.50 788 ASP A C 1
ATOM 6064 O O . ASP A 1 788 ? 10.686 0.943 -12.861 1.00 98.50 788 ASP A O 1
ATOM 6068 N N . TYR A 1 789 ? 10.807 2.149 -14.757 1.00 98.81 789 TYR A N 1
ATOM 6069 C CA . TYR A 1 789 ? 9.623 1.547 -15.380 1.00 98.81 789 TYR A CA 1
ATOM 6070 C C . TYR A 1 789 ? 9.744 1.435 -16.906 1.00 98.81 789 TYR A C 1
ATOM 6072 O O . TYR A 1 789 ? 10.475 2.198 -17.556 1.00 98.81 789 TYR A O 1
ATOM 6080 N N . PHE A 1 790 ? 8.973 0.508 -17.477 1.00 98.88 790 PHE A N 1
ATOM 6081 C CA . PHE A 1 790 ? 8.687 0.426 -18.906 1.00 98.88 790 PHE A CA 1
ATOM 6082 C C . PHE A 1 790 ? 7.263 -0.082 -19.176 1.00 98.88 790 PHE A C 1
ATOM 6084 O O . PHE A 1 790 ? 6.674 -0.815 -18.386 1.00 98.88 790 PHE A O 1
ATOM 6091 N N . ILE A 1 791 ? 6.721 0.299 -20.330 1.00 98.88 791 ILE A N 1
ATOM 6092 C CA . ILE A 1 791 ? 5.500 -0.246 -20.918 1.00 98.88 791 ILE A CA 1
ATOM 6093 C C . ILE A 1 791 ? 5.900 -0.840 -22.269 1.00 98.88 791 ILE A C 1
ATOM 6095 O O . ILE A 1 791 ? 6.427 -0.141 -23.139 1.00 98.88 791 ILE A O 1
ATOM 6099 N N . TRP A 1 792 ? 5.694 -2.144 -22.427 1.00 98.75 792 TRP A N 1
ATOM 6100 C CA . TRP A 1 792 ? 6.169 -2.928 -23.566 1.00 98.75 792 TRP A CA 1
ATOM 6101 C C . TRP A 1 792 ? 5.054 -3.775 -24.162 1.00 98.75 792 TRP A C 1
ATOM 6103 O O . TRP A 1 792 ? 4.324 -4.435 -23.435 1.00 98.75 792 TRP A O 1
ATOM 6113 N N . SER A 1 793 ? 4.955 -3.808 -25.489 1.00 98.69 793 SER A N 1
ATOM 6114 C CA . SER A 1 793 ? 3.990 -4.640 -26.217 1.00 98.69 793 SER A CA 1
ATOM 6115 C C . SER A 1 793 ? 4.694 -5.731 -27.020 1.00 98.69 793 SER A C 1
ATOM 6117 O O . SER A 1 793 ? 5.662 -5.441 -27.731 1.00 98.69 793 SER A O 1
ATOM 6119 N N . ASN A 1 794 ? 4.185 -6.966 -26.938 1.00 98.50 794 ASN A N 1
ATOM 6120 C CA . ASN A 1 794 ? 4.760 -8.129 -27.614 1.00 98.50 794 ASN A CA 1
ATOM 6121 C C . ASN A 1 794 ? 4.631 -8.046 -29.145 1.00 98.50 794 ASN A C 1
ATOM 6123 O O . ASN A 1 794 ? 3.878 -7.234 -29.695 1.00 98.50 794 ASN A O 1
ATOM 6127 N N . THR A 1 795 ? 5.343 -8.934 -29.847 1.00 97.31 795 THR A N 1
ATOM 6128 C CA . THR A 1 795 ? 5.287 -9.054 -31.315 1.00 97.31 795 THR A CA 1
ATOM 6129 C C . THR A 1 795 ? 3.845 -9.101 -31.818 1.00 97.31 795 THR A C 1
ATOM 6131 O O . THR A 1 795 ? 3.505 -8.365 -32.742 1.00 97.31 795 THR A O 1
ATOM 6134 N N . LYS A 1 796 ? 2.958 -9.879 -31.180 1.00 97.75 796 LYS A N 1
ATOM 6135 C CA . LYS A 1 796 ? 1.567 -10.004 -31.632 1.00 97.75 796 LYS A CA 1
ATOM 6136 C C . LYS A 1 796 ? 0.748 -8.723 -31.473 1.00 97.75 796 LYS A C 1
ATOM 6138 O O . LYS A 1 796 ? -0.063 -8.393 -32.343 1.00 97.75 796 LYS A O 1
ATOM 6143 N N . ALA A 1 797 ? 0.951 -7.982 -30.391 1.00 97.00 797 ALA A N 1
ATOM 6144 C CA . ALA A 1 797 ? 0.323 -6.687 -30.185 1.00 97.00 797 ALA A CA 1
ATOM 6145 C C . ALA A 1 797 ? 0.822 -5.677 -31.234 1.00 97.00 797 ALA A C 1
ATOM 6147 O O . ALA A 1 797 ? 0.004 -5.065 -31.922 1.00 97.00 797 ALA A O 1
ATOM 6148 N N . ARG A 1 798 ? 2.142 -5.599 -31.458 1.00 95.88 798 ARG A N 1
ATOM 6149 C CA . ARG A 1 798 ? 2.768 -4.757 -32.499 1.00 95.88 798 ARG A CA 1
ATOM 6150 C C . ARG A 1 798 ? 2.464 -5.224 -33.934 1.00 95.88 798 ARG A C 1
ATOM 6152 O O . ARG A 1 798 ? 2.641 -4.462 -34.885 1.00 95.88 798 ARG A O 1
ATOM 6159 N N . GLU A 1 799 ? 2.008 -6.459 -34.144 1.00 95.81 799 GLU A N 1
ATOM 6160 C CA . GLU A 1 799 ? 1.403 -6.934 -35.399 1.00 95.81 799 GLU A CA 1
ATOM 6161 C C . GLU A 1 799 ? -0.024 -6.418 -35.581 1.00 95.81 799 GLU A C 1
ATOM 6163 O O . GLU A 1 799 ? -0.340 -5.857 -36.630 1.00 95.81 799 GLU A O 1
ATOM 6168 N N . THR A 1 800 ? -0.862 -6.619 -34.565 1.00 93.81 800 THR A N 1
ATOM 6169 C CA . THR A 1 800 ? -2.311 -6.361 -34.600 1.00 93.81 800 THR A CA 1
ATOM 6170 C C . THR A 1 800 ? -2.617 -4.861 -34.603 1.00 93.81 800 THR A C 1
ATOM 6172 O O . THR A 1 800 ? -3.564 -4.419 -35.249 1.00 93.81 800 THR A O 1
ATOM 6175 N N . ASN A 1 801 ? -1.778 -4.064 -33.939 1.00 94.25 801 ASN A N 1
ATOM 6176 C CA . ASN A 1 801 ? -1.898 -2.618 -33.844 1.00 94.25 801 ASN A CA 1
ATOM 6177 C C . ASN A 1 801 ? -0.651 -1.930 -34.426 1.00 94.25 801 ASN A C 1
ATOM 6179 O O . ASN A 1 801 ? 0.413 -1.895 -33.812 1.00 94.25 801 ASN A O 1
ATOM 6183 N N . LYS A 1 802 ? -0.805 -1.344 -35.618 1.00 91.69 802 LYS A N 1
ATOM 6184 C CA . LYS A 1 802 ? 0.236 -0.562 -36.311 1.00 91.69 802 LYS A CA 1
ATOM 6185 C C . LYS A 1 802 ? 0.235 0.931 -35.963 1.00 91.69 802 LYS A C 1
ATOM 6187 O O . LYS A 1 802 ? 0.972 1.688 -36.586 1.00 91.69 802 LYS A O 1
ATOM 6192 N N . SER A 1 803 ? -0.579 1.343 -34.992 1.00 91.94 803 SER A N 1
ATOM 6193 C CA . SER A 1 803 ? -0.699 2.726 -34.518 1.00 91.94 803 SER A CA 1
ATOM 6194 C C . SER A 1 803 ? -0.051 2.956 -33.146 1.00 91.94 803 SER A C 1
ATOM 6196 O O . SER A 1 803 ? -0.122 4.073 -32.649 1.00 91.94 803 SER A O 1
ATOM 6198 N N . MET A 1 804 ? 0.575 1.935 -32.542 1.00 94.06 804 MET A N 1
ATOM 6199 C CA . MET A 1 804 ? 1.336 2.072 -31.291 1.00 94.06 804 MET A CA 1
ATOM 6200 C C . MET A 1 804 ? 2.454 3.115 -31.405 1.00 94.06 804 MET A C 1
ATOM 6202 O O . MET A 1 804 ? 3.089 3.232 -32.456 1.00 94.06 804 MET A O 1
ATOM 6206 N N . VAL A 1 805 ? 2.726 3.824 -30.307 1.00 91.88 805 VAL A N 1
ATOM 6207 C CA . VAL A 1 805 ? 3.804 4.819 -30.218 1.00 91.88 805 VAL A CA 1
ATOM 6208 C C . VAL A 1 805 ? 4.625 4.583 -28.953 1.00 91.88 805 VAL A C 1
ATOM 6210 O O . VAL A 1 805 ? 4.091 4.490 -27.848 1.00 91.88 805 VAL A O 1
ATOM 6213 N N . ASP A 1 806 ? 5.940 4.487 -29.124 1.00 95.75 806 ASP A N 1
ATOM 6214 C CA . ASP A 1 806 ? 6.892 4.328 -28.030 1.00 95.75 806 ASP A CA 1
ATOM 6215 C C . ASP A 1 806 ? 7.394 5.695 -27.546 1.00 95.75 806 ASP A C 1
ATOM 6217 O O . ASP A 1 806 ? 7.831 6.535 -28.335 1.00 95.75 806 ASP A O 1
ATOM 6221 N N . HIS A 1 807 ? 7.326 5.915 -26.233 1.00 94.50 807 HIS A N 1
ATOM 6222 C CA . HIS A 1 807 ? 7.700 7.164 -25.565 1.00 94.50 807 HIS A CA 1
ATOM 6223 C C . HIS A 1 807 ? 8.802 6.915 -24.513 1.00 94.50 807 HIS A C 1
ATOM 6225 O O . HIS A 1 807 ? 8.498 6.820 -23.321 1.00 94.50 807 HIS A O 1
ATOM 6231 N N . PRO A 1 808 ? 10.070 6.732 -24.923 1.00 94.75 808 PRO A N 1
ATOM 6232 C CA . PRO A 1 808 ? 11.169 6.453 -24.000 1.00 94.75 808 PRO A CA 1
ATOM 6233 C C . PRO A 1 808 ? 11.590 7.696 -23.197 1.00 94.75 808 PRO A C 1
ATOM 6235 O O . PRO A 1 808 ? 11.485 8.828 -23.673 1.00 94.75 808 PRO A O 1
ATOM 6238 N N . GLY A 1 809 ? 12.129 7.477 -21.995 1.00 91.38 809 GLY A N 1
ATOM 6239 C CA . GLY A 1 809 ? 12.765 8.519 -21.176 1.00 91.38 809 GLY A CA 1
ATOM 6240 C C . GLY A 1 809 ? 11.826 9.501 -20.457 1.00 91.38 809 GLY A C 1
ATOM 6241 O O . GLY A 1 809 ? 12.269 10.585 -20.092 1.00 91.38 809 GLY A O 1
ATOM 6242 N N . GLN A 1 810 ? 10.553 9.160 -20.242 1.00 94.19 810 GLN A N 1
ATOM 6243 C CA . GLN A 1 810 ? 9.581 10.011 -19.543 1.00 94.19 810 GLN A CA 1
ATOM 6244 C C . GLN A 1 810 ? 9.600 9.816 -18.019 1.00 94.19 810 GLN A C 1
ATOM 6246 O O . GLN A 1 810 ? 9.505 8.687 -17.535 1.00 94.19 810 GLN A O 1
ATOM 6251 N N . TYR A 1 811 ? 9.593 10.905 -17.246 1.00 96.56 811 TYR A N 1
ATOM 6252 C CA . TYR A 1 811 ? 9.236 10.837 -15.823 1.00 96.56 811 TYR A CA 1
ATOM 6253 C C . TYR A 1 811 ? 7.744 10.504 -15.631 1.00 96.56 811 TYR A C 1
ATOM 6255 O O . TYR A 1 811 ? 6.896 10.902 -16.437 1.00 96.56 811 TYR A O 1
ATOM 6263 N N . SER A 1 812 ? 7.431 9.743 -14.580 1.00 96.81 812 SER A N 1
ATOM 6264 C CA . SER A 1 812 ? 6.065 9.331 -14.237 1.00 96.81 812 SER A CA 1
ATOM 6265 C C . SER A 1 812 ? 5.882 9.062 -12.735 1.00 96.81 812 SER A C 1
ATOM 6267 O O . SER A 1 812 ? 6.849 8.960 -11.980 1.00 96.81 812 SER A O 1
ATOM 6269 N N . THR A 1 813 ? 4.634 8.896 -12.307 1.00 96.00 813 THR A N 1
ATOM 6270 C CA . THR A 1 813 ? 4.216 8.300 -11.027 1.00 96.00 813 THR A CA 1
ATOM 6271 C C . THR A 1 813 ? 3.167 7.229 -11.314 1.00 96.00 813 THR A C 1
ATOM 6273 O O . THR A 1 813 ? 2.408 7.343 -12.278 1.00 96.00 813 THR A O 1
ATOM 6276 N N . SER A 1 814 ? 3.093 6.180 -10.490 1.00 96.88 814 SER A N 1
ATOM 6277 C CA . SER A 1 814 ? 2.294 4.977 -10.793 1.00 96.88 814 SER A CA 1
ATOM 6278 C C . SER A 1 814 ? 0.814 5.239 -11.086 1.00 96.88 814 SER A C 1
ATOM 6280 O O . SER A 1 814 ? 0.213 4.521 -11.881 1.00 96.88 814 SER A O 1
ATOM 6282 N N . ASN A 1 815 ? 0.241 6.323 -10.553 1.00 97.75 815 ASN A N 1
ATOM 6283 C CA . ASN A 1 815 ? -1.125 6.765 -10.850 1.00 97.75 815 ASN A CA 1
ATOM 6284 C C . ASN A 1 815 ? -1.385 7.129 -12.330 1.00 97.75 815 ASN A C 1
ATOM 6286 O O . ASN A 1 815 ? -2.543 7.312 -12.705 1.00 97.75 815 ASN A O 1
ATOM 6290 N N . TYR A 1 816 ? -0.350 7.244 -13.169 1.00 98.31 816 TYR A N 1
ATOM 6291 C CA . TYR A 1 816 ? -0.477 7.511 -14.605 1.00 98.31 816 TYR A CA 1
ATOM 6292 C C . TYR A 1 816 ? -0.307 6.274 -15.496 1.00 98.31 816 TYR A C 1
ATOM 6294 O O . TYR A 1 816 ? -0.619 6.360 -16.685 1.00 98.31 816 TYR A O 1
ATOM 6302 N N . PHE A 1 817 ? 0.143 5.121 -14.981 1.00 98.56 817 PHE A N 1
ATOM 6303 C CA . PHE A 1 817 ? 0.560 4.004 -15.842 1.00 98.56 817 PHE A CA 1
ATOM 6304 C C . PHE A 1 817 ? -0.540 3.483 -16.774 1.00 98.56 817 PHE A C 1
ATOM 6306 O O . PHE A 1 817 ? -0.247 3.176 -17.929 1.00 98.56 817 PHE A O 1
ATOM 6313 N N . MET A 1 818 ? -1.812 3.463 -16.361 1.00 98.50 818 MET A N 1
ATOM 6314 C CA . MET A 1 818 ? -2.907 3.076 -17.265 1.00 98.50 818 MET A CA 1
ATOM 6315 C C . MET A 1 818 ? -3.182 4.125 -18.364 1.00 98.50 818 MET A C 1
ATOM 6317 O O . MET A 1 818 ? -3.526 3.767 -19.491 1.00 98.50 818 MET A O 1
ATOM 6321 N N . ALA A 1 819 ? -2.972 5.418 -18.092 1.00 98.25 819 ALA A N 1
ATOM 6322 C CA . ALA A 1 819 ? -3.099 6.489 -19.088 1.00 98.25 819 ALA A CA 1
ATOM 6323 C C . ALA A 1 819 ? -1.912 6.507 -20.072 1.00 98.25 819 ALA A C 1
ATOM 6325 O O . ALA A 1 819 ? -2.103 6.659 -21.285 1.00 98.25 819 ALA A O 1
ATOM 6326 N N . GLN A 1 820 ? -0.694 6.249 -19.583 1.00 98.12 820 GLN A N 1
ATOM 6327 C CA . GLN A 1 820 ? 0.472 6.000 -20.435 1.00 98.12 820 GLN A CA 1
ATOM 6328 C C . GLN A 1 820 ? 0.298 4.718 -21.266 1.00 98.12 820 GLN A C 1
ATOM 6330 O O . GLN A 1 820 ? 0.621 4.724 -22.449 1.00 98.12 820 GLN A O 1
ATOM 6335 N N . THR A 1 821 ? -0.291 3.656 -20.707 1.00 98.44 821 THR A N 1
ATOM 6336 C CA . THR A 1 821 ? -0.588 2.402 -21.428 1.00 98.44 821 THR A CA 1
ATOM 6337 C C . THR A 1 821 ? -1.619 2.620 -22.529 1.00 98.44 821 THR A C 1
ATOM 6339 O O . THR A 1 821 ? -1.402 2.196 -23.662 1.00 98.44 821 THR A O 1
ATOM 6342 N N . ALA A 1 822 ? -2.693 3.369 -22.252 1.00 97.94 822 ALA A N 1
ATOM 6343 C CA . ALA A 1 822 ? -3.652 3.778 -23.276 1.00 97.94 822 ALA A CA 1
ATOM 6344 C C . ALA A 1 822 ? -2.983 4.591 -24.397 1.00 97.94 822 ALA A C 1
ATOM 6346 O O . ALA A 1 822 ? -3.350 4.464 -25.561 1.00 97.94 822 ALA A O 1
ATOM 6347 N N . THR A 1 823 ? -1.985 5.410 -24.063 1.00 97.38 823 THR A N 1
ATOM 6348 C CA . THR A 1 823 ? -1.245 6.227 -25.035 1.00 97.38 823 THR A CA 1
ATOM 6349 C C . THR A 1 823 ? -0.271 5.388 -25.871 1.00 97.38 823 THR A C 1
ATOM 6351 O O . THR A 1 823 ? -0.335 5.453 -27.095 1.00 97.38 823 THR A O 1
ATOM 6354 N N . HIS A 1 824 ? 0.521 4.511 -25.247 1.00 97.62 824 HIS A N 1
ATOM 6355 C CA . HIS A 1 824 ? 1.392 3.535 -25.918 1.00 97.62 824 HIS A CA 1
ATOM 6356 C C . HIS A 1 824 ? 0.614 2.637 -26.897 1.00 97.62 824 HIS A C 1
ATOM 6358 O O . HIS A 1 824 ? 1.043 2.408 -28.028 1.00 97.62 824 HIS A O 1
ATOM 6364 N N . LEU A 1 825 ? -0.577 2.185 -26.491 1.00 97.00 825 LEU A N 1
ATOM 6365 C CA . LEU A 1 825 ? -1.475 1.367 -27.307 1.00 97.00 825 LEU A CA 1
ATOM 6366 C C . LEU A 1 825 ? -2.282 2.152 -28.358 1.00 97.00 825 LEU A C 1
ATOM 6368 O O . LEU A 1 825 ? -3.040 1.528 -29.100 1.00 97.00 825 LEU A O 1
ATOM 6372 N N . ASN A 1 826 ? -2.175 3.484 -28.431 1.00 96.69 826 ASN A N 1
ATOM 6373 C CA . ASN A 1 826 ? -3.090 4.349 -29.197 1.00 96.69 826 ASN A CA 1
ATOM 6374 C C . ASN A 1 826 ? -4.581 4.015 -28.955 1.00 96.69 826 ASN A C 1
ATOM 6376 O O . ASN A 1 826 ? -5.419 4.093 -29.857 1.00 96.69 826 ASN A O 1
ATOM 6380 N N . ALA A 1 827 ? -4.895 3.617 -27.722 1.00 96.69 827 ALA A N 1
ATOM 6381 C CA . ALA A 1 827 ? -6.174 3.070 -27.307 1.00 96.69 827 ALA A CA 1
ATOM 6382 C C . ALA A 1 827 ? -7.093 4.132 -26.699 1.00 96.69 827 ALA A C 1
ATOM 6384 O O . ALA A 1 827 ? -6.654 5.031 -25.967 1.00 96.69 827 ALA A O 1
ATOM 6385 N N . LYS A 1 828 ? -8.386 4.012 -27.007 1.00 97.25 828 LYS A N 1
ATOM 6386 C CA . LYS A 1 828 ? -9.431 4.930 -26.557 1.00 97.25 828 LYS A CA 1
ATOM 6387 C C . LYS A 1 828 ? -9.524 4.977 -25.029 1.00 97.25 828 LYS A C 1
ATOM 6389 O O . LYS A 1 828 ? -9.374 3.969 -24.339 1.00 97.25 828 LYS A O 1
ATOM 6394 N N . VAL A 1 829 ? -9.794 6.171 -24.513 1.00 97.69 829 VAL A N 1
ATOM 6395 C CA . VAL A 1 829 ? -9.818 6.510 -23.086 1.00 97.69 829 VAL A CA 1
ATOM 6396 C C . VAL A 1 829 ? -11.240 6.743 -22.578 1.00 97.69 829 VAL A C 1
ATOM 6398 O O . VAL A 1 829 ? -12.115 7.213 -23.308 1.00 97.69 829 VAL A O 1
ATOM 6401 N N . SER A 1 830 ? -11.457 6.448 -21.295 1.00 97.62 830 SER A N 1
ATOM 6402 C CA . SER A 1 830 ? -12.594 6.965 -20.527 1.00 97.62 830 SER A CA 1
ATOM 6403 C C . SER A 1 830 ? -12.388 8.451 -20.186 1.00 97.62 830 SER A C 1
ATOM 6405 O O . SER A 1 830 ? -11.250 8.925 -20.225 1.00 97.62 830 SER A O 1
ATOM 6407 N N . PRO A 1 831 ? -13.433 9.196 -19.776 1.00 98.19 831 PRO A N 1
ATOM 6408 C CA . PRO A 1 831 ? -13.278 10.551 -19.232 1.00 98.19 831 PRO A CA 1
ATOM 6409 C C . PRO A 1 831 ? -12.235 10.641 -18.103 1.00 98.19 831 PRO A C 1
ATOM 6411 O O . PRO A 1 831 ? -11.435 11.572 -18.069 1.00 98.19 831 PRO A O 1
ATOM 6414 N N . TYR A 1 832 ? -12.175 9.642 -17.220 1.00 98.25 832 TYR A N 1
ATOM 6415 C CA . TYR A 1 832 ? -11.166 9.584 -16.162 1.00 98.25 832 TYR A CA 1
ATOM 6416 C C . TYR A 1 832 ? -9.738 9.367 -16.693 1.00 98.25 832 TYR A C 1
ATOM 6418 O O . TYR A 1 832 ? -8.803 10.030 -16.245 1.00 98.25 832 TYR A O 1
ATOM 6426 N N . LEU A 1 833 ? -9.557 8.493 -17.689 1.00 98.38 833 LEU A N 1
ATOM 6427 C CA . LEU A 1 833 ? -8.256 8.314 -18.340 1.00 98.38 833 LEU A CA 1
ATOM 6428 C C . LEU A 1 833 ? -7.850 9.541 -19.174 1.00 98.38 833 LEU A C 1
ATOM 6430 O O . LEU A 1 833 ? -6.659 9.820 -19.272 1.00 98.38 833 LEU A O 1
ATOM 6434 N N . ALA A 1 834 ? -8.801 10.307 -19.720 1.00 98.44 834 ALA A N 1
ATOM 6435 C CA . ALA A 1 834 ? -8.521 11.592 -20.361 1.00 98.44 834 ALA A CA 1
ATOM 6436 C C . ALA A 1 834 ? -7.981 12.620 -19.352 1.00 98.44 834 ALA A C 1
ATOM 6438 O O . ALA A 1 834 ? -6.929 13.198 -19.605 1.00 98.44 834 ALA A O 1
ATOM 6439 N N . LEU A 1 835 ? -8.612 12.767 -18.177 1.00 98.56 835 LEU A N 1
ATOM 6440 C CA . LEU A 1 835 ? -8.079 13.585 -17.075 1.00 98.56 835 LEU A CA 1
ATOM 6441 C C . LEU A 1 835 ? -6.642 13.181 -16.713 1.00 98.56 835 LEU A C 1
ATOM 6443 O O . LEU A 1 835 ? -5.768 14.039 -16.653 1.00 98.56 835 LEU A O 1
ATOM 6447 N N . LEU A 1 836 ? -6.376 11.885 -16.525 1.00 98.50 836 LEU A N 1
ATOM 6448 C CA . LEU A 1 836 ? -5.027 11.390 -16.226 1.00 98.50 836 LEU A CA 1
ATOM 6449 C C . LEU A 1 836 ? -4.026 11.622 -17.377 1.00 98.50 836 LEU A C 1
ATOM 6451 O O . LEU A 1 836 ? -2.852 11.853 -17.111 1.00 98.50 836 LEU A O 1
ATOM 6455 N N . THR A 1 837 ? -4.475 11.594 -18.637 1.00 98.06 837 THR A N 1
ATOM 6456 C CA . THR A 1 837 ? -3.630 11.843 -19.824 1.00 98.06 837 THR A CA 1
ATOM 6457 C C . THR A 1 837 ? -3.248 13.320 -19.955 1.00 98.06 837 THR A C 1
ATOM 6459 O O . THR A 1 837 ? -2.105 13.631 -20.286 1.00 98.06 837 THR A O 1
ATOM 6462 N N . GLU A 1 838 ? -4.175 14.241 -19.687 1.00 97.75 838 GLU A N 1
ATOM 6463 C CA . GLU A 1 838 ? -3.906 15.687 -19.671 1.00 97.75 838 GLU A CA 1
ATOM 6464 C C . GLU A 1 838 ? -3.042 16.059 -18.450 1.00 97.75 838 GLU A C 1
ATOM 6466 O O . GLU A 1 838 ? -2.060 16.789 -18.573 1.00 97.75 838 GLU A O 1
ATOM 6471 N N . LEU A 1 839 ? -3.356 15.497 -17.275 1.00 96.94 839 LEU A N 1
ATOM 6472 C CA . LEU A 1 839 ? -2.613 15.736 -16.037 1.00 96.94 839 LEU A CA 1
ATOM 6473 C C . LEU A 1 839 ? -1.169 15.220 -16.117 1.00 96.94 839 LEU A C 1
ATOM 6475 O O . LEU A 1 839 ? -0.278 15.939 -15.683 1.00 96.94 839 LEU A O 1
ATOM 6479 N N . HIS A 1 840 ? -0.904 14.055 -16.724 1.00 96.88 840 HIS A N 1
ATOM 6480 C CA . HIS A 1 840 ? 0.472 13.568 -16.939 1.00 96.88 840 HIS A CA 1
ATOM 6481 C C . HIS A 1 840 ? 1.287 14.488 -17.862 1.00 96.88 840 HIS A C 1
ATOM 6483 O O . HIS A 1 840 ? 2.475 14.693 -17.634 1.00 96.88 840 HIS A O 1
ATOM 6489 N N . GLN A 1 841 ? 0.660 15.102 -18.871 1.00 94.56 841 GLN A N 1
ATOM 6490 C CA . GLN A 1 841 ? 1.343 16.056 -19.755 1.00 94.56 841 GLN A CA 1
ATOM 6491 C C . GLN A 1 841 ? 1.703 17.373 -19.049 1.00 94.56 841 GLN A C 1
ATOM 6493 O O . GLN A 1 841 ? 2.746 17.955 -19.347 1.00 94.56 841 GLN A O 1
ATOM 6498 N N . ALA A 1 842 ? 0.861 17.843 -18.123 1.00 94.31 842 ALA A N 1
ATOM 6499 C CA . ALA A 1 842 ? 1.081 19.084 -17.376 1.00 94.31 842 ALA A CA 1
ATOM 6500 C C . ALA A 1 842 ? 1.913 18.897 -16.089 1.00 94.31 842 ALA A C 1
ATOM 6502 O O . ALA A 1 842 ? 2.625 19.809 -15.671 1.00 94.31 842 ALA A O 1
ATOM 6503 N N . ILE A 1 843 ? 1.814 17.726 -15.455 1.00 94.31 843 ILE A N 1
ATOM 6504 C CA . ILE A 1 843 ? 2.453 17.342 -14.188 1.00 94.31 843 ILE A CA 1
ATOM 6505 C C . ILE A 1 843 ? 2.999 15.905 -14.348 1.00 94.31 843 ILE A C 1
ATOM 6507 O O . ILE A 1 843 ? 2.347 14.948 -13.916 1.00 94.31 843 ILE A O 1
ATOM 6511 N N . PRO A 1 844 ? 4.188 15.728 -14.965 1.00 93.94 844 PRO A N 1
ATOM 6512 C CA . PRO A 1 844 ? 4.752 14.410 -15.274 1.00 93.94 844 PRO A CA 1
ATOM 6513 C C . PRO A 1 844 ? 4.889 13.478 -14.071 1.00 93.94 844 PRO A C 1
ATOM 6515 O O . PRO A 1 844 ? 4.621 12.288 -14.193 1.00 93.94 844 PRO A O 1
ATOM 6518 N N . ALA A 1 845 ? 5.251 13.999 -12.897 1.00 93.50 845 ALA A N 1
ATOM 6519 C CA . ALA A 1 845 ? 5.275 13.220 -11.662 1.00 93.50 845 ALA A CA 1
ATOM 6520 C C . ALA A 1 845 ? 4.967 14.104 -10.444 1.00 93.50 845 ALA A C 1
ATOM 6522 O O . ALA A 1 845 ? 5.461 15.230 -10.347 1.00 93.50 845 ALA A O 1
ATOM 6523 N N . MET A 1 846 ? 4.171 13.584 -9.504 1.00 91.62 846 MET A N 1
ATOM 6524 C CA . MET A 1 846 ? 3.848 14.253 -8.238 1.00 91.62 846 MET A CA 1
ATOM 6525 C C . MET A 1 846 ? 3.769 13.281 -7.053 1.00 91.62 846 MET A C 1
ATOM 6527 O O . MET A 1 846 ? 3.182 12.204 -7.151 1.00 91.62 846 MET A O 1
ATOM 6531 N N . VAL A 1 847 ? 4.347 13.662 -5.913 1.00 85.44 847 VAL A N 1
ATOM 6532 C CA . VAL A 1 847 ? 4.525 12.772 -4.757 1.00 85.44 847 VAL A CA 1
ATOM 6533 C C . VAL A 1 847 ? 4.608 13.546 -3.432 1.00 85.44 847 VAL A C 1
ATOM 6535 O O . VAL A 1 847 ? 4.774 14.762 -3.426 1.00 85.44 847 VAL A O 1
ATOM 6538 N N . ARG A 1 848 ? 4.534 12.857 -2.288 1.00 76.25 848 ARG A N 1
ATOM 6539 C CA . ARG A 1 848 ? 5.003 13.371 -0.986 1.00 76.25 848 ARG A CA 1
ATOM 6540 C C . ARG A 1 848 ? 6.196 12.526 -0.535 1.00 76.25 848 ARG A C 1
ATOM 6542 O O . ARG A 1 848 ? 6.046 11.318 -0.381 1.00 76.25 848 ARG A O 1
ATOM 6549 N N . ILE A 1 849 ? 7.352 13.157 -0.330 1.00 68.75 849 ILE A N 1
ATOM 6550 C CA . ILE A 1 849 ? 8.567 12.529 0.223 1.00 68.75 849 ILE A CA 1
ATOM 6551 C C . ILE A 1 849 ? 8.680 12.883 1.712 1.00 68.75 849 ILE A C 1
ATOM 6553 O O . ILE A 1 849 ? 8.383 14.010 2.110 1.00 68.75 849 ILE A O 1
ATOM 6557 N N . ALA A 1 850 ? 9.118 11.928 2.537 1.00 51.25 850 ALA A N 1
ATOM 6558 C CA . ALA A 1 850 ? 9.400 12.134 3.958 1.00 51.25 850 ALA A CA 1
ATOM 6559 C C . ALA A 1 850 ? 10.924 12.298 4.180 1.00 51.25 850 ALA A C 1
ATOM 6561 O O . ALA A 1 850 ? 11.649 11.309 4.083 1.00 51.25 850 ALA A O 1
ATOM 6562 N N . PRO A 1 851 ? 11.434 13.515 4.458 1.00 44.94 851 PRO A N 1
ATOM 6563 C CA . PRO A 1 851 ? 12.874 13.787 4.473 1.00 44.94 851 PRO A CA 1
ATOM 6564 C C . PRO A 1 851 ? 13.569 13.325 5.761 1.00 44.94 851 PRO A C 1
ATOM 6566 O O . PRO A 1 851 ? 13.014 13.397 6.861 1.00 44.94 851 PRO A O 1
ATOM 6569 N N . THR A 1 852 ? 14.821 12.878 5.628 1.00 42.44 852 THR A N 1
ATOM 6570 C CA . THR A 1 852 ? 15.492 12.076 6.671 1.00 42.44 852 THR A CA 1
ATOM 6571 C C . THR A 1 852 ? 16.223 12.885 7.759 1.00 42.44 852 THR A C 1
ATOM 6573 O O . THR A 1 852 ? 16.521 12.349 8.825 1.00 42.44 852 THR A O 1
ATOM 6576 N N . ASP A 1 853 ? 16.533 14.168 7.538 1.00 37.38 853 ASP A N 1
ATOM 6577 C CA . ASP A 1 853 ? 17.457 14.942 8.399 1.00 37.38 853 ASP A CA 1
ATOM 6578 C C . ASP A 1 853 ? 16.802 15.681 9.586 1.00 37.38 853 ASP A C 1
ATOM 6580 O O . ASP A 1 853 ? 17.483 16.335 10.382 1.00 37.38 853 ASP A O 1
ATOM 6584 N N . GLY A 1 854 ? 15.478 15.578 9.726 1.00 34.59 854 GLY A N 1
ATOM 6585 C CA . GLY A 1 854 ? 14.728 16.189 10.824 1.00 34.59 854 GLY A CA 1
ATOM 6586 C C . GLY A 1 854 ? 14.526 17.705 10.715 1.00 34.59 854 GLY A C 1
ATOM 6587 O O . GLY A 1 854 ? 14.253 18.341 11.738 1.00 34.59 854 GLY A O 1
ATOM 6588 N N . LYS A 1 855 ? 14.643 18.299 9.515 1.00 30.91 855 LYS A N 1
ATOM 6589 C CA . LYS A 1 855 ? 14.386 19.735 9.287 1.00 30.91 855 LYS A CA 1
ATOM 6590 C C . LYS A 1 855 ? 13.242 20.109 8.340 1.00 30.91 855 LYS A C 1
ATOM 6592 O O . LYS A 1 855 ? 13.097 21.291 8.031 1.00 30.91 855 LYS A O 1
ATOM 6597 N N . TRP A 1 856 ? 12.353 19.170 8.027 1.00 34.34 856 TRP A N 1
ATOM 6598 C CA . TRP A 1 856 ? 10.999 19.467 7.539 1.00 34.34 856 TRP A CA 1
ATOM 6599 C C . TRP A 1 856 ? 9.942 18.653 8.305 1.00 34.34 856 TRP A C 1
ATOM 6601 O O . TRP A 1 856 ? 10.269 17.711 9.028 1.00 34.34 856 TRP A O 1
ATOM 6611 N N . ALA A 1 857 ? 8.687 19.096 8.223 1.00 29.84 857 ALA A N 1
ATOM 6612 C CA . ALA A 1 857 ? 7.536 18.557 8.952 1.00 29.84 857 ALA A CA 1
ATOM 6613 C C . ALA A 1 857 ? 6.888 17.356 8.210 1.00 29.84 857 ALA A C 1
ATOM 6615 O O . ALA A 1 857 ? 7.373 16.985 7.138 1.00 29.84 857 ALA A O 1
ATOM 6616 N N . PRO A 1 858 ? 5.834 16.705 8.752 1.00 32.53 858 PRO A N 1
ATOM 6617 C CA . PRO A 1 858 ? 5.198 15.549 8.117 1.00 32.53 858 PRO A CA 1
ATOM 6618 C C . PRO A 1 858 ? 4.542 15.878 6.763 1.00 32.53 858 PRO A C 1
ATOM 6620 O O . PRO A 1 858 ? 3.377 16.242 6.699 1.00 32.53 858 PRO A O 1
ATOM 6623 N N . GLY A 1 859 ? 5.278 15.694 5.664 1.00 47.94 859 GLY A N 1
ATOM 6624 C CA . GLY A 1 859 ? 4.724 15.546 4.313 1.00 47.94 859 GLY A CA 1
ATOM 6625 C C . GLY A 1 859 ? 3.862 16.696 3.770 1.00 47.94 859 GLY A C 1
ATOM 6626 O O . GLY A 1 859 ? 3.110 16.448 2.834 1.00 47.94 859 GLY A O 1
ATOM 6627 N N . ASP A 1 860 ? 3.933 17.913 4.324 1.00 44.50 860 ASP A N 1
ATOM 6628 C CA . ASP A 1 860 ? 2.988 19.018 4.052 1.00 44.50 860 ASP A CA 1
ATOM 6629 C C . ASP A 1 860 ? 2.863 19.405 2.566 1.00 44.50 860 ASP A C 1
ATOM 6631 O O . ASP A 1 860 ? 1.765 19.673 2.071 1.00 44.50 860 ASP A O 1
ATOM 6635 N N . THR A 1 861 ? 3.979 19.422 1.836 1.00 56.38 861 THR A N 1
ATOM 6636 C CA . THR A 1 861 ? 4.063 19.886 0.441 1.00 56.38 861 THR A CA 1
ATOM 6637 C C . THR A 1 861 ? 4.121 18.733 -0.555 1.00 56.38 861 THR A C 1
ATOM 6639 O O . THR A 1 861 ? 4.876 17.783 -0.352 1.00 56.38 861 THR A O 1
ATOM 6642 N N . VAL A 1 862 ? 3.408 18.861 -1.678 1.00 74.00 862 VAL A N 1
ATOM 6643 C CA . VAL A 1 862 ? 3.579 17.967 -2.831 1.00 74.00 862 VAL A CA 1
ATOM 6644 C C . VAL A 1 862 ? 4.867 18.326 -3.576 1.00 74.00 862 VAL A C 1
ATOM 6646 O O . VAL A 1 862 ? 5.056 19.455 -4.025 1.00 74.00 862 VAL A O 1
ATOM 6649 N N . THR A 1 863 ? 5.751 17.346 -3.723 1.00 76.06 863 THR A N 1
ATOM 6650 C CA . THR A 1 863 ? 6.892 17.377 -4.636 1.00 76.06 863 THR A CA 1
ATOM 6651 C C . THR A 1 863 ? 6.379 17.143 -6.054 1.00 76.06 863 THR A C 1
ATOM 6653 O O . THR A 1 863 ? 5.839 16.075 -6.332 1.00 76.06 863 THR A O 1
ATOM 6656 N N . VAL A 1 864 ? 6.566 18.109 -6.955 1.00 85.50 864 VAL A N 1
ATOM 6657 C CA . VAL A 1 864 ? 6.322 17.953 -8.398 1.00 85.50 864 VAL A CA 1
ATOM 6658 C C . VAL A 1 864 ? 7.653 18.018 -9.141 1.00 85.50 864 VAL A C 1
ATOM 6660 O O . VAL A 1 864 ? 8.519 18.812 -8.767 1.00 85.50 864 VAL A O 1
ATOM 6663 N N . ILE A 1 865 ? 7.807 17.227 -10.203 1.00 87.44 865 ILE A N 1
ATOM 6664 C CA . ILE A 1 865 ? 8.912 17.364 -11.162 1.00 87.44 865 ILE A CA 1
ATOM 6665 C C . ILE A 1 865 ? 8.410 17.622 -12.585 1.00 87.44 865 ILE A C 1
ATOM 6667 O O . ILE A 1 865 ? 7.325 17.180 -12.972 1.00 87.44 865 ILE A O 1
ATOM 6671 N N . ASP A 1 866 ? 9.211 18.356 -13.356 1.00 86.38 866 ASP A N 1
ATOM 6672 C CA . ASP A 1 866 ? 8.996 18.581 -14.783 1.00 86.38 866 ASP A CA 1
ATOM 6673 C C . ASP A 1 866 ? 9.432 17.378 -15.642 1.00 86.38 866 ASP A C 1
ATOM 6675 O O . ASP A 1 866 ? 9.928 16.359 -15.157 1.00 86.38 866 ASP A O 1
ATOM 6679 N N . LYS A 1 867 ? 9.249 17.505 -16.960 1.00 87.12 867 LYS A N 1
ATOM 6680 C CA . LYS A 1 867 ? 9.604 16.469 -17.943 1.00 87.12 867 LYS A CA 1
ATOM 6681 C C . LYS A 1 867 ? 11.109 16.172 -18.048 1.00 87.12 867 LYS A C 1
ATOM 6683 O O . LYS A 1 867 ? 11.469 15.165 -18.649 1.00 87.12 867 LYS A O 1
ATOM 6688 N N . ASP A 1 868 ? 11.964 17.047 -17.521 1.00 86.19 868 ASP A N 1
ATOM 6689 C CA . ASP A 1 868 ? 13.425 16.938 -17.541 1.00 86.19 868 ASP A CA 1
ATOM 6690 C C . ASP A 1 868 ? 13.984 16.511 -16.161 1.00 86.19 868 ASP A C 1
ATOM 6692 O O . ASP A 1 868 ? 15.194 16.338 -16.020 1.00 86.19 868 ASP A O 1
ATOM 6696 N N . GLY A 1 869 ? 13.116 16.309 -15.158 1.00 84.81 869 GLY A N 1
ATOM 6697 C CA . GLY A 1 869 ? 13.455 15.887 -13.794 1.00 84.81 869 GLY A CA 1
ATOM 6698 C C . GLY A 1 869 ? 13.642 17.028 -12.786 1.00 84.81 869 GLY A C 1
ATOM 6699 O O . GLY A 1 869 ? 14.004 16.777 -11.637 1.00 84.81 869 GLY A O 1
ATOM 6700 N N . ASN A 1 870 ? 13.408 18.290 -13.164 1.00 84.81 870 ASN A N 1
ATOM 6701 C CA . ASN A 1 870 ? 13.597 19.422 -12.252 1.00 84.81 870 ASN A CA 1
ATOM 6702 C C . ASN A 1 870 ? 12.405 19.581 -11.303 1.00 84.81 870 ASN A C 1
ATOM 6704 O O . ASN A 1 870 ? 11.252 19.539 -11.725 1.00 84.81 870 ASN A O 1
ATOM 6708 N N . LEU A 1 871 ? 12.683 19.866 -10.029 1.00 84.44 871 LEU A N 1
ATOM 6709 C CA . LEU A 1 871 ? 11.666 20.170 -9.019 1.00 84.44 871 LEU A CA 1
ATOM 6710 C C . LEU A 1 871 ? 10.903 21.466 -9.352 1.00 84.44 871 LEU A C 1
ATOM 6712 O O . LEU A 1 871 ? 11.491 22.550 -9.341 1.00 84.44 871 LEU A O 1
ATOM 6716 N N . ILE A 1 872 ? 9.586 21.367 -9.555 1.00 80.38 872 ILE A N 1
ATOM 6717 C CA . ILE A 1 872 ? 8.676 22.517 -9.651 1.00 80.38 872 ILE A CA 1
ATOM 6718 C C . ILE A 1 872 ? 8.010 22.735 -8.280 1.00 80.38 872 ILE A C 1
ATOM 6720 O O . ILE A 1 872 ? 7.273 21.866 -7.812 1.00 80.38 872 ILE A O 1
ATOM 6724 N N . PRO A 1 873 ? 8.184 23.897 -7.626 1.00 74.69 873 PRO A N 1
ATOM 6725 C CA . PRO A 1 873 ? 7.341 24.279 -6.496 1.00 74.69 873 PRO A CA 1
ATOM 6726 C C . PRO A 1 873 ? 5.896 24.494 -6.964 1.00 74.69 873 PRO A C 1
ATOM 6728 O O . PRO A 1 873 ? 5.681 25.194 -7.948 1.00 74.69 873 PRO A O 1
ATOM 6731 N N . GLU A 1 874 ? 4.898 23.986 -6.236 1.00 70.56 874 GLU A N 1
ATOM 6732 C CA . GLU A 1 874 ? 3.469 24.060 -6.612 1.00 70.56 874 GLU A CA 1
ATOM 6733 C C . GLU A 1 874 ? 2.991 25.485 -6.984 1.00 70.56 874 GLU A C 1
ATOM 6735 O O . GLU A 1 874 ? 2.205 25.684 -7.909 1.00 70.56 874 GLU A O 1
ATOM 6740 N N . SER A 1 875 ? 3.541 26.512 -6.327 1.00 74.12 875 SER A N 1
ATOM 6741 C CA . SER A 1 875 ? 3.261 27.927 -6.614 1.00 74.12 875 SER A CA 1
ATOM 6742 C C . SER A 1 875 ? 3.741 28.417 -7.992 1.00 74.12 875 SER A C 1
ATOM 6744 O O . SER A 1 875 ? 3.256 29.446 -8.467 1.00 74.12 875 SER A O 1
ATOM 6746 N N . GLN A 1 876 ? 4.667 27.694 -8.628 1.00 81.69 876 GLN A N 1
ATOM 6747 C CA . GLN A 1 876 ? 5.234 27.966 -9.954 1.00 81.69 876 GLN A CA 1
ATOM 6748 C C . GLN A 1 876 ? 4.588 27.144 -11.080 1.00 81.69 876 GLN A C 1
ATOM 6750 O O . GLN A 1 876 ? 4.888 27.406 -12.243 1.00 81.69 876 GLN A O 1
ATOM 6755 N N . LEU A 1 877 ? 3.687 26.203 -10.765 1.00 85.56 877 LEU A N 1
ATOM 6756 C CA . LEU A 1 877 ? 2.840 25.555 -11.772 1.00 85.56 877 LEU A CA 1
ATOM 6757 C C . LEU A 1 877 ? 2.061 26.616 -12.560 1.00 85.56 877 LEU A C 1
ATOM 6759 O O . LEU A 1 877 ? 1.636 27.628 -11.993 1.00 85.56 877 LEU A O 1
ATOM 6763 N N . ASP A 1 878 ? 1.843 26.399 -13.854 1.00 90.62 878 ASP A N 1
ATOM 6764 C CA . ASP A 1 878 ? 0.972 27.281 -14.629 1.00 90.62 878 ASP A CA 1
ATOM 6765 C C . ASP A 1 878 ? -0.516 27.071 -14.280 1.00 90.62 878 ASP A C 1
ATOM 6767 O O . ASP A 1 878 ? -0.902 26.145 -13.562 1.00 90.62 878 ASP A O 1
ATOM 6771 N N . GLU A 1 879 ? -1.373 27.972 -14.759 1.00 93.38 879 GLU A N 1
ATOM 6772 C CA . GLU A 1 879 ? -2.802 27.963 -14.427 1.00 93.38 879 GLU A CA 1
ATOM 6773 C C . GLU A 1 879 ? -3.566 26.770 -15.039 1.00 93.38 879 GLU A C 1
ATOM 6775 O O . GLU A 1 879 ? -4.632 26.412 -14.540 1.00 93.38 879 GLU A O 1
ATOM 6780 N N . HIS A 1 880 ? -3.031 26.114 -16.075 1.00 94.25 880 HIS A N 1
ATOM 6781 C CA . HIS A 1 880 ? -3.606 24.894 -16.644 1.00 94.25 880 HIS A CA 1
ATOM 6782 C C . HIS A 1 880 ? -3.230 23.669 -15.804 1.00 94.25 880 HIS A C 1
ATOM 6784 O O . HIS A 1 880 ? -4.121 22.906 -15.428 1.00 94.25 880 HIS A O 1
ATOM 6790 N N . ALA A 1 881 ? -1.958 23.537 -15.416 1.00 93.00 881 ALA A N 1
ATOM 6791 C CA . ALA A 1 881 ? -1.494 22.513 -14.480 1.00 93.00 881 ALA A CA 1
ATOM 6792 C C . ALA A 1 881 ? -2.224 22.606 -13.125 1.00 93.00 881 ALA A C 1
ATOM 6794 O O . ALA A 1 881 ? -2.706 21.598 -12.609 1.00 93.00 881 ALA A O 1
ATOM 6795 N N . LYS A 1 882 ? -2.406 23.823 -12.589 1.00 93.06 882 LYS A N 1
ATOM 6796 C CA . LYS A 1 882 ? -3.217 24.079 -11.382 1.00 93.06 882 LYS A CA 1
ATOM 6797 C C . LYS A 1 882 ? -4.678 23.658 -11.548 1.00 93.06 882 LYS A C 1
ATOM 6799 O O . LYS A 1 882 ? -5.228 23.044 -10.637 1.00 93.06 882 LYS A O 1
ATOM 6804 N N . GLN A 1 883 ? -5.315 23.966 -12.683 1.00 95.38 883 GLN A N 1
ATOM 6805 C CA . GLN A 1 883 ? -6.706 23.565 -12.930 1.00 95.38 883 GLN A CA 1
ATOM 6806 C C . GLN A 1 883 ? -6.843 22.041 -13.041 1.00 95.38 883 GLN A C 1
ATOM 6808 O O . GLN A 1 883 ? -7.754 21.478 -12.442 1.00 95.38 883 GLN A O 1
ATOM 6813 N N . LEU A 1 884 ? -5.927 21.366 -13.742 1.00 96.69 884 LEU A N 1
ATOM 6814 C CA . LEU A 1 884 ? -5.908 19.903 -13.842 1.00 96.69 884 LEU A CA 1
ATOM 6815 C C . LEU A 1 884 ? -5.701 19.250 -12.467 1.00 96.69 884 LEU A C 1
ATOM 6817 O O . LEU A 1 884 ? -6.426 18.319 -12.119 1.00 96.69 884 LEU A O 1
ATOM 6821 N N . LEU A 1 885 ? -4.777 19.768 -11.649 1.00 94.19 885 LEU A N 1
ATOM 6822 C CA . LEU A 1 885 ? -4.553 19.292 -10.281 1.00 94.19 885 LEU A CA 1
ATOM 6823 C C . LEU A 1 885 ? -5.776 19.533 -9.379 1.00 94.19 885 LEU A C 1
ATOM 6825 O O . LEU A 1 885 ? -6.115 18.676 -8.563 1.00 94.19 885 LEU A O 1
ATOM 6829 N N . HIS A 1 886 ? -6.477 20.659 -9.540 1.00 95.12 886 HIS A N 1
ATOM 6830 C CA . HIS A 1 886 ? -7.717 20.957 -8.817 1.00 95.12 886 HIS A CA 1
ATOM 6831 C C . HIS A 1 886 ? -8.867 20.021 -9.216 1.00 95.12 886 HIS A C 1
ATOM 6833 O O . HIS A 1 886 ? -9.533 19.456 -8.346 1.00 95.12 886 HIS A O 1
ATOM 6839 N N . ASP A 1 887 ? -9.075 19.807 -10.515 1.00 97.56 887 ASP A N 1
ATOM 6840 C CA . ASP A 1 887 ? -10.088 18.888 -11.041 1.00 97.56 887 ASP A CA 1
ATOM 6841 C C . ASP A 1 887 ? -9.803 17.448 -10.592 1.00 97.56 887 ASP A C 1
ATOM 6843 O O . ASP A 1 887 ? -10.705 16.743 -10.140 1.00 97.56 887 ASP A O 1
ATOM 6847 N N . TYR A 1 888 ? -8.537 17.031 -10.624 1.00 97.44 888 TYR A N 1
ATOM 6848 C CA . TYR A 1 888 ? -8.086 15.742 -10.107 1.00 97.44 888 TYR A CA 1
ATOM 6849 C C . TYR A 1 888 ? -8.292 15.606 -8.594 1.00 97.44 888 TYR A C 1
ATOM 6851 O O . TYR A 1 888 ? -8.807 14.590 -8.137 1.00 97.44 888 TYR A O 1
ATOM 6859 N N . THR A 1 889 ? -8.002 16.654 -7.820 1.00 95.94 889 THR A N 1
ATOM 6860 C CA . THR A 1 889 ? -8.287 16.724 -6.375 1.00 95.94 889 THR A CA 1
ATOM 6861 C C . THR A 1 889 ? -9.787 16.558 -6.093 1.00 95.94 889 THR A C 1
ATOM 6863 O O . THR A 1 889 ? -10.180 15.829 -5.181 1.00 95.94 889 THR A O 1
ATOM 6866 N N . LEU A 1 890 ? -10.655 17.174 -6.899 1.00 97.69 890 LEU A N 1
ATOM 6867 C CA . LEU A 1 890 ? -12.108 17.013 -6.790 1.00 97.69 890 LEU A CA 1
ATOM 6868 C C . LEU A 1 890 ? -12.578 15.593 -7.149 1.00 97.69 890 LEU A C 1
ATOM 6870 O O . LEU A 1 890 ? -13.412 15.030 -6.437 1.00 97.69 890 LEU A O 1
ATOM 6874 N N . VAL A 1 891 ? -12.032 15.003 -8.216 1.00 97.62 891 VAL A N 1
ATOM 6875 C CA . VAL A 1 891 ? -12.336 13.633 -8.666 1.00 97.62 891 VAL A CA 1
ATOM 6876 C C . VAL A 1 891 ? -11.864 12.592 -7.644 1.00 97.62 891 VAL A C 1
ATOM 6878 O O . VAL A 1 891 ? -12.632 11.695 -7.290 1.00 97.62 891 VAL A O 1
ATOM 6881 N N . GLN A 1 892 ? -10.649 12.739 -7.109 1.00 96.62 892 GLN A N 1
ATOM 6882 C CA . GLN A 1 892 ? -10.107 11.870 -6.063 1.00 96.62 892 GLN A CA 1
ATOM 6883 C C . GLN A 1 892 ? -10.934 11.953 -4.780 1.00 96.62 892 GLN A C 1
ATOM 6885 O O . GLN A 1 892 ? -11.220 10.920 -4.165 1.00 96.62 892 GLN A O 1
ATOM 6890 N N . TYR A 1 893 ? -11.406 13.146 -4.408 1.00 95.88 893 TYR A N 1
ATOM 6891 C CA . TYR A 1 893 ? -12.346 13.290 -3.300 1.00 95.88 893 TYR A CA 1
ATOM 6892 C C . TYR A 1 893 ? -13.664 12.546 -3.574 1.00 95.88 893 TYR A C 1
ATOM 6894 O O . TYR A 1 893 ? -14.083 11.736 -2.745 1.00 95.88 893 TYR A O 1
ATOM 6902 N N . ASP A 1 894 ? -14.298 12.763 -4.735 1.00 96.19 894 ASP A N 1
ATOM 6903 C CA . ASP A 1 894 ? -15.584 12.142 -5.096 1.00 96.19 894 ASP A CA 1
ATOM 6904 C C . ASP A 1 894 ? -15.529 10.609 -5.088 1.00 96.19 894 ASP A C 1
ATOM 6906 O O . ASP A 1 894 ? -16.400 9.964 -4.503 1.00 96.19 894 ASP A O 1
ATOM 6910 N N . MET A 1 895 ? -14.486 10.034 -5.696 1.00 93.88 895 MET A N 1
ATOM 6911 C CA . MET A 1 895 ? -14.312 8.587 -5.855 1.00 93.88 895 MET A CA 1
ATOM 6912 C C . MET A 1 895 ? -13.916 7.871 -4.555 1.00 93.88 895 MET A C 1
ATOM 6914 O O . MET A 1 895 ? -14.151 6.667 -4.419 1.00 93.88 895 MET A O 1
ATOM 6918 N N . THR A 1 896 ? -13.332 8.582 -3.584 1.00 92.69 896 THR A N 1
ATOM 6919 C CA . THR A 1 896 ? -12.884 7.989 -2.315 1.00 92.69 896 THR A CA 1
ATOM 6920 C C . THR A 1 896 ? -13.888 8.217 -1.184 1.00 92.69 896 THR A C 1
ATOM 6922 O O . THR A 1 896 ? -14.656 7.301 -0.873 1.00 92.69 896 THR A O 1
ATOM 6925 N N . VAL A 1 897 ? -13.891 9.408 -0.577 1.00 90.94 897 VAL A N 1
ATOM 6926 C CA . VAL A 1 897 ? -14.639 9.753 0.652 1.00 90.94 897 VAL A CA 1
ATOM 6927 C C . VAL A 1 897 ? -15.803 10.730 0.448 1.00 90.94 897 VAL A C 1
ATOM 6929 O O . VAL A 1 897 ? -16.508 11.040 1.409 1.00 90.94 897 VAL A O 1
ATOM 6932 N N . GLY A 1 898 ? -16.015 11.205 -0.779 1.00 91.75 898 GLY A N 1
ATOM 6933 C CA . GLY A 1 898 ? -17.153 12.029 -1.172 1.00 91.75 898 GLY A CA 1
ATOM 6934 C C . GLY A 1 898 ? -18.449 11.241 -1.407 1.00 91.75 898 GLY A C 1
ATOM 6935 O O . GLY A 1 898 ? -18.609 10.085 -1.012 1.00 91.75 898 GLY A O 1
ATOM 6936 N N . ASN A 1 899 ? -19.395 11.901 -2.073 1.00 93.56 899 ASN A N 1
ATOM 6937 C CA . ASN A 1 899 ? -20.746 11.410 -2.353 1.00 93.56 899 ASN A CA 1
ATOM 6938 C C . ASN A 1 899 ? -20.861 10.581 -3.650 1.00 93.56 899 ASN A C 1
ATOM 6940 O O . ASN A 1 899 ? -21.953 10.088 -3.930 1.00 93.56 899 ASN A O 1
ATOM 6944 N N . ARG A 1 900 ? -19.770 10.408 -4.415 1.00 93.06 900 ARG A N 1
ATOM 6945 C CA . ARG A 1 900 ? -19.681 9.542 -5.612 1.00 93.06 900 ARG A CA 1
ATOM 6946 C C . ARG A 1 900 ? -20.611 9.933 -6.762 1.00 93.06 900 ARG A C 1
ATOM 6948 O O . ARG A 1 900 ? -21.201 9.082 -7.429 1.00 93.06 900 ARG A O 1
ATOM 6955 N N . TYR A 1 901 ? -20.715 11.230 -7.033 1.00 95.44 901 TYR A N 1
ATOM 6956 C CA . TYR A 1 901 ? -21.506 11.753 -8.148 1.00 95.44 901 TYR A CA 1
ATOM 6957 C C . TYR A 1 901 ? -21.027 11.239 -9.522 1.00 95.44 901 TYR A C 1
ATOM 6959 O O . TYR A 1 901 ? -21.825 11.139 -10.456 1.00 95.44 901 TYR A O 1
ATOM 6967 N N . LEU A 1 902 ? -19.748 10.873 -9.656 1.00 94.31 902 LEU A N 1
ATOM 6968 C CA . LEU A 1 902 ? -19.154 10.411 -10.914 1.00 94.31 902 LEU A CA 1
ATOM 6969 C C . LEU A 1 902 ? -19.474 8.944 -11.263 1.00 94.31 902 LEU A C 1
ATOM 6971 O O . LEU A 1 902 ? -19.433 8.595 -12.446 1.00 94.31 902 LEU A O 1
ATOM 6975 N N . GLU A 1 903 ? -19.851 8.094 -10.294 1.00 85.56 903 GLU A N 1
ATOM 6976 C CA . GLU A 1 903 ? -20.164 6.669 -10.543 1.00 85.56 903 GLU A CA 1
ATOM 6977 C C . GLU A 1 903 ? -21.324 6.502 -11.549 1.00 85.56 903 GLU A C 1
ATOM 6979 O O . GLU A 1 903 ? -21.289 5.618 -12.407 1.00 85.56 903 GLU A O 1
ATOM 6984 N N . GLY A 1 904 ? -22.321 7.395 -11.507 1.00 77.81 904 GLY A N 1
ATOM 6985 C CA . GLY A 1 904 ? -23.465 7.395 -12.429 1.00 77.81 904 GLY A CA 1
ATOM 6986 C C . GLY A 1 904 ? -23.215 8.053 -13.795 1.00 77.81 904 GLY A C 1
ATOM 6987 O O . GLY A 1 904 ? -24.038 7.913 -14.695 1.00 77.81 904 GLY A O 1
ATOM 6988 N N . GLN A 1 905 ? -22.096 8.762 -13.983 1.00 85.00 905 GLN A N 1
ATOM 6989 C CA . GLN A 1 905 ? -21.847 9.626 -15.152 1.00 85.00 905 GLN A CA 1
ATOM 6990 C C . GLN A 1 905 ? -21.127 8.933 -16.325 1.00 85.00 905 GLN A C 1
ATOM 6992 O O . GLN A 1 905 ? -20.652 9.600 -17.245 1.00 85.00 905 GLN A O 1
ATOM 6997 N N . GLN A 1 906 ? -20.977 7.605 -16.287 1.00 89.00 906 GLN A N 1
ATOM 6998 C CA . GLN A 1 906 ? -20.088 6.840 -17.183 1.00 89.00 906 GLN A CA 1
ATOM 6999 C C . GLN A 1 906 ? -18.620 7.324 -17.178 1.00 89.00 906 GLN A C 1
ATOM 7001 O O . GLN A 1 906 ? -17.838 6.932 -18.035 1.00 89.00 906 GLN A O 1
ATOM 7006 N N . PHE A 1 907 ? -18.218 8.140 -16.196 1.00 95.56 907 PHE A N 1
ATOM 7007 C CA . PHE A 1 907 ? -16.915 8.817 -16.133 1.00 95.56 907 PHE A CA 1
ATOM 7008 C C . PHE A 1 907 ? -15.716 7.847 -16.153 1.00 95.56 907 PHE A C 1
ATOM 7010 O O . PHE A 1 907 ? -14.639 8.167 -16.648 1.00 95.56 907 PHE A O 1
ATOM 7017 N N . LEU A 1 908 ? -15.939 6.633 -15.651 1.00 94.12 908 LEU A N 1
ATOM 7018 C CA . LEU A 1 908 ? -14.956 5.558 -15.522 1.00 94.12 908 LEU A CA 1
ATOM 7019 C C . LEU A 1 908 ? -15.019 4.539 -16.675 1.00 94.12 908 LEU A C 1
ATOM 7021 O O . LEU A 1 908 ? -14.207 3.622 -16.732 1.00 94.12 908 LEU A O 1
ATOM 7025 N N . GLN A 1 909 ? -15.995 4.663 -17.579 1.00 92.12 909 GLN A N 1
ATOM 7026 C CA . GLN A 1 909 ? -16.262 3.680 -18.630 1.00 92.12 909 GLN A CA 1
ATOM 7027 C C . GLN A 1 909 ? -15.455 4.020 -19.886 1.00 92.12 909 GLN A C 1
ATOM 7029 O O . GLN A 1 909 ? -15.425 5.174 -20.314 1.00 92.12 909 GLN A O 1
ATOM 7034 N N . LEU A 1 910 ? -14.811 3.014 -20.482 1.00 92.69 910 LEU A N 1
ATOM 7035 C CA . LEU A 1 910 ? -14.321 3.113 -21.859 1.00 92.69 910 LEU A CA 1
ATOM 7036 C C . LEU A 1 910 ? -15.520 3.292 -22.811 1.00 92.69 910 LEU A C 1
ATOM 7038 O O . LEU A 1 910 ? -16.612 2.815 -22.480 1.00 92.69 910 LEU A O 1
ATOM 7042 N N . PRO A 1 911 ? -15.350 3.949 -23.974 1.00 89.06 911 PRO A N 1
ATOM 7043 C CA . PRO A 1 911 ? -16.383 3.951 -25.006 1.00 89.06 911 PRO A CA 1
ATOM 7044 C C . PRO A 1 911 ? -16.679 2.516 -25.454 1.00 89.06 911 PRO A C 1
ATOM 7046 O O . PRO A 1 911 ? -15.781 1.673 -25.473 1.00 89.06 911 PRO A O 1
ATOM 7049 N N . ASP A 1 912 ? -17.926 2.236 -25.825 1.00 76.00 912 ASP A N 1
ATOM 7050 C CA . ASP A 1 912 ? -18.303 0.912 -26.320 1.00 76.00 912 ASP A CA 1
ATOM 7051 C C . ASP A 1 912 ? -17.579 0.598 -27.650 1.00 76.00 912 ASP A C 1
ATOM 7053 O O . ASP A 1 912 ? -17.268 1.498 -28.439 1.00 76.00 912 ASP A O 1
ATOM 7057 N N . ALA A 1 913 ? -17.290 -0.685 -27.893 1.00 59.94 913 ALA A N 1
ATOM 7058 C CA . ALA A 1 913 ? -16.706 -1.135 -29.157 1.00 59.94 913 ALA A CA 1
ATOM 7059 C C . ALA A 1 913 ? -17.696 -0.909 -30.321 1.00 59.94 913 ALA A C 1
ATOM 7061 O O . ALA A 1 913 ? -18.901 -1.112 -30.154 1.00 59.94 913 ALA A O 1
ATOM 7062 N N . GLN A 1 914 ? -17.178 -0.471 -31.475 1.00 41.06 914 GLN A N 1
ATOM 7063 C CA . GLN A 1 914 ? -17.951 -0.101 -32.674 1.00 41.06 914 GLN A CA 1
ATOM 7064 C C . GLN A 1 914 ? -17.948 -1.204 -33.735 1.00 41.06 914 GLN A C 1
ATOM 7066 O O . GLN A 1 914 ? -16.887 -1.845 -33.893 1.00 41.06 914 GLN A O 1
#